Protein 4YMH (pdb70)

Structure (mmCIF, N/CA/C/O backbone):
data_4YMH
#
_entry.id   4YMH
#
_cell.length_a   84.233
_cell.length_b   239.295
_cell.length_c   50.558
_cell.angle_alpha   90.00
_cell.angle_beta   90.00
_cell.angle_gamma   90.00
#
_symmetry.space_group_name_H-M   'P 21 21 2'
#
loop_
_entity.id
_entity.type
_entity.pdbx_description
1 polymer 'Putative SAM-dependent O-methyltranferase'
2 non-polymer S-ADENOSYL-L-HOMOCYSTEINE
3 non-polymer DI(HYDROXYETHYL)ETHER
4 water water
#
loop_
_atom_site.group_PDB
_atom_site.id
_atom_site.type_symbol
_atom_site.label_atom_id
_atom_site.label_alt_id
_atom_site.label_comp_id
_atom_site.label_asym_id
_atom_site.label_entity_id
_atom_site.label_seq_id
_atom_site.pdbx_PDB_ins_code
_atom_site.Cartn_x
_atom_site.Cartn_y
_atom_site.Cartn_z
_atom_site.occupancy
_atom_site.B_iso_or_equiv
_atom_site.auth_seq_id
_atom_site.auth_comp_id
_atom_site.auth_asym_id
_atom_site.auth_atom_id
_atom_site.pdbx_PDB_model_num
ATOM 1 N N . LEU A 1 2 ? 36.941 238.306 151.338 1.00 75.72 2 LEU A N 1
ATOM 2 C CA . LEU A 1 2 ? 36.902 239.652 150.780 1.00 69.29 2 LEU A CA 1
ATOM 3 C C . LEU A 1 2 ? 35.900 240.487 151.582 1.00 63.73 2 LEU A C 1
ATOM 4 O O . LEU A 1 2 ? 34.987 239.944 152.208 1.00 64.38 2 LEU A O 1
ATOM 9 N N . GLY A 1 3 ? 36.074 241.803 151.568 1.00 54.35 3 GLY A N 1
ATOM 10 C CA . GLY A 1 3 ? 35.341 242.660 152.476 1.00 45.70 3 GLY A CA 1
ATOM 11 C C . GLY A 1 3 ? 34.245 243.538 151.911 1.00 37.85 3 GLY A C 1
ATOM 12 O O . GLY A 1 3 ? 33.602 243.225 150.907 1.00 38.66 3 GLY A O 1
ATOM 13 N N . SER A 1 4 ? 34.067 244.674 152.575 1.00 28.54 4 SER A N 1
ATOM 14 C CA . SER A 1 4 ? 32.919 245.545 152.405 1.00 27.54 4 SER A CA 1
ATOM 15 C C . SER A 1 4 ? 33.165 246.778 151.555 1.00 29.32 4 SER A C 1
ATOM 16 O O . SER A 1 4 ? 32.240 247.552 151.324 1.00 31.78 4 SER A O 1
ATOM 19 N N . ILE A 1 5 ? 34.403 246.979 151.109 1.00 20.90 5 ILE A N 1
ATOM 20 C CA . ILE A 1 5 ? 34.763 248.229 150.451 1.00 19.38 5 ILE A CA 1
ATOM 21 C C . ILE A 1 5 ? 35.050 248.044 148.962 1.00 16.95 5 ILE A C 1
ATOM 22 O O . ILE A 1 5 ? 35.799 247.158 148.575 1.00 17.41 5 ILE A O 1
ATOM 27 N N . LEU A 1 6 ? 34.462 248.898 148.134 1.00 15.76 6 LEU A N 1
ATOM 28 C CA . LEU A 1 6 ? 34.706 248.844 146.702 1.00 19.40 6 LEU A CA 1
ATOM 29 C C . LEU A 1 6 ? 36.024 249.511 146.340 1.00 20.32 6 LEU A C 1
ATOM 30 O O . LEU A 1 6 ? 36.280 250.650 146.764 1.00 19.62 6 LEU A O 1
ATOM 35 N N . PRO A 1 7 ? 36.850 248.816 145.543 1.00 16.28 7 PRO A N 1
ATOM 36 C CA . PRO A 1 7 ? 38.113 249.423 145.110 1.00 19.04 7 PRO A CA 1
ATOM 37 C C . PRO A 1 7 ? 37.889 250.318 143.883 1.00 25.13 7 PRO A C 1
ATOM 38 O O . PRO A 1 7 ? 37.210 249.918 142.931 1.00 28.78 7 PRO A O 1
ATOM 42 N N . PHE A 1 8 ? 38.431 251.532 143.941 1.00 23.94 8 PHE A N 1
ATOM 43 C CA . PHE A 1 8 ? 38.338 252.523 142.865 1.00 23.59 8 PHE A CA 1
ATOM 44 C C . PHE A 1 8 ? 39.733 253.127 142.657 1.00 26.17 8 PHE A C 1
ATOM 45 O O . PHE A 1 8 ? 40.450 253.342 143.631 1.00 26.88 8 PHE A O 1
ATOM 53 N N . ASN A 1 9 ? 40.136 253.391 141.418 1.00 21.76 9 ASN A N 1
ATOM 54 C CA . ASN A 1 9 ? 41.351 254.178 141.232 1.00 26.16 9 ASN A CA 1
ATOM 55 C C . ASN A 1 9 ? 40.997 255.651 141.433 1.00 26.64 9 ASN A C 1
ATOM 56 O O . ASN A 1 9 ? 39.826 255.982 141.608 1.00 22.45 9 ASN A O 1
ATOM 61 N N . GLU A 1 10 ? 41.992 256.532 141.425 1.00 26.35 10 GLU A N 1
ATOM 62 C CA . GLU A 1 10 ? 41.737 257.942 141.752 1.00 31.61 10 GLU A CA 1
ATOM 63 C C . GLU A 1 10 ? 40.657 258.615 140.891 1.00 25.80 10 GLU A C 1
ATOM 64 O O . GLU A 1 10 ? 39.708 259.237 141.417 1.00 24.28 10 GLU A O 1
ATOM 70 N N . GLU A 1 11 ? 40.812 258.501 139.571 1.00 27.69 11 GLU A N 1
ATOM 71 C CA . GLU A 1 11 ? 39.883 259.125 138.630 1.00 35.93 11 GLU A CA 1
ATOM 72 C C . GLU A 1 11 ? 38.441 258.629 138.846 1.00 32.95 11 GLU A C 1
ATOM 73 O O . GLU A 1 11 ? 37.475 259.421 138.955 1.00 29.52 11 GLU A O 1
ATOM 79 N N . THR A 1 12 ? 38.306 257.309 138.935 1.00 27.78 12 THR A N 1
ATOM 80 C CA . THR A 1 12 ? 36.995 256.688 139.074 1.00 26.69 12 THR A CA 1
ATOM 81 C C . THR A 1 12 ? 36.361 257.034 140.425 1.00 25.20 12 THR A C 1
ATOM 82 O O . THR A 1 12 ? 35.153 257.272 140.508 1.00 26.08 12 THR A O 1
ATOM 86 N N . ALA A 1 13 ? 37.167 257.078 141.482 1.00 20.54 13 ALA A N 1
ATOM 87 C CA . ALA A 1 13 ? 36.642 257.467 142.790 1.00 18.10 13 ALA A CA 1
ATOM 88 C C . ALA A 1 13 ? 36.051 258.886 142.715 1.00 21.30 13 ALA A C 1
ATOM 89 O O . ALA A 1 13 ? 34.969 259.149 143.268 1.00 25.37 13 ALA A O 1
ATOM 91 N N . ASP A 1 14 ? 36.739 259.789 142.014 1.00 21.96 14 ASP A N 1
ATOM 92 C CA . ASP A 1 14 ? 36.210 261.150 141.890 1.00 26.56 14 ASP A CA 1
ATOM 93 C C . ASP A 1 14 ? 34.906 261.182 141.073 1.00 29.45 14 ASP A C 1
ATOM 94 O O . ASP A 1 14 ? 33.970 261.939 141.393 1.00 28.07 14 ASP A O 1
ATOM 99 N N . ARG A 1 15 ? 34.826 260.354 140.035 1.00 27.15 15 ARG A N 1
ATOM 100 C CA . ARG A 1 15 ? 33.576 260.274 139.273 1.00 27.50 15 ARG A CA 1
ATOM 101 C C . ARG A 1 15 ? 32.415 259.742 140.134 1.00 25.25 15 ARG A C 1
ATOM 102 O O . ARG A 1 15 ? 31.281 260.246 140.056 1.00 19.78 15 ARG A O 1
ATOM 110 N N . VAL A 1 16 ? 32.702 258.752 140.975 1.00 19.19 16 VAL A N 1
ATOM 111 C CA . VAL A 1 16 ? 31.683 258.189 141.858 1.00 20.11 16 VAL A CA 1
ATOM 112 C C . VAL A 1 16 ? 31.252 259.207 142.934 1.00 21.18 16 VAL A C 1
ATOM 113 O O . VAL A 1 16 ? 30.058 259.297 143.291 1.00 17.89 16 VAL A O 1
ATOM 117 N N . SER A 1 17 ? 32.198 260.007 143.418 1.00 18.48 17 SER A N 1
ATOM 118 C CA . SER A 1 17 ? 31.835 261.092 144.334 1.00 20.44 17 SER A CA 1
ATOM 119 C C . SER A 1 17 ? 30.890 262.085 143.676 1.00 20.17 17 SER A C 1
ATOM 120 O O . SER A 1 17 ? 29.881 262.483 144.277 1.00 25.34 17 SER A O 1
ATOM 123 N N . ALA A 1 18 ? 31.233 262.505 142.458 1.00 20.33 18 ALA A N 1
ATOM 124 C CA . ALA A 1 18 ? 30.376 263.443 141.739 1.00 23.69 18 ALA A CA 1
ATOM 125 C C . ALA A 1 18 ? 28.973 262.850 141.514 1.00 19.37 18 ALA A C 1
ATOM 126 O O . ALA A 1 18 ? 27.969 263.567 141.579 1.00 20.34 18 ALA A O 1
ATOM 128 N N . TYR A 1 19 ? 28.926 261.557 141.218 1.00 17.89 19 TYR A N 1
ATOM 129 C CA . TYR A 1 19 ? 27.648 260.865 141.047 1.00 23.44 19 TYR A CA 1
ATOM 130 C C . TYR A 1 19 ? 26.810 260.922 142.315 1.00 22.05 19 TYR A C 1
ATOM 131 O O . TYR A 1 19 ? 25.593 261.153 142.254 1.00 18.82 19 TYR A O 1
ATOM 140 N N . CYS A 1 20 ? 27.451 260.693 143.461 1.00 17.48 20 CYS A N 1
ATOM 141 C CA . CYS A 1 20 ? 26.738 260.787 144.733 1.00 17.95 20 CYS A CA 1
ATOM 142 C C . CYS A 1 20 ? 26.192 262.194 144.967 1.00 23.94 20 CYS A C 1
ATOM 143 O O . CYS A 1 20 ? 25.060 262.355 145.440 1.00 20.81 20 CYS A O 1
ATOM 146 N N . GLU A 1 21 ? 26.993 263.210 144.649 1.00 16.56 21 GLU A N 1
ATOM 147 C CA . GLU A 1 21 ? 26.518 264.603 144.759 1.00 20.47 21 GLU A CA 1
ATOM 148 C C . GLU A 1 21 ? 25.315 264.904 143.869 1.00 22.51 21 GLU A C 1
ATOM 149 O O . GLU A 1 21 ? 24.379 265.611 144.273 1.00 22.35 21 GLU A O 1
ATOM 155 N N . LYS A 1 22 ? 25.383 264.421 142.632 1.00 20.81 22 LYS A N 1
ATOM 156 C CA . LYS A 1 22 ? 24.319 264.627 141.646 1.00 22.83 22 LYS A CA 1
ATOM 157 C C . LYS A 1 22 ? 23.020 263.975 142.105 1.00 21.85 22 LYS A C 1
ATOM 158 O O . LYS A 1 22 ? 21.932 264.489 141.854 1.00 23.83 22 LYS A O 1
ATOM 164 N N . ASN A 1 23 ? 23.177 262.857 142.778 1.00 23.88 23 ASN A N 1
ATOM 165 C CA . ASN A 1 23 ? 22.055 262.056 143.211 1.00 23.20 23 ASN A CA 1
ATOM 166 C C . ASN A 1 23 ? 21.689 262.171 144.693 1.00 21.47 23 ASN A C 1
ATOM 167 O O . ASN A 1 23 ? 21.006 261.373 145.244 1.00 20.78 23 ASN A O 1
ATOM 172 N N . SER A 1 24 ? 22.162 263.222 145.309 1.00 20.96 24 SER A N 1
ATOM 173 C CA . SER A 1 24 ? 21.783 263.570 146.672 1.00 19.69 24 SER A CA 1
ATOM 174 C C . SER A 1 24 ? 21.298 265.009 146.659 1.00 21.72 24 SER A C 1
ATOM 175 O O . SER A 1 24 ? 21.724 265.804 145.815 1.00 21.45 24 SER A O 1
ATOM 178 N N . HIS A 1 25 ? 20.429 265.365 147.597 1.00 23.75 25 HIS A N 1
ATOM 179 C CA . HIS A 1 25 ? 20.038 266.764 147.686 1.00 27.04 25 HIS A CA 1
ATOM 180 C C . HIS A 1 25 ? 21.247 267.597 148.063 1.00 25.67 25 HIS A C 1
ATOM 181 O O . HIS A 1 25 ? 22.050 267.193 148.896 1.00 20.44 25 HIS A O 1
ATOM 188 N N . GLY A 1 26 ? 21.397 268.738 147.395 1.00 28.24 26 GLY A N 1
ATOM 189 C CA . GLY A 1 26 ? 22.566 269.575 147.588 1.00 28.22 26 GLY A CA 1
ATOM 190 C C . GLY A 1 26 ? 22.482 270.470 148.805 1.00 29.01 26 GLY A C 1
ATOM 191 O O . GLY A 1 26 ? 21.441 270.600 149.436 1.00 28.17 26 GLY A O 1
ATOM 192 N N . ILE A 1 27 ? 23.596 271.095 149.147 1.00 28.34 27 ILE A N 1
ATOM 193 C CA . ILE A 1 27 ? 23.602 272.049 150.242 1.00 25.60 27 ILE A CA 1
ATOM 194 C C . ILE A 1 27 ? 23.031 273.370 149.745 1.00 25.80 27 ILE A C 1
ATOM 195 O O . ILE A 1 27 ? 23.038 273.632 148.541 1.00 31.87 27 ILE A O 1
ATOM 200 N N . PRO A 1 28 ? 22.507 274.198 150.661 1.00 27.89 28 PRO A N 1
ATOM 201 C CA . PRO A 1 28 ? 21.913 275.481 150.255 1.00 28.80 28 PRO A CA 1
ATOM 202 C C . PRO A 1 28 ? 22.903 276.379 149.522 1.00 29.35 28 PRO A C 1
ATOM 203 O O . PRO A 1 28 ? 24.110 276.255 149.731 1.00 28.09 28 PRO A O 1
ATOM 207 N N . ASP A 1 29 ? 22.399 277.286 148.692 1.00 31.24 29 ASP A N 1
ATOM 208 C CA . ASP A 1 29 ? 23.258 278.162 147.896 1.00 36.03 29 ASP A CA 1
ATOM 209 C C . ASP A 1 29 ? 24.257 278.948 148.744 1.00 36.15 29 ASP A C 1
ATOM 210 O O . ASP A 1 29 ? 25.434 279.094 148.374 1.00 39.20 29 ASP A O 1
ATOM 215 N N . ALA A 1 30 ? 23.786 279.439 149.885 1.00 34.39 30 ALA A N 1
ATOM 216 C CA . ALA A 1 30 ? 24.616 280.264 150.757 1.00 35.96 30 ALA A CA 1
ATOM 217 C C . ALA A 1 30 ? 25.809 279.466 151.260 1.00 30.78 30 ALA A C 1
ATOM 218 O O . ALA A 1 30 ? 26.920 279.998 151.392 1.00 30.16 30 ALA A O 1
ATOM 220 N N . LEU A 1 31 ? 25.567 278.189 151.538 1.00 27.89 31 LEU A N 1
ATOM 221 C CA . LEU A 1 31 ? 26.612 277.326 152.071 1.00 28.59 31 LEU A CA 1
ATOM 222 C C . LEU A 1 31 ? 27.620 276.961 150.981 1.00 28.38 31 LEU A C 1
ATOM 223 O O . LEU A 1 31 ? 28.809 276.859 151.250 1.00 32.26 31 LEU A O 1
ATOM 228 N N . VAL A 1 32 ? 27.149 276.764 149.755 1.00 30.62 32 VAL A N 1
ATOM 229 C CA . VAL A 1 32 ? 28.062 276.622 148.627 1.00 32.04 32 VAL A CA 1
ATOM 230 C C . VAL A 1 32 ? 28.973 277.850 148.540 1.00 29.61 32 VAL A C 1
ATOM 231 O O . VAL A 1 32 ? 30.195 277.729 148.390 1.00 30.77 32 VAL A O 1
ATOM 235 N N . GLU A 1 33 ? 28.371 279.031 148.644 1.00 29.91 33 GLU A N 1
ATOM 236 C CA . GLU A 1 33 ? 29.140 280.274 148.585 1.00 32.77 33 GLU A CA 1
ATOM 237 C C . GLU A 1 33 ? 30.207 280.330 149.687 1.00 34.76 33 GLU A C 1
ATOM 238 O O . GLU A 1 33 ? 31.351 280.737 149.442 1.00 33.13 33 GLU A O 1
ATOM 244 N N . HIS A 1 34 ? 29.843 279.917 150.897 1.00 32.73 34 HIS A N 1
ATOM 245 C CA . HIS A 1 34 ? 30.828 279.890 151.975 1.00 35.49 34 HIS A CA 1
ATOM 246 C C . HIS A 1 34 ? 31.953 278.872 151.705 1.00 33.91 34 HIS A C 1
ATOM 247 O O . HIS A 1 34 ? 33.126 279.124 152.005 1.00 28.83 34 HIS A O 1
ATOM 254 N N . TRP A 1 35 ? 31.589 277.729 151.135 1.00 32.55 35 TRP A N 1
ATOM 255 C CA . TRP A 1 35 ? 32.553 276.666 150.841 1.00 33.23 35 TRP A CA 1
ATOM 256 C C . TRP A 1 35 ? 33.585 277.164 149.823 1.00 36.27 35 TRP A C 1
ATOM 257 O O . TRP A 1 35 ? 34.812 277.060 150.031 1.00 35.45 35 TRP A O 1
ATOM 268 N N . GLU A 1 36 ? 33.076 277.746 148.740 1.00 32.73 36 GLU A N 1
ATOM 269 C CA . GLU A 1 36 ? 33.918 278.303 147.688 1.00 33.42 36 GLU A CA 1
ATOM 270 C C . GLU A 1 36 ? 34.808 279.432 148.207 1.00 41.16 36 GLU A C 1
ATOM 271 O O . GLU A 1 36 ? 35.999 279.519 147.873 1.00 43.01 36 GLU A O 1
ATOM 277 N N . TRP A 1 37 ? 34.217 280.297 149.022 1.00 42.15 37 TRP A N 1
ATOM 278 C CA . TRP A 1 37 ? 34.939 281.416 149.609 1.00 41.42 37 TRP A CA 1
ATOM 279 C C . TRP A 1 37 ? 36.080 280.934 150.486 1.00 42.25 37 TRP A C 1
ATOM 280 O O . TRP A 1 37 ? 37.167 281.518 150.485 1.00 42.25 37 TRP A O 1
ATOM 291 N N . THR A 1 38 ? 35.821 279.880 151.250 1.00 40.57 38 THR A N 1
ATOM 292 C CA . THR A 1 38 ? 36.848 279.290 152.096 1.00 42.99 38 THR A CA 1
ATOM 293 C C . THR A 1 38 ? 37.990 278.756 151.239 1.00 47.24 38 THR A C 1
ATOM 294 O O . THR A 1 38 ? 39.165 278.969 151.549 1.00 49.98 38 THR A O 1
ATOM 298 N N . ARG A 1 39 ? 37.649 278.072 150.152 1.00 46.45 39 ARG A N 1
ATOM 299 C CA . ARG A 1 39 ? 38.690 277.534 149.280 1.00 49.90 39 ARG A CA 1
ATOM 300 C C . ARG A 1 39 ? 39.525 278.631 148.620 1.00 52.66 39 ARG A C 1
ATOM 301 O O . ARG A 1 39 ? 40.710 278.440 148.362 1.00 54.70 39 ARG A O 1
ATOM 309 N N . THR A 1 40 ? 38.917 279.783 148.357 1.00 51.67 40 THR A N 1
ATOM 310 C CA . THR A 1 40 ? 39.671 280.895 147.786 1.00 53.78 40 THR A CA 1
ATOM 311 C C . THR A 1 40 ? 40.534 281.585 148.843 1.00 54.08 40 THR A C 1
ATOM 312 O O . THR A 1 40 ? 41.673 281.986 148.575 1.00 54.59 40 THR A O 1
ATOM 316 N N . ARG A 1 41 ? 39.992 281.703 150.051 1.00 52.93 41 ARG A N 1
ATOM 317 C CA . ARG A 1 41 ? 40.649 282.451 151.117 1.00 57.65 41 ARG A CA 1
ATOM 318 C C . ARG A 1 41 ? 41.853 281.714 151.707 1.00 57.55 41 ARG A C 1
ATOM 319 O O . ARG A 1 41 ? 42.861 282.338 152.037 1.00 56.52 41 ARG A O 1
ATOM 327 N N . PHE A 1 42 ? 41.764 280.392 151.830 1.00 54.56 42 PHE A N 1
ATOM 328 C CA . PHE A 1 42 ? 42.803 279.657 152.549 1.00 56.16 42 PHE A CA 1
ATOM 329 C C . PHE A 1 42 ? 43.558 278.626 151.709 1.00 57.90 42 PHE A C 1
ATOM 330 O O . PHE A 1 42 ? 42.957 277.877 150.936 1.00 54.37 42 PHE A O 1
ATOM 338 N N . PRO A 1 43 ? 44.894 278.590 151.870 1.00 62.27 43 PRO A N 1
ATOM 339 C CA . PRO A 1 43 ? 45.774 277.631 151.192 1.00 66.07 43 PRO A CA 1
ATOM 340 C C . PRO A 1 43 ? 45.610 276.220 151.753 1.00 68.61 43 PRO A C 1
ATOM 341 O O . PRO A 1 43 ? 45.820 275.238 151.038 1.00 70.59 43 PRO A O 1
ATOM 345 N N . ASP A 1 44 ? 45.229 276.133 153.025 1.00 68.32 44 ASP A N 1
ATOM 346 C CA . ASP A 1 44 ? 45.011 274.849 153.688 1.00 65.65 44 ASP A CA 1
ATOM 347 C C . ASP A 1 44 ? 43.523 274.526 153.792 1.00 60.31 44 ASP A C 1
ATOM 348 O O . ASP A 1 44 ? 43.067 273.980 154.801 1.00 54.66 44 ASP A O 1
ATOM 353 N N . ALA A 1 45 ? 42.772 274.848 152.742 1.00 62.72 45 ALA A N 1
ATOM 354 C CA . ALA A 1 45 ? 41.324 274.637 152.740 1.00 62.35 45 ALA A CA 1
ATOM 355 C C . ALA A 1 45 ? 40.945 273.161 152.616 1.00 61.18 45 ALA A C 1
ATOM 356 O O . ALA A 1 45 ? 39.775 272.808 152.763 1.00 55.99 45 ALA A O 1
ATOM 358 N N . ASP A 1 46 ? 41.932 272.302 152.360 1.00 68.98 46 ASP A N 1
ATOM 359 C CA . ASP A 1 46 ? 41.691 270.861 152.263 1.00 66.80 46 ASP A CA 1
ATOM 360 C C . ASP A 1 46 ? 41.209 270.283 153.598 1.00 57.57 46 ASP A C 1
ATOM 361 O O . ASP A 1 46 ? 40.635 269.193 153.637 1.00 55.59 46 ASP A O 1
ATOM 366 N N . LYS A 1 47 ? 41.441 271.023 154.682 1.00 49.16 47 LYS A N 1
ATOM 367 C CA . LYS A 1 47 ? 40.920 270.678 156.005 1.00 42.68 47 LYS A CA 1
ATOM 368 C C . LYS A 1 47 ? 39.395 270.709 156.047 1.00 38.62 47 LYS A C 1
ATOM 369 O O . LYS A 1 47 ? 38.775 270.079 156.908 1.00 35.00 47 LYS A O 1
ATOM 375 N N . MET A 1 48 ? 38.790 271.462 155.130 1.00 37.20 48 MET A N 1
ATOM 376 C CA . MET A 1 48 ? 37.337 271.605 155.103 1.00 31.20 48 MET A CA 1
ATOM 377 C C . MET A 1 48 ? 36.659 270.363 154.523 1.00 31.99 48 MET A C 1
ATOM 378 O O . MET A 1 48 ? 37.208 269.705 153.638 1.00 32.24 48 MET A O 1
ATOM 383 N N . SER A 1 49 ? 35.469 270.042 155.029 1.00 34.10 49 SER A N 1
ATOM 384 C CA . SER A 1 49 ? 34.700 268.914 154.509 1.00 31.17 49 SER A CA 1
ATOM 385 C C . SER A 1 49 ? 34.302 269.180 153.056 1.00 32.71 49 SER A C 1
ATOM 386 O O . SER A 1 49 ? 34.348 270.322 152.607 1.00 31.93 49 SER A O 1
ATOM 389 N N . SER A 1 50 ? 33.951 268.126 152.320 1.00 30.28 50 SER A N 1
ATOM 390 C CA . SER A 1 50 ? 33.437 268.253 150.953 1.00 29.12 50 SER A CA 1
ATOM 391 C C . SER A 1 50 ? 31.971 268.706 150.925 1.00 27.91 50 SER A C 1
ATOM 392 O O . SER A 1 50 ? 31.314 268.784 151.962 1.00 24.07 50 SER A O 1
ATOM 395 N N . ARG A 1 51 ? 31.454 268.983 149.732 1.00 26.83 51 ARG A N 1
ATOM 396 C CA . ARG A 1 51 ? 30.039 269.317 149.569 1.00 27.63 51 ARG A CA 1
ATOM 397 C C . ARG A 1 51 ? 29.120 268.136 149.901 1.00 28.13 51 ARG A C 1
ATOM 398 O O . ARG A 1 51 ? 28.071 268.305 150.544 1.00 23.09 51 ARG A O 1
ATOM 406 N N . LEU A 1 52 ? 29.519 266.940 149.466 1.00 23.43 52 LEU A N 1
ATOM 407 C CA . LEU A 1 52 ? 28.738 265.738 149.751 1.00 20.09 52 LEU A CA 1
ATOM 408 C C . LEU A 1 52 ? 28.646 265.531 151.265 1.00 20.77 52 LEU A C 1
ATOM 409 O O . LEU A 1 52 ? 27.578 265.214 151.799 1.00 21.21 52 LEU A O 1
ATOM 414 N N . GLN A 1 53 ? 29.761 265.742 151.966 1.00 19.26 53 GLN A N 1
ATOM 415 C CA . GLN A 1 53 ? 29.753 265.627 153.421 1.00 19.94 53 GLN A CA 1
ATOM 416 C C . GLN A 1 53 ? 28.824 266.648 154.031 1.00 17.37 53 GLN A C 1
ATOM 417 O O . GLN A 1 53 ? 28.169 266.374 155.037 1.00 19.63 53 GLN A O 1
ATOM 423 N N . GLY A 1 54 ? 28.757 267.833 153.428 1.00 19.48 54 GLY A N 1
ATOM 424 C CA . GLY A 1 54 ? 27.788 268.833 153.848 1.00 20.73 54 GLY A CA 1
ATOM 425 C C . GLY A 1 54 ? 26.349 268.342 153.755 1.00 19.86 54 GLY A C 1
ATOM 426 O O . GLY A 1 54 ? 25.543 268.499 154.685 1.00 19.65 54 GLY A O 1
ATOM 427 N N . SER A 1 55 ? 26.019 267.743 152.620 1.00 19.98 55 SER A N 1
ATOM 428 C CA . SER A 1 55 ? 24.682 267.140 152.463 1.00 16.36 55 SER A CA 1
ATOM 429 C C . SER A 1 55 ? 24.431 266.072 153.525 1.00 18.07 55 SER A C 1
ATOM 430 O O . SER A 1 55 ? 23.331 265.970 154.063 1.00 18.92 55 SER A O 1
ATOM 433 N N . TRP A 1 56 ? 25.459 265.290 153.835 1.00 18.03 56 TRP A N 1
ATOM 434 C CA . TRP A 1 56 ? 25.341 264.244 154.858 1.00 17.53 56 TRP A CA 1
ATOM 435 C C . TRP A 1 56 ? 25.075 264.832 156.247 1.00 21.71 56 TRP A C 1
ATOM 436 O O . TRP A 1 56 ? 24.247 264.326 157.001 1.00 17.06 56 TRP A O 1
ATOM 447 N N . MET A 1 57 ? 25.780 265.906 156.589 1.00 18.03 57 MET A N 1
ATOM 448 C CA . MET A 1 57 ? 25.586 266.542 157.879 1.00 18.54 57 MET A CA 1
ATOM 449 C C . MET A 1 57 ? 24.175 267.097 157.996 1.00 18.64 57 MET A C 1
ATOM 450 O O . MET A 1 57 ? 23.510 266.899 159.017 1.00 20.23 57 MET A O 1
ATOM 455 N N . ILE A 1 58 ? 23.709 267.782 156.951 1.00 18.43 58 ILE A N 1
ATOM 456 C CA . ILE A 1 58 ? 22.373 268.362 156.990 1.00 21.33 58 ILE A CA 1
ATOM 457 C C . ILE A 1 58 ? 21.297 267.266 157.081 1.00 22.00 58 ILE A C 1
ATOM 458 O O . ILE A 1 58 ? 20.352 267.372 157.869 1.00 21.21 58 ILE A O 1
ATOM 463 N N . PHE A 1 59 ? 21.455 266.219 156.275 1.00 18.05 59 PHE A N 1
ATOM 464 C CA . PHE A 1 59 ? 20.524 265.082 156.310 1.00 19.21 59 PHE A CA 1
ATOM 465 C C . PHE A 1 59 ? 20.476 264.470 157.704 1.00 18.17 59 PHE A C 1
ATOM 466 O O . PHE A 1 59 ? 19.398 264.244 158.272 1.00 19.27 59 PHE A O 1
ATOM 474 N N . THR A 1 60 ? 21.653 264.207 158.252 1.00 16.80 60 THR A N 1
ATOM 475 C CA . THR A 1 60 ? 21.782 263.590 159.564 1.00 17.02 60 THR A CA 1
ATOM 476 C C . THR A 1 60 ? 21.117 264.434 160.653 1.00 19.44 60 THR A C 1
ATOM 477 O O . THR A 1 60 ? 20.424 263.906 161.526 1.00 16.62 60 THR A O 1
ATOM 481 N N . ALA A 1 61 ? 21.327 265.746 160.600 1.00 17.11 61 ALA A N 1
ATOM 482 C CA . ALA A 1 61 ? 20.671 266.648 161.545 1.00 18.08 61 ALA A CA 1
ATOM 483 C C . ALA A 1 61 ? 19.143 266.694 161.383 1.00 18.50 61 ALA A C 1
ATOM 484 O O . ALA A 1 61 ? 18.417 266.732 162.375 1.00 21.88 61 ALA A O 1
ATOM 486 N N . ARG A 1 62 ? 18.650 266.723 160.150 1.00 21.02 62 ARG A N 1
ATOM 487 C CA . ARG A 1 62 ? 17.199 266.745 159.953 1.00 20.56 62 ARG A CA 1
ATOM 488 C C . ARG A 1 62 ? 16.567 265.442 160.421 1.00 19.91 62 ARG A C 1
ATOM 489 O O . ARG A 1 62 ? 15.445 265.416 160.933 1.00 19.15 62 ARG A O 1
ATOM 497 N N . ASP A 1 63 ? 17.298 264.358 160.231 1.00 16.90 63 ASP A N 1
ATOM 498 C CA . ASP A 1 63 ? 16.820 263.023 160.580 1.00 19.72 63 ASP A CA 1
ATOM 499 C C . ASP A 1 63 ? 16.781 262.820 162.093 1.00 24.02 63 ASP A C 1
ATOM 500 O O . ASP A 1 63 ? 15.737 262.477 162.651 1.00 18.98 63 ASP A O 1
ATOM 505 N N . ARG A 1 64 ? 17.914 263.041 162.757 1.00 21.96 64 ARG A N 1
ATOM 506 C CA . ARG A 1 64 ? 18.026 262.734 164.187 1.00 23.27 64 ARG A CA 1
ATOM 507 C C . ARG A 1 64 ? 17.390 263.802 165.074 1.00 26.08 64 ARG A C 1
ATOM 508 O O . ARG A 1 64 ? 17.089 263.550 166.249 1.00 23.31 64 ARG A O 1
ATOM 516 N N . LYS A 1 65 ? 17.208 264.995 164.513 1.00 18.72 65 LYS A N 1
ATOM 517 C CA . LYS A 1 65 ? 16.645 266.125 165.250 1.00 21.51 65 LYS A CA 1
ATOM 518 C C . LYS A 1 65 ? 17.308 266.347 166.620 1.00 20.25 65 LYS A C 1
ATOM 519 O O . LYS A 1 65 ? 16.633 266.363 167.642 1.00 24.52 65 LYS A O 1
ATOM 525 N N . PRO A 1 66 ? 18.639 266.548 166.643 1.00 20.83 66 PRO A N 1
ATOM 526 C CA . PRO A 1 66 ? 19.302 266.809 167.927 1.00 20.58 66 PRO A CA 1
ATOM 527 C C . PRO A 1 66 ? 18.856 268.128 168.580 1.00 25.94 66 PRO A C 1
ATOM 528 O O . PRO A 1 66 ? 18.607 269.111 167.876 1.00 26.95 66 PRO A O 1
ATOM 532 N N . LYS A 1 67 ? 18.736 268.138 169.906 1.00 22.06 67 LYS A N 1
ATOM 533 C CA . LYS A 1 67 ? 18.372 269.351 170.640 1.00 25.63 67 LYS A CA 1
ATOM 534 C C . LYS A 1 67 ? 19.554 270.315 170.746 1.00 30.01 67 LYS A C 1
ATOM 535 O O . LYS A 1 67 ? 19.388 271.530 170.673 1.00 31.53 67 LYS A O 1
ATOM 541 N N . ARG A 1 68 ? 20.746 269.760 170.936 1.00 24.95 68 ARG A N 1
ATOM 542 C CA . ARG A 1 68 ? 21.981 270.538 171.013 1.00 21.40 68 ARG A CA 1
ATOM 543 C C . ARG A 1 68 ? 23.047 269.787 170.233 1.00 23.53 68 ARG A C 1
ATOM 544 O O . ARG A 1 68 ? 23.080 268.554 170.282 1.00 23.14 68 ARG A O 1
ATOM 552 N N . ILE A 1 69 ? 23.913 270.516 169.526 1.00 19.95 69 ILE A N 1
ATOM 553 C CA . ILE A 1 69 ? 25.002 269.906 168.765 1.00 19.20 69 ILE A CA 1
ATOM 554 C C . ILE A 1 69 ? 26.323 270.481 169.265 1.00 22.49 69 ILE A C 1
ATOM 555 O O . ILE A 1 69 ? 26.438 271.686 169.478 1.00 21.67 69 ILE A O 1
ATOM 560 N N . LEU A 1 70 ? 27.303 269.617 169.480 1.00 19.54 70 LEU A N 1
ATOM 561 C CA . LEU A 1 70 ? 28.655 270.070 169.808 1.00 20.94 70 LEU A CA 1
ATOM 562 C C . LEU A 1 70 ? 29.587 269.706 168.670 1.00 24.28 70 LEU A C 1
ATOM 563 O O . LEU A 1 70 ? 29.475 268.627 168.098 1.00 22.54 70 LEU A O 1
ATOM 568 N N . GLU A 1 71 ? 30.502 270.610 168.345 1.00 21.63 71 GLU A N 1
ATOM 569 C CA . GLU A 1 71 ? 31.479 270.379 167.296 1.00 24.99 71 GLU A CA 1
ATOM 570 C C . GLU A 1 71 ? 32.874 270.751 167.795 1.00 23.72 71 GLU A C 1
ATOM 571 O O . GLU A 1 71 ? 33.068 271.802 168.399 1.00 24.68 71 GLU A O 1
ATOM 577 N N . ILE A 1 72 ? 33.845 269.875 167.576 1.00 23.99 72 ILE A N 1
ATOM 578 C CA . ILE A 1 72 ? 35.207 270.161 167.995 1.00 21.72 72 ILE A CA 1
ATOM 579 C C . ILE A 1 72 ? 36.030 270.347 166.725 1.00 25.72 72 ILE A C 1
ATOM 580 O O . ILE A 1 72 ? 36.197 269.401 165.948 1.00 24.06 72 ILE A O 1
ATOM 585 N N . GLY A 1 73 ? 36.501 271.579 166.502 1.00 27.81 73 GLY A N 1
ATOM 586 C CA . GLY A 1 73 ? 37.253 271.930 165.307 1.00 25.59 73 GLY A CA 1
ATOM 587 C C . GLY A 1 73 ? 36.369 272.682 164.325 1.00 27.04 73 GLY A C 1
ATOM 588 O O . GLY A 1 73 ? 35.685 272.080 163.502 1.00 28.13 73 GLY A O 1
ATOM 589 N N . CYS A 1 74 ? 36.385 274.011 164.404 1.00 24.02 74 CYS A N 1
ATOM 590 C CA . CYS A 1 74 ? 35.471 274.830 163.603 1.00 25.14 74 CYS A CA 1
ATOM 591 C C . CYS A 1 74 ? 36.029 275.149 162.212 1.00 27.49 74 CYS A C 1
ATOM 592 O O . CYS A 1 74 ? 35.271 275.195 161.238 1.00 25.77 74 CYS A O 1
ATOM 595 N N . TYR A 1 75 ? 37.353 275.325 162.131 1.00 26.70 75 TYR A N 1
ATOM 596 C CA . TYR A 1 75 ? 38.039 275.854 160.940 1.00 28.90 75 TYR A CA 1
ATOM 597 C C . TYR A 1 75 ? 37.356 277.125 160.438 1.00 29.77 75 TYR A C 1
ATOM 598 O O . TYR A 1 75 ? 37.381 278.141 161.131 1.00 28.07 75 TYR A O 1
ATOM 607 N N . SER A 1 76 ? 36.737 277.080 159.257 1.00 26.57 76 SER A N 1
ATOM 608 C CA . SER A 1 76 ? 36.111 278.294 158.708 1.00 30.57 76 SER A CA 1
ATOM 609 C C . SER A 1 76 ? 34.598 278.376 158.964 1.00 27.75 76 SER A C 1
ATOM 610 O O . SER A 1 76 ? 33.942 279.323 158.529 1.00 30.68 76 SER A O 1
ATOM 613 N N . GLY A 1 77 ? 34.054 277.401 159.682 1.00 23.63 77 GLY A N 1
ATOM 614 C CA . GLY A 1 77 ? 32.644 277.402 160.034 1.00 22.87 77 GLY A CA 1
ATOM 615 C C . GLY A 1 77 ? 31.724 276.600 159.118 1.00 24.44 77 GLY A C 1
ATOM 616 O O . GLY A 1 77 ? 30.509 276.590 159.314 1.00 23.73 77 GLY A O 1
ATOM 617 N N . TYR A 1 78 ? 32.287 275.937 158.114 1.00 22.84 78 TYR A N 1
ATOM 618 C CA . TYR A 1 78 ? 31.485 275.172 157.149 1.00 23.37 78 TYR A CA 1
ATOM 619 C C . TYR A 1 78 ? 30.595 274.112 157.794 1.00 24.87 78 TYR A C 1
ATOM 620 O O . TYR A 1 78 ? 29.390 274.046 157.503 1.00 19.59 78 TYR A O 1
ATOM 629 N N . SER A 1 79 ? 31.166 273.279 158.664 1.00 23.70 79 SER A N 1
ATOM 630 C CA . SER A 1 79 ? 30.357 272.217 159.265 1.00 22.93 79 SER A CA 1
ATOM 631 C C . SER A 1 79 ? 29.389 272.801 160.299 1.00 25.68 79 SER A C 1
ATOM 632 O O . SER A 1 79 ? 28.264 272.329 160.411 1.00 20.42 79 SER A O 1
ATOM 635 N N . ALA A 1 80 ? 29.795 273.847 161.021 1.00 22.78 80 ALA A N 1
ATOM 636 C CA . ALA A 1 80 ? 28.853 274.536 161.911 1.00 24.49 80 ALA A CA 1
ATOM 637 C C . ALA A 1 80 ? 27.642 275.079 161.142 1.00 27.39 80 ALA A C 1
ATOM 638 O O . ALA A 1 80 ? 26.506 274.977 161.614 1.00 28.38 80 ALA A O 1
ATOM 640 N N . LEU A 1 81 ? 27.876 275.655 159.963 1.00 23.79 81 LEU A N 1
ATOM 641 C CA . LEU A 1 81 ? 26.771 276.185 159.175 1.00 23.06 81 LEU A CA 1
ATOM 642 C C . LEU A 1 81 ? 25.922 275.054 158.583 1.00 25.14 81 LEU A C 1
ATOM 643 O O . LEU A 1 81 ? 24.706 275.221 158.400 1.00 24.61 81 LEU A O 1
ATOM 648 N N . ALA A 1 82 ? 26.548 273.912 158.291 1.00 25.95 82 ALA A N 1
ATOM 649 C CA . ALA A 1 82 ? 25.766 272.743 157.876 1.00 24.45 82 ALA A CA 1
ATOM 650 C C . ALA A 1 82 ? 24.808 272.303 158.988 1.00 24.87 82 ALA A C 1
ATOM 651 O O . ALA A 1 82 ? 23.616 272.095 158.740 1.00 26.60 82 ALA A O 1
ATOM 653 N N . TRP A 1 83 ? 25.326 272.164 160.209 1.00 22.62 83 TRP A N 1
ATOM 654 C CA . TRP A 1 83 ? 24.479 271.806 161.354 1.00 23.99 83 TRP A CA 1
ATOM 655 C C . TRP A 1 83 ? 23.358 272.824 161.559 1.00 26.50 83 TRP A C 1
ATOM 656 O O . TRP A 1 83 ? 22.194 272.473 161.836 1.00 24.06 83 TRP A O 1
ATOM 667 N N . TYR A 1 84 ? 23.728 274.098 161.437 1.00 25.04 84 TYR A N 1
ATOM 668 C CA . TYR A 1 84 ? 22.779 275.203 161.526 1.00 21.93 84 TYR A CA 1
ATOM 669 C C . TYR A 1 84 ? 21.638 275.013 160.525 1.00 24.96 84 TYR A C 1
ATOM 670 O O . TYR A 1 84 ? 20.451 275.088 160.887 1.00 26.12 84 TYR A O 1
ATOM 679 N N . GLU A 1 85 ? 21.987 274.729 159.274 1.00 23.61 85 GLU A N 1
ATOM 680 C CA . GLU A 1 85 ? 20.962 274.525 158.249 1.00 26.84 85 GLU A CA 1
ATOM 681 C C . GLU A 1 85 ? 20.080 273.322 158.586 1.00 20.79 85 GLU A C 1
ATOM 682 O O . GLU A 1 85 ? 18.863 273.332 158.343 1.00 25.20 85 GLU A O 1
ATOM 688 N N . GLY A 1 86 ? 20.696 272.287 159.148 1.00 24.06 86 GLY A N 1
ATOM 689 C CA . GLY A 1 86 ? 19.963 271.068 159.445 1.00 27.57 86 GLY A CA 1
ATOM 690 C C . GLY A 1 86 ? 19.073 271.163 160.668 1.00 29.21 86 GLY A C 1
ATOM 691 O O . GLY A 1 86 ? 18.278 270.259 160.926 1.00 28.69 86 GLY A O 1
ATOM 692 N N . THR A 1 87 ? 19.211 272.245 161.433 1.00 24.93 87 THR A N 1
ATOM 693 C CA . THR A 1 87 ? 18.390 272.419 162.630 1.00 26.50 87 THR A CA 1
ATOM 694 C C . THR A 1 87 ? 17.576 273.723 162.667 1.00 30.05 87 THR A C 1
ATOM 695 O O . THR A 1 87 ? 17.234 274.218 163.745 1.00 30.11 87 THR A O 1
ATOM 699 N N . ARG A 1 88 ? 17.250 274.265 161.498 1.00 30.06 88 ARG A N 1
ATOM 700 C CA . ARG A 1 88 ? 16.474 275.496 161.419 1.00 33.40 88 ARG A CA 1
ATOM 701 C C . ARG A 1 88 ? 15.102 275.375 162.085 1.00 38.22 88 ARG A C 1
ATOM 702 O O . ARG A 1 88 ? 14.612 276.332 162.671 1.00 38.05 88 ARG A O 1
ATOM 710 N N . ASP A 1 89 ? 14.485 274.205 161.987 1.00 39.95 89 ASP A N 1
ATOM 711 C CA . ASP A 1 89 ? 13.120 274.032 162.481 1.00 46.82 89 ASP A CA 1
ATOM 712 C C . ASP A 1 89 ? 13.033 273.998 164.003 1.00 44.47 89 ASP A C 1
ATOM 713 O O . ASP A 1 89 ? 12.040 274.431 164.583 1.00 46.50 89 ASP A O 1
ATOM 718 N N . THR A 1 90 ? 14.075 273.494 164.649 1.00 41.26 90 THR A N 1
ATOM 719 C CA . THR A 1 90 ? 14.079 273.355 166.102 1.00 39.72 90 THR A CA 1
ATOM 720 C C . THR A 1 90 ? 14.906 274.420 166.823 1.00 40.34 90 THR A C 1
ATOM 721 O O . THR A 1 90 ? 14.852 274.531 168.050 1.00 39.08 90 THR A O 1
ATOM 725 N N . LYS A 1 91 ? 15.694 275.170 166.059 1.00 38.29 91 LYS A N 1
ATOM 726 C CA . LYS A 1 91 ? 16.623 276.148 166.618 1.00 36.81 91 LYS A CA 1
ATOM 727 C C . LYS A 1 91 ? 17.531 275.503 167.676 1.00 32.92 91 LYS A C 1
ATOM 728 O O . LYS A 1 91 ? 17.711 276.043 168.769 1.00 33.91 91 LYS A O 1
ATOM 734 N N . ALA A 1 92 ? 18.071 274.330 167.349 1.00 29.30 92 ALA A N 1
ATOM 735 C CA . ALA A 1 92 ? 19.076 273.678 168.185 1.00 28.80 92 ALA A CA 1
ATOM 736 C C . ALA A 1 92 ? 20.250 274.607 168.480 1.00 29.04 92 ALA A C 1
ATOM 737 O O . ALA A 1 92 ? 20.679 275.385 167.614 1.00 26.63 92 ALA A O 1
ATOM 739 N N . GLU A 1 93 ? 20.760 274.522 169.705 1.00 29.00 93 GLU A N 1
ATOM 740 C CA . GLU A 1 93 ? 22.003 275.190 170.064 1.00 29.27 93 GLU A CA 1
ATOM 741 C C . GLU A 1 93 ? 23.164 274.439 169.437 1.00 27.72 93 GLU A C 1
ATOM 742 O O . GLU A 1 93 ? 23.225 273.209 169.458 1.00 26.84 93 GLU A O 1
ATOM 748 N N . ILE A 1 94 ? 24.084 275.193 168.863 1.00 29.88 94 ILE A N 1
ATOM 749 C CA . ILE A 1 94 ? 25.271 274.621 168.255 1.00 26.41 94 ILE A CA 1
ATOM 750 C C . ILE A 1 94 ? 26.484 275.244 168.915 1.00 28.05 94 ILE A C 1
ATOM 751 O O . ILE A 1 94 ? 26.652 276.455 168.889 1.00 28.81 94 ILE A O 1
ATOM 756 N N . VAL A 1 95 ? 27.291 274.411 169.560 1.00 27.09 95 VAL A N 1
ATOM 757 C CA . VAL A 1 95 ? 28.500 274.865 170.221 1.00 23.44 95 VAL A CA 1
ATOM 758 C C . VAL A 1 95 ? 29.674 274.370 169.394 1.00 25.96 95 VAL A C 1
ATOM 759 O O . VAL A 1 95 ? 29.748 273.191 169.052 1.00 26.30 95 VAL A O 1
ATOM 763 N N . THR A 1 96 ? 30.576 275.264 169.026 1.00 20.65 96 THR A N 1
ATOM 764 C CA . THR A 1 96 ? 31.706 274.814 168.244 1.00 21.88 96 THR A CA 1
ATOM 765 C C . THR A 1 96 ? 32.997 275.327 168.866 1.00 26.28 96 THR A C 1
ATOM 766 O O . THR A 1 96 ? 33.081 276.482 169.302 1.00 28.11 96 THR A O 1
ATOM 770 N N . LEU A 1 97 ? 33.989 274.440 168.957 1.00 29.98 97 LEU A N 1
ATOM 771 C CA . LEU A 1 97 ? 35.236 274.751 169.652 1.00 27.93 97 LEU A CA 1
ATOM 772 C C . LEU A 1 97 ? 36.382 274.975 168.676 1.00 32.67 97 LEU A C 1
ATOM 773 O O . LEU A 1 97 ? 36.561 274.184 167.750 1.00 27.16 97 LEU A O 1
ATOM 778 N N . GLU A 1 98 ? 37.176 276.026 168.888 1.00 29.36 98 GLU A N 1
ATOM 779 C CA . GLU A 1 98 ? 38.273 276.301 167.955 1.00 28.84 98 GLU A CA 1
ATOM 780 C C . GLU A 1 98 ? 39.436 276.998 168.650 1.00 30.37 98 GLU A C 1
ATOM 781 O O . GLU A 1 98 ? 39.210 277.851 169.506 1.00 33.70 98 GLU A O 1
ATOM 787 N N . TYR A 1 99 ? 40.661 276.708 168.267 1.00 30.55 99 TYR A N 1
ATOM 788 C CA . TYR A 1 99 ? 41.808 277.369 168.892 1.00 35.82 99 TYR A CA 1
ATOM 789 C C . TYR A 1 99 ? 42.618 278.315 168.037 1.00 35.57 99 TYR A C 1
ATOM 790 O O . TYR A 1 99 ? 43.344 279.101 168.539 1.00 38.31 99 TYR A O 1
ATOM 799 N N . SER A 1 100 ? 42.484 278.230 166.747 1.00 33.88 100 SER A N 1
ATOM 800 C CA . SER A 1 100 ? 43.298 279.091 165.882 1.00 36.37 100 SER A CA 1
ATOM 801 C C . SER A 1 100 ? 42.720 280.500 165.730 1.00 34.03 100 SER A C 1
ATOM 802 O O . SER A 1 100 ? 41.620 280.655 165.207 1.00 32.67 100 SER A O 1
ATOM 805 N N . PRO A 1 101 ? 43.476 281.527 166.163 1.00 36.18 101 PRO A N 1
ATOM 806 C CA . PRO A 1 101 ? 43.036 282.927 166.055 1.00 40.82 101 PRO A CA 1
ATOM 807 C C . PRO A 1 101 ? 42.562 283.285 164.643 1.00 43.03 101 PRO A C 1
ATOM 808 O O . PRO A 1 101 ? 41.488 283.868 164.464 1.00 42.00 101 PRO A O 1
ATOM 812 N N . LYS A 1 102 ? 43.369 282.921 163.652 1.00 44.01 102 LYS A N 1
ATOM 813 C CA . LYS A 1 102 ? 43.032 283.124 162.249 1.00 42.60 102 LYS A CA 1
ATOM 814 C C . LYS A 1 102 ? 41.658 282.529 161.887 1.00 38.04 102 LYS A C 1
ATOM 815 O O . LYS A 1 102 ? 40.807 283.205 161.270 1.00 37.48 102 LYS A O 1
ATOM 821 N N . MET A 1 103 ? 41.422 281.287 162.301 1.00 33.50 103 MET A N 1
ATOM 822 C CA . MET A 1 103 ? 40.172 280.607 161.934 1.00 35.42 103 MET A CA 1
ATOM 823 C C . MET A 1 103 ? 38.995 281.099 162.770 1.00 35.53 103 MET A C 1
ATOM 824 O O . MET A 1 103 ? 37.871 281.116 162.297 1.00 31.91 103 MET A O 1
ATOM 829 N N . ILE A 1 104 ? 39.263 281.517 164.002 1.00 37.78 104 ILE A N 1
ATOM 830 C CA . ILE A 1 104 ? 38.244 282.133 164.843 1.00 34.10 104 ILE A CA 1
ATOM 831 C C . ILE A 1 104 ? 37.732 283.445 164.218 1.00 33.51 104 ILE A C 1
ATOM 832 O O . ILE A 1 104 ? 36.523 283.660 164.116 1.00 33.44 104 ILE A O 1
ATOM 837 N N . ALA A 1 105 ? 38.655 284.300 163.787 1.00 33.56 105 ALA A N 1
ATOM 838 C CA . ALA A 1 105 ? 38.284 285.540 163.105 1.00 38.48 105 ALA A CA 1
ATOM 839 C C . ALA A 1 105 ? 37.470 285.239 161.843 1.00 38.07 105 ALA A C 1
ATOM 840 O O . ALA A 1 105 ? 36.381 285.820 161.630 1.00 36.39 105 ALA A O 1
ATOM 842 N N . ALA A 1 106 ? 37.994 284.322 161.024 1.00 34.77 106 ALA A N 1
ATOM 843 C CA . ALA A 1 106 ? 37.286 283.886 159.817 1.00 36.22 106 ALA A CA 1
ATOM 844 C C . ALA A 1 106 ? 35.849 283.419 160.098 1.00 33.86 106 ALA A C 1
ATOM 845 O O . ALA A 1 106 ? 34.903 283.818 159.415 1.00 34.60 106 ALA A O 1
ATOM 847 N N . SER A 1 107 ? 35.702 282.557 161.096 1.00 31.36 107 SER A N 1
ATOM 848 C CA . SER A 1 107 ? 34.419 281.966 161.427 1.00 29.33 107 SER A CA 1
ATOM 849 C C . SER A 1 107 ? 33.424 282.961 161.986 1.00 33.18 107 SER A C 1
ATOM 850 O O . SER A 1 107 ? 32.255 282.928 161.603 1.00 31.55 107 SER A O 1
ATOM 853 N N . ARG A 1 108 ? 33.863 283.809 162.914 1.00 29.25 108 ARG A N 1
ATOM 854 C CA . ARG A 1 108 ? 32.972 284.832 163.459 1.00 30.15 108 ARG A CA 1
ATOM 855 C C . ARG A 1 108 ? 32.451 285.735 162.348 1.00 36.63 108 ARG A C 1
ATOM 856 O O . ARG A 1 108 ? 31.246 286.025 162.279 1.00 33.16 108 ARG A O 1
ATOM 864 N N . GLU A 1 109 ? 33.352 286.165 161.468 1.00 37.25 109 GLU A N 1
ATOM 865 C CA . GLU A 1 109 ? 32.903 286.976 160.341 1.00 39.97 109 GLU A CA 1
ATOM 866 C C . GLU A 1 109 ? 31.903 286.185 159.473 1.00 36.70 109 GLU A C 1
ATOM 867 O O . GLU A 1 109 ? 30.851 286.711 159.090 1.00 35.70 109 GLU A O 1
ATOM 873 N N . ALA A 1 110 ? 32.204 284.918 159.207 1.00 31.64 110 ALA A N 1
ATOM 874 C CA . ALA A 1 110 ? 31.322 284.075 158.404 1.00 29.77 110 ALA A CA 1
ATOM 875 C C . ALA A 1 110 ? 29.914 283.937 159.005 1.00 33.07 110 ALA A C 1
ATOM 876 O O . ALA A 1 110 ? 28.905 284.030 158.298 1.00 33.35 110 ALA A O 1
ATOM 878 N N . PHE A 1 111 ? 29.864 283.696 160.310 1.00 29.09 111 PHE A N 1
ATOM 879 C CA . PHE A 1 111 ? 28.612 283.519 161.017 1.00 27.53 111 PHE A CA 1
ATOM 880 C C . PHE A 1 111 ? 27.789 284.797 160.918 1.00 29.37 111 PHE A C 1
ATOM 881 O O . PHE A 1 111 ? 26.587 284.744 160.628 1.00 30.41 111 PHE A O 1
ATOM 889 N N . LYS A 1 112 ? 28.434 285.942 161.130 1.00 31.06 112 LYS A N 1
ATOM 890 C CA . LYS A 1 112 ? 27.708 287.205 160.987 1.00 33.13 112 LYS A CA 1
ATOM 891 C C . LYS A 1 112 ? 27.195 287.425 159.566 1.00 37.04 112 LYS A C 1
ATOM 892 O O . LYS A 1 112 ? 26.072 287.901 159.380 1.00 35.91 112 LYS A O 1
ATOM 898 N N . LYS A 1 113 ? 28.007 287.106 158.562 1.00 34.95 113 LYS A N 1
ATOM 899 C CA . LYS A 1 113 ? 27.566 287.285 157.173 1.00 39.31 113 LYS A CA 1
ATOM 900 C C . LYS A 1 113 ? 26.360 286.398 156.863 1.00 33.51 113 LYS A C 1
ATOM 901 O O . LYS A 1 113 ? 25.463 286.790 156.120 1.00 34.74 113 LYS A O 1
ATOM 907 N N . TYR A 1 114 ? 26.362 285.210 157.450 1.00 31.29 114 TYR A N 1
ATOM 908 C CA . TYR A 1 114 ? 25.326 284.206 157.217 1.00 31.31 114 TYR A CA 1
ATOM 909 C C . TYR A 1 114 ? 24.035 284.567 157.935 1.00 34.17 114 TYR A C 1
ATOM 910 O O . TYR A 1 114 ? 22.955 284.085 157.579 1.00 34.27 114 TYR A O 1
ATOM 919 N N . GLY A 1 115 ? 24.158 285.408 158.958 1.00 39.96 115 GLY A N 1
ATOM 920 C CA . GLY A 1 115 ? 23.017 285.825 159.749 1.00 41.34 115 GLY A CA 1
ATOM 921 C C . GLY A 1 115 ? 22.525 284.747 160.698 1.00 43.07 115 GLY A C 1
ATOM 922 O O . GLY A 1 115 ? 21.321 284.580 160.872 1.00 42.78 115 GLY A O 1
ATOM 923 N N . VAL A 1 116 ? 23.444 284.014 161.317 1.00 36.91 116 VAL A N 1
ATOM 924 C CA . VAL A 1 116 ? 23.046 283.031 162.318 1.00 44.83 116 VAL A CA 1
ATOM 925 C C . VAL A 1 116 ? 22.538 283.761 163.559 1.00 52.22 116 VAL A C 1
ATOM 926 O O . VAL A 1 116 ? 22.869 284.925 163.785 1.00 56.49 116 VAL A O 1
ATOM 930 N N . GLY A 1 117 ? 21.718 283.092 164.358 1.00 53.67 117 GLY A N 1
ATOM 931 C CA . GLY A 1 117 ? 21.201 283.719 165.557 1.00 54.87 117 GLY A CA 1
ATOM 932 C C . GLY A 1 117 ? 22.166 283.578 166.711 1.00 52.95 117 GLY A C 1
ATOM 933 O O . GLY A 1 117 ? 23.353 283.316 166.519 1.00 54.52 117 GLY A O 1
ATOM 934 N N . ASP A 1 118 ? 21.672 283.683 167.919 1.00 51.51 118 ASP A N 1
ATOM 935 C CA . ASP A 1 118 ? 22.472 283.479 169.098 1.00 54.28 118 ASP A CA 1
ATOM 936 C C . ASP A 1 118 ? 22.742 282.008 169.281 1.00 47.89 118 ASP A C 1
ATOM 937 O O . ASP A 1 118 ? 23.600 281.634 170.027 1.00 50.32 118 ASP A O 1
ATOM 942 N N . ARG A 1 119 ? 21.978 281.162 168.616 1.00 41.22 119 ARG A N 1
ATOM 943 C CA . ARG A 1 119 ? 22.109 279.713 168.843 1.00 35.57 119 ARG A CA 1
ATOM 944 C C . ARG A 1 119 ? 23.419 279.064 168.380 1.00 33.27 119 ARG A C 1
ATOM 945 O O . ARG A 1 119 ? 23.693 277.916 168.743 1.00 35.52 119 ARG A O 1
ATOM 953 N N . VAL A 1 120 ? 24.219 279.769 167.582 1.00 33.37 120 VAL A N 1
ATOM 954 C CA . VAL A 1 120 ? 25.560 279.290 167.232 1.00 32.41 120 VAL A CA 1
ATOM 955 C C . VAL A 1 120 ? 26.587 279.974 168.120 1.00 32.95 120 VAL A C 1
ATOM 956 O O . VAL A 1 120 ? 26.674 281.180 168.139 1.00 32.89 120 VAL A O 1
ATOM 960 N N . LYS A 1 121 ? 27.353 279.191 168.860 1.00 32.26 121 LYS A N 1
ATOM 961 C CA . LYS A 1 121 ? 28.237 279.709 169.884 1.00 35.59 121 LYS A CA 1
ATOM 962 C C . LYS A 1 121 ? 29.651 279.187 169.650 1.00 31.64 121 LYS A C 1
ATOM 963 O O . LYS A 1 121 ? 29.895 277.993 169.767 1.00 28.76 121 LYS A O 1
ATOM 969 N N . LEU A 1 122 ? 30.568 280.082 169.291 1.00 33.13 122 LEU A N 1
ATOM 970 C CA . LEU A 1 122 ? 31.962 279.697 169.094 1.00 35.27 122 LEU A CA 1
ATOM 971 C C . LEU A 1 122 ? 32.761 279.945 170.364 1.00 34.20 122 LEU A C 1
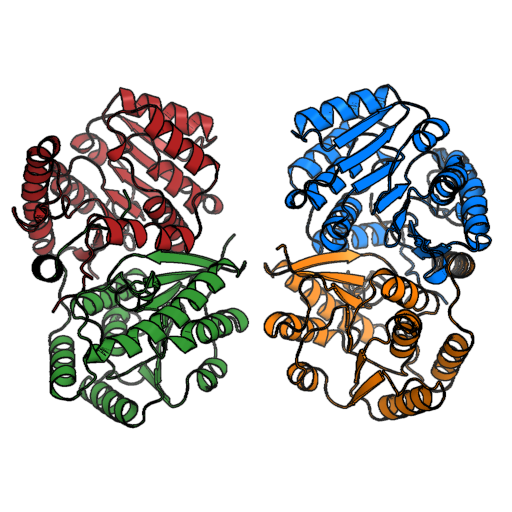ATOM 972 O O . LEU A 1 122 ? 32.765 281.048 170.906 1.00 35.20 122 LEU A O 1
ATOM 977 N N . ILE A 1 123 ? 33.425 278.901 170.840 1.00 31.91 123 ILE A N 1
ATOM 978 C CA . ILE A 1 123 ? 34.233 278.993 172.038 1.00 34.83 123 ILE A CA 1
ATOM 979 C C . ILE A 1 123 ? 35.702 278.831 171.677 1.00 33.47 123 ILE A C 1
ATOM 980 O O . ILE A 1 123 ? 36.126 277.817 171.087 1.00 29.12 123 ILE A O 1
ATOM 985 N N . GLU A 1 124 ? 36.474 279.837 172.040 1.00 34.92 124 GLU A N 1
ATOM 986 C CA . GLU A 1 124 ? 37.845 279.888 171.666 1.00 38.87 124 GLU A CA 1
ATOM 987 C C . GLU A 1 124 ? 38.743 279.252 172.707 1.00 38.96 124 GLU A C 1
ATOM 988 O O . GLU A 1 124 ? 38.503 279.347 173.881 1.00 40.06 124 GLU A O 1
ATOM 994 N N . GLY A 1 125 ? 39.786 278.604 172.249 1.00 34.69 125 GLY A N 1
ATOM 995 C CA . GLY A 1 125 ? 40.792 278.063 173.138 1.00 35.52 125 GLY A CA 1
ATOM 996 C C . GLY A 1 125 ? 41.053 276.603 172.842 1.00 34.11 125 GLY A C 1
ATOM 997 O O . GLY A 1 125 ? 40.280 275.966 172.113 1.00 32.47 125 GLY A O 1
ATOM 998 N N . PRO A 1 126 ? 42.139 276.063 173.416 1.00 34.28 126 PRO A N 1
ATOM 999 C CA . PRO A 1 126 ? 42.462 274.641 173.253 1.00 34.09 126 PRO A CA 1
ATOM 1000 C C . PRO A 1 126 ? 41.278 273.800 173.681 1.00 30.87 126 PRO A C 1
ATOM 1001 O O . PRO A 1 126 ? 40.867 273.924 174.834 1.00 31.42 126 PRO A O 1
ATOM 1005 N N . ALA A 1 127 ? 40.744 272.973 172.783 1.00 29.56 127 ALA A N 1
ATOM 1006 C CA . ALA A 1 127 ? 39.539 272.199 173.070 1.00 31.42 127 ALA A CA 1
ATOM 1007 C C . ALA A 1 127 ? 39.726 271.248 174.246 1.00 31.19 127 ALA A C 1
ATOM 1008 O O . ALA A 1 127 ? 38.758 270.921 174.936 1.00 33.90 127 ALA A O 1
ATOM 1010 N N . GLU A 1 128 ? 40.960 270.804 174.467 1.00 30.35 128 GLU A N 1
ATOM 1011 C CA . GLU A 1 128 ? 41.236 269.870 175.548 1.00 35.42 128 GLU A CA 1
ATOM 1012 C C . GLU A 1 128 ? 40.815 270.467 176.891 1.00 41.34 128 GLU A C 1
ATOM 1013 O O . GLU A 1 128 ? 40.286 269.758 177.748 1.00 46.23 128 GLU A O 1
ATOM 1019 N N . ASN A 1 129 ? 40.985 271.776 177.059 1.00 38.26 129 ASN A N 1
ATOM 1020 C CA . ASN A 1 129 ? 40.512 272.428 178.286 1.00 42.32 129 ASN A CA 1
ATOM 1021 C C . ASN A 1 129 ? 39.069 272.941 178.227 1.00 39.69 129 ASN A C 1
ATOM 1022 O O . ASN A 1 129 ? 38.313 272.750 179.171 1.00 42.61 129 ASN A O 1
ATOM 1027 N N . THR A 1 130 ? 38.670 273.570 177.126 1.00 34.14 130 THR A N 1
ATOM 1028 C CA . THR A 1 130 ? 37.322 274.160 177.077 1.00 33.03 130 THR A CA 1
ATOM 1029 C C . THR A 1 130 ? 36.230 273.097 177.083 1.00 31.77 130 THR A C 1
ATOM 1030 O O . THR A 1 130 ? 35.178 273.312 177.672 1.00 35.78 130 THR A O 1
ATOM 1034 N N . LEU A 1 131 ? 36.481 271.949 176.454 1.00 28.38 131 LEU A N 1
ATOM 1035 C CA . LEU A 1 131 ? 35.499 270.856 176.433 1.00 26.48 131 LEU A CA 1
ATOM 1036 C C . LEU A 1 131 ? 35.089 270.459 177.855 1.00 27.75 131 LEU A C 1
ATOM 1037 O O . LEU A 1 131 ? 33.921 270.179 178.110 1.00 27.63 131 LEU A O 1
ATOM 1042 N N . LYS A 1 132 ? 36.037 270.472 178.788 1.00 29.86 132 LYS A N 1
ATOM 1043 C CA . LYS A 1 132 ? 35.735 270.131 180.182 1.00 32.21 132 LYS A CA 1
ATOM 1044 C C . LYS A 1 132 ? 34.828 271.155 180.865 1.00 36.55 132 LYS A C 1
ATOM 1045 O O . LYS A 1 132 ? 34.164 270.840 181.854 1.00 40.03 132 LYS A O 1
ATOM 1051 N N . THR A 1 133 ? 34.793 272.375 180.341 1.00 34.77 133 THR A N 1
ATOM 1052 C CA . THR A 1 133 ? 33.987 273.430 180.950 1.00 38.27 133 THR A CA 1
ATOM 1053 C C . THR A 1 133 ? 32.531 273.388 180.501 1.00 37.07 133 THR A C 1
ATOM 1054 O O . THR A 1 133 ? 31.686 274.063 181.076 1.00 35.46 133 THR A O 1
ATOM 1058 N N . LEU A 1 134 ? 32.239 272.618 179.460 1.00 34.50 134 LEU A N 1
ATOM 1059 C CA . LEU A 1 134 ? 30.873 272.567 178.950 1.00 33.15 134 LEU A CA 1
ATOM 1060 C C . LEU A 1 134 ? 29.924 271.902 179.946 1.00 35.59 134 LEU A C 1
ATOM 1061 O O . LEU A 1 134 ? 30.328 271.021 180.704 1.00 33.08 134 LEU A O 1
ATOM 1066 N N . GLU A 1 135 ? 28.666 272.335 179.937 1.00 38.11 135 GLU A N 1
ATOM 1067 C CA . GLU A 1 135 ? 27.644 271.790 180.828 1.00 44.78 135 GLU A CA 1
ATOM 1068 C C . GLU A 1 135 ? 26.505 271.119 180.050 1.00 38.44 135 GLU A C 1
ATOM 1069 O O . GLU A 1 135 ? 26.316 271.374 178.864 1.00 35.98 135 GLU A O 1
ATOM 1075 N N . GLY A 1 136 ? 25.743 270.266 180.723 1.00 35.48 136 GLY A N 1
ATOM 1076 C CA . GLY A 1 136 ? 24.598 269.621 180.098 1.00 36.93 136 GLY A CA 1
ATOM 1077 C C . GLY A 1 136 ? 25.001 268.507 179.150 1.00 32.88 136 GLY A C 1
ATOM 1078 O O . GLY A 1 136 ? 26.029 267.862 179.338 1.00 34.25 136 GLY A O 1
ATOM 1079 N N . GLU A 1 137 ? 24.198 268.273 178.120 1.00 30.06 137 GLU A N 1
ATOM 1080 C CA . GLU A 1 137 ? 24.492 267.174 177.222 1.00 30.99 137 GLU A CA 1
ATOM 1081 C C . GLU A 1 137 ? 24.159 267.526 175.780 1.00 32.65 137 GLU A C 1
ATOM 1082 O O . GLU A 1 137 ? 23.369 268.438 175.504 1.00 31.58 137 GLU A O 1
ATOM 1088 N N . PHE A 1 138 ? 24.769 266.787 174.866 1.00 22.98 138 PHE A N 1
ATOM 1089 C CA . PHE A 1 138 ? 24.556 267.000 173.447 1.00 28.88 138 PHE A CA 1
ATOM 1090 C C . PHE A 1 138 ? 24.025 265.718 172.799 1.00 28.73 138 PHE A C 1
ATOM 1091 O O . PHE A 1 138 ? 24.432 264.619 173.176 1.00 27.46 138 PHE A O 1
ATOM 1099 N N . ASP A 1 139 ? 23.117 265.874 171.838 1.00 23.04 139 ASP A N 1
ATOM 1100 C CA . ASP A 1 139 ? 22.525 264.751 171.115 1.00 21.63 139 ASP A CA 1
ATOM 1101 C C . ASP A 1 139 ? 23.384 264.359 169.928 1.00 20.82 139 ASP A C 1
ATOM 1102 O O . ASP A 1 139 ? 23.285 263.243 169.423 1.00 19.20 139 ASP A O 1
ATOM 1107 N N . LEU A 1 140 ? 24.212 265.289 169.459 1.00 21.83 140 LEU A N 1
ATOM 1108 C CA . LEU A 1 140 ? 25.133 264.982 168.372 1.00 22.66 140 LEU A CA 1
ATOM 1109 C C . LEU A 1 140 ? 26.432 265.702 168.623 1.00 19.82 140 LEU A C 1
ATOM 1110 O O . LEU A 1 140 ? 26.447 266.906 168.908 1.00 18.06 140 LEU A O 1
ATOM 1115 N N . ILE A 1 141 ? 27.524 264.948 168.541 1.00 19.52 141 ILE A N 1
ATOM 1116 C CA . ILE A 1 141 ? 28.848 265.510 168.732 1.00 18.16 141 ILE A CA 1
ATOM 1117 C C . ILE A 1 141 ? 29.733 265.167 167.534 1.00 18.42 141 ILE A C 1
ATOM 1118 O O . ILE A 1 141 ? 29.889 264.009 167.192 1.00 18.19 141 ILE A O 1
ATOM 1123 N N . PHE A 1 142 ? 30.281 266.183 166.886 1.00 16.77 142 PHE A N 1
ATOM 1124 C CA . PHE A 1 142 ? 31.130 266.021 165.713 1.00 19.83 142 PHE A CA 1
ATOM 1125 C C . PHE A 1 142 ? 32.581 266.313 166.088 1.00 20.72 142 PHE A C 1
ATOM 1126 O O . PHE A 1 142 ? 32.910 267.456 166.388 1.00 22.73 142 PHE A O 1
ATOM 1134 N N . VAL A 1 143 ? 33.448 265.296 166.053 1.00 17.24 143 VAL A N 1
ATOM 1135 C CA . VAL A 1 143 ? 34.863 265.450 166.412 1.00 19.68 143 VAL A CA 1
ATOM 1136 C C . VAL A 1 143 ? 35.705 265.574 165.154 1.00 22.56 143 VAL A C 1
ATOM 1137 O O . VAL A 1 143 ? 35.815 264.622 164.381 1.00 18.19 143 VAL A O 1
ATOM 1141 N N . ASP A 1 144 ? 36.293 266.743 164.937 1.00 22.53 144 ASP A N 1
ATOM 1142 C CA . ASP A 1 144 ? 37.000 266.986 163.694 1.00 23.15 144 ASP A CA 1
ATOM 1143 C C . ASP A 1 144 ? 38.199 267.904 163.928 1.00 22.90 144 ASP A C 1
ATOM 1144 O O . ASP A 1 144 ? 38.516 268.714 163.077 1.00 25.86 144 ASP A O 1
ATOM 1149 N N . ALA A 1 145 ? 38.854 267.779 165.082 1.00 19.40 145 ALA A N 1
ATOM 1150 C CA . ALA A 1 145 ? 39.983 268.661 165.426 1.00 23.65 145 ALA A CA 1
ATOM 1151 C C . ALA A 1 145 ? 41.345 267.963 165.274 1.00 22.11 145 ALA A C 1
ATOM 1152 O O . ALA A 1 145 ? 41.548 267.192 164.332 1.00 22.03 145 ALA A O 1
ATOM 1154 N N . ASN A 1 146 ? 42.272 268.219 166.197 1.00 22.03 146 ASN A N 1
ATOM 1155 C CA . ASN A 1 146 ? 43.590 267.582 166.123 1.00 24.89 146 ASN A CA 1
ATOM 1156 C C . ASN A 1 146 ? 43.449 266.070 166.322 1.00 24.91 146 ASN A C 1
ATOM 1157 O O . ASN A 1 146 ? 42.843 265.611 167.300 1.00 22.01 146 ASN A O 1
ATOM 1162 N N . LYS A 1 147 ? 43.982 265.299 165.376 1.00 22.04 147 LYS A N 1
ATOM 1163 C CA . LYS A 1 147 ? 43.751 263.859 165.374 1.00 20.38 147 LYS A CA 1
ATOM 1164 C C . LYS A 1 147 ? 44.373 263.197 166.598 1.00 22.35 147 LYS A C 1
ATOM 1165 O O . LYS A 1 147 ? 43.874 262.165 167.063 1.00 24.55 147 LYS A O 1
ATOM 1171 N N . ASP A 1 148 ? 45.437 263.788 167.146 1.00 22.89 148 ASP A N 1
ATOM 1172 C CA . ASP A 1 148 ? 46.075 263.193 168.321 1.00 24.89 148 ASP A CA 1
ATOM 1173 C C . ASP A 1 148 ? 45.286 263.485 169.605 1.00 26.27 148 ASP A C 1
ATOM 1174 O O . ASP A 1 148 ? 45.628 262.985 170.677 1.00 24.40 148 ASP A O 1
ATOM 1179 N N . GLY A 1 149 ? 44.221 264.276 169.494 1.00 21.74 149 GLY A N 1
ATOM 1180 C CA . GLY A 1 149 ? 43.376 264.597 170.639 1.00 21.59 149 GLY A CA 1
ATOM 1181 C C . GLY A 1 149 ? 42.059 263.824 170.771 1.00 22.35 149 GLY A C 1
ATOM 1182 O O . GLY A 1 149 ? 41.387 263.898 171.814 1.00 22.33 149 GLY A O 1
ATOM 1183 N N . TYR A 1 150 ? 41.696 263.065 169.735 1.00 22.19 150 TYR A N 1
ATOM 1184 C CA . TYR A 1 150 ? 40.386 262.403 169.691 1.00 17.29 150 TYR A CA 1
ATOM 1185 C C . TYR A 1 150 ? 40.121 261.542 170.926 1.00 20.77 150 TYR A C 1
ATOM 1186 O O . TYR A 1 150 ? 39.055 261.644 171.555 1.00 22.00 150 TYR A O 1
ATOM 1195 N N . ALA A 1 151 ? 41.086 260.696 171.280 1.00 22.78 151 ALA A N 1
ATOM 1196 C CA . ALA A 1 151 ? 40.901 259.801 172.420 1.00 20.98 151 ALA A CA 1
ATOM 1197 C C . ALA A 1 151 ? 40.559 260.620 173.658 1.00 22.90 151 ALA A C 1
ATOM 1198 O O . ALA A 1 151 ? 39.544 260.363 174.332 1.00 27.30 151 ALA A O 1
ATOM 1200 N N . GLY A 1 152 ? 41.349 261.666 173.893 1.00 21.76 152 GLY A N 1
ATOM 1201 C CA . GLY A 1 152 ? 41.143 262.511 175.059 1.00 21.71 152 GLY A CA 1
ATOM 1202 C C . GLY A 1 152 ? 39.757 263.138 175.039 1.00 21.07 152 GLY A C 1
ATOM 1203 O O . GLY A 1 152 ? 39.029 263.129 176.054 1.00 25.92 152 GLY A O 1
ATOM 1204 N N . TYR A 1 153 ? 39.359 263.618 173.862 1.00 20.42 153 TYR A N 1
ATOM 1205 C CA . TYR A 1 153 ? 38.058 264.267 173.741 1.00 23.40 153 TYR A CA 1
ATOM 1206 C C . TYR A 1 153 ? 36.953 263.276 174.106 1.00 23.63 153 TYR A C 1
ATOM 1207 O O . TYR A 1 153 ? 36.067 263.579 174.931 1.00 21.84 153 TYR A O 1
ATOM 1216 N N . VAL A 1 154 ? 37.043 262.075 173.541 1.00 20.30 154 VAL A N 1
ATOM 1217 C CA . VAL A 1 154 ? 35.956 261.117 173.734 1.00 17.89 154 VAL A CA 1
ATOM 1218 C C . VAL A 1 154 ? 35.934 260.750 175.209 1.00 21.20 154 VAL A C 1
ATOM 1219 O O . VAL A 1 154 ? 34.859 260.650 175.821 1.00 20.70 154 VAL A O 1
ATOM 1223 N N . LYS A 1 155 ? 37.119 260.648 175.812 1.00 20.98 155 LYS A N 1
ATOM 1224 C CA . LYS A 1 155 ? 37.171 260.273 177.219 1.00 24.45 155 LYS A CA 1
ATOM 1225 C C . LYS A 1 155 ? 36.420 261.319 178.054 1.00 25.40 155 LYS A C 1
ATOM 1226 O O . LYS A 1 155 ? 35.549 260.977 178.871 1.00 23.43 155 LYS A O 1
ATOM 1232 N N . THR A 1 156 ? 36.713 262.591 177.789 1.00 24.79 156 THR A N 1
ATOM 1233 C CA . THR A 1 156 ? 36.094 263.671 178.543 1.00 23.76 156 THR A CA 1
ATOM 1234 C C . THR A 1 156 ? 34.596 263.573 178.338 1.00 23.59 156 THR A C 1
ATOM 1235 O O . THR A 1 156 ? 33.813 263.590 179.303 1.00 27.26 156 THR A O 1
ATOM 1239 N N . ILE A 1 157 ? 34.217 263.360 177.082 1.00 21.83 157 ILE A N 1
ATOM 1240 C CA . ILE A 1 157 ? 32.806 263.368 176.715 1.00 25.56 157 ILE A CA 1
ATOM 1241 C C . ILE A 1 157 ? 32.084 262.275 177.480 1.00 25.52 157 ILE A C 1
ATOM 1242 O O . ILE A 1 157 ? 31.022 262.502 178.059 1.00 22.87 157 ILE A O 1
ATOM 1247 N N . LEU A 1 158 ? 32.699 261.104 177.573 1.00 22.88 158 LEU A N 1
ATOM 1248 C CA . LEU A 1 158 ? 31.994 260.040 178.257 1.00 21.55 158 LEU A CA 1
ATOM 1249 C C . LEU A 1 158 ? 32.079 260.243 179.761 1.00 26.07 158 LEU A C 1
ATOM 1250 O O . LEU A 1 158 ? 31.094 260.015 180.469 1.00 25.96 158 LEU A O 1
ATOM 1255 N N . ASP A 1 159 ? 33.232 260.707 180.246 1.00 24.04 159 ASP A N 1
ATOM 1256 C CA . ASP A 1 159 ? 33.430 260.774 181.696 1.00 26.56 159 ASP A CA 1
ATOM 1257 C C . ASP A 1 159 ? 32.468 261.776 182.317 1.00 32.04 159 ASP A C 1
ATOM 1258 O O . ASP A 1 159 ? 31.955 261.557 183.418 1.00 27.83 159 ASP A O 1
ATOM 1263 N N . GLN A 1 160 ? 32.224 262.875 181.603 1.00 32.37 160 GLN A N 1
ATOM 1264 C CA . GLN A 1 160 ? 31.390 263.960 182.129 1.00 33.96 160 GLN A CA 1
ATOM 1265 C C . GLN A 1 160 ? 29.938 263.890 181.663 1.00 31.26 160 GLN A C 1
ATOM 1266 O O . GLN A 1 160 ? 29.146 264.775 181.969 1.00 28.38 160 GLN A O 1
ATOM 1272 N N . GLY A 1 161 ? 29.593 262.842 180.928 1.00 29.06 161 GLY A N 1
ATOM 1273 C CA . GLY A 1 161 ? 28.235 262.681 180.447 1.00 28.04 161 GLY A CA 1
ATOM 1274 C C . GLY A 1 161 ? 27.773 263.806 179.539 1.00 27.68 161 GLY A C 1
ATOM 1275 O O . GLY A 1 161 ? 26.650 264.291 179.674 1.00 27.18 161 GLY A O 1
ATOM 1276 N N . LEU A 1 162 ? 28.632 264.208 178.604 1.00 22.97 162 LEU A N 1
ATOM 1277 C CA . LEU A 1 162 ? 28.315 265.299 177.673 1.00 23.63 162 LEU A CA 1
ATOM 1278 C C . LEU A 1 162 ? 27.552 264.774 176.467 1.00 24.86 162 LEU A C 1
ATOM 1279 O O . LEU A 1 162 ? 26.993 265.542 175.686 1.00 25.11 162 LEU A O 1
ATOM 1284 N N . LEU A 1 163 ? 27.553 263.456 176.315 1.00 20.74 163 LEU A N 1
ATOM 1285 C CA . LEU A 1 163 ? 26.748 262.775 175.309 1.00 18.83 163 LEU A CA 1
ATOM 1286 C C . LEU A 1 163 ? 25.430 262.336 175.922 1.00 25.13 163 LEU A C 1
ATOM 1287 O O . LEU A 1 163 ? 25.428 261.654 176.946 1.00 27.78 163 LEU A O 1
ATOM 1292 N N . SER A 1 164 ? 24.311 262.699 175.299 1.00 22.47 164 SER A N 1
ATOM 1293 C CA . SER A 1 164 ? 23.012 262.279 175.813 1.00 21.56 164 SER A CA 1
ATOM 1294 C C . SER A 1 164 ? 22.816 260.765 175.678 1.00 21.99 164 SER A C 1
ATOM 1295 O O . SER A 1 164 ? 23.549 260.100 174.950 1.00 19.32 164 SER A O 1
ATOM 1298 N N . ALA A 1 165 ? 21.800 260.243 176.367 1.00 26.59 165 ALA A N 1
ATOM 1299 C CA . ALA A 1 165 ? 21.498 258.807 176.373 1.00 25.83 165 ALA A CA 1
ATOM 1300 C C . ALA A 1 165 ? 21.331 258.241 174.969 1.00 26.01 165 ALA A C 1
ATOM 1301 O O . ALA A 1 165 ? 21.863 257.173 174.654 1.00 26.22 165 ALA A O 1
ATOM 1303 N N . ASN A 1 166 ? 20.617 258.969 174.117 1.00 21.39 166 ASN A N 1
ATOM 1304 C CA . ASN A 1 166 ? 20.381 258.525 172.750 1.00 23.71 166 ASN A CA 1
ATOM 1305 C C . ASN A 1 166 ? 21.239 259.253 171.719 1.00 22.83 166 ASN A C 1
ATOM 1306 O O . ASN A 1 166 ? 20.993 259.171 170.513 1.00 22.38 166 ASN A O 1
ATOM 1311 N N . GLY A 1 167 ? 22.256 259.958 172.192 1.00 22.93 167 GLY A N 1
ATOM 1312 C CA . GLY A 1 167 ? 23.124 260.714 171.303 1.00 22.90 167 GLY A CA 1
ATOM 1313 C C . GLY A 1 167 ? 24.169 259.905 170.559 1.00 21.79 167 GLY A C 1
ATOM 1314 O O . GLY A 1 167 ? 24.418 258.733 170.855 1.00 20.15 167 GLY A O 1
ATOM 1315 N N . ILE A 1 168 ? 24.798 260.541 169.581 1.00 21.09 168 ILE A N 1
ATOM 1316 C CA . ILE A 1 168 ? 25.860 259.892 168.828 1.00 18.34 168 ILE A CA 1
ATOM 1317 C C . ILE A 1 168 ? 27.068 260.810 168.709 1.00 18.64 168 ILE A C 1
ATOM 1318 O O . ILE A 1 168 ? 26.942 262.038 168.615 1.00 20.78 168 ILE A O 1
ATOM 1323 N N . ILE A 1 169 ? 28.241 260.200 168.729 1.00 16.07 169 ILE A N 1
ATOM 1324 C CA . ILE A 1 169 ? 29.467 260.906 168.401 1.00 17.66 169 ILE A CA 1
ATOM 1325 C C . ILE A 1 169 ? 29.916 260.469 167.021 1.00 19.38 169 ILE A C 1
ATOM 1326 O O . ILE A 1 169 ? 29.983 259.282 166.740 1.00 17.12 169 ILE A O 1
ATOM 1331 N N . LEU A 1 170 ? 30.220 261.436 166.167 1.00 18.07 170 LEU A N 1
ATOM 1332 C CA . LEU A 1 170 ? 30.752 261.186 164.836 1.00 14.54 170 LEU A CA 1
ATOM 1333 C C . LEU A 1 170 ? 32.155 261.738 164.770 1.00 16.48 170 LEU A C 1
ATOM 1334 O O . LEU A 1 170 ? 32.351 262.934 164.933 1.00 18.95 170 LEU A O 1
ATOM 1339 N N . CYS A 1 171 ? 33.123 260.868 164.530 1.00 14.22 171 CYS A N 1
ATOM 1340 C CA . CYS A 1 171 ? 34.527 261.283 164.442 1.00 16.80 171 CYS A CA 1
ATOM 1341 C C . CYS A 1 171 ? 35.001 261.208 162.996 1.00 16.33 171 CYS A C 1
ATOM 1342 O O . CYS A 1 171 ? 34.924 260.151 162.366 1.00 18.50 171 CYS A O 1
ATOM 1345 N N . ASP A 1 172 ? 35.510 262.331 162.488 1.00 17.16 172 ASP A N 1
ATOM 1346 C CA . ASP A 1 172 ? 35.855 262.476 161.074 1.00 20.24 172 ASP A CA 1
ATOM 1347 C C . ASP A 1 172 ? 37.345 262.219 160.785 1.00 19.66 172 ASP A C 1
ATOM 1348 O O . ASP A 1 172 ? 38.192 262.372 161.667 1.00 19.98 172 ASP A O 1
ATOM 1353 N N . ASN A 1 173 ? 37.653 261.843 159.542 1.00 20.29 173 ASN A N 1
ATOM 1354 C CA . ASN A 1 173 ? 39.031 261.595 159.105 1.00 22.41 173 ASN A CA 1
ATOM 1355 C C . ASN A 1 173 ? 39.769 260.500 159.852 1.00 20.89 173 ASN A C 1
ATOM 1356 O O . ASN A 1 173 ? 40.999 260.531 159.930 1.00 22.54 173 ASN A O 1
ATOM 1361 N N . VAL A 1 174 ? 39.050 259.519 160.385 1.00 14.30 174 VAL A N 1
ATOM 1362 C CA . VAL A 1 174 ? 39.709 258.510 161.212 1.00 15.07 174 VAL A CA 1
ATOM 1363 C C . VAL A 1 174 ? 40.684 257.626 160.409 1.00 16.18 174 VAL A C 1
ATOM 1364 O O . VAL A 1 174 ? 41.623 257.051 160.973 1.00 15.21 174 VAL A O 1
ATOM 1368 N N . PHE A 1 175 ? 40.489 257.536 159.096 1.00 16.26 175 PHE A N 1
ATOM 1369 C CA . PHE A 1 175 ? 41.386 256.729 158.260 1.00 15.41 175 PHE A CA 1
ATOM 1370 C C . PHE A 1 175 ? 42.730 257.403 157.989 1.00 16.62 175 PHE A C 1
ATOM 1371 O O . PHE A 1 175 ? 43.673 256.739 157.571 1.00 19.57 175 PHE A O 1
ATOM 1379 N N . ALA A 1 176 ? 42.783 258.721 158.159 1.00 14.41 176 ALA A N 1
ATOM 1380 C CA . ALA A 1 176 ? 43.984 259.502 157.829 1.00 17.90 176 ALA A CA 1
ATOM 1381 C C . ALA A 1 176 ? 44.464 259.152 156.414 1.00 20.00 176 ALA A C 1
ATOM 1382 O O . ALA A 1 176 ? 45.629 258.793 156.205 1.00 17.23 176 ALA A O 1
ATOM 1384 N N . ARG A 1 177 ? 43.527 259.200 155.472 1.00 17.82 177 ARG A N 1
ATOM 1385 C CA . ARG A 1 177 ? 43.749 258.916 154.051 1.00 17.74 177 ARG A CA 1
ATOM 1386 C C . ARG A 1 177 ? 44.053 257.447 153.758 1.00 19.28 177 ARG A C 1
ATOM 1387 O O . ARG A 1 177 ? 44.383 257.086 152.622 1.00 21.89 177 ARG A O 1
ATOM 1395 N N . GLY A 1 178 ? 43.931 256.604 154.778 1.00 15.99 178 GLY A N 1
ATOM 1396 C CA . GLY A 1 178 ? 44.267 255.198 154.674 1.00 17.17 178 GLY A CA 1
ATOM 1397 C C . GLY A 1 178 ? 45.445 254.852 155.567 1.00 16.71 178 GLY A C 1
ATOM 1398 O O . GLY A 1 178 ? 45.667 253.701 155.895 1.00 16.04 178 GLY A O 1
ATOM 1399 N N . LEU A 1 179 ? 46.186 255.863 156.008 1.00 18.16 179 LEU A N 1
ATOM 1400 C CA . LEU A 1 179 ? 47.428 255.589 156.726 1.00 17.93 179 LEU A CA 1
ATOM 1401 C C . LEU A 1 179 ? 47.211 255.129 158.170 1.00 18.97 179 LEU A C 1
ATOM 1402 O O . LEU A 1 179 ? 48.131 254.561 158.787 1.00 19.41 179 LEU A O 1
ATOM 1407 N N . THR A 1 180 ? 46.006 255.332 158.702 1.00 18.56 180 THR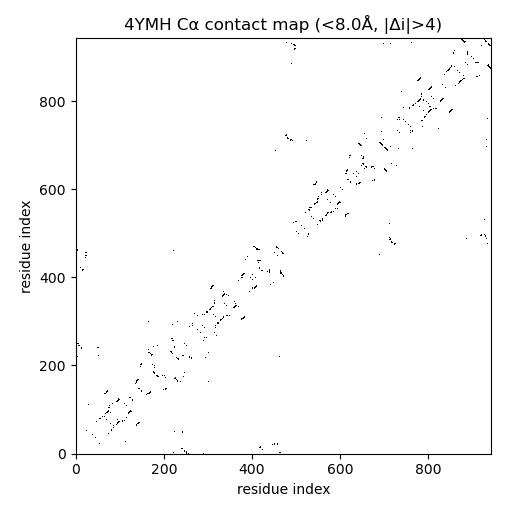 A N 1
ATOM 1408 C CA . THR A 1 180 ? 45.651 254.747 160.001 1.00 17.62 180 THR A CA 1
ATOM 1409 C C . THR A 1 180 ? 45.757 253.225 159.954 1.00 17.23 180 THR A C 1
ATOM 1410 O O . THR A 1 180 ? 46.203 252.575 160.911 1.00 18.96 180 THR A O 1
ATOM 1414 N N . ILE A 1 181 ? 45.365 252.649 158.825 1.00 14.46 181 ILE A N 1
ATOM 1415 C CA . ILE A 1 181 ? 45.390 251.198 158.677 1.00 15.20 181 ILE A CA 1
ATOM 1416 C C . ILE A 1 181 ? 46.836 250.697 158.488 1.00 19.65 181 ILE A C 1
ATOM 1417 O O . ILE A 1 181 ? 47.251 249.697 159.070 1.00 17.62 181 ILE A O 1
ATOM 1422 N N . GLY A 1 182 ? 47.620 251.410 157.697 1.00 15.25 182 GLY A N 1
ATOM 1423 C CA . GLY A 1 182 ? 49.034 251.062 157.539 1.00 17.53 182 GLY A CA 1
ATOM 1424 C C . GLY A 1 182 ? 49.714 252.091 156.675 1.00 15.94 182 GLY A C 1
ATOM 1425 O O . GLY A 1 182 ? 49.059 252.743 155.864 1.00 16.20 182 GLY A O 1
ATOM 1426 N N . PRO A 1 183 ? 51.035 252.255 156.831 1.00 18.57 183 PRO A N 1
ATOM 1427 C CA . PRO A 1 183 ? 51.707 253.321 156.090 1.00 21.32 183 PRO A CA 1
ATOM 1428 C C . PRO A 1 183 ? 51.730 253.080 154.584 1.00 24.07 183 PRO A C 1
ATOM 1429 O O . PRO A 1 183 ? 51.983 254.043 153.849 1.00 21.16 183 PRO A O 1
ATOM 1433 N N . ASP A 1 184 ? 51.470 251.842 154.147 1.00 19.80 184 ASP A N 1
ATOM 1434 C CA . ASP A 1 184 ? 51.456 251.500 152.721 1.00 22.53 184 ASP A CA 1
ATOM 1435 C C . ASP A 1 184 ? 50.057 251.531 152.091 1.00 21.57 184 ASP A C 1
ATOM 1436 O O . ASP A 1 184 ? 49.879 251.102 150.954 1.00 18.24 184 ASP A O 1
ATOM 1441 N N . CYS A 1 185 ? 49.080 252.088 152.796 1.00 20.30 185 CYS A N 1
ATOM 1442 C CA . CYS A 1 185 ? 47.699 251.990 152.332 1.00 18.56 185 CYS A CA 1
ATOM 1443 C C . CYS A 1 185 ? 47.212 253.202 151.522 1.00 22.84 185 CYS A C 1
ATOM 1444 O O . CYS A 1 185 ? 46.031 253.281 151.187 1.00 22.90 185 CYS A O 1
ATOM 1447 N N . ALA A 1 186 ? 48.114 254.126 151.195 1.00 22.61 186 ALA A N 1
ATOM 1448 C CA . ALA A 1 186 ? 47.733 255.271 150.371 1.00 21.44 186 ALA A CA 1
ATOM 1449 C C . ALA A 1 186 ? 48.842 255.685 149.415 1.00 23.53 186 ALA A C 1
ATOM 1450 O O . ALA A 1 186 ? 49.381 256.783 149.545 1.00 22.99 186 ALA A O 1
ATOM 1452 N N . PRO A 1 187 ? 49.178 254.816 148.440 1.00 22.76 187 PRO A N 1
ATOM 1453 C CA . PRO A 1 187 ? 50.340 255.084 147.584 1.00 25.05 187 PRO A CA 1
ATOM 1454 C C . PRO A 1 187 ? 50.124 256.294 146.679 1.00 25.17 187 PRO A C 1
ATOM 1455 O O . PRO A 1 187 ? 51.106 256.886 146.234 1.00 23.71 187 PRO A O 1
ATOM 1459 N N . TRP A 1 188 ? 48.863 256.661 146.447 1.00 25.59 188 TRP A N 1
ATOM 1460 C CA . TRP A 1 188 ? 48.498 257.818 145.623 1.00 28.30 188 TRP A CA 1
ATOM 1461 C C . TRP A 1 188 ? 48.788 259.138 146.323 1.00 25.83 188 TRP A C 1
ATOM 1462 O O . TRP A 1 188 ? 48.852 260.186 145.677 1.00 25.00 188 TRP A O 1
ATOM 1473 N N . LEU A 1 189 ? 48.932 259.089 147.646 1.00 20.80 189 LEU A N 1
ATOM 1474 C CA . LEU A 1 189 ? 49.001 260.307 148.447 1.00 24.31 189 LEU A CA 1
ATOM 1475 C C . LEU A 1 189 ? 50.216 261.166 148.113 1.00 26.86 189 LEU A C 1
ATOM 1476 O O . LEU A 1 189 ? 51.308 260.654 147.898 1.00 25.25 189 LEU A O 1
ATOM 1481 N N . ASN A 1 190 ? 50.006 262.476 148.050 1.00 27.08 190 ASN A N 1
ATOM 1482 C CA . ASN A 1 190 ? 51.090 263.442 147.847 1.00 30.51 190 ASN A CA 1
ATOM 1483 C C . ASN A 1 190 ? 52.190 263.268 148.898 1.00 28.08 190 ASN A C 1
ATOM 1484 O O . ASN A 1 190 ? 51.923 263.316 150.092 1.00 28.36 190 ASN A O 1
ATOM 1489 N N . ASP A 1 191 ? 53.425 263.062 148.457 1.00 27.77 191 ASP A N 1
ATOM 1490 C CA . ASP A 1 191 ? 54.517 262.793 149.393 1.00 31.49 191 ASP A CA 1
ATOM 1491 C C . ASP A 1 191 ? 54.749 263.933 150.390 1.00 31.63 191 ASP A C 1
ATOM 1492 O O . ASP A 1 191 ? 55.217 263.704 151.499 1.00 32.23 191 ASP A O 1
ATOM 1497 N N . HIS A 1 192 ? 54.415 265.154 149.994 1.00 30.56 192 HIS A N 1
ATOM 1498 C CA . HIS A 1 192 ? 54.657 266.329 150.830 1.00 32.96 192 HIS A CA 1
ATOM 1499 C C . HIS A 1 192 ? 53.813 266.358 152.106 1.00 29.16 192 HIS A C 1
ATOM 1500 O O . HIS A 1 192 ? 54.198 266.987 153.093 1.00 27.92 192 HIS A O 1
ATOM 1507 N N . VAL A 1 193 ? 52.656 265.699 152.086 1.00 26.08 193 VAL A N 1
ATOM 1508 C CA . VAL A 1 193 ? 51.807 265.653 153.271 1.00 25.06 193 VAL A CA 1
ATOM 1509 C C . VAL A 1 193 ? 51.801 264.275 153.916 1.00 20.36 193 VAL A C 1
ATOM 1510 O O . VAL A 1 193 ? 51.089 264.040 154.880 1.00 24.54 193 VAL A O 1
ATOM 1514 N N . ARG A 1 194 ? 52.612 263.369 153.386 1.00 27.94 194 ARG A N 1
ATOM 1515 C CA . ARG A 1 194 ? 52.673 261.996 153.898 1.00 26.02 194 ARG A CA 1
ATOM 1516 C C . ARG A 1 194 ? 53.165 261.905 155.368 1.00 22.60 194 ARG A C 1
ATOM 1517 O O . ARG A 1 194 ? 52.530 261.238 156.179 1.00 24.82 194 ARG A O 1
ATOM 1525 N N . PRO A 1 195 ? 54.283 262.575 155.733 1.00 21.23 195 PRO A N 1
ATOM 1526 C CA . PRO A 1 195 ? 54.657 262.477 157.155 1.00 22.15 195 PRO A CA 1
ATOM 1527 C C . PRO A 1 195 ? 53.573 262.942 158.129 1.00 25.44 195 PRO A C 1
ATOM 1528 O O . PRO A 1 195 ? 53.327 262.286 159.168 1.00 24.19 195 PRO A O 1
ATOM 1532 N N . TYR A 1 196 ? 52.920 264.052 157.793 1.00 24.48 196 TYR A N 1
ATOM 1533 C CA . TYR A 1 196 ? 51.846 264.558 158.631 1.00 23.80 196 TYR A CA 1
ATOM 1534 C C . TYR A 1 196 ? 50.747 263.488 158.802 1.00 20.53 196 TYR A C 1
ATOM 1535 O O . TYR A 1 196 ? 50.337 263.141 159.926 1.00 22.54 196 TYR A O 1
ATOM 1544 N N . TRP A 1 197 ? 50.272 262.948 157.687 1.00 19.71 197 TRP A N 1
ATOM 1545 C CA . TRP A 1 197 ? 49.159 262.003 157.779 1.00 20.91 197 TRP A CA 1
ATOM 1546 C C . TRP A 1 197 ? 49.571 260.679 158.425 1.00 23.49 197 TRP A C 1
ATOM 1547 O O . TRP A 1 197 ? 48.743 260.007 159.019 1.00 18.48 197 TRP A O 1
ATOM 1558 N N . ASN A 1 198 ? 50.841 260.310 158.321 1.00 20.01 198 ASN A N 1
ATOM 1559 C CA . ASN A 1 198 ? 51.323 259.098 158.981 1.00 25.38 198 ASN A CA 1
ATOM 1560 C C . ASN A 1 198 ? 51.289 259.275 160.492 1.00 22.86 198 ASN A C 1
ATOM 1561 O O . ASN A 1 198 ? 50.909 258.360 161.230 1.00 22.35 198 ASN A O 1
ATOM 1566 N N . GLY A 1 199 ? 51.699 260.462 160.946 1.00 22.77 199 GLY A N 1
ATOM 1567 C CA . GLY A 1 199 ? 51.573 260.799 162.356 1.00 22.82 199 GLY A CA 1
ATOM 1568 C C . GLY A 1 199 ? 50.127 260.697 162.826 1.00 18.94 199 GLY A C 1
ATOM 1569 O O . GLY A 1 199 ? 49.814 260.066 163.866 1.00 23.18 199 GLY A O 1
ATOM 1570 N N . CYS A 1 200 ? 49.237 261.328 162.057 1.00 19.41 200 CYS A N 1
ATOM 1571 C CA . CYS A 1 200 ? 47.813 261.256 162.369 1.00 19.74 200 CYS A CA 1
ATOM 1572 C C . CYS A 1 200 ? 47.336 259.811 162.421 1.00 19.98 200 CYS A C 1
ATOM 1573 O O . CYS A 1 200 ? 46.595 259.436 163.309 1.00 20.57 200 CYS A O 1
ATOM 1576 N N . GLY A 1 201 ? 47.776 259.000 161.471 1.00 19.60 201 GLY A N 1
ATOM 1577 C CA . GLY A 1 201 ? 47.340 257.620 161.405 1.00 16.79 201 GLY A CA 1
ATOM 1578 C C . GLY A 1 201 ? 47.775 256.816 162.609 1.00 18.82 201 GLY A C 1
ATOM 1579 O O . GLY A 1 201 ? 47.019 255.995 163.100 1.00 18.70 201 GLY A O 1
ATOM 1580 N N . GLN A 1 202 ? 48.996 257.036 163.088 1.00 17.66 202 GLN A N 1
ATOM 1581 C CA . GLN A 1 202 ? 49.450 256.328 164.289 1.00 18.44 202 GLN A CA 1
ATOM 1582 C C . GLN A 1 202 ? 48.579 256.693 165.494 1.00 20.28 202 GLN A C 1
ATOM 1583 O O . GLN A 1 202 ? 48.153 255.807 166.279 1.00 21.81 202 GLN A O 1
ATOM 1589 N N . ALA A 1 203 ? 48.308 257.996 165.641 1.00 19.27 203 ALA A N 1
ATOM 1590 C CA . ALA A 1 203 ? 47.465 258.430 166.756 1.00 20.21 203 ALA A CA 1
ATOM 1591 C C . ALA A 1 203 ? 46.033 257.861 166.637 1.00 20.22 203 ALA A C 1
ATOM 1592 O O . ALA A 1 203 ? 45.419 257.433 167.622 1.00 21.84 203 ALA A O 1
ATOM 1594 N N . LEU A 1 204 ? 45.513 257.848 165.419 1.00 17.64 204 LEU A N 1
ATOM 1595 C CA . LEU A 1 204 ? 44.138 257.429 165.175 1.00 18.06 204 LEU A CA 1
ATOM 1596 C C . LEU A 1 204 ? 43.977 255.922 165.307 1.00 18.83 204 LEU A C 1
ATOM 1597 O O . LEU A 1 204 ? 42.899 255.434 165.662 1.00 19.17 204 LEU A O 1
ATOM 1602 N N . ASP A 1 205 ? 45.052 255.186 165.041 1.00 16.69 205 ASP A N 1
ATOM 1603 C CA . ASP A 1 205 ? 45.024 253.745 165.248 1.00 16.36 205 ASP A CA 1
ATOM 1604 C C . ASP A 1 205 ? 44.958 253.462 166.754 1.00 18.96 205 ASP A C 1
ATOM 1605 O O . ASP A 1 205 ? 44.172 252.610 167.212 1.00 17.93 205 ASP A O 1
ATOM 1610 N N . LYS A 1 206 ? 45.771 254.177 167.533 1.00 18.87 206 LYS A N 1
ATOM 1611 C CA . LYS A 1 206 ? 45.673 254.014 168.988 1.00 21.32 206 LYS A CA 1
ATOM 1612 C C . LYS A 1 206 ? 44.272 254.394 169.522 1.00 18.55 206 LYS A C 1
ATOM 1613 O O . LYS A 1 206 ? 43.715 253.712 170.385 1.00 19.44 206 LYS A O 1
ATOM 1619 N N . PHE A 1 207 ? 43.731 255.490 168.997 1.00 17.71 207 PHE A N 1
ATOM 1620 C CA . PHE A 1 207 ? 42.379 255.958 169.319 1.00 18.25 207 PHE A CA 1
ATOM 1621 C C . PHE A 1 207 ? 41.349 254.846 169.089 1.00 21.39 207 PHE A C 1
ATOM 1622 O O . PHE A 1 207 ? 40.579 254.464 169.999 1.00 21.67 207 PHE A O 1
ATOM 1630 N N . SER A 1 208 ? 41.379 254.313 167.870 1.00 18.29 208 SER A N 1
ATOM 1631 C CA . SER A 1 208 ? 40.430 253.284 167.442 1.00 19.27 208 SER A CA 1
ATOM 1632 C C . SER A 1 208 ? 40.524 252.039 168.307 1.00 17.56 208 SER A C 1
ATOM 1633 O O . SER A 1 208 ? 39.504 251.480 168.689 1.00 20.26 208 SER A O 1
ATOM 1636 N N . ALA A 1 209 ? 41.744 251.606 168.619 1.00 17.39 209 ALA A N 1
ATOM 1637 C CA . ALA A 1 209 ? 41.912 250.422 169.463 1.00 19.77 209 ALA A CA 1
ATOM 1638 C C . ALA A 1 209 ? 41.410 250.683 170.882 1.00 21.42 209 ALA A C 1
ATOM 1639 O O . ALA A 1 209 ? 40.839 249.799 171.522 1.00 23.65 209 ALA A O 1
ATOM 1641 N N . GLY A 1 210 ? 41.619 251.902 171.368 1.00 20.13 210 GLY A N 1
ATOM 1642 C CA . GLY A 1 210 ? 41.168 252.267 172.698 1.00 24.10 210 GLY A CA 1
ATOM 1643 C C . GLY A 1 210 ? 39.651 252.254 172.842 1.00 20.45 210 GLY A C 1
ATOM 1644 O O . GLY A 1 210 ? 39.127 251.893 173.903 1.00 22.72 210 GLY A O 1
ATOM 1645 N N . LEU A 1 211 ? 38.947 252.675 171.800 1.00 20.17 211 LEU A N 1
ATOM 1646 C CA . LEU A 1 211 ? 37.484 252.642 171.852 1.00 18.50 211 LEU A CA 1
ATOM 1647 C C . LEU A 1 211 ? 36.963 251.233 172.091 1.00 22.13 211 LEU A C 1
ATOM 1648 O O . LEU A 1 211 ? 35.956 251.038 172.781 1.00 19.19 211 LEU A O 1
ATOM 1653 N N . MET A 1 212 ? 37.653 250.243 171.536 1.00 18.59 212 MET A N 1
ATOM 1654 C CA . MET A 1 212 ? 37.180 248.868 171.674 1.00 20.38 212 MET A CA 1
ATOM 1655 C C . MET A 1 212 ? 37.321 248.347 173.101 1.00 25.39 212 MET A C 1
ATOM 1656 O O . MET A 1 212 ? 36.677 247.359 173.465 1.00 23.70 212 MET A O 1
ATOM 1661 N N . GLU A 1 213 ? 38.128 249.023 173.919 1.00 18.52 213 GLU A N 1
ATOM 1662 C CA . GLU A 1 213 ? 38.341 248.577 175.291 1.00 24.61 213 GLU A CA 1
ATOM 1663 C C . GLU A 1 213 ? 37.399 249.267 176.281 1.00 23.86 213 GLU A C 1
ATOM 1664 O O . GLU A 1 213 ? 37.407 248.947 177.472 1.00 24.57 213 GLU A O 1
ATOM 1670 N N . ASP A 1 214 ? 36.605 250.219 175.797 1.00 19.96 214 ASP A N 1
ATOM 1671 C CA . ASP A 1 214 ? 35.751 251.014 176.690 1.00 21.20 214 ASP A CA 1
ATOM 1672 C C . ASP A 1 214 ? 34.384 250.357 176.825 1.00 20.92 214 ASP A C 1
ATOM 1673 O O . ASP A 1 214 ? 33.640 250.274 175.856 1.00 22.99 214 ASP A O 1
ATOM 1678 N N . PRO A 1 215 ? 34.056 249.880 178.034 1.00 20.47 215 PRO A N 1
ATOM 1679 C CA . PRO A 1 215 ? 32.834 249.090 178.196 1.00 21.11 215 PRO A CA 1
ATOM 1680 C C . PRO A 1 215 ? 31.560 249.932 178.137 1.00 20.57 215 PRO A C 1
ATOM 1681 O O . PRO A 1 215 ? 30.473 249.369 178.202 1.00 23.83 215 PRO A O 1
ATOM 1685 N N . ARG A 1 216 ? 31.687 251.246 178.018 1.00 19.71 216 ARG A N 1
ATOM 1686 C CA . ARG A 1 216 ? 30.504 252.109 178.043 1.00 22.05 216 ARG A CA 1
ATOM 1687 C C . ARG A 1 216 ? 29.854 252.284 176.669 1.00 21.30 216 ARG A C 1
ATOM 1688 O O . ARG A 1 216 ? 28.701 252.724 176.566 1.00 19.98 216 ARG A O 1
ATOM 1696 N N . ILE A 1 217 ? 30.574 251.921 175.613 1.00 18.74 217 ILE A N 1
ATOM 1697 C CA . ILE A 1 217 ? 30.175 252.336 174.273 1.00 19.23 217 ILE A CA 1
ATOM 1698 C C . ILE A 1 217 ? 30.107 251.226 173.236 1.00 22.40 217 ILE A C 1
ATOM 1699 O O . ILE A 1 217 ? 30.828 250.231 173.326 1.00 21.48 217 ILE A O 1
ATOM 1704 N N . ASP A 1 218 ? 29.234 251.424 172.248 1.00 21.09 218 ASP A N 1
ATOM 1705 C CA . ASP A 1 218 ? 29.244 250.661 171.000 1.00 21.70 218 ASP A CA 1
ATOM 1706 C C . ASP A 1 218 ? 29.916 251.505 169.923 1.00 17.11 218 ASP A C 1
ATOM 1707 O O . ASP A 1 218 ? 29.671 252.718 169.823 1.00 18.28 218 ASP A O 1
ATOM 1712 N N . VAL A 1 219 ? 30.753 250.853 169.118 1.00 15.79 219 VAL A N 1
ATOM 1713 C CA . VAL A 1 219 ? 31.547 251.530 168.102 1.00 15.72 219 VAL A CA 1
ATOM 1714 C C . VAL A 1 219 ? 31.330 250.952 166.713 1.00 15.44 219 VAL A C 1
ATOM 1715 O O . VAL A 1 219 ? 31.270 249.724 166.530 1.00 19.32 219 VAL A O 1
ATOM 1719 N N . LEU A 1 220 ? 31.213 251.838 165.731 1.00 16.31 220 LEU A N 1
ATOM 1720 C CA . LEU A 1 220 ? 31.208 251.405 164.339 1.00 17.88 220 LEU A CA 1
ATOM 1721 C C . LEU A 1 220 ? 32.113 252.304 163.537 1.00 17.32 220 LEU A C 1
ATOM 1722 O O . LEU A 1 220 ? 31.838 253.501 163.406 1.00 16.58 220 LEU A O 1
ATOM 1727 N N . LEU A 1 221 ? 33.182 251.730 163.002 1.00 13.42 221 LEU A N 1
ATOM 1728 C CA . LEU A 1 221 ? 34.086 252.466 162.132 1.00 15.86 221 LEU A CA 1
ATOM 1729 C C . LEU A 1 221 ? 33.605 252.287 160.707 1.00 17.38 221 LEU A C 1
ATOM 1730 O O . LEU A 1 221 ? 33.825 251.253 160.082 1.00 18.01 221 LEU A O 1
ATOM 1735 N N . LEU A 1 222 ? 32.897 253.306 160.230 1.00 18.67 222 LEU A N 1
ATOM 1736 C CA . LEU A 1 222 ? 32.255 253.322 158.919 1.00 18.06 222 LEU A CA 1
ATOM 1737 C C . LEU A 1 222 ? 33.210 253.733 157.803 1.00 18.92 222 LEU A C 1
ATOM 1738 O O . LEU A 1 222 ? 33.790 254.842 157.842 1.00 17.50 222 LEU A O 1
ATOM 1743 N N . PRO A 1 223 ? 33.383 252.853 156.795 1.00 18.75 223 PRO A N 1
ATOM 1744 C CA . PRO A 1 223 ? 34.329 253.149 155.713 1.00 17.55 223 PRO A CA 1
ATOM 1745 C C . PRO A 1 223 ? 33.699 254.082 154.673 1.00 20.53 223 PRO A C 1
ATOM 1746 O O . PRO A 1 223 ? 33.483 253.701 153.512 1.00 19.25 223 PRO A O 1
ATOM 1750 N N . VAL A 1 224 ? 33.390 255.297 155.120 1.00 15.30 224 VAL A N 1
ATOM 1751 C CA . VAL A 1 224 ? 32.803 256.322 154.258 1.00 17.48 224 VAL A CA 1
ATOM 1752 C C . VAL A 1 224 ? 33.656 257.594 154.408 1.00 15.03 224 VAL A C 1
ATOM 1753 O O . VAL A 1 224 ? 34.227 257.829 155.463 1.00 17.03 224 VAL A O 1
ATOM 1757 N N . PHE A 1 225 ? 33.744 258.394 153.348 1.00 15.55 225 PHE A N 1
ATOM 1758 C CA . PHE A 1 225 ? 34.550 259.618 153.353 1.00 19.80 225 PHE A CA 1
ATOM 1759 C C . PHE A 1 225 ? 35.990 259.264 153.754 1.00 20.15 225 PHE A C 1
ATOM 1760 O O . PHE A 1 225 ? 36.572 258.354 153.178 1.00 20.13 225 PHE A O 1
ATOM 1768 N N . ASP A 1 226 ? 36.556 259.954 154.739 1.00 16.45 226 ASP A N 1
ATOM 1769 C CA . ASP A 1 226 ? 37.930 259.663 155.173 1.00 18.06 226 ASP A CA 1
ATOM 1770 C C . ASP A 1 226 ? 37.892 258.818 156.456 1.00 20.07 226 ASP A C 1
ATOM 1771 O O . ASP A 1 226 ? 38.787 258.878 157.293 1.00 20.02 226 ASP A O 1
ATOM 1776 N N . GLY A 1 227 ? 36.837 258.015 156.596 1.00 20.69 227 GLY A N 1
ATOM 1777 C CA . GLY A 1 227 ? 36.664 257.169 157.768 1.00 14.71 227 GLY A CA 1
ATOM 1778 C C . GLY A 1 227 ? 35.864 257.905 158.829 1.00 18.90 227 GLY A C 1
ATOM 1779 O O . GLY A 1 227 ? 36.282 258.955 159.303 1.00 20.64 227 GLY A O 1
ATOM 1780 N N . VAL A 1 228 ? 34.712 257.354 159.205 1.00 17.30 228 VAL A N 1
ATOM 1781 C CA . VAL A 1 228 ? 33.878 258.007 160.212 1.00 15.19 228 VAL A CA 1
ATOM 1782 C C . VAL A 1 228 ? 33.573 257.043 161.343 1.00 15.18 228 VAL A C 1
ATOM 1783 O O . VAL A 1 228 ? 32.917 256.027 161.130 1.00 16.34 228 VAL A O 1
ATOM 1787 N N . THR A 1 229 ? 34.063 257.344 162.538 1.00 14.75 229 THR A N 1
ATOM 1788 C CA . THR A 1 229 ? 33.740 256.507 163.677 1.00 15.92 229 THR A CA 1
ATOM 1789 C C . THR A 1 229 ? 32.447 256.981 164.338 1.00 17.54 229 THR A C 1
ATOM 1790 O O . THR A 1 229 ? 32.337 258.129 164.750 1.00 18.40 229 THR A O 1
ATOM 1794 N N . GLN A 1 230 ? 31.463 256.086 164.415 1.00 16.28 230 GLN A N 1
ATOM 1795 C CA . GLN A 1 230 ? 30.207 256.336 165.130 1.00 15.43 230 GLN A CA 1
ATOM 1796 C C . GLN A 1 230 ? 30.313 255.745 166.523 1.00 17.62 230 GLN A C 1
ATOM 1797 O O . GLN A 1 230 ? 30.690 254.578 166.685 1.00 15.97 230 GLN A O 1
ATOM 1803 N N . ILE A 1 231 ? 29.964 256.531 167.529 1.00 18.06 231 ILE A N 1
ATOM 1804 C CA . ILE A 1 231 ? 30.042 256.068 168.911 1.00 16.29 231 ILE A CA 1
ATOM 1805 C C . ILE A 1 231 ? 28.703 256.308 169.594 1.00 19.48 231 ILE A C 1
ATOM 1806 O O . ILE A 1 231 ? 28.148 257.403 169.495 1.00 17.93 231 ILE A O 1
ATOM 1811 N N . ARG A 1 232 ? 28.180 255.293 170.279 1.00 17.32 232 ARG A N 1
ATOM 1812 C CA . ARG A 1 232 ? 26.965 255.498 171.077 1.00 17.57 232 ARG A CA 1
ATOM 1813 C C . ARG A 1 232 ? 27.151 254.857 172.438 1.00 19.12 232 ARG A C 1
ATOM 1814 O O . ARG A 1 232 ? 28.021 254.014 172.609 1.00 18.08 232 ARG A O 1
ATOM 1822 N N . TRP A 1 233 ? 26.346 255.244 173.416 1.00 17.25 233 TRP A N 1
ATOM 1823 C CA . TRP A 1 233 ? 26.307 254.477 174.654 1.00 20.00 233 TRP A CA 1
ATOM 1824 C C . TRP A 1 233 ? 25.769 253.084 174.350 1.00 23.04 233 TRP A C 1
ATOM 1825 O O . TRP A 1 233 ? 24.802 252.950 173.586 1.00 21.37 233 TRP A O 1
ATOM 1836 N N . LYS A 1 234 ? 26.367 252.053 174.954 1.00 18.20 234 LYS A N 1
ATOM 1837 C CA . LYS A 1 234 ? 25.723 250.735 174.997 1.00 27.60 234 LYS A CA 1
ATOM 1838 C C . LYS A 1 234 ? 24.348 250.869 175.627 1.00 26.45 234 LYS A C 1
ATOM 1839 O O . LYS A 1 234 ? 24.162 251.712 176.506 1.00 21.22 234 LYS A O 1
ATOM 1845 N N . ASP A 1 235 ? 23.393 250.036 175.204 1.00 25.56 235 ASP A N 1
ATOM 1846 C CA . ASP A 1 235 ? 22.044 250.099 175.770 1.00 30.64 235 ASP A CA 1
ATOM 1847 C C . ASP A 1 235 ? 22.086 250.156 177.298 1.00 29.98 235 ASP A C 1
ATOM 1848 O O . ASP A 1 235 ? 21.441 251.003 177.925 1.00 35.03 235 ASP A O 1
ATOM 1853 N N . GLY A 1 236 ? 22.868 249.266 177.896 1.00 27.85 236 GLY A N 1
ATOM 1854 C CA . GLY A 1 236 ? 22.937 249.185 179.349 1.00 31.34 236 GLY A CA 1
ATOM 1855 C C . GLY A 1 236 ? 23.722 250.295 180.036 1.00 28.98 236 GLY A C 1
ATOM 1856 O O . GLY A 1 236 ? 23.591 250.483 181.247 1.00 32.46 236 GLY A O 1
ATOM 1857 N N . ALA A 1 237 ? 24.532 251.028 179.270 1.00 26.39 237 ALA A N 1
ATOM 1858 C CA . ALA A 1 237 ? 25.408 252.061 179.824 1.00 23.76 237 ALA A CA 1
ATOM 1859 C C . ALA A 1 237 ? 24.738 253.434 179.863 1.00 27.33 237 ALA A C 1
ATOM 1860 O O . ALA A 1 237 ? 25.278 254.386 180.444 1.00 24.77 237 ALA A O 1
ATOM 1862 N N . GLN A 1 238 ? 23.578 253.543 179.218 1.00 25.33 238 GLN A N 1
ATOM 1863 C CA . GLN A 1 238 ? 22.810 254.784 179.250 1.00 27.08 238 GLN A CA 1
ATOM 1864 C C . GLN A 1 238 ? 22.385 255.083 180.681 1.00 30.02 238 GLN A C 1
ATOM 1865 O O . GLN A 1 238 ? 22.026 254.176 181.438 1.00 29.04 238 GLN A O 1
ATOM 1871 N N . ARG A 1 239 ? 22.436 256.359 181.050 1.00 28.26 239 ARG A N 1
ATOM 1872 C CA . ARG A 1 239 ? 22.144 256.765 182.416 1.00 29.68 239 ARG A CA 1
ATOM 1873 C C . ARG A 1 239 ? 21.074 257.854 182.422 1.00 32.97 239 ARG A C 1
ATOM 1874 O O . ARG A 1 239 ? 20.807 258.472 181.390 1.00 37.57 239 ARG A O 1
ATOM 1882 N N . ALA A 1 240 ? 20.446 258.065 183.575 1.00 29.06 240 ALA A N 1
ATOM 1883 C CA . ALA A 1 240 ? 19.382 259.058 183.697 1.00 44.04 240 ALA A CA 1
ATOM 1884 C C . ALA A 1 240 ? 19.934 260.414 184.146 1.00 48.07 240 ALA A C 1
ATOM 1885 O O . ALA A 1 240 ? 21.018 260.831 183.725 1.00 49.40 240 ALA A O 1
ATOM 1887 N N . LEU B 1 2 ? 38.543 267.540 143.906 1.00 82.96 2 LEU B N 1
ATOM 1888 C CA . LEU B 1 2 ? 38.756 266.460 144.861 1.00 77.09 2 LEU B CA 1
ATOM 1889 C C . LEU B 1 2 ? 37.411 265.894 145.329 1.00 71.78 2 LEU B C 1
ATOM 1890 O O . LEU B 1 2 ? 36.439 266.633 145.504 1.00 73.13 2 LEU B O 1
ATOM 1895 N N . GLY B 1 3 ? 37.365 264.576 145.512 1.00 64.54 3 GLY B N 1
ATOM 1896 C CA . GLY B 1 3 ? 36.136 263.884 145.850 1.00 56.47 3 GLY B CA 1
ATOM 1897 C C . GLY B 1 3 ? 36.051 263.463 147.302 1.00 50.16 3 GLY B C 1
ATOM 1898 O O . GLY B 1 3 ? 36.884 263.828 148.119 1.00 53.16 3 GLY B O 1
ATOM 1899 N N . SER B 1 4 ? 35.033 262.677 147.620 1.00 43.40 4 SER B N 1
ATOM 1900 C CA . SER B 1 4 ? 34.788 262.253 148.988 1.00 41.76 4 SER B CA 1
ATOM 1901 C C . SER B 1 4 ? 35.053 260.771 149.181 1.00 41.67 4 SER B C 1
ATOM 1902 O O . SER B 1 4 ? 34.713 260.207 150.216 1.00 41.36 4 SER B O 1
ATOM 1905 N N . ILE B 1 5 ? 35.650 260.137 148.179 1.00 25.05 5 ILE B N 1
ATOM 1906 C CA . ILE B 1 5 ? 35.916 258.708 148.263 1.00 22.01 5 ILE B CA 1
ATOM 1907 C C . ILE B 1 5 ? 37.420 258.407 148.161 1.00 23.19 5 ILE B C 1
ATOM 1908 O O . ILE B 1 5 ? 38.078 258.863 147.220 1.00 22.76 5 ILE B O 1
ATOM 1913 N N . LEU B 1 6 ? 37.940 257.637 149.114 1.00 18.59 6 LEU B N 1
ATOM 1914 C CA . LEU B 1 6 ? 39.349 257.235 149.096 1.00 22.70 6 LEU B CA 1
ATOM 1915 C C . LEU B 1 6 ? 39.596 256.161 148.049 1.00 19.50 6 LEU B C 1
ATOM 1916 O O . LEU B 1 6 ? 38.873 255.173 148.017 1.00 21.90 6 LEU B O 1
ATOM 1921 N N . PRO B 1 7 ? 40.630 256.338 147.202 1.00 20.28 7 PRO B N 1
ATOM 1922 C CA . PRO B 1 7 ? 40.882 255.280 146.224 1.00 24.63 7 PRO B CA 1
ATOM 1923 C C . PRO B 1 7 ? 41.705 254.151 146.842 1.00 25.63 7 PRO B C 1
ATOM 1924 O O . PRO B 1 7 ? 42.722 254.427 147.459 1.00 23.25 7 PRO B O 1
ATOM 1928 N N . PHE B 1 8 ? 41.248 252.911 146.697 1.00 20.22 8 PHE B N 1
ATOM 1929 C CA . PHE B 1 8 ? 41.991 251.730 147.159 1.00 21.11 8 PHE B CA 1
ATOM 1930 C C . PHE B 1 8 ? 42.086 250.694 146.044 1.00 24.65 8 PHE B C 1
ATOM 1931 O O . PHE B 1 8 ? 41.149 250.556 145.262 1.00 26.02 8 PHE B O 1
ATOM 1939 N N . ASN B 1 9 ? 43.182 249.942 145.967 1.00 22.25 9 ASN B N 1
ATOM 1940 C CA . ASN B 1 9 ? 43.162 248.770 145.084 1.00 23.31 9 ASN B CA 1
ATOM 1941 C C . ASN B 1 9 ? 42.485 247.621 145.843 1.00 22.22 9 ASN B C 1
ATOM 1942 O O . ASN B 1 9 ? 42.073 247.801 146.994 1.00 19.83 9 ASN B O 1
ATOM 1947 N N . GLU B 1 10 ? 42.320 246.467 145.200 1.00 23.55 10 GLU B N 1
ATOM 1948 C CA . GLU B 1 10 ? 41.567 245.358 145.810 1.00 27.53 10 GLU B CA 1
ATOM 1949 C C . GLU B 1 10 ? 42.157 244.911 147.158 1.00 22.39 10 GLU B C 1
ATOM 1950 O O . GLU B 1 10 ? 41.445 244.819 148.167 1.00 22.31 10 GLU B O 1
ATOM 1956 N N . GLU B 1 11 ? 43.469 244.658 147.158 1.00 23.74 11 GLU B N 1
ATOM 1957 C CA . GLU B 1 11 ? 44.144 244.160 148.356 1.00 25.92 11 GLU B CA 1
ATOM 1958 C C . GLU B 1 11 ? 43.968 245.129 149.516 1.00 22.46 11 GLU B C 1
ATOM 1959 O O . GLU B 1 11 ? 43.628 244.739 150.644 1.00 24.41 11 GLU B O 1
ATOM 1965 N N . THR B 1 12 ? 44.165 246.407 149.221 1.00 19.04 12 THR B N 1
ATOM 1966 C CA . THR B 1 12 ? 44.066 247.446 150.238 1.00 22.13 12 THR B CA 1
ATOM 1967 C C . THR B 1 12 ? 42.625 247.683 150.692 1.00 17.41 12 THR B C 1
ATOM 1968 O O . THR B 1 12 ? 42.376 247.874 151.874 1.00 18.35 12 THR B O 1
ATOM 1972 N N . ALA B 1 13 ? 41.672 247.678 149.766 1.00 17.00 13 ALA B N 1
ATOM 1973 C CA . ALA B 1 13 ? 40.264 247.748 150.180 1.00 14.64 13 ALA B CA 1
ATOM 1974 C C . ALA B 1 13 ? 39.963 246.637 151.193 1.00 18.07 13 ALA B C 1
ATOM 1975 O O . ALA B 1 13 ? 39.296 246.859 152.223 1.00 17.38 13 ALA B O 1
ATOM 1977 N N . ASP B 1 14 ? 40.451 245.439 150.900 1.00 19.42 14 ASP B N 1
ATOM 1978 C CA . ASP B 1 14 ? 40.177 244.320 151.800 1.00 21.94 14 ASP B CA 1
ATOM 1979 C C . ASP B 1 14 ? 40.867 244.515 153.157 1.00 22.68 14 ASP B C 1
ATOM 1980 O O . ASP B 1 14 ? 40.290 244.207 154.211 1.00 18.31 14 ASP B O 1
ATOM 1985 N N . ARG B 1 15 ? 42.098 245.028 153.147 1.00 17.75 15 ARG B N 1
ATOM 1986 C CA . ARG B 1 15 ? 42.763 245.333 154.424 1.00 16.28 15 ARG B CA 1
ATOM 1987 C C . ARG B 1 15 ? 42.003 246.379 155.263 1.00 16.58 15 ARG B C 1
ATOM 1988 O O . ARG B 1 15 ? 41.885 246.267 156.492 1.00 19.49 15 ARG B O 1
ATOM 1996 N N . VAL B 1 16 ? 41.499 247.414 154.602 1.00 19.95 16 VAL B N 1
ATOM 1997 C CA . VAL B 1 16 ? 40.807 248.473 155.322 1.00 15.98 16 VAL B CA 1
ATOM 1998 C C . VAL B 1 16 ? 39.481 247.955 155.866 1.00 18.17 16 VAL B C 1
ATOM 1999 O O . VAL B 1 16 ? 39.106 248.264 156.994 1.00 18.51 16 VAL B O 1
ATOM 2003 N N . SER B 1 17 ? 38.795 247.133 155.079 1.00 15.37 17 SER B N 1
ATOM 2004 C CA . SER B 1 17 ? 37.563 246.511 155.546 1.00 19.08 17 SER B CA 1
ATOM 2005 C C . SER B 1 17 ? 37.821 245.614 156.776 1.00 17.84 17 SER B C 1
ATOM 2006 O O . SER B 1 17 ? 37.086 245.677 157.783 1.00 15.52 17 SER B O 1
ATOM 2009 N N . ALA B 1 18 ? 38.889 244.815 156.724 1.00 17.29 18 ALA B N 1
ATOM 2010 C CA . ALA B 1 18 ? 39.230 243.989 157.891 1.00 18.78 18 ALA B CA 1
ATOM 2011 C C . ALA B 1 18 ? 39.532 244.858 159.120 1.00 15.44 18 ALA B C 1
ATOM 2012 O O . ALA B 1 18 ? 39.195 244.500 160.261 1.00 16.21 18 ALA B O 1
ATOM 2014 N N . TYR B 1 19 ? 40.187 245.987 158.879 1.00 14.39 19 TYR B N 1
ATOM 2015 C CA . TYR B 1 19 ? 40.506 246.920 159.963 1.00 18.06 19 TYR B CA 1
ATOM 2016 C C . TYR B 1 19 ? 39.230 247.503 160.588 1.00 16.97 19 TYR B C 1
ATOM 2017 O O . TYR B 1 19 ? 39.131 247.640 161.816 1.00 16.80 19 TYR B O 1
ATOM 2026 N N . CYS B 1 20 ? 38.265 247.857 159.750 1.00 16.68 20 CYS B N 1
ATOM 2027 C CA . CYS B 1 20 ? 36.969 248.340 160.247 1.00 15.62 20 CYS B CA 1
ATOM 2028 C C . CYS B 1 20 ? 36.255 247.293 161.066 1.00 15.97 20 CYS B C 1
ATOM 2029 O O . CYS B 1 20 ? 35.625 247.615 162.073 1.00 17.72 20 CYS B O 1
ATOM 2032 N N . GLU B 1 21 ? 36.382 246.044 160.698 1.00 13.17 21 GLU B N 1
ATOM 2033 C CA . GLU B 1 21 ? 35.748 244.968 161.414 1.00 15.71 21 GLU B CA 1
ATOM 2034 C C . GLU B 1 21 ? 36.368 244.793 162.752 1.00 18.41 21 GLU B C 1
ATOM 2035 O O . GLU B 1 21 ? 35.722 244.588 163.715 1.00 22.32 21 GLU B O 1
ATOM 2041 N N . LYS B 1 22 ? 37.675 244.823 162.765 1.00 18.15 22 LYS B N 1
ATOM 2042 C CA . LYS B 1 22 ? 38.423 244.665 164.005 1.00 19.35 22 LYS B CA 1
ATOM 2043 C C . LYS B 1 22 ? 38.131 245.802 164.982 1.00 21.91 22 LYS B C 1
ATOM 2044 O O . LYS B 1 22 ? 38.128 245.607 166.187 1.00 20.47 22 LYS B O 1
ATOM 2050 N N . ASN B 1 23 ? 37.870 246.992 164.456 1.00 20.21 23 ASN B N 1
ATOM 2051 C CA . ASN B 1 23 ? 37.685 248.157 165.308 1.00 17.36 23 ASN B CA 1
ATOM 2052 C C . ASN B 1 23 ? 36.234 248.641 165.393 1.00 19.21 23 ASN B C 1
ATOM 2053 O O . ASN B 1 23 ? 35.964 249.816 165.640 1.00 18.35 23 ASN B O 1
ATOM 2058 N N . SER B 1 24 ? 35.315 247.706 165.191 1.00 17.61 24 SER B N 1
ATOM 2059 C CA . SER B 1 24 ? 33.885 247.963 165.345 1.00 17.22 24 SER B CA 1
ATOM 2060 C C . SER B 1 24 ? 33.350 246.828 166.203 1.00 27.60 24 SER B C 1
ATOM 2061 O O . SER B 1 24 ? 33.964 245.759 166.260 1.00 16.84 24 SER B O 1
ATOM 2064 N N . HIS B 1 25 ? 32.219 247.052 166.857 1.00 18.93 25 HIS B N 1
ATOM 2065 C CA . HIS B 1 25 ? 31.540 245.987 167.596 1.00 22.77 25 HIS B CA 1
ATOM 2066 C C . HIS B 1 25 ? 31.359 244.783 166.676 1.00 22.69 25 HIS B C 1
ATOM 2067 O O . HIS B 1 25 ? 30.938 244.938 165.537 1.00 21.47 25 HIS B O 1
ATOM 2074 N N . GLY B 1 26 ? 31.711 243.592 167.144 1.00 21.80 26 GLY B N 1
ATOM 2075 C CA . GLY B 1 26 ? 31.574 242.408 166.307 1.00 20.78 26 GLY B CA 1
ATOM 2076 C C . GLY B 1 26 ? 30.140 241.911 166.260 1.00 24.29 26 GLY B C 1
ATOM 2077 O O . GLY B 1 26 ? 29.336 242.253 167.129 1.00 24.58 26 GLY B O 1
ATOM 2078 N N . ILE B 1 27 ? 29.819 241.108 165.249 1.00 25.87 27 ILE B N 1
ATOM 2079 C CA . ILE B 1 27 ? 28.504 240.468 165.170 1.00 23.81 27 ILE B CA 1
ATOM 2080 C C . ILE B 1 27 ? 28.547 239.183 165.972 1.00 22.02 27 ILE B C 1
ATOM 2081 O O . ILE B 1 27 ? 29.630 238.643 166.210 1.00 21.55 27 ILE B O 1
ATOM 2086 N N . PRO B 1 28 ? 27.376 238.678 166.398 1.00 20.85 28 PRO B N 1
ATOM 2087 C CA . PRO B 1 28 ? 27.375 237.467 167.225 1.00 22.18 28 PRO B CA 1
ATOM 2088 C C . PRO B 1 28 ? 27.913 236.247 166.490 1.00 27.41 28 PRO B C 1
ATOM 2089 O O . PRO B 1 28 ? 27.804 236.183 165.271 1.00 21.51 28 PRO B O 1
ATOM 2093 N N . ASP B 1 29 ? 28.515 235.320 167.233 1.00 25.56 29 ASP B N 1
ATOM 2094 C CA . ASP B 1 29 ? 29.004 234.063 166.671 1.00 26.68 29 ASP B CA 1
ATOM 2095 C C . ASP B 1 29 ? 27.957 233.378 165.790 1.00 22.69 29 ASP B C 1
ATOM 2096 O O . ASP B 1 29 ? 28.277 232.880 164.718 1.00 30.03 29 ASP B O 1
ATOM 2101 N N . ALA B 1 30 ? 26.707 233.355 166.246 1.00 26.93 30 ALA B N 1
ATOM 2102 C CA . ALA B 1 30 ? 25.627 232.691 165.508 1.00 26.88 30 ALA B CA 1
ATOM 2103 C C . ALA B 1 30 ? 25.417 233.286 164.122 1.00 22.75 30 ALA B C 1
ATOM 2104 O O . ALA B 1 30 ? 25.077 232.578 163.165 1.00 20.62 30 ALA B O 1
ATOM 2106 N N . LEU B 1 31 ? 25.610 234.601 164.025 1.00 19.89 31 LEU B N 1
ATOM 2107 C CA . LEU B 1 31 ? 25.455 235.318 162.767 1.00 18.65 31 LEU B CA 1
ATOM 2108 C C . LEU B 1 31 ? 26.606 235.025 161.807 1.00 18.45 31 LEU B C 1
ATOM 2109 O O . LEU B 1 31 ? 26.393 234.827 160.609 1.00 19.59 31 LEU B O 1
ATOM 2114 N N . VAL B 1 32 ? 27.829 234.997 162.337 1.00 19.06 32 VAL B N 1
ATOM 2115 C CA . VAL B 1 32 ? 28.994 234.538 161.569 1.00 18.11 32 VAL B CA 1
ATOM 2116 C C . VAL B 1 32 ? 28.772 233.125 161.020 1.00 16.93 32 VAL B C 1
ATOM 2117 O O . VAL B 1 32 ? 29.012 232.845 159.835 1.00 22.83 32 VAL B O 1
ATOM 2121 N N . GLU B 1 33 ? 28.287 232.257 161.896 1.00 19.98 33 GLU B N 1
ATOM 2122 C CA . GLU B 1 33 ? 27.985 230.877 161.551 1.00 24.68 33 GLU B CA 1
ATOM 2123 C C . GLU B 1 33 ? 26.984 230.827 160.404 1.00 25.46 33 GLU B C 1
ATOM 2124 O O . GLU B 1 33 ? 27.171 230.076 159.444 1.00 19.11 33 GLU B O 1
ATOM 2130 N N . HIS B 1 34 ? 25.926 231.637 160.502 1.00 18.18 34 HIS B N 1
ATOM 2131 C CA . HIS B 1 34 ? 24.911 231.645 159.457 1.00 20.92 34 HIS B CA 1
ATOM 2132 C C . HIS B 1 34 ? 25.447 232.172 158.123 1.00 21.71 34 HIS B C 1
ATOM 2133 O O . HIS B 1 34 ? 25.126 231.654 157.050 1.00 19.13 34 HIS B O 1
ATOM 2140 N N . TRP B 1 35 ? 26.264 233.215 158.200 1.00 18.77 35 TRP B N 1
ATOM 2141 C CA . TRP B 1 35 ? 26.917 233.779 157.025 1.00 21.51 35 TRP B CA 1
ATOM 2142 C C . TRP B 1 35 ? 27.778 232.717 156.275 1.00 15.66 35 TRP B C 1
ATOM 2143 O O . TRP B 1 35 ? 27.658 232.519 155.032 1.00 20.06 35 TRP B O 1
ATOM 2154 N N . GLU B 1 36 ? 28.598 231.989 157.040 1.00 19.82 36 GLU B N 1
ATOM 2155 C CA . GLU B 1 36 ? 29.442 230.948 156.455 1.00 22.49 36 GLU B CA 1
ATOM 2156 C C . GLU B 1 36 ? 28.617 229.768 155.909 1.00 20.52 36 GLU B C 1
ATOM 2157 O O . GLU B 1 36 ? 28.915 229.221 154.833 1.00 22.54 36 GLU B O 1
ATOM 2163 N N . TRP B 1 37 ? 27.572 229.400 156.644 1.00 19.48 37 TRP B N 1
ATOM 2164 C CA . TRP B 1 37 ? 26.633 228.336 156.220 1.00 20.04 37 TRP B CA 1
ATOM 2165 C C . TRP B 1 37 ? 26.010 228.675 154.859 1.00 22.79 37 TRP B C 1
ATOM 2166 O O . TRP B 1 37 ? 25.902 227.836 153.932 1.00 22.72 37 TRP B O 1
ATOM 2177 N N . THR B 1 38 ? 25.603 229.932 154.749 1.00 21.22 38 THR B N 1
ATOM 2178 C CA . THR B 1 38 ? 24.977 230.424 153.528 1.00 21.20 38 THR B CA 1
ATOM 2179 C C . THR B 1 38 ? 25.956 230.330 152.383 1.00 22.16 38 THR B C 1
ATOM 2180 O O . THR B 1 38 ? 25.596 229.873 151.296 1.00 20.57 38 THR B O 1
ATOM 2184 N N . ARG B 1 39 ? 27.194 230.759 152.631 1.00 18.70 39 ARG B N 1
ATOM 2185 C CA . ARG B 1 39 ? 28.193 230.713 151.564 1.00 21.21 39 ARG B CA 1
ATOM 2186 C C . ARG B 1 39 ? 28.536 229.283 151.147 1.00 27.69 39 ARG B C 1
ATOM 2187 O O . ARG B 1 39 ? 28.954 229.030 150.004 1.00 24.34 39 ARG B O 1
ATOM 2195 N N . THR B 1 40 ? 28.345 228.351 152.075 1.00 23.90 40 THR B N 1
ATOM 2196 C CA . THR B 1 40 ? 28.574 226.937 151.777 1.00 26.30 40 THR B CA 1
ATOM 2197 C C . THR B 1 40 ? 27.459 226.347 150.912 1.00 30.49 40 THR B C 1
ATOM 2198 O O . THR B 1 40 ? 27.725 225.547 150.009 1.00 33.20 40 THR B O 1
ATOM 2202 N N . ARG B 1 41 ? 26.215 226.748 151.178 1.00 25.31 41 ARG B N 1
ATOM 2203 C CA . ARG B 1 41 ? 25.064 226.090 150.524 1.00 30.41 41 ARG B CA 1
ATOM 2204 C C . ARG B 1 41 ? 24.618 226.664 149.164 1.00 32.70 41 ARG B C 1
ATOM 2205 O O . ARG B 1 41 ? 24.046 225.931 148.352 1.00 30.87 41 ARG B O 1
ATOM 2213 N N . PHE B 1 42 ? 24.855 227.951 148.908 1.00 31.84 42 PHE B N 1
ATOM 2214 C CA . PHE B 1 42 ? 24.259 228.588 147.730 1.00 33.20 42 PHE B CA 1
ATOM 2215 C C . PHE B 1 42 ? 25.271 229.243 146.811 1.00 34.29 42 PHE B C 1
ATOM 2216 O O . PHE B 1 42 ? 26.155 229.980 147.259 1.00 33.95 42 PHE B O 1
ATOM 2224 N N . PRO B 1 43 ? 25.134 228.985 145.503 1.00 37.31 43 PRO B N 1
ATOM 2225 C CA . PRO B 1 43 ? 26.138 229.482 144.558 1.00 39.58 43 PRO B CA 1
ATOM 2226 C C . PRO B 1 43 ? 26.050 230.998 144.368 1.00 38.19 43 PRO B C 1
ATOM 2227 O O . PRO B 1 43 ? 27.038 231.607 143.954 1.00 37.04 43 PRO B O 1
ATOM 2231 N N . ASP B 1 44 ? 24.914 231.604 144.711 1.00 31.34 44 ASP B N 1
ATOM 2232 C CA . ASP B 1 44 ? 24.766 233.045 144.531 1.00 29.11 44 ASP B CA 1
ATOM 2233 C C . ASP B 1 44 ? 24.906 233.820 145.842 1.00 26.51 44 ASP B C 1
ATOM 2234 O O . ASP B 1 44 ? 24.390 234.925 145.976 1.00 25.66 44 ASP B O 1
ATOM 2239 N N . ALA B 1 45 ? 25.649 233.260 146.795 1.00 31.54 45 ALA B N 1
ATOM 2240 C CA . ALA B 1 45 ? 25.780 233.850 148.133 1.00 25.59 45 ALA B CA 1
ATOM 2241 C C . ALA B 1 45 ? 26.489 235.194 148.155 1.00 24.48 45 ALA B C 1
ATOM 2242 O O . ALA B 1 45 ? 26.503 235.864 149.193 1.00 22.73 45 ALA B O 1
ATOM 2244 N N . ASP B 1 46 ? 27.066 235.612 147.029 1.00 29.22 46 ASP B N 1
ATOM 2245 C CA . ASP B 1 46 ? 27.691 236.939 146.976 1.00 29.18 46 ASP B CA 1
ATOM 2246 C C . ASP B 1 46 ? 26.647 238.041 147.104 1.00 23.06 46 ASP B C 1
ATOM 2247 O O . ASP B 1 46 ? 26.984 239.195 147.361 1.00 30.89 46 ASP B O 1
ATOM 2252 N N . LYS B 1 47 ? 25.374 237.679 146.956 1.00 23.07 47 LYS B N 1
ATOM 2253 C CA . LYS B 1 47 ? 24.265 238.619 147.160 1.00 22.44 47 LYS B CA 1
ATOM 2254 C C . LYS B 1 47 ? 24.053 239.000 148.622 1.00 24.71 47 LYS B C 1
ATOM 2255 O O . LYS B 1 47 ? 23.493 240.051 148.921 1.00 24.35 47 LYS B O 1
ATOM 2261 N N . MET B 1 48 ? 24.477 238.132 149.533 1.00 21.48 48 MET B N 1
ATOM 2262 C CA . MET B 1 48 ? 24.338 238.392 150.964 1.00 20.45 48 MET B CA 1
ATOM 2263 C C . MET B 1 48 ? 25.215 239.556 151.447 1.00 17.90 48 MET B C 1
ATOM 2264 O O . MET B 1 48 ? 26.338 239.750 150.977 1.00 19.99 48 MET B O 1
ATOM 2269 N N . SER B 1 49 ? 24.710 240.334 152.397 1.00 15.87 49 SER B N 1
ATOM 2270 C CA . SER B 1 49 ? 25.508 241.420 152.990 1.00 18.00 49 SER B CA 1
ATOM 2271 C C . SER B 1 49 ? 26.791 240.909 153.664 1.00 19.74 49 SER B C 1
ATOM 2272 O O . SER B 1 49 ? 26.894 239.737 154.029 1.00 21.96 49 SER B O 1
ATOM 2275 N N . SER B 1 50 ? 27.756 241.803 153.840 1.00 17.20 50 SER B N 1
ATOM 2276 C CA . SER B 1 50 ? 29.039 241.453 154.438 1.00 16.73 50 SER B CA 1
ATOM 2277 C C . SER B 1 50 ? 28.965 241.385 155.970 1.00 15.02 50 SER B C 1
ATOM 2278 O O . SER B 1 50 ? 27.964 241.778 156.566 1.00 16.46 50 SER B O 1
ATOM 2281 N N . ARG B 1 51 ? 30.035 240.897 156.612 1.00 19.06 51 ARG B N 1
ATOM 2282 C CA . ARG B 1 51 ? 30.097 240.905 158.076 1.00 18.04 51 ARG B CA 1
ATOM 2283 C C . ARG B 1 51 ? 30.083 242.332 158.654 1.00 15.76 51 ARG B C 1
ATOM 2284 O O . ARG B 1 51 ? 29.330 242.634 159.618 1.00 17.85 51 ARG B O 1
ATOM 2292 N N . LEU B 1 52 ? 30.899 243.212 158.064 1.00 15.78 52 LEU B N 1
ATOM 2293 C CA . LEU B 1 52 ? 30.940 244.615 158.511 1.00 15.49 52 LEU B CA 1
ATOM 2294 C C . LEU B 1 52 ? 29.563 245.275 158.343 1.00 16.43 52 LEU B C 1
ATOM 2295 O O . LEU B 1 52 ? 29.068 245.975 159.250 1.00 15.92 52 LEU B O 1
ATOM 2300 N N . GLN B 1 53 ? 28.917 245.015 157.205 1.00 16.08 53 GLN B N 1
ATOM 2301 C CA . GLN B 1 53 ? 27.566 245.528 156.989 1.00 18.45 53 GLN B CA 1
ATOM 2302 C C . GLN B 1 53 ? 26.601 245.041 158.063 1.00 19.25 53 GLN B C 1
ATOM 2303 O O . GLN B 1 53 ? 25.712 245.781 158.476 1.00 17.90 53 GLN B O 1
ATOM 2309 N N . GLY B 1 54 ? 26.775 243.802 158.512 1.00 18.87 54 GLY B N 1
ATOM 2310 C CA . GLY B 1 54 ? 25.993 243.271 159.611 1.00 17.93 54 GLY B CA 1
ATOM 2311 C C . GLY B 1 54 ? 26.199 244.070 160.884 1.00 20.75 54 GLY B C 1
ATOM 2312 O O . GLY B 1 54 ? 25.223 244.364 161.633 1.00 19.27 54 GLY B O 1
ATOM 2313 N N A SER B 1 55 ? 27.456 244.437 161.144 0.59 16.88 55 SER B N 1
ATOM 2314 N N B SER B 1 55 ? 27.450 244.431 161.159 0.41 17.17 55 SER B N 1
ATOM 2315 C CA A SER B 1 55 ? 27.751 245.290 162.302 0.59 17.89 55 SER B CA 1
ATOM 2316 C CA B SER B 1 55 ? 27.706 245.273 162.331 0.41 17.80 55 SER B CA 1
ATOM 2317 C C A SER B 1 55 ? 26.996 246.614 162.189 0.59 17.03 55 SER B C 1
ATOM 2318 C C B SER B 1 55 ? 27.008 246.632 162.199 0.41 16.76 55 SER B C 1
ATOM 2319 O O A SER B 1 55 ? 26.400 247.097 163.159 0.59 15.68 55 SER B O 1
ATOM 2320 O O B SER B 1 55 ? 26.454 247.157 163.173 0.41 15.87 55 SER B O 1
ATOM 2325 N N . TRP B 1 56 ? 27.021 247.182 160.987 1.00 13.35 56 TRP B N 1
ATOM 2326 C CA . TRP B 1 56 ? 26.302 248.418 160.696 1.00 16.63 56 TRP B CA 1
ATOM 2327 C C . TRP B 1 56 ? 24.789 248.296 160.919 1.00 16.91 56 TRP B C 1
ATOM 2328 O O . TRP B 1 56 ? 24.169 249.195 161.480 1.00 15.92 56 TRP B O 1
ATOM 2339 N N . MET B 1 57 ? 24.193 247.191 160.481 1.00 13.38 57 MET B N 1
ATOM 2340 C CA . MET B 1 57 ? 22.766 246.982 160.701 1.00 16.47 57 MET B CA 1
ATOM 2341 C C . MET B 1 57 ? 22.446 246.926 162.189 1.00 16.55 57 MET B C 1
ATOM 2342 O O . MET B 1 57 ? 21.482 247.545 162.661 1.00 17.32 57 MET B O 1
ATOM 2347 N N . ILE B 1 58 ? 23.246 246.173 162.934 1.00 15.24 58 ILE B N 1
ATOM 2348 C CA . ILE B 1 58 ? 22.971 246.060 164.361 1.00 14.47 58 ILE B CA 1
ATOM 2349 C C . ILE B 1 58 ? 23.126 247.411 165.088 1.00 17.88 58 ILE B C 1
ATOM 2350 O O . ILE B 1 58 ? 22.252 247.809 165.871 1.00 18.00 58 ILE B O 1
ATOM 2355 N N . PHE B 1 59 ? 24.238 248.101 164.853 1.00 16.15 59 PHE B N 1
ATOM 2356 C CA . PHE B 1 59 ? 24.431 249.459 165.383 1.00 14.95 59 PHE B CA 1
ATOM 2357 C C . PHE B 1 59 ? 23.255 250.373 165.031 1.00 16.55 59 PHE B C 1
ATOM 2358 O O . PHE B 1 59 ? 22.724 251.083 165.893 1.00 15.39 59 PHE B O 1
ATOM 2366 N N . THR B 1 60 ? 22.824 250.342 163.775 1.00 14.21 60 THR B N 1
ATOM 2367 C CA . THR B 1 60 ? 21.795 251.276 163.315 1.00 15.35 60 THR B CA 1
ATOM 2368 C C . THR B 1 60 ? 20.469 250.975 163.998 1.00 17.97 60 THR B C 1
ATOM 2369 O O . THR B 1 60 ? 19.758 251.893 164.409 1.00 17.62 60 THR B O 1
ATOM 2373 N N . ALA B 1 61 ? 20.142 249.689 164.129 1.00 18.87 61 ALA B N 1
ATOM 2374 C CA . ALA B 1 61 ? 18.904 249.311 164.815 1.00 21.27 61 ALA B CA 1
ATOM 2375 C C . ALA B 1 61 ? 18.962 249.667 166.302 1.00 18.97 61 ALA B C 1
ATOM 2376 O O . ALA B 1 61 ? 17.988 250.154 166.863 1.00 18.17 61 ALA B O 1
ATOM 2378 N N . ARG B 1 62 ? 20.104 249.438 166.949 1.00 18.03 62 ARG B N 1
ATOM 2379 C CA . ARG B 1 62 ? 20.229 249.772 168.371 1.00 19.91 62 ARG B CA 1
ATOM 2380 C C . ARG B 1 62 ? 20.134 251.277 168.616 1.00 18.46 62 ARG B C 1
ATOM 2381 O O . ARG B 1 62 ? 19.587 251.734 169.623 1.00 19.33 62 ARG B O 1
ATOM 2389 N N . ASP B 1 63 ? 20.702 252.033 167.694 1.00 17.59 63 ASP B N 1
ATOM 2390 C CA . ASP B 1 63 ? 20.720 253.493 167.757 1.00 18.14 63 ASP B CA 1
ATOM 2391 C C . ASP B 1 63 ? 19.327 254.091 167.514 1.00 17.13 63 ASP B C 1
ATOM 2392 O O . ASP B 1 63 ? 18.815 254.868 168.325 1.00 19.43 63 ASP B O 1
ATOM 2397 N N . ARG B 1 64 ? 18.724 253.735 166.387 1.00 16.59 64 ARG B N 1
ATOM 2398 C CA . ARG B 1 64 ? 17.444 254.318 165.977 1.00 17.60 64 ARG B CA 1
ATOM 2399 C C . ARG B 1 64 ? 16.244 253.791 166.759 1.00 19.95 64 ARG B C 1
ATOM 2400 O O . ARG B 1 64 ? 15.214 254.460 166.839 1.00 20.78 64 ARG B O 1
ATOM 2408 N N . LYS B 1 65 ? 16.364 252.596 167.285 1.00 22.67 65 LYS B N 1
ATOM 2409 C CA . LYS B 1 65 ? 15.317 251.952 168.036 1.00 24.43 65 LYS B CA 1
ATOM 2410 C C . LYS B 1 65 ? 13.963 251.918 167.320 1.00 20.38 65 LYS B C 1
ATOM 2411 O O . LYS B 1 65 ? 13.009 252.413 167.809 1.00 19.53 65 LYS B O 1
ATOM 2417 N N . PRO B 1 66 ? 13.910 251.333 166.146 1.00 16.87 66 PRO B N 1
ATOM 2418 C CA . PRO B 1 66 ? 12.655 251.283 165.393 1.00 23.04 66 PRO B CA 1
ATOM 2419 C C . PRO B 1 66 ? 11.636 250.360 166.059 1.00 25.00 66 PRO B C 1
ATOM 2420 O O . PRO B 1 66 ? 12.025 249.366 166.673 1.00 26.71 66 PRO B O 1
ATOM 2424 N N . LYS B 1 67 ? 10.358 250.707 165.971 1.00 21.80 67 LYS B N 1
ATOM 2425 C CA . LYS B 1 67 ? 9.302 249.870 166.554 1.00 22.35 67 LYS B CA 1
ATOM 2426 C C . LYS B 1 67 ? 8.956 248.718 165.624 1.00 19.76 67 LYS B C 1
ATOM 2427 O O . LYS B 1 67 ? 8.615 247.624 166.078 1.00 18.93 67 LYS B O 1
ATOM 2433 N N . ARG B 1 68 ? 9.067 248.960 164.321 1.00 20.77 68 ARG B N 1
ATOM 2434 C CA . ARG B 1 68 ? 8.769 247.949 163.309 1.00 21.71 68 ARG B CA 1
ATOM 2435 C C . ARG B 1 68 ? 9.753 248.121 162.178 1.00 20.83 68 ARG B C 1
ATOM 2436 O O . ARG B 1 68 ? 10.049 249.255 161.786 1.00 20.21 68 ARG B O 1
ATOM 2444 N N . ILE B 1 69 ? 10.250 247.001 161.655 1.00 15.85 69 ILE B N 1
ATOM 2445 C CA . ILE B 1 69 ? 11.230 247.000 160.567 1.00 16.36 69 ILE B CA 1
ATOM 2446 C C . ILE B 1 69 ? 10.663 246.206 159.393 1.00 17.23 69 ILE B C 1
ATOM 2447 O O . ILE B 1 69 ? 10.069 245.130 159.572 1.00 18.30 69 ILE B O 1
ATOM 2452 N N . LEU B 1 70 ? 10.818 246.747 158.196 1.00 17.38 70 LEU B N 1
ATOM 2453 C CA . LEU B 1 70 ? 10.428 246.030 156.994 1.00 15.33 70 LEU B CA 1
ATOM 2454 C C . LEU B 1 70 ? 11.670 245.792 156.156 1.00 19.11 70 LEU B C 1
ATOM 2455 O O . LEU B 1 70 ? 12.428 246.716 155.917 1.00 17.67 70 LEU B O 1
ATOM 2460 N N . GLU B 1 71 ? 11.861 244.567 155.690 1.00 14.03 71 GLU B N 1
ATOM 2461 C CA . GLU B 1 71 ? 12.960 244.252 154.785 1.00 18.69 71 GLU B CA 1
ATOM 2462 C C . GLU B 1 71 ? 12.406 243.658 153.490 1.00 19.47 71 GLU B C 1
ATOM 2463 O O . GLU B 1 71 ? 11.499 242.822 153.524 1.00 18.43 71 GLU B O 1
ATOM 2469 N N . ILE B 1 72 ? 12.912 244.122 152.356 1.00 14.05 72 ILE B N 1
ATOM 2470 C CA . ILE B 1 72 ? 12.508 243.576 151.069 1.00 15.67 72 ILE B CA 1
ATOM 2471 C C . ILE B 1 72 ? 13.730 242.867 150.472 1.00 16.44 72 ILE B C 1
ATOM 2472 O O . ILE B 1 72 ? 14.733 243.509 150.157 1.00 14.29 72 ILE B O 1
ATOM 2477 N N . GLY B 1 73 ? 13.648 241.543 150.363 1.00 16.34 73 GLY B N 1
ATOM 2478 C CA . GLY B 1 73 ? 14.789 240.729 149.958 1.00 18.21 73 GLY B CA 1
ATOM 2479 C C . GLY B 1 73 ? 15.438 240.031 151.143 1.00 18.90 73 GLY B C 1
ATOM 2480 O O . GLY B 1 73 ? 16.414 240.529 151.727 1.00 19.54 73 GLY B O 1
ATOM 2481 N N . CYS B 1 74 ? 14.916 238.855 151.490 1.00 18.70 74 CYS B N 1
ATOM 2482 C CA . CYS B 1 74 ? 15.389 238.115 152.667 1.00 18.58 74 CYS B CA 1
ATOM 2483 C C . CYS B 1 74 ? 16.640 237.278 152.387 1.00 18.44 74 CYS B C 1
ATOM 2484 O O . CYS B 1 74 ? 17.540 237.188 153.228 1.00 18.65 74 CYS B O 1
ATOM 2487 N N . TYR B 1 75 ? 16.674 236.663 151.207 1.00 15.06 75 TYR B N 1
ATOM 2488 C CA . TYR B 1 75 ? 17.725 235.706 150.817 1.00 16.72 75 TYR B CA 1
ATOM 2489 C C . TYR B 1 75 ? 17.808 234.583 151.858 1.00 19.85 75 TYR B C 1
ATOM 2490 O O . TYR B 1 75 ? 16.850 233.838 152.003 1.00 21.61 75 TYR B O 1
ATOM 2499 N N . SER B 1 76 ? 18.923 234.453 152.583 1.00 16.43 76 SER B N 1
ATOM 2500 C CA . SER B 1 76 ? 19.041 233.369 153.567 1.00 19.37 76 SER B CA 1
ATOM 2501 C C . SER B 1 76 ? 18.661 233.797 154.991 1.00 18.66 76 SER B C 1
ATOM 2502 O O . SER B 1 76 ? 18.727 232.989 155.922 1.00 17.43 76 SER B O 1
ATOM 2505 N N . GLY B 1 77 ? 18.271 235.058 155.156 1.00 14.20 77 GLY B N 1
ATOM 2506 C CA . GLY B 1 77 ? 17.859 235.559 156.453 1.00 16.13 77 GLY B CA 1
ATOM 2507 C C . GLY B 1 77 ? 18.944 236.279 157.241 1.00 16.30 77 GLY B C 1
ATOM 2508 O O . GLY B 1 77 ? 18.739 236.635 158.409 1.00 18.44 77 GLY B O 1
ATOM 2509 N N . TYR B 1 78 ? 20.092 236.513 156.612 1.00 13.52 78 TYR B N 1
ATOM 2510 C CA . TYR B 1 78 ? 21.227 237.136 157.320 1.00 16.20 78 TYR B CA 1
ATOM 2511 C C . TYR B 1 78 ? 20.889 238.525 157.858 1.00 16.31 78 TYR B C 1
ATOM 2512 O O . TYR B 1 78 ? 21.108 238.835 159.049 1.00 16.60 78 TYR B O 1
ATOM 2521 N N . SER B 1 79 ? 20.339 239.373 156.989 1.00 14.93 79 SER B N 1
ATOM 2522 C CA . SER B 1 79 ? 20.107 240.750 157.405 1.00 16.28 79 SER B CA 1
ATOM 2523 C C . SER B 1 79 ? 18.923 240.793 158.373 1.00 18.52 79 SER B C 1
ATOM 2524 O O . SER B 1 79 ? 18.903 241.617 159.288 1.00 18.25 79 SER B O 1
ATOM 2527 N N . ALA B 1 80 ? 17.956 239.886 158.206 1.00 16.09 80 ALA B N 1
ATOM 2528 C CA . ALA B 1 80 ? 16.864 239.774 159.170 1.00 13.11 80 ALA B CA 1
ATOM 2529 C C . ALA B 1 80 ? 17.377 239.405 160.547 1.00 16.30 80 ALA B C 1
ATOM 2530 O O . ALA B 1 80 ? 16.895 239.942 161.545 1.00 16.36 80 ALA B O 1
ATOM 2532 N N . LEU B 1 81 ? 18.351 238.489 160.613 1.00 13.92 81 LEU B N 1
ATOM 2533 C CA . LEU B 1 81 ? 18.934 238.102 161.899 1.00 17.00 81 LEU B CA 1
ATOM 2534 C C . LEU B 1 81 ? 19.689 239.268 162.505 1.00 17.27 81 LEU B C 1
ATOM 2535 O O . LEU B 1 81 ? 19.707 239.429 163.740 1.00 16.62 81 LEU B O 1
ATOM 2540 N N . ALA B 1 82 ? 20.331 240.068 161.648 1.00 15.59 82 ALA B N 1
ATOM 2541 C CA . ALA B 1 82 ? 20.986 241.279 162.155 1.00 16.18 82 ALA B CA 1
ATOM 2542 C C . ALA B 1 82 ? 19.966 242.285 162.736 1.00 13.38 82 ALA B C 1
ATOM 2543 O O . ALA B 1 82 ? 20.181 242.832 163.822 1.00 19.52 82 ALA B O 1
ATOM 2545 N N . TRP B 1 83 ? 18.856 242.534 162.026 1.00 12.72 83 TRP B N 1
ATOM 2546 C CA . TRP B 1 83 ? 17.824 243.434 162.568 1.00 13.57 83 TRP B CA 1
ATOM 2547 C C . TRP B 1 83 ? 17.271 242.898 163.892 1.00 17.31 83 TRP B C 1
ATOM 2548 O O . TRP B 1 83 ? 17.045 243.649 164.859 1.00 20.19 83 TRP B O 1
ATOM 2559 N N . TYR B 1 84 ? 17.047 241.587 163.926 1.00 16.11 84 TYR B N 1
ATOM 2560 C CA . TYR B 1 84 ? 16.622 240.920 165.146 1.00 18.32 84 TYR B CA 1
ATOM 2561 C C . TYR B 1 84 ? 17.587 241.174 166.306 1.00 19.76 84 TYR B C 1
ATOM 2562 O O . TYR B 1 84 ? 17.167 241.530 167.415 1.00 20.22 84 TYR B O 1
ATOM 2571 N N . GLU B 1 85 ? 18.881 240.966 166.067 1.00 18.25 85 GLU B N 1
ATOM 2572 C CA . GLU B 1 85 ? 19.869 241.214 167.116 1.00 18.27 85 GLU B CA 1
ATOM 2573 C C . GLU B 1 85 ? 19.848 242.671 167.568 1.00 18.21 85 GLU B C 1
ATOM 2574 O O . GLU B 1 85 ? 20.005 242.985 168.745 1.00 20.01 85 GLU B O 1
ATOM 2580 N N . GLY B 1 86 ? 19.696 243.558 166.601 1.00 16.71 86 GLY B N 1
ATOM 2581 C CA . GLY B 1 86 ? 19.723 244.972 166.897 1.00 21.19 86 GLY B CA 1
ATOM 2582 C C . GLY B 1 86 ? 18.458 245.451 167.585 1.00 19.65 86 GLY B C 1
ATOM 2583 O O . GLY B 1 86 ? 18.422 246.581 168.066 1.00 19.61 86 GLY B O 1
ATOM 2584 N N . THR B 1 87 ? 17.418 244.618 167.632 1.00 19.03 87 THR B N 1
ATOM 2585 C CA . THR B 1 87 ? 16.192 245.056 168.304 1.00 22.61 87 THR B CA 1
ATOM 2586 C C . THR B 1 87 ? 15.781 244.206 169.509 1.00 28.50 87 THR B C 1
ATOM 2587 O O . THR B 1 87 ? 14.630 244.259 169.944 1.00 24.86 87 THR B O 1
ATOM 2591 N N . ARG B 1 88 ? 16.725 243.453 170.067 1.00 26.34 88 ARG B N 1
ATOM 2592 C CA . ARG B 1 88 ? 16.445 242.599 171.224 1.00 34.83 88 ARG B CA 1
ATOM 2593 C C . ARG B 1 88 ? 15.856 243.385 172.399 1.00 38.57 88 ARG B C 1
ATOM 2594 O O . ARG B 1 88 ? 14.979 242.895 173.114 1.00 39.03 88 ARG B O 1
ATOM 2602 N N . ASP B 1 89 ? 16.333 244.611 172.588 1.00 38.72 89 ASP B N 1
ATOM 2603 C CA . ASP B 1 89 ? 15.845 245.453 173.674 1.00 44.61 89 ASP B CA 1
ATOM 2604 C C . ASP B 1 89 ? 14.368 245.863 173.519 1.00 44.81 89 ASP B C 1
ATOM 2605 O O . ASP B 1 89 ? 13.620 245.869 174.498 1.00 46.69 89 ASP B O 1
ATOM 2610 N N . THR B 1 90 ? 13.942 246.194 172.301 1.00 39.80 90 THR B N 1
ATOM 2611 C CA . THR B 1 90 ? 12.595 246.730 172.118 1.00 44.96 90 THR B CA 1
ATOM 2612 C C . THR B 1 90 ? 11.580 245.706 171.644 1.00 46.12 90 THR B C 1
ATOM 2613 O O . THR B 1 90 ? 10.380 246.001 171.581 1.00 47.91 90 THR B O 1
ATOM 2617 N N . LYS B 1 91 ? 12.057 244.533 171.302 1.00 40.68 91 LYS B N 1
ATOM 2618 C CA . LYS B 1 91 ? 11.208 243.497 170.783 1.00 40.32 91 LYS B CA 1
ATOM 2619 C C . LYS B 1 91 ? 10.433 243.922 169.513 1.00 36.36 91 LYS B C 1
ATOM 2620 O O . LYS B 1 91 ? 9.298 243.598 169.306 1.00 32.47 91 LYS B O 1
ATOM 2626 N N . ALA B 1 92 ? 11.097 244.659 168.676 1.00 25.17 92 ALA B N 1
ATOM 2627 C CA . ALA B 1 92 ? 10.488 245.135 167.446 1.00 23.79 92 ALA B CA 1
ATOM 2628 C C . ALA B 1 92 ? 9.994 244.006 166.553 1.00 23.59 92 ALA B C 1
ATOM 2629 O O . ALA B 1 92 ? 10.585 242.923 166.480 1.00 20.55 92 ALA B O 1
ATOM 2631 N N . GLU B 1 93 ? 8.892 244.284 165.874 1.00 24.39 93 GLU B N 1
ATOM 2632 C CA . GLU B 1 93 ? 8.351 243.409 164.853 1.00 24.34 93 GLU B CA 1
ATOM 2633 C C . GLU B 1 93 ? 9.178 243.580 163.594 1.00 21.12 93 GLU B C 1
ATOM 2634 O O . GLU B 1 93 ? 9.508 244.702 163.209 1.00 19.36 93 GLU B O 1
ATOM 2640 N N . ILE B 1 94 ? 9.519 242.468 162.953 1.00 20.54 94 ILE B N 1
ATOM 2641 C CA . ILE B 1 94 ? 10.298 242.492 161.717 1.00 19.72 94 ILE B CA 1
ATOM 2642 C C . ILE B 1 94 ? 9.511 241.743 160.644 1.00 19.90 94 ILE B C 1
ATOM 2643 O O . ILE B 1 94 ? 9.082 240.614 160.854 1.00 19.29 94 ILE B O 1
ATOM 2648 N N . VAL B 1 95 ? 9.303 242.386 159.508 1.00 18.52 95 VAL B N 1
ATOM 2649 C CA . VAL B 1 95 ? 8.604 241.764 158.392 1.00 17.39 95 VAL B CA 1
ATOM 2650 C C . VAL B 1 95 ? 9.595 241.687 157.262 1.00 19.31 95 VAL B C 1
ATOM 2651 O O . VAL B 1 95 ? 10.237 242.685 156.951 1.00 17.75 95 VAL B O 1
ATOM 2655 N N . THR B 1 96 ? 9.766 240.510 156.668 1.00 15.76 96 THR B N 1
ATOM 2656 C CA . THR B 1 96 ? 10.695 240.404 155.553 1.00 14.85 96 THR B CA 1
ATOM 2657 C C . THR B 1 96 ? 10.007 239.720 154.372 1.00 16.96 96 THR B C 1
ATOM 2658 O O . THR B 1 96 ? 9.169 238.820 154.539 1.00 18.36 96 THR B O 1
ATOM 2662 N N . LEU B 1 97 ? 10.334 240.187 153.175 1.00 16.13 97 LEU B N 1
ATOM 2663 C CA . LEU B 1 97 ? 9.648 239.750 151.955 1.00 13.73 97 LEU B CA 1
ATOM 2664 C C . LEU B 1 97 ? 10.590 238.971 151.066 1.00 15.04 97 LEU B C 1
ATOM 2665 O O . LEU B 1 97 ? 11.725 239.402 150.868 1.00 17.04 97 LEU B O 1
ATOM 2670 N N . GLU B 1 98 ? 10.124 237.838 150.532 1.00 17.81 98 GLU B N 1
ATOM 2671 C CA . GLU B 1 98 ? 10.983 237.049 149.652 1.00 14.56 98 GLU B CA 1
ATOM 2672 C C . GLU B 1 98 ? 10.157 236.209 148.666 1.00 17.99 98 GLU B C 1
ATOM 2673 O O . GLU B 1 98 ? 9.111 235.706 149.036 1.00 19.90 98 GLU B O 1
ATOM 2679 N N . TYR B 1 99 ? 10.649 236.048 147.462 1.00 19.60 99 TYR B N 1
ATOM 2680 C CA . TYR B 1 99 ? 9.901 235.279 146.502 1.00 18.51 99 TYR B CA 1
ATOM 2681 C C . TYR B 1 99 ? 10.457 233.930 146.048 1.00 18.29 99 TYR B C 1
ATOM 2682 O O . TYR B 1 99 ? 9.796 233.210 145.396 1.00 20.55 99 TYR B O 1
ATOM 2691 N N . SER B 1 100 ? 11.675 233.615 146.399 1.00 18.89 100 SER B N 1
ATOM 2692 C CA . SER B 1 100 ? 12.311 232.357 145.969 1.00 20.77 100 SER B CA 1
ATOM 2693 C C . SER B 1 100 ? 12.055 231.198 146.938 1.00 19.80 100 SER B C 1
ATOM 2694 O O . SER B 1 100 ? 12.424 231.284 148.110 1.00 22.03 100 SER B O 1
ATOM 2697 N N . PRO B 1 101 ? 11.409 230.119 146.455 1.00 21.37 101 PRO B N 1
ATOM 2698 C CA . PRO B 1 101 ? 11.149 228.955 147.312 1.00 23.18 101 PRO B CA 1
ATOM 2699 C C . PRO B 1 101 ? 12.401 228.418 148.001 1.00 22.48 101 PRO B C 1
ATOM 2700 O O . PRO B 1 101 ? 12.360 228.125 149.203 1.00 25.35 101 PRO B O 1
ATOM 2704 N N . LYS B 1 102 ? 13.496 228.294 147.254 1.00 21.65 102 LYS B N 1
ATOM 2705 C CA . LYS B 1 102 ? 14.747 227.812 147.823 1.00 24.85 102 LYS B CA 1
ATOM 2706 C C . LYS B 1 102 ? 15.169 228.656 149.023 1.00 23.51 102 LYS B C 1
ATOM 2707 O O . LYS B 1 102 ? 15.549 228.132 150.092 1.00 22.56 102 LYS B O 1
ATOM 2713 N N . MET B 1 103 ? 15.090 229.972 148.846 1.00 20.23 103 MET B N 1
ATOM 2714 C CA . MET B 1 103 ? 15.581 230.874 149.858 1.00 19.19 103 MET B CA 1
ATOM 2715 C C . MET B 1 103 ? 14.576 231.022 150.981 1.00 19.49 103 MET B C 1
ATOM 2716 O O . MET B 1 103 ? 14.967 231.267 152.117 1.00 18.95 103 MET B O 1
ATOM 2721 N N . ILE B 1 104 ? 13.288 230.875 150.671 1.00 19.75 104 ILE B N 1
ATOM 2722 C CA . ILE B 1 104 ? 12.270 230.802 151.720 1.00 19.88 104 ILE B CA 1
ATOM 2723 C C . ILE B 1 104 ? 12.583 229.637 152.664 1.00 18.21 104 ILE B C 1
ATOM 2724 O O . ILE B 1 104 ? 12.616 229.794 153.886 1.00 21.22 104 ILE B O 1
ATOM 2729 N N . ALA B 1 105 ? 12.787 228.457 152.088 1.00 18.55 105 ALA B N 1
ATOM 2730 C CA . ALA B 1 105 ? 13.163 227.294 152.891 1.00 24.58 105 ALA B CA 1
ATOM 2731 C C . ALA B 1 105 ? 14.435 227.544 153.717 1.00 26.45 105 ALA B C 1
ATOM 2732 O O . ALA B 1 105 ? 14.468 227.261 154.934 1.00 25.61 105 ALA B O 1
ATOM 2734 N N . ALA B 1 106 ? 15.471 228.078 153.060 1.00 22.77 106 ALA B N 1
ATOM 2735 C CA . ALA B 1 106 ? 16.717 228.433 153.765 1.00 23.49 106 ALA B CA 1
ATOM 2736 C C . ALA B 1 106 ? 16.458 229.320 154.996 1.00 24.97 106 ALA B C 1
ATOM 2737 O O . ALA B 1 106 ? 16.937 229.061 156.126 1.00 21.18 106 ALA B O 1
ATOM 2739 N N . SER B 1 107 ? 15.672 230.363 154.763 1.00 22.82 107 SER B N 1
ATOM 2740 C CA . SER B 1 107 ? 15.402 231.362 155.779 1.00 20.06 107 SER B CA 1
ATOM 2741 C C . SER B 1 107 ? 14.584 230.791 156.931 1.00 21.34 107 SER B C 1
ATOM 2742 O O . SER B 1 107 ? 14.908 231.024 158.084 1.00 21.99 107 SER B O 1
ATOM 2745 N N . ARG B 1 108 ? 13.527 230.047 156.630 1.00 19.91 108 ARG B N 1
ATOM 2746 C CA . ARG B 1 108 ? 12.734 229.451 157.704 1.00 22.51 108 ARG B CA 1
ATOM 2747 C C . ARG B 1 108 ? 13.575 228.470 158.528 1.00 24.85 108 ARG B C 1
ATOM 2748 O O . ARG B 1 108 ? 13.427 228.387 159.763 1.00 25.91 108 ARG B O 1
ATOM 2756 N N . GLU B 1 109 ? 14.455 227.732 157.849 1.00 21.08 109 GLU B N 1
ATOM 2757 C CA . GLU B 1 109 ? 15.379 226.850 158.570 1.00 26.32 109 GLU B CA 1
ATOM 2758 C C . GLU B 1 109 ? 16.268 227.648 159.555 1.00 24.88 109 GLU B C 1
ATOM 2759 O O . GLU B 1 109 ? 16.389 227.304 160.746 1.00 27.23 109 GLU B O 1
ATOM 2765 N N . ALA B 1 110 ? 16.883 228.713 159.058 1.00 25.04 110 ALA B N 1
ATOM 2766 C CA . ALA B 1 110 ? 17.727 229.545 159.910 1.00 24.39 110 ALA B CA 1
ATOM 2767 C C . ALA B 1 110 ? 16.945 230.192 161.073 1.00 24.58 110 ALA B C 1
ATOM 2768 O O . ALA B 1 110 ? 17.430 230.246 162.197 1.00 26.34 110 ALA B O 1
ATOM 2770 N N . PHE B 1 111 ? 15.739 230.675 160.799 1.00 24.76 111 PHE B N 1
ATOM 2771 C CA . PHE B 1 111 ? 14.926 231.343 161.814 1.00 22.72 111 PHE B CA 1
ATOM 2772 C C . PHE B 1 111 ? 14.537 230.349 162.903 1.00 28.23 111 PHE B C 1
ATOM 2773 O O . PHE B 1 111 ? 14.521 230.684 164.086 1.00 29.07 111 PHE B O 1
ATOM 2781 N N . LYS B 1 112 ? 14.230 229.120 162.504 1.00 26.38 112 LYS B N 1
ATOM 2782 C CA . LYS B 1 112 ? 13.924 228.100 163.501 1.00 25.97 112 LYS B CA 1
ATOM 2783 C C . LYS B 1 112 ? 15.160 227.783 164.335 1.00 29.18 112 LYS B C 1
ATOM 2784 O O . LYS B 1 112 ? 15.078 227.659 165.557 1.00 28.67 112 LYS B O 1
ATOM 2790 N N . LYS B 1 113 ? 16.304 227.641 163.671 1.00 29.10 113 LYS B N 1
ATOM 2791 C CA . LYS B 1 113 ? 17.524 227.270 164.384 1.00 30.11 113 LYS B CA 1
ATOM 2792 C C . LYS B 1 113 ? 17.968 228.343 165.385 1.00 30.83 113 LYS B C 1
ATOM 2793 O O . LYS B 1 113 ? 18.369 228.032 166.510 1.00 32.79 113 LYS B O 1
ATOM 2799 N N A TYR B 1 114 ? 17.834 229.601 165.022 0.54 29.83 114 TYR B N 1
ATOM 2800 N N B TYR B 1 114 ? 17.846 229.602 165.009 0.46 29.70 114 TYR B N 1
ATOM 2801 C CA A TYR B 1 114 ? 18.343 230.670 165.840 0.54 29.67 114 TYR B CA 1
ATOM 2802 C CA B TYR B 1 114 ? 18.355 230.726 165.766 0.46 29.08 114 TYR B CA 1
ATOM 2803 C C A TYR B 1 114 ? 17.333 231.184 166.842 0.54 30.76 114 TYR B C 1
ATOM 2804 C C B TYR B 1 114 ? 17.356 231.137 166.851 0.46 31.15 114 TYR B C 1
ATOM 2805 O O A TYR B 1 114 ? 17.655 231.890 167.733 0.54 33.28 114 TYR B O 1
ATOM 2806 O O B TYR B 1 114 ? 17.672 231.886 167.710 0.46 33.70 114 TYR B O 1
ATOM 2823 N N . GLY B 1 115 ? 16.105 230.772 166.667 1.00 33.09 115 GLY B N 1
ATOM 2824 C CA . GLY B 1 115 ? 15.078 231.055 167.656 1.00 32.13 115 GLY B CA 1
ATOM 2825 C C . GLY B 1 115 ? 14.426 232.422 167.536 1.00 31.11 115 GLY B C 1
ATOM 2826 O O . GLY B 1 115 ? 14.033 233.009 168.540 1.00 35.30 115 GLY B O 1
ATOM 2827 N N . VAL B 1 116 ? 14.289 232.921 166.313 1.00 27.23 116 VAL B N 1
ATOM 2828 C CA . VAL B 1 116 ? 13.820 234.293 166.097 1.00 28.99 116 VAL B CA 1
ATOM 2829 C C . VAL B 1 116 ? 12.397 234.420 165.552 1.00 39.73 116 VAL B C 1
ATOM 2830 O O . VAL B 1 116 ? 11.975 235.518 165.182 1.00 40.43 116 VAL B O 1
ATOM 2834 N N . GLY B 1 117 ? 11.657 233.316 165.507 1.00 41.41 117 GLY B N 1
ATOM 2835 C CA . GLY B 1 117 ? 10.324 233.329 164.927 1.00 39.47 117 GLY B CA 1
ATOM 2836 C C . GLY B 1 117 ? 9.297 234.119 165.718 1.00 41.01 117 GLY B C 1
ATOM 2837 O O . GLY B 1 117 ? 8.231 234.457 165.201 1.00 43.52 117 GLY B O 1
ATOM 2838 N N . ASP B 1 118 ? 9.597 234.403 166.980 1.00 37.72 118 ASP B N 1
ATOM 2839 C CA . ASP B 1 118 ? 8.686 235.195 167.801 1.00 39.02 118 ASP B CA 1
ATOM 2840 C C . ASP B 1 118 ? 8.488 236.629 167.250 1.00 38.54 118 ASP B C 1
ATOM 2841 O O . ASP B 1 118 ? 7.436 237.225 167.444 1.00 43.03 118 ASP B O 1
ATOM 2846 N N . ARG B 1 119 ? 9.483 237.171 166.548 1.00 32.59 119 ARG B N 1
ATOM 2847 C CA . ARG B 1 119 ? 9.390 238.563 166.079 1.00 32.77 119 ARG B CA 1
ATOM 2848 C C . ARG B 1 119 ? 9.585 238.727 164.574 1.00 30.13 119 ARG B C 1
ATOM 2849 O O . ARG B 1 119 ? 9.308 239.790 164.022 1.00 26.39 119 ARG B O 1
ATOM 2857 N N . VAL B 1 120 ? 10.109 237.694 163.921 1.00 26.82 120 VAL B N 1
ATOM 2858 C CA . VAL B 1 120 ? 10.379 237.768 162.493 1.00 21.17 120 VAL B CA 1
ATOM 2859 C C . VAL B 1 120 ? 9.256 237.071 161.728 1.00 24.50 120 VAL B C 1
ATOM 2860 O O . VAL B 1 120 ? 8.960 235.897 161.963 1.00 22.35 120 VAL B O 1
ATOM 2864 N N . LYS B 1 121 ? 8.627 237.816 160.828 1.00 22.00 121 LYS B N 1
ATOM 2865 C CA . LYS B 1 121 ? 7.561 237.299 159.987 1.00 20.98 121 LYS B CA 1
ATOM 2866 C C . LYS B 1 121 ? 8.037 237.350 158.551 1.00 21.65 121 LYS B C 1
ATOM 2867 O O . LYS B 1 121 ? 8.331 238.423 158.033 1.00 23.12 121 LYS B O 1
ATOM 2873 N N . LEU B 1 122 ? 8.132 236.186 157.917 1.00 19.94 122 LEU B N 1
ATOM 2874 C CA . LEU B 1 122 ? 8.543 236.091 156.524 1.00 17.66 122 LEU B CA 1
ATOM 2875 C C . LEU B 1 122 ? 7.325 235.885 155.633 1.00 22.01 122 LEU B C 1
ATOM 2876 O O . LEU B 1 122 ? 6.569 234.926 155.836 1.00 23.46 122 LEU B O 1
ATOM 2881 N N . ILE B 1 123 ? 7.123 236.782 154.666 1.00 20.68 123 ILE B N 1
ATOM 2882 C CA . ILE B 1 123 ? 6.013 236.657 153.724 1.00 18.92 123 ILE B CA 1
ATOM 2883 C C . ILE B 1 123 ? 6.525 236.263 152.344 1.00 20.32 123 ILE B C 1
ATOM 2884 O O . ILE B 1 123 ? 7.383 236.926 151.757 1.00 19.16 123 ILE B O 1
ATOM 2889 N N . GLU B 1 124 ? 5.987 235.146 151.847 1.00 21.15 124 GLU B N 1
ATOM 2890 C CA . GLU B 1 124 ? 6.429 234.581 150.581 1.00 18.40 124 GLU B CA 1
ATOM 2891 C C . GLU B 1 124 ? 5.574 235.088 149.416 1.00 22.83 124 GLU B C 1
ATOM 2892 O O . GLU B 1 124 ? 4.340 234.979 149.441 1.00 22.20 124 GLU B O 1
ATOM 2898 N N . GLY B 1 125 ? 6.237 235.616 148.391 1.00 19.18 125 GLY B N 1
ATOM 2899 C CA . GLY B 1 125 ? 5.540 236.074 147.199 1.00 20.08 125 GLY B CA 1
ATOM 2900 C C . GLY B 1 125 ? 6.328 237.172 146.519 1.00 18.94 125 GLY B C 1
ATOM 2901 O O . GLY B 1 125 ? 7.272 237.705 147.107 1.00 16.47 125 GLY B O 1
ATOM 2902 N N . PRO B 1 126 ? 5.953 237.508 145.276 1.00 19.74 126 PRO B N 1
ATOM 2903 C CA . PRO B 1 126 ? 6.565 238.649 144.592 1.00 19.34 126 PRO B CA 1
ATOM 2904 C C . PRO B 1 126 ? 6.348 239.913 145.407 1.00 21.16 126 PRO B C 1
ATOM 2905 O O . PRO B 1 126 ? 5.203 240.298 145.646 1.00 21.47 126 PRO B O 1
ATOM 2909 N N . ALA B 1 127 ? 7.441 240.538 145.848 1.00 17.41 127 ALA B N 1
ATOM 2910 C CA . ALA B 1 127 ? 7.345 241.686 146.752 1.00 17.37 127 ALA B CA 1
ATOM 2911 C C . ALA B 1 127 ? 6.537 242.826 146.157 1.00 18.84 127 ALA B C 1
ATOM 2912 O O . ALA B 1 127 ? 5.942 243.620 146.886 1.00 22.90 127 ALA B O 1
ATOM 2914 N N . GLU B 1 128 ? 6.514 242.918 144.833 1.00 15.74 128 GLU B N 1
ATOM 2915 C CA . GLU B 1 128 ? 5.810 244.014 144.198 1.00 17.18 128 GLU B CA 1
ATOM 2916 C C . GLU B 1 128 ? 4.332 243.881 144.544 1.00 27.31 128 GLU B C 1
ATOM 2917 O O . GLU B 1 128 ? 3.635 244.885 144.701 1.00 29.28 128 GLU B O 1
ATOM 2923 N N . ASN B 1 129 ? 3.878 242.635 144.697 1.00 22.16 129 ASN B N 1
ATOM 2924 C CA . ASN B 1 129 ? 2.503 242.380 145.109 1.00 27.09 129 ASN B CA 1
ATOM 2925 C C . ASN B 1 129 ? 2.328 242.428 146.621 1.00 22.52 129 ASN B C 1
ATOM 2926 O O . ASN B 1 129 ? 1.436 243.106 147.117 1.00 22.16 129 ASN B O 1
ATOM 2931 N N . THR B 1 130 ? 3.160 241.686 147.349 1.00 20.49 130 THR B N 1
ATOM 2932 C CA . THR B 1 130 ? 2.956 241.538 148.786 1.00 19.52 130 THR B CA 1
ATOM 2933 C C . THR B 1 130 ? 3.150 242.847 149.559 1.00 21.30 130 THR B C 1
ATOM 2934 O O . THR B 1 130 ? 2.457 243.091 150.547 1.00 19.78 130 THR B O 1
ATOM 2938 N N . LEU B 1 131 ? 4.087 243.685 149.106 1.00 18.75 131 LEU B N 1
ATOM 2939 C CA . LEU B 1 131 ? 4.347 244.983 149.739 1.00 17.46 131 LEU B CA 1
ATOM 2940 C C . LEU B 1 131 ? 3.094 245.836 149.815 1.00 15.34 131 LEU B C 1
ATOM 2941 O O . LEU B 1 131 ? 2.834 246.494 150.826 1.00 18.73 131 LEU B O 1
ATOM 2946 N N . LYS B 1 132 ? 2.293 245.811 148.758 1.00 17.99 132 LYS B N 1
ATOM 2947 C CA . LYS B 1 132 ? 1.062 246.595 148.737 1.00 21.71 132 LYS B CA 1
ATOM 2948 C C . LYS B 1 132 ? 0.047 246.137 149.784 1.00 23.22 132 LYS B C 1
ATOM 2949 O O . LYS B 1 132 ? -0.811 246.930 150.211 1.00 21.57 132 LYS B O 1
ATOM 2955 N N . THR B 1 133 ? 0.130 244.871 150.196 1.00 25.43 133 THR B N 1
ATOM 2956 C CA . THR B 1 133 ? -0.860 244.328 151.131 1.00 24.87 133 THR B CA 1
ATOM 2957 C C . THR B 1 133 ? -0.554 244.658 152.595 1.00 24.99 133 THR B C 1
ATOM 2958 O O . THR B 1 133 ? -1.397 244.433 153.470 1.00 27.58 133 THR B O 1
ATOM 2962 N N . LEU B 1 134 ? 0.637 245.185 152.875 1.00 18.88 134 LEU B N 1
ATOM 2963 C CA . LEU B 1 134 ? 0.986 245.520 154.255 1.00 21.70 134 LEU B CA 1
ATOM 2964 C C . LEU B 1 134 ? 0.215 246.730 154.767 1.00 21.10 134 LEU B C 1
ATOM 2965 O O . LEU B 1 134 ? -0.182 247.605 153.990 1.00 23.98 134 LEU B O 1
ATOM 2970 N N . GLU B 1 135 ? 0.009 246.790 156.078 1.00 23.34 135 GLU B N 1
ATOM 2971 C CA . GLU B 1 135 ? -0.710 247.918 156.676 1.00 22.73 135 GLU B CA 1
ATOM 2972 C C . GLU B 1 135 ? 0.153 248.571 157.743 1.00 22.38 135 GLU B C 1
ATOM 2973 O O . GLU B 1 135 ? 1.201 248.030 158.122 1.00 24.78 135 GLU B O 1
ATOM 2979 N N . GLY B 1 136 ? -0.266 249.740 158.215 1.00 24.25 136 GLY B N 1
ATOM 2980 C CA . GLY B 1 136 ? 0.475 250.433 159.256 1.00 26.32 136 GLY B CA 1
ATOM 2981 C C . GLY B 1 136 ? 1.740 251.076 158.715 1.00 24.38 136 GLY B C 1
ATOM 2982 O O . GLY B 1 136 ? 1.831 251.384 157.527 1.00 21.54 136 GLY B O 1
ATOM 2983 N N . GLU B 1 137 ? 2.731 251.276 159.574 1.00 18.15 137 GLU B N 1
ATOM 2984 C CA . GLU B 1 137 ? 3.952 251.912 159.117 1.00 21.71 137 GLU B CA 1
ATOM 2985 C C . GLU B 1 137 ? 5.198 251.297 159.740 1.00 21.41 137 GLU B C 1
ATOM 2986 O O . GLU B 1 137 ? 5.128 250.633 160.780 1.00 21.84 137 GLU B O 1
ATOM 2992 N N . PHE B 1 138 ? 6.332 251.538 159.092 1.00 17.95 138 PHE B N 1
ATOM 2993 C CA . PHE B 1 138 ? 7.608 250.983 159.520 1.00 19.66 138 PHE B CA 1
ATOM 2994 C C . PHE B 1 138 ? 8.593 252.128 159.769 1.00 20.71 138 PHE B C 1
ATOM 2995 O O . PHE B 1 138 ? 8.611 253.098 159.015 1.00 19.40 138 PHE B O 1
ATOM 3003 N N . ASP B 1 139 ? 9.366 252.019 160.846 1.00 18.00 139 ASP B N 1
ATOM 3004 C CA . ASP B 1 139 ? 10.321 253.063 161.253 1.00 18.15 139 ASP B CA 1
ATOM 3005 C C . ASP B 1 139 ? 11.645 252.916 160.525 1.00 16.60 139 ASP B C 1
ATOM 3006 O O . ASP B 1 139 ? 12.406 253.871 160.394 1.00 16.59 139 ASP B O 1
ATOM 3011 N N . LEU B 1 140 ? 11.930 251.698 160.083 1.00 16.51 140 LEU B N 1
ATOM 3012 C CA . LEU B 1 140 ? 13.138 251.421 159.308 1.00 16.08 140 LEU B CA 1
ATOM 3013 C C . LEU B 1 140 ? 12.761 250.438 158.206 1.00 18.28 140 LEU B C 1
ATOM 3014 O O . LEU B 1 140 ? 12.166 249.377 158.463 1.00 17.92 140 LEU B O 1
ATOM 3019 N N . ILE B 1 141 ? 13.073 250.805 156.971 1.00 12.71 141 ILE B N 1
ATOM 3020 C CA . ILE B 1 141 ? 12.801 249.920 155.837 1.00 13.14 141 ILE B CA 1
ATOM 3021 C C . ILE B 1 141 ? 14.102 249.655 155.075 1.00 17.53 141 ILE B C 1
ATOM 3022 O O . ILE B 1 141 ? 14.751 250.583 154.653 1.00 17.05 141 ILE B O 1
ATOM 3027 N N . PHE B 1 142 ? 14.466 248.387 154.899 1.00 15.06 142 PHE B N 1
ATOM 3028 C CA . PHE B 1 142 ? 15.703 247.994 154.226 1.00 12.77 142 PHE B CA 1
ATOM 3029 C C . PHE B 1 142 ? 15.317 247.407 152.867 1.00 17.75 142 PHE B C 1
ATOM 3030 O O . PHE B 1 142 ? 14.688 246.353 152.801 1.00 19.17 142 PHE B O 1
ATOM 3038 N N . VAL B 1 143 ? 15.660 248.104 151.792 1.00 13.96 143 VAL B N 1
ATOM 3039 C CA . VAL B 1 143 ? 15.347 247.667 150.429 1.00 17.98 143 VAL B CA 1
ATOM 3040 C C . VAL B 1 143 ? 16.563 247.004 149.774 1.00 18.41 143 VAL B C 1
ATOM 3041 O O . VAL B 1 143 ? 17.579 247.662 149.515 1.00 14.04 143 VAL B O 1
ATOM 3045 N N . ASP B 1 144 ? 16.451 245.704 149.511 1.00 16.61 144 ASP B N 1
ATOM 3046 C CA . ASP B 1 144 ? 17.603 244.913 149.100 1.00 16.20 144 ASP B CA 1
ATOM 3047 C C . ASP B 1 144 ? 17.176 243.710 148.261 1.00 19.42 144 ASP B C 1
ATOM 3048 O O . ASP B 1 144 ? 17.738 242.630 148.421 1.00 19.64 144 ASP B O 1
ATOM 3053 N N . ALA B 1 145 ? 16.197 243.895 147.372 1.00 17.08 145 ALA B N 1
ATOM 3054 C CA . ALA B 1 145 ? 15.722 242.794 146.523 1.00 16.47 145 ALA B CA 1
ATOM 3055 C C . ALA B 1 145 ? 16.207 242.953 145.084 1.00 17.30 145 ALA B C 1
ATOM 3056 O O . ALA B 1 145 ? 17.355 243.343 144.861 1.00 18.03 145 ALA B O 1
ATOM 3058 N N . ASN B 1 146 ? 15.340 242.666 144.107 1.00 19.47 146 ASN B N 1
ATOM 3059 C CA . ASN B 1 146 ? 15.689 242.866 142.711 1.00 15.84 146 ASN B CA 1
ATOM 3060 C C . ASN B 1 146 ? 15.941 244.346 142.458 1.00 17.79 146 ASN B C 1
ATOM 3061 O O . ASN B 1 146 ? 15.099 245.181 142.771 1.00 15.78 146 ASN B O 1
ATOM 3066 N N . LYS B 1 147 ? 17.095 244.668 141.883 1.00 18.70 147 LYS B N 1
ATOM 3067 C CA . LYS B 1 147 ? 17.498 246.077 141.761 1.00 18.12 147 LYS B CA 1
ATOM 3068 C C . LYS B 1 147 ? 16.528 246.841 140.868 1.00 20.26 147 LYS B C 1
ATOM 3069 O O . LYS B 1 147 ? 16.128 247.981 141.188 1.00 27.26 147 LYS B O 1
ATOM 3075 N N . ASP B 1 148 ? 16.068 246.165 139.810 1.00 19.56 148 ASP B N 1
ATOM 3076 C CA . ASP B 1 148 ? 15.137 246.773 138.865 1.00 20.50 148 ASP B CA 1
ATOM 3077 C C . ASP B 1 148 ? 13.748 246.989 139.465 1.00 21.33 148 ASP B C 1
ATOM 3078 O O . ASP B 1 148 ? 12.868 247.559 138.815 1.00 22.27 148 ASP B O 1
ATOM 3083 N N . GLY B 1 149 ? 13.555 246.573 140.711 1.00 19.15 149 GLY B N 1
ATOM 3084 C CA . GLY B 1 149 ? 12.294 246.835 141.389 1.00 17.20 149 GLY B CA 1
ATOM 3085 C C . GLY B 1 149 ? 12.333 247.990 142.386 1.00 17.72 149 GLY B C 1
ATOM 3086 O O . GLY B 1 149 ? 11.262 248.418 142.874 1.00 18.85 149 GLY B O 1
ATOM 3087 N N . TYR B 1 150 ? 13.538 248.505 142.688 1.00 16.80 150 TYR B N 1
ATOM 3088 C CA . TYR B 1 150 ? 13.662 249.504 143.768 1.00 13.63 150 TYR B CA 1
ATOM 3089 C C . TYR B 1 150 ? 12.677 250.695 143.629 1.00 18.01 150 TYR B C 1
ATOM 3090 O O . TYR B 1 150 ? 11.990 251.078 144.585 1.00 21.65 150 TYR B O 1
ATOM 3099 N N . ALA B 1 151 ? 12.596 251.253 142.426 1.00 18.93 151 ALA B N 1
ATOM 3100 C CA . ALA B 1 151 ? 11.735 252.407 142.186 1.00 16.95 151 ALA B CA 1
ATOM 3101 C C . ALA B 1 151 ? 10.289 252.060 142.579 1.00 22.31 151 ALA B C 1
ATOM 3102 O O . ALA B 1 151 ? 9.644 252.783 143.384 1.00 22.29 151 ALA B O 1
ATOM 3104 N N . GLY B 1 152 ? 9.822 250.911 142.085 1.00 18.70 152 GLY B N 1
ATOM 3105 C CA . GLY B 1 152 ? 8.451 250.493 142.350 1.00 19.22 152 GLY B CA 1
ATOM 3106 C C . GLY B 1 152 ? 8.246 250.370 143.846 1.00 23.99 152 GLY B C 1
ATOM 3107 O O . GLY B 1 152 ? 7.249 250.868 144.405 1.00 22.75 152 GLY B O 1
ATOM 3108 N N . TYR B 1 153 ? 9.245 249.790 144.516 1.00 19.91 153 TYR B N 1
ATOM 3109 C CA . TYR B 1 153 ? 9.085 249.524 145.934 1.00 17.51 153 TYR B CA 1
ATOM 3110 C C . TYR B 1 153 ? 8.967 250.866 146.627 1.00 21.69 153 TYR B C 1
ATOM 3111 O O . TYR B 1 153 ? 8.044 251.084 147.435 1.00 19.37 153 TYR B O 1
ATOM 3120 N N . VAL B 1 154 ? 9.844 251.800 146.255 1.00 15.55 154 VAL B N 1
ATOM 3121 C CA . VAL B 1 154 ? 9.852 253.040 147.027 1.00 15.26 154 VAL B CA 1
ATOM 3122 C C . VAL B 1 154 ? 8.527 253.738 146.734 1.00 20.07 154 VAL B C 1
ATOM 3123 O O . VAL B 1 154 ? 7.872 254.272 147.659 1.00 20.52 154 VAL B O 1
ATOM 3127 N N . LYS B 1 155 ? 8.058 253.617 145.491 1.00 19.52 155 LYS B N 1
ATOM 3128 C CA . LYS B 1 155 ? 6.827 254.305 145.148 1.00 19.98 155 LYS B CA 1
ATOM 3129 C C . LYS B 1 155 ? 5.710 253.799 146.076 1.00 24.81 155 LYS B C 1
ATOM 3130 O O . LYS B 1 155 ? 5.005 254.588 146.736 1.00 24.01 155 LYS B O 1
ATOM 3136 N N . THR B 1 156 ? 5.643 252.483 146.233 1.00 23.63 156 THR B N 1
ATOM 3137 C CA . THR B 1 156 ? 4.549 251.909 147.003 1.00 22.16 156 THR B CA 1
ATOM 3138 C C . THR B 1 156 ? 4.659 252.403 148.421 1.00 19.59 156 THR B C 1
ATOM 3139 O O . THR B 1 156 ? 3.687 252.900 149.009 1.00 20.02 156 THR B O 1
ATOM 3143 N N . ILE B 1 157 ? 5.895 252.374 148.913 1.00 18.30 157 ILE B N 1
ATOM 3144 C CA . ILE B 1 157 ? 6.154 252.728 150.293 1.00 14.97 157 ILE B CA 1
ATOM 3145 C C . ILE B 1 157 ? 5.734 254.168 150.517 1.00 20.51 157 ILE B C 1
ATOM 3146 O O . ILE B 1 157 ? 5.132 254.491 151.545 1.00 20.34 157 ILE B O 1
ATOM 3151 N N . LEU B 1 158 ? 6.021 255.043 149.557 1.00 19.32 158 LEU B N 1
ATOM 3152 C CA . LEU B 1 158 ? 5.676 256.432 149.812 1.00 19.62 158 LEU B CA 1
ATOM 3153 C C . LEU B 1 158 ? 4.176 256.612 149.613 1.00 17.12 158 LEU B C 1
ATOM 3154 O O . LEU B 1 158 ? 3.529 257.308 150.397 1.00 18.80 158 LEU B O 1
ATOM 3159 N N . ASP B 1 159 ? 3.615 255.940 148.609 1.00 18.11 159 ASP B N 1
ATOM 3160 C CA . ASP B 1 159 ? 2.236 256.250 148.235 1.00 20.54 159 ASP B CA 1
ATOM 3161 C C . ASP B 1 159 ? 1.275 255.766 149.318 1.00 22.31 159 ASP B C 1
ATOM 3162 O O . ASP B 1 159 ? 0.215 256.367 149.562 1.00 21.52 159 ASP B O 1
ATOM 3167 N N . GLN B 1 160 ? 1.639 254.663 149.967 1.00 23.88 160 GLN B N 1
ATOM 3168 C CA . GLN B 1 160 ? 0.734 254.039 150.929 1.00 25.19 160 GLN B CA 1
ATOM 3169 C C . GLN B 1 160 ? 1.089 254.402 152.363 1.00 22.93 160 GLN B C 1
ATOM 3170 O O . GLN B 1 160 ? 0.449 253.922 153.303 1.00 22.56 160 GLN B O 1
ATOM 3176 N N . GLY B 1 161 ? 2.093 255.260 152.518 1.00 18.68 161 GLY B N 1
ATOM 3177 C CA . GLY B 1 161 ? 2.517 255.723 153.832 1.00 20.76 161 GLY B CA 1
ATOM 3178 C C . GLY B 1 161 ? 3.062 254.609 154.714 1.00 21.01 161 GLY B C 1
ATOM 3179 O O . GLY B 1 161 ? 2.774 254.549 155.920 1.00 20.80 161 GLY B O 1
ATOM 3180 N N . LEU B 1 162 ? 3.846 253.717 154.120 1.00 17.20 162 LEU B N 1
ATOM 3181 C CA . LEU B 1 162 ? 4.398 252.601 154.880 1.00 18.17 162 LEU B CA 1
ATOM 3182 C C . LEU B 1 162 ? 5.618 253.022 155.681 1.00 16.77 162 LEU B C 1
ATOM 3183 O O . LEU B 1 162 ? 6.076 252.279 156.553 1.00 17.64 162 LEU B O 1
ATOM 3188 N N . LEU B 1 163 ? 6.128 254.217 155.382 1.00 14.47 163 LEU B N 1
ATOM 3189 C CA . LEU B 1 163 ? 7.238 254.814 156.109 1.00 16.86 163 LEU B CA 1
ATOM 3190 C C . LEU B 1 163 ? 6.702 255.792 157.151 1.00 17.26 163 LEU B C 1
ATOM 3191 O O . LEU B 1 163 ? 5.969 256.727 156.817 1.00 19.76 163 LEU B O 1
ATOM 3196 N N . SER B 1 164 ? 7.067 255.588 158.412 1.00 16.86 164 SER B N 1
ATOM 3197 C CA . SER B 1 164 ? 6.598 256.485 159.476 1.00 19.87 164 SER B CA 1
ATOM 3198 C C . SER B 1 164 ? 7.217 257.871 159.333 1.00 20.44 164 SER B C 1
ATOM 3199 O O . SER B 1 164 ? 8.229 258.033 158.650 1.00 19.44 164 SER B O 1
ATOM 3202 N N . ALA B 1 165 ? 6.623 258.853 160.009 1.00 21.07 165 ALA B N 1
ATOM 3203 C CA . ALA B 1 165 ? 7.057 260.253 159.924 1.00 21.86 165 ALA B CA 1
ATOM 3204 C C . ALA B 1 165 ? 8.549 260.458 160.167 1.00 25.44 165 ALA B C 1
ATOM 3205 O O . ALA B 1 165 ? 9.197 261.217 159.445 1.00 26.99 165 ALA B O 1
ATOM 3207 N N . ASN B 1 166 ? 9.094 259.795 161.183 1.00 22.92 166 ASN B N 1
ATOM 3208 C CA . ASN B 1 166 ? 10.513 259.948 161.513 1.00 22.72 166 ASN B CA 1
ATOM 3209 C C . ASN B 1 166 ? 11.331 258.732 161.120 1.00 21.86 166 ASN B C 1
ATOM 3210 O O . ASN B 1 166 ? 12.424 258.513 161.647 1.00 22.51 166 ASN B O 1
ATOM 3215 N N . GLY B 1 167 ? 10.791 257.953 160.192 1.00 19.72 167 GLY B N 1
ATOM 3216 C CA . GLY B 1 167 ? 11.451 256.746 159.724 1.00 19.17 167 GLY B CA 1
ATOM 3217 C C . GLY B 1 167 ? 12.485 256.997 158.637 1.00 20.98 167 GLY B C 1
ATOM 3218 O O . GLY B 1 167 ? 12.597 258.101 158.099 1.00 16.96 167 GLY B O 1
ATOM 3219 N N . ILE B 1 168 ? 13.234 255.952 158.301 1.00 17.25 168 ILE B N 1
ATOM 3220 C CA . ILE B 1 168 ? 14.192 256.011 157.207 1.00 15.57 168 ILE B CA 1
ATOM 3221 C C . ILE B 1 168 ? 14.084 254.766 156.308 1.00 14.28 168 ILE B C 1
ATOM 3222 O O . ILE B 1 168 ? 13.800 253.662 156.781 1.00 14.36 168 ILE B O 1
ATOM 3227 N N . ILE B 1 169 ? 14.302 254.970 155.009 1.00 12.88 169 ILE B N 1
ATOM 3228 C CA . ILE B 1 169 ? 14.498 253.897 154.054 1.00 11.08 169 ILE B CA 1
ATOM 3229 C C . ILE B 1 169 ? 15.973 253.807 153.729 1.00 13.02 169 ILE B C 1
ATOM 3230 O O . ILE B 1 169 ? 16.612 254.814 153.452 1.00 15.22 169 ILE B O 1
ATOM 3235 N N . LEU B 1 170 ? 16.498 252.593 153.749 1.00 14.72 170 LEU B N 1
ATOM 3236 C CA . LEU B 1 170 ? 17.893 252.329 153.423 1.00 14.29 170 LEU B CA 1
ATOM 3237 C C . LEU B 1 170 ? 17.912 251.392 152.219 1.00 17.74 170 LEU B C 1
ATOM 3238 O O . LEU B 1 170 ? 17.420 250.285 152.314 1.00 16.23 170 LEU B O 1
ATOM 3243 N N . CYS B 1 171 ? 18.437 251.850 151.089 1.00 16.74 171 CYS B N 1
ATOM 3244 C CA . CYS B 1 171 ? 18.494 251.039 149.871 1.00 15.15 171 CYS B CA 1
ATOM 3245 C C . CYS B 1 171 ? 19.918 250.565 149.677 1.00 15.74 171 CYS B C 1
ATOM 3246 O O . CYS B 1 171 ? 20.840 251.381 149.680 1.00 13.64 171 CYS B O 1
ATOM 3249 N N . ASP B 1 172 ? 20.079 249.250 149.515 1.00 15.09 172 ASP B N 1
ATOM 3250 C CA . ASP B 1 172 ? 21.399 248.626 149.470 1.00 14.53 172 ASP B CA 1
ATOM 3251 C C . ASP B 1 172 ? 21.880 248.367 148.046 1.00 14.71 172 ASP B C 1
ATOM 3252 O O . ASP B 1 172 ? 21.065 248.222 147.129 1.00 17.37 172 ASP B O 1
ATOM 3257 N N . ASN B 1 173 ? 23.207 248.301 147.881 1.00 14.02 173 ASN B N 1
ATOM 3258 C CA . ASN B 1 173 ? 23.836 247.939 146.605 1.00 15.61 173 ASN B CA 1
ATOM 3259 C C . ASN B 1 173 ? 23.532 248.900 145.460 1.00 15.85 173 ASN B C 1
ATOM 3260 O O . ASN B 1 173 ? 23.537 248.509 144.294 1.00 16.12 173 ASN B O 1
ATOM 3265 N N . VAL B 1 174 ? 23.330 250.168 145.788 1.00 14.51 174 VAL B N 1
ATOM 3266 C CA . VAL B 1 174 ? 22.924 251.151 144.784 1.00 14.83 174 VAL B CA 1
ATOM 3267 C C . VAL B 1 174 ? 23.998 251.358 143.710 1.00 16.58 174 VAL B C 1
ATOM 3268 O O . VAL B 1 174 ? 23.693 251.710 142.571 1.00 17.57 174 VAL B O 1
ATOM 3272 N N . PHE B 1 175 ? 25.250 251.082 144.050 1.00 15.40 175 PHE B N 1
ATOM 3273 C CA . PHE B 1 175 ? 26.353 251.254 143.095 1.00 15.61 175 PHE B CA 1
ATOM 3274 C C . PHE B 1 175 ? 26.514 250.115 142.084 1.00 17.63 175 PHE B C 1
ATOM 3275 O O . PHE B 1 175 ? 27.218 250.277 141.069 1.00 16.94 175 PHE B O 1
ATOM 3283 N N . ALA B 1 176 ? 25.904 248.964 142.379 1.00 18.44 176 ALA B N 1
ATOM 3284 C CA . ALA B 1 176 ? 26.085 247.751 141.576 1.00 18.36 176 ALA B CA 1
ATOM 3285 C C . ALA B 1 176 ? 27.578 247.511 141.295 1.00 17.66 176 ALA B C 1
ATOM 3286 O O . ALA B 1 176 ? 28.015 247.383 140.142 1.00 18.56 176 ALA B O 1
ATOM 3288 N N . ARG B 1 177 ? 28.351 247.463 142.381 1.00 18.55 177 ARG B N 1
ATOM 3289 C CA . ARG B 1 177 ? 29.808 247.247 142.355 1.00 17.17 177 ARG B CA 1
ATOM 3290 C C . ARG B 1 177 ? 30.546 248.384 141.662 1.00 20.74 177 ARG B C 1
ATOM 3291 O O . ARG B 1 177 ? 31.732 248.267 141.381 1.00 22.46 177 ARG B O 1
ATOM 3299 N N . GLY B 1 178 ? 29.832 249.473 141.393 1.00 22.19 178 GLY B N 1
ATOM 3300 C CA . GLY B 1 178 ? 30.380 250.618 140.692 1.00 22.17 178 GLY B CA 1
ATOM 3301 C C . GLY B 1 178 ? 29.748 250.824 139.325 1.00 21.82 178 GLY B C 1
ATOM 3302 O O . GLY B 1 178 ? 29.833 251.914 138.759 1.00 20.70 178 GLY B O 1
ATOM 3303 N N . LEU B 1 179 ? 29.109 249.785 138.786 1.00 19.11 179 LEU B N 1
ATOM 3304 C CA . LEU B 1 179 ? 28.646 249.852 137.398 1.00 18.78 179 LEU B CA 1
ATOM 3305 C C . LEU B 1 179 ? 27.448 250.785 137.221 1.00 20.30 179 LEU B C 1
ATOM 3306 O O . LEU B 1 179 ? 27.150 251.213 136.114 1.00 22.01 179 LEU B O 1
ATOM 3311 N N . THR B 1 180 ? 26.779 251.111 138.314 1.00 17.06 180 THR B N 1
ATOM 3312 C CA . THR B 1 180 ? 25.707 252.116 138.254 1.00 21.45 180 THR B CA 1
ATOM 3313 C C . THR B 1 180 ? 26.233 253.446 137.696 1.00 24.31 180 THR B C 1
ATOM 3314 O O . THR B 1 180 ? 25.550 254.140 136.926 1.00 22.16 180 THR B O 1
ATOM 3318 N N . ILE B 1 181 ? 27.461 253.791 138.067 1.00 19.70 181 ILE B N 1
ATOM 3319 C CA . ILE B 1 181 ? 28.043 255.030 137.572 1.00 19.63 181 ILE B CA 1
ATOM 3320 C C . ILE B 1 181 ? 28.402 254.847 136.108 1.00 22.96 181 ILE B C 1
ATOM 3321 O O . ILE B 1 181 ? 28.145 255.723 135.275 1.00 26.41 181 ILE B O 1
ATOM 3326 N N . GLY B 1 182 ? 28.957 253.687 135.775 1.00 23.75 182 GLY B N 1
ATOM 3327 C CA . GLY B 1 182 ? 29.242 253.367 134.390 1.00 21.92 182 GLY B CA 1
ATOM 3328 C C . GLY B 1 182 ? 29.859 251.989 134.264 1.00 23.82 182 GLY B C 1
ATOM 3329 O O . GLY B 1 182 ? 30.462 251.499 135.208 1.00 23.88 182 GLY B O 1
ATOM 3330 N N . PRO B 1 183 ? 29.685 251.350 133.097 1.00 24.87 183 PRO B N 1
ATOM 3331 C CA . PRO B 1 183 ? 30.209 250.018 132.781 1.00 24.32 183 PRO B CA 1
ATOM 3332 C C . PRO B 1 183 ? 31.721 249.940 132.935 1.00 24.90 183 PRO B C 1
ATOM 3333 O O . PRO B 1 183 ? 32.266 248.844 133.006 1.00 25.40 183 PRO B O 1
ATOM 3337 N N . ASP B 1 184 ? 32.374 251.097 132.980 1.00 25.06 184 ASP B N 1
ATOM 3338 C CA . ASP B 1 184 ? 33.834 251.159 133.037 1.00 25.93 184 ASP B CA 1
ATOM 3339 C C . ASP B 1 184 ? 34.331 251.345 134.462 1.00 26.46 184 ASP B C 1
ATOM 3340 O O . ASP B 1 184 ? 35.537 251.479 134.683 1.00 25.46 184 ASP B O 1
ATOM 3345 N N . CYS B 1 185 ? 33.414 251.352 135.432 1.00 23.88 185 CYS B N 1
ATOM 3346 C CA . CYS B 1 185 ? 33.805 251.686 136.797 1.00 24.13 185 CYS B CA 1
ATOM 3347 C C . CYS B 1 185 ? 34.116 250.501 137.730 1.00 27.80 185 CYS B C 1
ATOM 3348 O O . CYS B 1 185 ? 34.241 250.699 138.934 1.00 25.95 185 CYS B O 1
ATOM 3351 N N . ALA B 1 186 ? 34.269 249.291 137.192 1.00 27.93 186 ALA B N 1
ATOM 3352 C CA . ALA B 1 186 ? 34.765 248.176 138.010 1.00 22.77 186 ALA B CA 1
ATOM 3353 C C . ALA B 1 186 ? 35.602 247.168 137.221 1.00 25.03 186 ALA B C 1
ATOM 3354 O O . ALA B 1 186 ? 35.187 246.023 137.042 1.00 25.36 186 ALA B O 1
ATOM 3356 N N . PRO B 1 187 ? 36.799 247.584 136.768 1.00 28.44 187 PRO B N 1
ATOM 3357 C CA . PRO B 1 187 ? 37.688 246.748 135.940 1.00 29.48 187 PRO B CA 1
ATOM 3358 C C . PRO B 1 187 ? 38.069 245.423 136.604 1.00 32.53 187 PRO B C 1
ATOM 3359 O O . PRO B 1 187 ? 38.379 244.450 135.911 1.00 32.34 187 PRO B O 1
ATOM 3363 N N . TRP B 1 188 ? 38.049 245.394 137.932 1.00 31.24 188 TRP B N 1
ATOM 3364 C CA . TRP B 1 188 ? 38.440 244.207 138.689 1.00 31.34 188 TRP B CA 1
ATOM 3365 C C . TRP B 1 188 ? 37.360 243.112 138.693 1.00 33.51 188 TRP B C 1
ATOM 3366 O O . TRP B 1 188 ? 37.656 241.947 138.949 1.00 32.26 188 TRP B O 1
ATOM 3377 N N . LEU B 1 189 ? 36.109 243.492 138.430 1.00 28.95 189 LEU B N 1
ATOM 3378 C CA . LEU B 1 189 ? 34.998 242.552 138.470 1.00 27.16 189 LEU B CA 1
ATOM 3379 C C . LEU B 1 189 ? 35.191 241.416 137.477 1.00 32.12 189 LEU B C 1
ATOM 3380 O O . LEU B 1 189 ? 35.621 241.636 136.347 1.00 34.52 189 LEU B O 1
ATOM 3385 N N . ASN B 1 190 ? 34.881 240.196 137.896 1.00 35.24 190 ASN B N 1
ATOM 3386 C CA . ASN B 1 190 ? 34.980 239.049 136.994 1.00 41.61 190 ASN B CA 1
ATOM 3387 C C . ASN B 1 190 ? 33.983 239.195 135.853 1.00 39.90 190 ASN B C 1
ATOM 3388 O O . ASN B 1 190 ? 32.831 239.571 136.085 1.00 36.28 190 ASN B O 1
ATOM 3393 N N . ASP B 1 191 ? 34.412 238.893 134.630 1.00 41.60 191 ASP B N 1
ATOM 3394 C CA . ASP B 1 191 ? 33.531 239.064 133.474 1.00 45.76 191 ASP B CA 1
ATOM 3395 C C . ASP B 1 191 ? 32.241 238.248 133.595 1.00 50.77 191 ASP B C 1
ATOM 3396 O O . ASP B 1 191 ? 31.180 238.690 133.153 1.00 51.63 191 ASP B O 1
ATOM 3401 N N . HIS B 1 192 ? 32.304 237.097 134.200 1.00 52.33 192 HIS B N 1
ATOM 3402 C CA . HIS B 1 192 ? 31.143 236.280 134.329 1.00 53.05 192 HIS B CA 1
ATOM 3403 C C . HIS B 1 192 ? 29.942 236.914 135.000 1.00 47.11 192 HIS B C 1
ATOM 3404 O O . HIS B 1 192 ? 28.840 236.533 134.708 1.00 47.44 192 HIS B O 1
ATOM 3411 N N . VAL B 1 193 ? 30.149 237.813 135.945 1.00 40.30 193 VAL B N 1
ATOM 3412 C CA . VAL B 1 193 ? 29.011 238.466 136.586 1.00 37.96 193 VAL B CA 1
ATOM 3413 C C . VAL B 1 193 ? 28.795 239.880 136.054 1.00 31.40 193 VAL B C 1
ATOM 3414 O O . VAL B 1 193 ? 27.945 240.611 136.560 1.00 30.01 193 VAL B O 1
ATOM 3418 N N . ARG B 1 194 ? 29.540 240.247 135.014 1.00 31.88 194 ARG B N 1
ATOM 3419 C CA . ARG B 1 194 ? 29.434 241.603 134.460 1.00 32.89 194 ARG B CA 1
ATOM 3420 C C . ARG B 1 194 ? 28.057 241.939 133.860 1.00 31.16 194 ARG B C 1
ATOM 3421 O O . ARG B 1 194 ? 27.517 243.021 134.134 1.00 28.43 194 ARG B O 1
ATOM 3429 N N . PRO B 1 195 ? 27.485 241.036 133.036 1.00 28.94 195 PRO B N 1
ATOM 3430 C CA . PRO B 1 195 ? 26.141 241.332 132.523 1.00 28.97 195 PRO B CA 1
ATOM 3431 C C . PRO B 1 195 ? 25.137 241.654 133.629 1.00 29.05 195 PRO B C 1
ATOM 3432 O O . PRO B 1 195 ? 24.563 242.754 133.621 1.00 33.73 195 PRO B O 1
ATOM 3436 N N . TYR B 1 196 ? 24.987 240.741 134.591 1.00 28.02 196 TYR B N 1
ATOM 3437 C CA . TYR B 1 196 ? 24.088 240.955 135.727 1.00 27.77 196 TYR B CA 1
ATOM 3438 C C . TYR B 1 196 ? 24.266 242.347 136.337 1.00 28.10 196 TYR B C 1
ATOM 3439 O O . TYR B 1 196 ? 23.338 243.166 136.328 1.00 28.26 196 TYR B O 1
ATOM 3448 N N . TRP B 1 197 ? 25.465 242.627 136.845 1.00 28.20 197 TRP B N 1
ATOM 3449 C CA . TRP B 1 197 ? 25.678 243.895 137.526 1.00 20.83 197 TRP B CA 1
ATOM 3450 C C . TRP B 1 197 ? 25.483 245.077 136.580 1.00 20.76 197 TRP B C 1
ATOM 3451 O O . TRP B 1 197 ? 24.962 246.101 136.998 1.00 21.17 197 TRP B O 1
ATOM 3462 N N . ASN B 1 198 ? 25.811 244.915 135.295 1.00 22.29 198 ASN B N 1
ATOM 3463 C CA . ASN B 1 198 ? 25.579 246.032 134.384 1.00 22.53 198 ASN B CA 1
ATOM 3464 C C . ASN B 1 198 ? 24.095 246.296 134.282 1.00 27.06 198 ASN B C 1
ATOM 3465 O O . ASN B 1 198 ? 23.649 247.449 134.362 1.00 25.37 198 ASN B O 1
ATOM 3470 N N . GLY B 1 199 ? 23.339 245.206 134.183 1.00 25.00 199 GLY B N 1
ATOM 3471 C CA . GLY B 1 199 ? 21.890 245.302 134.174 1.00 23.06 199 GLY B CA 1
ATOM 3472 C C . GLY B 1 199 ? 21.413 246.016 135.423 1.00 23.01 199 GLY B C 1
ATOM 3473 O O . GLY B 1 199 ? 20.532 246.886 135.355 1.00 28.04 199 GLY B O 1
ATOM 3474 N N . CYS B 1 200 ? 22.001 245.687 136.570 1.00 22.21 200 CYS B N 1
ATOM 3475 C CA . CYS B 1 200 ? 21.510 246.308 137.795 1.00 23.46 200 CYS B CA 1
ATOM 3476 C C . CYS B 1 200 ? 21.841 247.802 137.756 1.00 19.90 200 CYS B C 1
ATOM 3477 O O . CYS B 1 200 ? 21.011 248.651 138.140 1.00 19.60 200 CYS B O 1
ATOM 3480 N N . GLY B 1 201 ? 23.021 248.104 137.209 1.00 20.60 201 GLY B N 1
ATOM 3481 C CA . GLY B 1 201 ? 23.548 249.464 137.235 1.00 19.60 201 GLY B CA 1
ATOM 3482 C C . GLY B 1 201 ? 22.618 250.437 136.537 1.00 20.00 201 GLY B C 1
ATOM 3483 O O . GLY B 1 201 ? 22.222 251.475 137.097 1.00 21.32 201 GLY B O 1
ATOM 3484 N N . GLN B 1 202 ? 22.236 250.081 135.318 1.00 23.21 202 GLN B N 1
ATOM 3485 C CA . GLN B 1 202 ? 21.336 250.930 134.564 1.00 21.43 202 GLN B CA 1
ATOM 3486 C C . GLN B 1 202 ? 20.069 251.141 135.384 1.00 23.41 202 GLN B C 1
ATOM 3487 O O . GLN B 1 202 ? 19.619 252.287 135.570 1.00 21.82 202 GLN B O 1
ATOM 3493 N N . ALA B 1 203 ? 19.540 250.051 135.947 1.00 22.10 203 ALA B N 1
ATOM 3494 C CA . ALA B 1 203 ? 18.249 250.173 136.609 1.00 24.36 203 ALA B CA 1
ATOM 3495 C C . ALA B 1 203 ? 18.412 251.111 137.788 1.00 24.47 203 ALA B C 1
ATOM 3496 O O . ALA B 1 203 ? 17.559 251.992 138.029 1.00 20.55 203 ALA B O 1
ATOM 3498 N N . LEU B 1 204 ? 19.559 250.979 138.459 1.00 19.44 204 LEU B N 1
ATOM 3499 C CA . LEU B 1 204 ? 19.737 251.667 139.729 1.00 14.86 204 LEU B CA 1
ATOM 3500 C C . LEU B 1 204 ? 20.047 253.116 139.432 1.00 18.81 204 LEU B C 1
ATOM 3501 O O . LEU B 1 204 ? 19.789 253.993 140.255 1.00 18.40 204 LEU B O 1
ATOM 3506 N N . ASP B 1 205 ? 20.564 253.376 138.232 1.00 19.04 205 ASP B N 1
ATOM 3507 C CA . ASP B 1 205 ? 20.757 254.765 137.854 1.00 20.66 205 ASP B CA 1
ATOM 3508 C C . ASP B 1 205 ? 19.375 255.407 137.664 1.00 18.86 205 ASP B C 1
ATOM 3509 O O . ASP B 1 205 ? 19.119 256.505 138.182 1.00 25.25 205 ASP B O 1
ATOM 3514 N N . LYS B 1 206 ? 18.491 254.770 136.935 1.00 18.80 206 LYS B N 1
ATOM 3515 C CA . LYS B 1 206 ? 17.155 255.310 136.755 1.00 21.35 206 LYS B CA 1
ATOM 3516 C C . LYS B 1 206 ? 16.476 255.616 138.077 1.00 23.03 206 LYS B C 1
ATOM 3517 O O . LYS B 1 206 ? 15.980 256.660 138.299 1.00 20.64 206 LYS B O 1
ATOM 3523 N N . PHE B 1 207 ? 16.509 254.624 138.929 1.00 20.16 207 PHE B N 1
ATOM 3524 C CA . PHE B 1 207 ? 16.036 254.754 140.296 1.00 19.01 207 PHE B CA 1
ATOM 3525 C C . PHE B 1 207 ? 16.600 255.997 140.945 1.00 20.78 207 PHE B C 1
ATOM 3526 O O . PHE B 1 207 ? 15.845 256.852 141.427 1.00 19.34 207 PHE B O 1
ATOM 3534 N N . SER B 1 208 ? 17.929 256.118 140.910 1.00 17.71 208 SER B N 1
ATOM 3535 C CA . SER B 1 208 ? 18.580 257.182 141.657 1.00 17.10 208 SER B CA 1
ATOM 3536 C C . SER B 1 208 ? 18.080 258.509 141.119 1.00 19.54 208 SER B C 1
ATOM 3537 O O . SER B 1 208 ? 17.658 259.398 141.889 1.00 24.30 208 SER B O 1
ATOM 3540 N N . ALA B 1 209 ? 17.988 258.592 139.792 1.00 17.82 209 ALA B N 1
ATOM 3541 C CA . ALA B 1 209 ? 17.669 259.890 139.215 1.00 19.88 209 ALA B CA 1
ATOM 3542 C C . ALA B 1 209 ? 16.217 260.214 139.597 1.00 26.83 209 ALA B C 1
ATOM 3543 O O . ALA B 1 209 ? 15.865 261.365 139.918 1.00 25.31 209 ALA B O 1
ATOM 3545 N N . GLY B 1 210 ? 15.399 259.164 139.648 1.00 27.23 210 GLY B N 1
ATOM 3546 C CA . GLY B 1 210 ? 13.982 259.335 139.918 1.00 22.98 210 GLY B CA 1
ATOM 3547 C C . GLY B 1 210 ? 13.760 259.886 141.310 1.00 19.70 210 GLY B C 1
ATOM 3548 O O . GLY B 1 210 ? 12.833 260.694 141.525 1.00 22.88 210 GLY B O 1
ATOM 3549 N N . LEU B 1 211 ? 14.629 259.497 142.246 1.00 19.60 211 LEU B N 1
ATOM 3550 C CA . LEU B 1 211 ? 14.434 259.925 143.624 1.00 17.13 211 LEU B CA 1
ATOM 3551 C C . LEU B 1 211 ? 14.584 261.434 143.687 1.00 21.68 211 LEU B C 1
ATOM 3552 O O . LEU B 1 211 ? 13.958 262.098 144.508 1.00 21.35 211 LEU B O 1
ATOM 3557 N N . MET B 1 212 ? 15.390 261.980 142.782 1.00 18.28 212 MET B N 1
ATOM 3558 C CA . MET B 1 212 ? 15.689 263.400 142.852 1.00 19.38 212 MET B CA 1
ATOM 3559 C C . MET B 1 212 ? 14.531 264.232 142.307 1.00 23.54 212 MET B C 1
ATOM 3560 O O . MET B 1 212 ? 14.538 265.459 142.421 1.00 25.42 212 MET B O 1
ATOM 3565 N N . GLU B 1 213 ? 13.542 263.555 141.725 1.00 26.96 213 GLU B N 1
ATOM 3566 C CA . GLU B 1 213 ? 12.385 264.236 141.144 1.00 27.76 213 GLU B CA 1
ATOM 3567 C C . GLU B 1 213 ? 11.158 264.195 142.056 1.00 29.00 213 GLU B C 1
ATOM 3568 O O . GLU B 1 213 ? 10.087 264.663 141.688 1.00 32.13 213 GLU B O 1
ATOM 3574 N N . ASP B 1 214 ? 11.319 263.638 143.247 1.00 19.91 214 ASP B N 1
ATOM 3575 C CA . ASP B 1 214 ? 10.194 263.460 144.165 1.00 20.76 214 ASP B CA 1
ATOM 3576 C C . ASP B 1 214 ? 10.238 264.480 145.293 1.00 20.27 214 ASP B C 1
ATOM 3577 O O . ASP B 1 214 ? 11.084 264.382 146.193 1.00 20.09 214 ASP B O 1
ATOM 3582 N N . PRO B 1 215 ? 9.314 265.448 145.268 1.00 20.89 215 PRO B N 1
ATOM 3583 C CA . PRO B 1 215 ? 9.314 266.530 146.263 1.00 21.92 215 PRO B CA 1
ATOM 3584 C C . PRO B 1 215 ? 8.938 266.082 147.678 1.00 27.16 215 PRO B C 1
ATOM 3585 O O . PRO B 1 215 ? 9.087 266.882 148.607 1.00 22.10 215 PRO B O 1
ATOM 3589 N N . ARG B 1 216 ? 8.441 264.854 147.842 1.00 21.05 216 ARG B N 1
ATOM 3590 C CA . ARG B 1 216 ? 8.043 264.354 149.169 1.00 21.78 216 ARG B CA 1
ATOM 3591 C C . ARG B 1 216 ? 9.199 263.955 150.097 1.00 18.16 216 ARG B C 1
ATOM 3592 O O . ARG B 1 216 ? 9.011 263.813 151.313 1.00 18.39 216 ARG B O 1
ATOM 3600 N N . ILE B 1 217 ? 10.389 263.767 149.538 1.00 17.09 217 ILE B N 1
ATOM 3601 C CA . ILE B 1 217 ? 11.456 263.115 150.292 1.00 16.24 217 ILE B CA 1
ATOM 3602 C C . ILE B 1 217 ? 12.793 263.888 150.257 1.00 18.80 217 ILE B C 1
ATOM 3603 O O . ILE B 1 217 ? 13.014 264.723 149.368 1.00 20.95 217 ILE B O 1
ATOM 3608 N N . ASP B 1 218 ? 13.634 263.642 151.263 1.00 20.52 218 ASP B N 1
ATOM 3609 C CA . ASP B 1 218 ? 15.048 264.041 151.263 1.00 17.19 218 ASP B CA 1
ATOM 3610 C C . ASP B 1 218 ? 15.849 262.786 150.961 1.00 17.51 218 ASP B C 1
ATOM 3611 O O . ASP B 1 218 ? 15.547 261.713 151.501 1.00 17.10 218 ASP B O 1
ATOM 3616 N N . VAL B 1 219 ? 16.895 262.931 150.141 1.00 14.24 219 VAL B N 1
ATOM 3617 C CA . VAL B 1 219 ? 17.641 261.794 149.608 1.00 15.50 219 VAL B CA 1
ATOM 3618 C C . VAL B 1 219 ? 19.141 262.005 149.781 1.00 16.03 219 VAL B C 1
ATOM 3619 O O . VAL B 1 219 ? 19.666 263.094 149.505 1.00 16.92 219 VAL B O 1
ATOM 3623 N N . LEU B 1 220 ? 19.831 260.971 150.241 1.00 15.18 220 LEU B N 1
ATOM 3624 C CA . LEU B 1 220 ? 21.291 261.042 150.340 1.00 17.36 220 LEU B CA 1
ATOM 3625 C C . LEU B 1 220 ? 21.905 259.734 149.853 1.00 18.24 220 LEU B C 1
ATOM 3626 O O . LEU B 1 220 ? 21.633 258.677 150.419 1.00 14.02 220 LEU B O 1
ATOM 3631 N N . LEU B 1 221 ? 22.700 259.788 148.792 1.00 14.08 221 LEU B N 1
ATOM 3632 C CA . LEU B 1 221 ? 23.384 258.574 148.331 1.00 14.23 221 LEU B CA 1
ATOM 3633 C C . LEU B 1 221 ? 24.780 258.575 148.938 1.00 17.73 221 LEU B C 1
ATOM 3634 O O . LEU B 1 221 ? 25.600 259.408 148.596 1.00 15.86 221 LEU B O 1
ATOM 3639 N N . LEU B 1 222 ? 25.026 257.664 149.870 1.00 11.56 222 LEU B N 1
ATOM 3640 C CA . LEU B 1 222 ? 26.276 257.636 150.623 1.00 18.02 222 LEU B CA 1
ATOM 3641 C C . LEU B 1 222 ? 27.223 256.596 150.030 1.00 21.96 222 LEU B C 1
ATOM 3642 O O . LEU B 1 222 ? 26.810 255.435 149.813 1.00 21.33 222 LEU B O 1
ATOM 3647 N N . PRO B 1 223 ? 28.484 257.006 149.755 1.00 19.86 223 PRO B N 1
ATOM 3648 C CA . PRO B 1 223 ? 29.465 256.111 149.146 1.00 15.25 223 PRO B CA 1
ATOM 3649 C C . PRO B 1 223 ? 30.083 255.191 150.195 1.00 16.20 223 PRO B C 1
ATOM 3650 O O . PRO B 1 223 ? 31.264 255.312 150.499 1.00 18.82 223 PRO B O 1
ATOM 3654 N N . VAL B 1 224 ? 29.265 254.308 150.763 1.00 15.55 224 VAL B N 1
ATOM 3655 C CA . VAL B 1 224 ? 29.734 253.353 151.746 1.00 14.53 224 VAL B CA 1
ATOM 3656 C C . VAL B 1 224 ? 29.266 251.971 151.291 1.00 16.32 224 VAL B C 1
ATOM 3657 O O . VAL B 1 224 ? 28.201 251.860 150.677 1.00 16.35 224 VAL B O 1
ATOM 3661 N N . PHE B 1 225 ? 30.071 250.939 151.564 1.00 16.48 225 PHE B N 1
ATOM 3662 C CA . PHE B 1 225 ? 29.739 249.571 151.156 1.00 15.82 225 PHE B CA 1
ATOM 3663 C C . PHE B 1 225 ? 29.530 249.540 149.641 1.00 18.25 225 PHE B C 1
ATOM 3664 O O . PHE B 1 225 ? 30.379 250.035 148.895 1.00 15.90 225 PHE B O 1
ATOM 3672 N N . ASP B 1 226 ? 28.399 248.992 149.186 1.00 17.44 226 ASP B N 1
ATOM 3673 C CA . ASP B 1 226 ? 28.109 248.925 147.749 1.00 18.22 226 ASP B CA 1
ATOM 3674 C C . ASP B 1 226 ? 27.135 250.061 147.372 1.00 18.04 226 ASP B C 1
ATOM 3675 O O . ASP B 1 226 ? 26.389 249.966 146.406 1.00 17.91 226 ASP B O 1
ATOM 3680 N N . GLY B 1 227 ? 27.183 251.140 148.142 1.00 14.65 227 GLY B N 1
ATOM 3681 C CA . GLY B 1 227 ? 26.342 252.306 147.896 1.00 12.79 227 GLY B CA 1
ATOM 3682 C C . GLY B 1 227 ? 25.057 252.186 148.694 1.00 17.04 227 GLY B C 1
ATOM 3683 O O . GLY B 1 227 ? 24.322 251.215 148.528 1.00 16.72 227 GLY B O 1
ATOM 3684 N N . VAL B 1 228 ? 24.796 253.154 149.570 1.00 16.55 228 VAL B N 1
ATOM 3685 C CA . VAL B 1 228 ? 23.574 253.092 150.379 1.00 12.15 228 VAL B CA 1
ATOM 3686 C C . VAL B 1 228 ? 22.792 254.376 150.208 1.00 14.96 228 VAL B C 1
ATOM 3687 O O . VAL B 1 228 ? 23.298 255.446 150.518 1.00 16.45 228 VAL B O 1
ATOM 3691 N N . THR B 1 229 ? 21.564 254.276 149.722 1.00 11.66 229 THR B N 1
ATOM 3692 C CA . THR B 1 229 ? 20.728 255.475 149.605 1.00 16.06 229 THR B CA 1
ATOM 3693 C C . THR B 1 229 ? 19.835 255.590 150.827 1.00 18.27 229 THR B C 1
ATOM 3694 O O . THR B 1 229 ? 19.161 254.647 151.157 1.00 19.06 229 THR B O 1
ATOM 3698 N N . GLN B 1 230 ? 19.857 256.739 151.508 1.00 17.10 230 GLN B N 1
ATOM 3699 C CA . GLN B 1 230 ? 18.976 256.982 152.640 1.00 12.12 230 GLN B CA 1
ATOM 3700 C C . GLN B 1 230 ? 17.871 257.915 152.165 1.00 17.04 230 GLN B C 1
ATOM 3701 O O . GLN B 1 230 ? 18.141 258.927 151.500 1.00 11.44 230 GLN B O 1
ATOM 3707 N N . ILE B 1 231 ? 16.636 257.559 152.501 1.00 14.28 231 ILE B N 1
ATOM 3708 C CA . ILE B 1 231 ? 15.463 258.349 152.134 1.00 16.68 231 ILE B CA 1
ATOM 3709 C C . ILE B 1 231 ? 14.663 258.654 153.389 1.00 18.54 231 ILE B C 1
ATOM 3710 O O . ILE B 1 231 ? 14.426 257.762 154.212 1.00 15.20 231 ILE B O 1
ATOM 3715 N N . ARG B 1 232 ? 14.227 259.900 153.534 1.00 15.15 232 ARG B N 1
ATOM 3716 C CA . ARG B 1 232 ? 13.288 260.227 154.610 1.00 13.89 232 ARG B CA 1
ATOM 3717 C C . ARG B 1 232 ? 12.225 261.160 154.066 1.00 17.18 232 ARG B C 1
ATOM 3718 O O . ARG B 1 232 ? 12.402 261.734 152.995 1.00 16.57 232 ARG B O 1
ATOM 3726 N N . TRP B 1 233 ? 11.126 261.304 154.799 1.00 17.92 233 TRP B N 1
ATOM 3727 C CA . TRP B 1 233 ? 10.129 262.291 154.440 1.00 17.49 233 TRP B CA 1
ATOM 3728 C C . TRP B 1 233 ? 10.687 263.702 154.596 1.00 20.51 233 TRP B C 1
ATOM 3729 O O . TRP B 1 233 ? 11.332 264.010 155.594 1.00 20.68 233 TRP B O 1
ATOM 3740 N N . LYS B 1 234 ? 10.394 264.572 153.640 1.00 20.19 234 LYS B N 1
ATOM 3741 C CA . LYS B 1 234 ? 10.767 265.974 153.774 1.00 28.56 234 LYS B CA 1
ATOM 3742 C C . LYS B 1 234 ? 9.949 266.640 154.879 1.00 30.55 234 LYS B C 1
ATOM 3743 O O . LYS B 1 234 ? 8.745 266.409 154.987 1.00 31.83 234 LYS B O 1
ATOM 3749 N N . ASP B 1 235 ? 10.604 267.465 155.691 1.00 26.50 235 ASP B N 1
ATOM 3750 C CA . ASP B 1 235 ? 9.957 268.141 156.812 1.00 37.13 235 ASP B CA 1
ATOM 3751 C C . ASP B 1 235 ? 8.800 269.036 156.361 1.00 50.03 235 ASP B C 1
ATOM 3752 O O . ASP B 1 235 ? 8.884 269.683 155.320 1.00 45.12 235 ASP B O 1
ATOM 3757 N N . GLY B 1 236 ? 7.735 269.089 157.158 1.00 67.03 236 GLY B N 1
ATOM 3758 C CA . GLY B 1 236 ? 7.682 268.395 158.435 1.00 79.40 236 GLY B CA 1
ATOM 3759 C C . GLY B 1 236 ? 6.625 267.312 158.503 1.00 86.04 236 GLY B C 1
ATOM 3760 O O . GLY B 1 236 ? 6.573 266.549 159.468 1.00 90.72 236 GLY B O 1
ATOM 3761 N N . LEU C 1 2 ? -10.561 293.297 157.276 1.00 74.91 2 LEU C N 1
ATOM 3762 C CA . LEU C 1 2 ? -11.433 292.971 156.154 1.00 70.79 2 LEU C CA 1
ATOM 3763 C C . LEU C 1 2 ? -10.746 291.965 155.231 1.00 68.71 2 LEU C C 1
ATOM 3764 O O . LEU C 1 2 ? -9.517 291.875 155.197 1.00 71.08 2 LEU C O 1
ATOM 3769 N N . GLY C 1 3 ? -11.545 291.209 154.484 1.00 62.97 3 GLY C N 1
ATOM 3770 C CA . GLY C 1 3 ? -11.017 290.197 153.590 1.00 58.37 3 GLY C CA 1
ATOM 3771 C C . GLY C 1 3 ? -11.289 290.455 152.118 1.00 51.47 3 GLY C C 1
ATOM 3772 O O . GLY C 1 3 ? -11.356 291.603 151.677 1.00 51.84 3 GLY C O 1
ATOM 3773 N N . SER C 1 4 ? -11.458 289.371 151.366 1.00 44.95 4 SER C N 1
ATOM 3774 C CA . SER C 1 4 ? -11.554 289.418 149.912 1.00 39.83 4 SER C CA 1
ATOM 3775 C C . SER C 1 4 ? -12.914 288.979 149.381 1.00 38.85 4 SER C C 1
ATOM 3776 O O . SER C 1 4 ? -13.070 288.764 148.180 1.00 43.17 4 SER C O 1
ATOM 3779 N N . ILE C 1 5 ? -13.887 288.820 150.269 1.00 27.94 5 ILE C N 1
ATOM 3780 C CA . ILE C 1 5 ? -15.209 288.368 149.865 1.00 23.96 5 ILE C CA 1
ATOM 3781 C C . ILE C 1 5 ? -16.263 289.442 150.176 1.00 28.32 5 ILE C C 1
ATOM 3782 O O . ILE C 1 5 ? -16.329 289.944 151.295 1.00 27.38 5 ILE C O 1
ATOM 3787 N N . LEU C 1 6 ? -17.066 289.801 149.179 1.00 22.49 6 LEU C N 1
ATOM 3788 C CA . LEU C 1 6 ? -18.134 290.771 149.376 1.00 22.91 6 LEU C CA 1
ATOM 3789 C C . LEU C 1 6 ? -19.318 290.139 150.093 1.00 28.42 6 LEU C C 1
ATOM 3790 O O . LEU C 1 6 ? -19.805 289.079 149.673 1.00 30.91 6 LEU C O 1
ATOM 3795 N N . PRO C 1 7 ? -19.793 290.782 151.177 1.00 27.86 7 PRO C N 1
ATOM 3796 C CA . PRO C 1 7 ? -20.968 290.267 151.888 1.00 26.11 7 PRO C CA 1
ATOM 3797 C C . PRO C 1 7 ? -22.270 290.672 151.194 1.00 30.81 7 PRO C C 1
ATOM 3798 O O . PRO C 1 7 ? -22.489 291.852 150.933 1.00 31.64 7 PRO C O 1
ATOM 3802 N N . PHE C 1 8 ? -23.109 289.693 150.880 1.00 30.44 8 PHE C N 1
ATOM 3803 C CA . PHE C 1 8 ? -24.443 289.934 150.325 1.00 25.99 8 PHE C CA 1
ATOM 3804 C C . PHE C 1 8 ? -25.498 289.194 151.138 1.00 28.06 8 PHE C C 1
ATOM 3805 O O . PHE C 1 8 ? -25.219 288.125 151.673 1.00 31.51 8 PHE C O 1
ATOM 3813 N N . ASN C 1 9 ? -26.711 289.739 151.238 1.00 30.11 9 ASN C N 1
ATOM 3814 C CA . ASN C 1 9 ? -27.817 288.920 151.743 1.00 32.46 9 ASN C CA 1
ATOM 3815 C C . ASN C 1 9 ? -28.349 288.045 150.592 1.00 31.79 9 ASN C C 1
ATOM 3816 O O . ASN C 1 9 ? -27.853 288.132 149.468 1.00 29.56 9 ASN C O 1
ATOM 3821 N N . GLU C 1 10 ? -29.337 287.193 150.866 1.00 35.70 10 GLU C N 1
ATOM 3822 C CA . GLU C 1 10 ? -29.783 286.198 149.879 1.00 34.37 10 GLU C CA 1
ATOM 3823 C C . GLU C 1 10 ? -30.307 286.829 148.582 1.00 36.72 10 GLU C C 1
ATOM 3824 O O . GLU C 1 10 ? -29.902 286.441 147.468 1.00 32.55 10 GLU C O 1
ATOM 3830 N N . GLU C 1 11 ? -31.201 287.807 148.755 1.00 37.54 11 GLU C N 1
ATOM 3831 C CA . GLU C 1 11 ? -31.826 288.515 147.649 1.00 43.19 11 GLU C CA 1
ATOM 3832 C C . GLU C 1 11 ? -30.753 289.164 146.795 1.00 38.22 11 GLU C C 1
ATOM 3833 O O . GLU C 1 11 ? -30.677 288.966 145.625 1.00 37.45 11 GLU C O 1
ATOM 3839 N N . THR C 1 12 ? -29.901 289.910 147.431 1.00 32.28 12 THR C N 1
ATOM 3840 C CA . THR C 1 12 ? -28.846 290.622 146.729 1.00 31.72 12 THR C CA 1
ATOM 3841 C C . THR C 1 12 ? -27.845 289.674 146.066 1.00 30.46 12 THR C C 1
ATOM 3842 O O . THR C 1 12 ? -27.423 289.909 144.936 1.00 29.06 12 THR C O 1
ATOM 3846 N N . ALA C 1 13 ? -27.479 288.597 146.749 1.00 26.73 13 ALA C N 1
ATOM 3847 C CA . ALA C 1 13 ? -26.598 287.610 146.143 1.00 30.15 13 ALA C CA 1
ATOM 3848 C C . ALA C 1 13 ? -27.212 287.075 144.846 1.00 32.59 13 ALA C C 1
ATOM 3849 O O . ALA C 1 13 ? -26.522 286.943 143.823 1.00 30.99 13 ALA C O 1
ATOM 3851 N N . ASP C 1 14 ? -28.513 286.784 144.881 1.00 29.54 14 ASP C N 1
ATOM 3852 C CA . ASP C 1 14 ? -29.182 286.312 143.666 1.00 30.00 14 ASP C CA 1
ATOM 3853 C C . ASP C 1 14 ? -29.192 287.374 142.571 1.00 31.21 14 ASP C C 1
ATOM 3854 O O . ASP C 1 14 ? -29.061 287.060 141.387 1.00 30.12 14 ASP C O 1
ATOM 3859 N N . ARG C 1 15 ? -29.418 288.606 142.967 1.00 30.89 15 ARG C N 1
ATOM 3860 C CA . ARG C 1 15 ? -29.386 289.737 142.087 1.00 32.30 15 ARG C CA 1
ATOM 3861 C C . ARG C 1 15 ? -28.027 289.893 141.367 1.00 31.31 15 ARG C C 1
ATOM 3862 O O . ARG C 1 15 ? -27.986 290.132 140.197 1.00 31.21 15 ARG C O 1
ATOM 3870 N N . VAL C 1 16 ? -26.929 289.743 142.090 1.00 25.34 16 VAL C N 1
ATOM 3871 C CA . VAL C 1 16 ? -25.580 289.868 141.536 1.00 28.11 16 VAL C CA 1
ATOM 3872 C C . VAL C 1 16 ? -25.266 288.656 140.652 1.00 25.97 16 VAL C C 1
ATOM 3873 O O . VAL C 1 16 ? -24.648 288.793 139.592 1.00 27.12 16 VAL C O 1
ATOM 3877 N N . SER C 1 17 ? -25.728 287.475 141.060 1.00 23.89 17 SER C N 1
ATOM 3878 C CA . SER C 1 17 ? -25.553 286.298 140.216 1.00 28.43 17 SER C CA 1
ATOM 3879 C C . SER C 1 17 ? -26.255 286.487 138.868 1.00 26.74 17 SER C C 1
ATOM 3880 O O . SER C 1 17 ? -25.672 286.238 137.796 1.00 29.64 17 SER C O 1
ATOM 3883 N N . ALA C 1 18 ? -27.495 286.972 138.921 1.00 28.72 18 ALA C N 1
ATOM 3884 C CA . ALA C 1 18 ? -28.236 287.278 137.700 1.00 31.43 18 ALA C CA 1
ATOM 3885 C C . ALA C 1 18 ? -27.494 288.306 136.829 1.00 30.73 18 ALA C C 1
ATOM 3886 O O . ALA C 1 18 ? -27.427 288.167 135.601 1.00 33.05 18 ALA C O 1
ATOM 3888 N N . TYR C 1 19 ? -26.950 289.342 137.459 1.00 31.14 19 TYR C N 1
ATOM 3889 C CA . TYR C 1 19 ? -26.139 290.318 136.725 1.00 32.15 19 TYR C CA 1
ATOM 3890 C C . TYR C 1 19 ? -24.957 289.647 136.009 1.00 30.01 19 TYR C C 1
ATOM 3891 O O . TYR C 1 19 ? -24.693 289.937 134.843 1.00 31.22 19 TYR C O 1
ATOM 3900 N N . CYS C 1 20 ? -24.251 288.749 136.699 1.00 25.71 20 CYS C N 1
ATOM 3901 C CA . CYS C 1 20 ? -23.137 288.051 136.065 1.00 27.37 20 CYS C CA 1
ATOM 3902 C C . CYS C 1 20 ? -23.590 287.224 134.868 1.00 32.19 20 CYS C C 1
ATOM 3903 O O . CYS C 1 20 ? -22.916 287.205 133.834 1.00 29.11 20 CYS C O 1
ATOM 3906 N N . GLU C 1 21 ? -24.719 286.531 135.011 1.00 29.48 21 GLU C N 1
ATOM 3907 C CA . GLU C 1 21 ? -25.300 285.834 133.865 1.00 34.01 21 GLU C CA 1
ATOM 3908 C C . GLU C 1 21 ? -25.544 286.780 132.694 1.00 37.22 21 GLU C C 1
ATOM 3909 O O . GLU C 1 21 ? -25.154 286.497 131.560 1.00 38.27 21 GLU C O 1
ATOM 3915 N N . LYS C 1 22 ? -26.201 287.900 132.974 1.00 35.03 22 LYS C N 1
ATOM 3916 C CA . LYS C 1 22 ? -26.557 288.848 131.923 1.00 42.81 22 LYS C CA 1
ATOM 3917 C C . LYS C 1 22 ? -25.330 289.418 131.210 1.00 40.16 22 LYS C C 1
ATOM 3918 O O . LYS C 1 22 ? -25.376 289.709 130.016 1.00 42.91 22 LYS C O 1
ATOM 3924 N N . ASN C 1 23 ? -24.229 289.566 131.938 1.00 38.88 23 ASN C N 1
ATOM 3925 C CA . ASN C 1 23 ? -23.040 290.185 131.361 1.00 39.75 23 ASN C CA 1
ATOM 3926 C C . ASN C 1 23 ? -21.906 289.205 131.112 1.00 39.61 23 ASN C C 1
ATOM 3927 O O . ASN C 1 23 ? -20.731 289.579 131.078 1.00 33.52 23 ASN C O 1
ATOM 3932 N N . SER C 1 24 ? -22.283 287.943 130.944 1.00 33.56 24 SER C N 1
ATOM 3933 C CA . SER C 1 24 ? -21.389 286.905 130.461 1.00 32.25 24 SER C CA 1
ATOM 3934 C C . SER C 1 24 ? -21.995 286.234 129.246 1.00 33.97 24 SER C C 1
ATOM 3935 O O . SER C 1 24 ? -23.209 286.235 129.063 1.00 35.66 24 SER C O 1
ATOM 3938 N N A HIS C 1 25 ? -21.174 285.729 128.362 0.57 36.52 25 HIS C N 1
ATOM 3939 N N B HIS C 1 25 ? -21.187 285.801 128.325 0.43 36.38 25 HIS C N 1
ATOM 3940 C CA A HIS C 1 25 ? -21.672 284.878 127.324 0.57 38.78 25 HIS C CA 1
ATOM 3941 C CA B HIS C 1 25 ? -21.572 284.864 127.314 0.43 38.25 25 HIS C CA 1
ATOM 3942 C C A HIS C 1 25 ? -22.463 283.718 127.868 0.57 37.54 25 HIS C C 1
ATOM 3943 C C B HIS C 1 25 ? -22.449 283.730 127.866 0.43 37.49 25 HIS C C 1
ATOM 3944 O O A HIS C 1 25 ? -21.970 282.942 128.633 0.57 32.51 25 HIS C O 1
ATOM 3945 O O B HIS C 1 25 ? -21.978 282.949 128.642 0.43 32.43 25 HIS C O 1
ATOM 3958 N N . GLY C 1 26 ? -23.633 283.518 127.290 1.00 40.24 26 GLY C N 1
ATOM 3959 C CA . GLY C 1 26 ? -24.539 282.473 127.740 1.00 39.98 26 GLY C CA 1
ATOM 3960 C C . GLY C 1 26 ? -24.135 281.088 127.263 1.00 43.54 26 GLY C C 1
ATOM 3961 O O . GLY C 1 26 ? -23.284 280.949 126.383 1.00 46.43 26 GLY C O 1
ATOM 3962 N N . ILE C 1 27 ? -24.735 280.060 127.854 1.00 41.20 27 ILE C N 1
ATOM 3963 C CA . ILE C 1 27 ? -24.522 278.688 127.399 1.00 40.33 27 ILE C CA 1
ATOM 3964 C C . ILE C 1 27 ? -25.448 278.394 126.223 1.00 43.09 27 ILE C C 1
ATOM 3965 O O . ILE C 1 27 ? -26.480 279.044 126.073 1.00 45.53 27 ILE C O 1
ATOM 3970 N N . PRO C 1 28 ? -25.073 277.425 125.369 1.00 45.62 28 PRO C N 1
ATOM 3971 C CA . PRO C 1 28 ? -25.905 277.061 124.212 1.00 46.95 28 PRO C CA 1
ATOM 3972 C C . PRO C 1 28 ? -27.336 276.641 124.579 1.00 45.76 28 PRO C C 1
ATOM 3973 O O . PRO C 1 28 ? -27.559 276.083 125.652 1.00 44.09 28 PRO C O 1
ATOM 3977 N N . ASP C 1 29 ? -28.289 276.911 123.687 1.00 49.46 29 ASP C N 1
ATOM 3978 C CA . ASP C 1 29 ? -29.703 276.608 123.932 1.00 55.04 29 ASP C CA 1
ATOM 3979 C C . ASP C 1 29 ? -29.957 275.145 124.317 1.00 51.71 29 ASP C C 1
ATOM 3980 O O . ASP C 1 29 ? -30.784 274.856 125.188 1.00 51.93 29 ASP C O 1
ATOM 3985 N N . ALA C 1 30 ? -29.246 274.228 123.669 1.00 51.63 30 ALA C N 1
ATOM 3986 C CA . ALA C 1 30 ? -29.362 272.803 123.984 1.00 53.62 30 ALA C CA 1
ATOM 3987 C C . ALA C 1 30 ? -28.902 272.482 125.417 1.00 50.50 30 ALA C C 1
ATOM 3988 O O . ALA C 1 30 ? -29.463 271.603 126.090 1.00 50.64 30 ALA C O 1
ATOM 3990 N N . LEU C 1 31 ? -27.881 273.196 125.883 1.00 44.72 31 LEU C N 1
ATOM 3991 C CA . LEU C 1 31 ? -27.397 273.000 127.238 1.00 41.53 31 LEU C CA 1
ATOM 3992 C C . LEU C 1 31 ? -28.396 273.567 128.252 1.00 41.73 31 LEU C C 1
ATOM 3993 O O . LEU C 1 31 ? -28.658 272.942 129.279 1.00 48.10 31 LEU C O 1
ATOM 3998 N N . VAL C 1 32 ? -28.954 274.743 127.968 1.00 43.06 32 VAL C N 1
ATOM 3999 C CA . VAL C 1 32 ? -30.054 275.273 128.779 1.00 48.05 32 VAL C CA 1
ATOM 4000 C C . VAL C 1 32 ? -31.191 274.254 128.888 1.00 46.89 32 VAL C C 1
ATOM 4001 O O . VAL C 1 32 ? -31.735 274.000 129.976 1.00 46.87 32 VAL C O 1
ATOM 4005 N N . GLU C 1 33 ? -31.542 273.680 127.742 1.00 51.12 33 GLU C N 1
ATOM 4006 C CA . GLU C 1 33 ? -32.608 272.691 127.664 1.00 55.93 33 GLU C CA 1
ATOM 4007 C C . GLU C 1 33 ? -32.307 271.483 128.549 1.00 54.61 33 GLU C C 1
ATOM 4008 O O . GLU C 1 33 ? -33.167 271.031 129.313 1.00 52.54 33 GLU C O 1
ATOM 4014 N N . HIS C 1 34 ? -31.085 270.965 128.451 1.00 48.38 34 HIS C N 1
ATOM 4015 C CA . HIS C 1 34 ? -30.696 269.830 129.288 1.00 49.31 34 HIS C CA 1
ATOM 4016 C C . HIS C 1 34 ? -30.754 270.187 130.769 1.00 47.14 34 HIS C C 1
ATOM 4017 O O . HIS C 1 34 ? -31.157 269.371 131.603 1.00 48.59 34 HIS C O 1
ATOM 4024 N N . TRP C 1 35 ? -30.344 271.410 131.085 1.00 44.33 35 TRP C N 1
ATOM 4025 C CA . TRP C 1 35 ? -30.350 271.900 132.458 1.00 41.57 35 TRP C CA 1
ATOM 4026 C C . TRP C 1 35 ? -31.779 271.877 133.023 1.00 44.58 35 TRP C C 1
ATOM 4027 O O . TRP C 1 35 ? -32.062 271.188 134.016 1.00 47.82 35 TRP C O 1
ATOM 4038 N N . GLU C 1 36 ? -32.693 272.565 132.365 1.00 47.22 36 GLU C N 1
ATOM 4039 C CA . GLU C 1 36 ? -34.072 272.606 132.797 1.00 54.51 36 GLU C CA 1
ATOM 4040 C C . GLU C 1 36 ? -34.697 271.229 132.854 1.00 56.58 36 GLU C C 1
ATOM 4041 O O . GLU C 1 36 ? -35.331 270.884 133.794 1.00 54.82 36 GLU C O 1
ATOM 4047 N N . TRP C 1 37 ? -34.420 270.435 131.861 1.00 55.82 37 TRP C N 1
ATOM 4048 C CA . TRP C 1 37 ? -34.884 269.050 131.817 1.00 58.22 37 TRP C CA 1
ATOM 4049 C C . TRP C 1 37 ? -34.491 268.312 133.097 1.00 58.59 37 TRP C C 1
ATOM 4050 O O . TRP C 1 37 ? -35.335 267.694 133.777 1.00 61.86 37 TRP C O 1
ATOM 4061 N N . THR C 1 38 ? -33.205 268.404 133.429 1.00 51.49 38 THR C N 1
ATOM 4062 C CA . THR C 1 38 ? -32.682 267.797 134.645 1.00 48.37 38 THR C CA 1
ATOM 4063 C C . THR C 1 38 ? -33.443 268.288 135.866 1.00 56.74 38 THR C C 1
ATOM 4064 O O . THR C 1 38 ? -33.830 267.492 136.728 1.00 50.97 38 THR C O 1
ATOM 4068 N N . ARG C 1 39 ? -33.653 269.601 135.944 1.00 49.14 39 ARG C N 1
ATOM 4069 C CA . ARG C 1 39 ? -34.331 270.162 137.114 1.00 59.30 39 ARG C CA 1
ATOM 4070 C C . ARG C 1 39 ? -35.757 269.642 137.271 1.00 63.54 39 ARG C C 1
ATOM 4071 O O . ARG C 1 39 ? -36.211 269.379 138.386 1.00 56.54 39 ARG C O 1
ATOM 4079 N N . THR C 1 40 ? -36.462 269.488 136.156 1.00 62.99 40 THR C N 1
ATOM 4080 C CA . THR C 1 40 ? -37.815 268.956 136.217 1.00 67.63 40 THR C CA 1
ATOM 4081 C C . THR C 1 40 ? -37.818 267.477 136.606 1.00 70.08 40 THR C C 1
ATOM 4082 O O . THR C 1 40 ? -38.696 267.026 137.344 1.00 73.19 40 THR C O 1
ATOM 4086 N N . ARG C 1 41 ? -36.828 266.721 136.150 1.00 66.94 41 ARG C N 1
ATOM 4087 C CA . ARG C 1 41 ? -36.789 265.270 136.329 1.00 69.96 41 ARG C CA 1
ATOM 4088 C C . ARG C 1 41 ? -36.352 264.779 137.699 1.00 72.36 41 ARG C C 1
ATOM 4089 O O . ARG C 1 41 ? -36.811 263.773 138.174 1.00 64.02 41 ARG C O 1
ATOM 4097 N N . PHE C 1 42 ? -35.372 265.434 138.292 1.00 58.86 42 PHE C N 1
ATOM 4098 C CA . PHE C 1 42 ? -34.731 264.862 139.483 1.00 59.77 42 PHE C CA 1
ATOM 4099 C C . PHE C 1 42 ? -34.861 265.683 140.767 1.00 62.49 42 PHE C C 1
ATOM 4100 O O . PHE C 1 42 ? -34.566 266.878 140.787 1.00 57.72 42 PHE C O 1
ATOM 4108 N N . PRO C 1 43 ? -35.297 265.020 141.852 1.00 67.52 43 PRO C N 1
ATOM 4109 C CA . PRO C 1 43 ? -35.473 265.606 143.185 1.00 66.45 43 PRO C CA 1
ATOM 4110 C C . PRO C 1 43 ? -34.179 266.143 143.786 1.00 58.35 43 PRO C C 1
ATOM 4111 O O . PRO C 1 43 ? -34.235 267.057 144.603 1.00 53.72 43 PRO C O 1
ATOM 4115 N N . ASP C 1 44 ? -33.036 265.580 143.399 1.00 54.18 44 ASP C N 1
ATOM 4116 C CA . ASP C 1 44 ? -31.755 266.041 143.922 1.00 50.34 44 ASP C CA 1
ATOM 4117 C C . ASP C 1 44 ? -31.024 266.915 142.906 1.00 46.51 44 ASP C C 1
ATOM 4118 O O . ASP C 1 44 ? -29.798 266.918 142.843 1.00 46.74 44 ASP C O 1
ATOM 4123 N N . ALA C 1 45 ? -31.789 267.678 142.131 1.00 47.02 45 ALA C N 1
ATOM 4124 C CA . ALA C 1 45 ? -31.236 268.448 141.021 1.00 48.34 45 ALA C CA 1
ATOM 4125 C C . ALA C 1 45 ? -30.322 269.589 141.466 1.00 48.02 45 ALA C C 1
ATOM 4126 O O . ALA C 1 45 ? -29.598 270.152 140.646 1.00 47.64 45 ALA C O 1
ATOM 4128 N N . ASP C 1 46 ? -30.396 269.935 142.729 1.00 49.62 46 ASP C N 1
ATOM 4129 C CA . ASP C 1 46 ? -29.499 270.866 143.366 1.00 53.50 46 ASP C CA 1
ATOM 4130 C C . ASP C 1 46 ? -28.059 270.460 143.249 1.00 44.28 46 ASP C C 1
ATOM 4131 O O . ASP C 1 46 ? -27.208 271.251 143.411 1.00 43.67 46 ASP C O 1
ATOM 4136 N N . LYS C 1 47 ? -27.807 269.201 143.007 1.00 36.08 47 LYS C N 1
ATOM 4137 C CA . LYS C 1 47 ? -26.464 268.674 142.794 1.00 34.39 47 LYS C CA 1
ATOM 4138 C C . LYS C 1 47 ? -25.850 269.217 141.504 1.00 33.69 47 LYS C C 1
ATOM 4139 O O . LYS C 1 47 ? -24.633 269.265 141.374 1.00 32.00 47 LYS C O 1
ATOM 4145 N N . MET C 1 48 ? -26.691 269.631 140.558 1.00 36.98 48 MET C N 1
ATOM 4146 C CA . MET C 1 48 ? -26.204 270.114 139.263 1.00 36.34 48 MET C CA 1
ATOM 4147 C C . MET C 1 48 ? -25.629 271.545 139.327 1.00 37.06 48 MET C C 1
ATOM 4148 O O . MET C 1 48 ? -26.128 272.400 140.073 1.00 35.24 48 MET C O 1
ATOM 4153 N N . SER C 1 49 ? -24.589 271.802 138.534 1.00 33.11 49 SER C N 1
ATOM 4154 C CA . SER C 1 49 ? -23.972 273.131 138.483 1.00 30.24 49 SER C CA 1
ATOM 4155 C C . SER C 1 49 ? -24.933 274.142 137.863 1.00 33.06 49 SER C C 1
ATOM 4156 O O . SER C 1 49 ? -25.834 273.772 137.105 1.00 34.88 49 SER C O 1
ATOM 4159 N N . SER C 1 50 ? -24.726 275.420 138.180 1.00 31.66 50 SER C N 1
ATOM 4160 C CA . SER C 1 50 ? -25.589 276.509 137.708 1.00 34.77 50 SER C CA 1
ATOM 4161 C C . SER C 1 50 ? -25.321 276.859 136.249 1.00 33.67 50 SER C C 1
ATOM 4162 O O . SER C 1 50 ? -24.368 276.356 135.657 1.00 31.08 50 SER C O 1
ATOM 4165 N N . ARG C 1 51 ? -26.142 277.747 135.685 1.00 34.47 51 ARG C N 1
ATOM 4166 C CA . ARG C 1 51 ? -25.962 278.204 134.303 1.00 37.77 51 ARG C CA 1
ATOM 4167 C C . ARG C 1 51 ? -24.673 279.013 134.146 1.00 33.08 51 ARG C C 1
ATOM 4168 O O . ARG C 1 51 ? -23.922 278.864 133.159 1.00 33.92 51 ARG C O 1
ATOM 4176 N N . LEU C 1 52 ? -24.437 279.886 135.122 1.00 34.29 52 LEU C N 1
ATOM 4177 C CA . LEU C 1 52 ? -23.220 280.690 135.162 1.00 32.61 52 LEU C CA 1
ATOM 4178 C C . LEU C 1 52 ? -21.995 279.787 135.237 1.00 28.01 52 LEU C C 1
ATOM 4179 O O . LEU C 1 52 ? -20.984 280.014 134.564 1.00 28.16 52 LEU C O 1
ATOM 4184 N N . GLN C 1 53 ? -22.090 278.749 136.058 1.00 26.79 53 GLN C N 1
ATOM 4185 C CA . GLN C 1 53 ? -20.991 277.797 136.164 1.00 29.44 53 GLN C CA 1
ATOM 4186 C C . GLN C 1 53 ? -20.766 277.093 134.829 1.00 28.33 53 GLN C C 1
ATOM 4187 O O . GLN C 1 53 ? -19.644 276.719 134.485 1.00 25.58 53 GLN C O 1
ATOM 4193 N N . GLY C 1 54 ? -21.841 276.911 134.070 1.00 29.24 54 GLY C N 1
ATOM 4194 C CA . GLY C 1 54 ? -21.705 276.337 132.744 1.00 33.02 54 GLY C CA 1
ATOM 4195 C C . GLY C 1 54 ? -20.909 277.265 131.842 1.00 31.35 54 GLY C C 1
ATOM 4196 O O . GLY C 1 54 ? -19.992 276.829 131.127 1.00 32.11 54 GLY C O 1
ATOM 4197 N N . SER C 1 55 ? -21.255 278.550 131.888 1.00 30.34 55 SER C N 1
ATOM 4198 C CA . SER C 1 55 ? -20.501 279.565 131.145 1.00 30.08 55 SER C CA 1
ATOM 4199 C C . SER C 1 55 ? -19.017 279.529 131.496 1.00 29.80 55 SER C C 1
ATOM 4200 O O . SER C 1 55 ? -18.155 279.579 130.614 1.00 27.32 55 SER C O 1
ATOM 4203 N N . TRP C 1 56 ? -18.733 279.439 132.790 1.00 26.75 56 TRP C N 1
ATOM 4204 C CA . TRP C 1 56 ? -17.359 279.333 133.275 1.00 25.26 56 TRP C CA 1
ATOM 4205 C C . TRP C 1 56 ? -16.639 278.098 132.744 1.00 28.58 56 TRP C C 1
ATOM 4206 O O . TRP C 1 56 ? -15.467 278.164 132.356 1.00 24.30 56 TRP C O 1
ATOM 4217 N N . MET C 1 57 ? -17.323 276.959 132.740 1.00 27.81 57 MET C N 1
ATOM 4218 C CA . MET C 1 57 ? -16.694 275.736 132.257 1.00 25.07 57 MET C CA 1
ATOM 4219 C C . MET C 1 57 ? -16.346 275.849 130.770 1.00 26.47 57 MET C C 1
ATOM 4220 O O . MET C 1 57 ? -15.232 275.484 130.336 1.00 24.46 57 MET C O 1
ATOM 4225 N N . ILE C 1 58 ? -17.298 276.348 129.986 1.00 25.61 58 ILE C N 1
ATOM 4226 C CA . ILE C 1 58 ? -17.043 276.493 128.557 1.00 26.76 58 ILE C CA 1
ATOM 4227 C C . ILE C 1 58 ? -15.906 277.500 128.274 1.00 30.19 58 ILE C C 1
ATOM 4228 O O . ILE C 1 58 ? -14.992 277.210 127.477 1.00 27.44 58 ILE C O 1
ATOM 4233 N N . PHE C 1 59 ? -15.955 278.665 128.928 1.00 26.60 59 PHE C N 1
ATOM 4234 C CA . PHE C 1 59 ? -14.871 279.647 128.811 1.00 31.08 59 PHE C CA 1
ATOM 4235 C C . PHE C 1 59 ? -13.521 278.997 129.147 1.00 30.89 59 PHE C C 1
ATOM 4236 O O . PHE C 1 59 ? -12.564 279.115 128.391 1.00 25.73 59 PHE C O 1
ATOM 4244 N N . THR C 1 60 ? -13.464 278.301 130.277 1.00 25.27 60 THR C N 1
ATOM 4245 C CA . THR C 1 60 ? -12.228 277.704 130.765 1.00 27.72 60 THR C CA 1
ATOM 4246 C C . THR C 1 60 ? -11.666 276.685 129.784 1.00 27.82 60 THR C C 1
ATOM 4247 O O . THR C 1 60 ? -10.467 276.658 129.547 1.00 26.06 60 THR C O 1
ATOM 4251 N N . ALA C 1 61 ? -12.531 275.859 129.206 1.00 22.76 61 ALA C N 1
ATOM 4252 C CA . ALA C 1 61 ? -12.079 274.869 128.237 1.00 23.30 61 ALA C CA 1
ATOM 4253 C C . ALA C 1 61 ? -11.600 275.505 126.943 1.00 28.12 61 ALA C C 1
ATOM 4254 O O . ALA C 1 61 ? -10.614 275.056 126.356 1.00 26.88 61 ALA C O 1
ATOM 4256 N N . ARG C 1 62 ? -12.296 276.543 126.483 1.00 28.26 62 ARG C N 1
ATOM 4257 C CA . ARG C 1 62 ? -11.853 277.233 125.278 1.00 30.73 62 ARG C CA 1
ATOM 4258 C C . ARG C 1 62 ? -10.518 277.934 125.504 1.00 33.21 62 ARG C C 1
ATOM 4259 O O . ARG C 1 62 ? -9.668 278.000 124.618 1.00 33.00 62 ARG C O 1
ATOM 4267 N N . ASP C 1 63 ? -10.339 278.456 126.705 1.00 26.74 63 ASP C N 1
ATOM 4268 C CA . ASP C 1 63 ? -9.137 279.196 127.040 1.00 33.96 63 ASP C CA 1
ATOM 4269 C C . ASP C 1 63 ? -7.945 278.244 127.189 1.00 26.85 63 ASP C C 1
ATOM 4270 O O . ASP C 1 63 ? -6.937 278.410 126.522 1.00 31.26 63 ASP C O 1
ATOM 4275 N N . ARG C 1 64 ? -8.086 277.226 128.032 1.00 24.89 64 ARG C N 1
ATOM 4276 C CA . ARG C 1 64 ? -6.978 276.330 128.360 1.00 27.47 64 ARG C CA 1
ATOM 4277 C C . ARG C 1 64 ? -6.652 275.296 127.267 1.00 30.72 64 ARG C C 1
ATOM 4278 O O . ARG C 1 64 ? -5.531 274.790 127.202 1.00 26.13 64 ARG C O 1
ATOM 4286 N N . LYS C 1 65 ? -7.634 274.999 126.426 1.00 29.91 65 LYS C N 1
ATOM 4287 C CA . LYS C 1 65 ? -7.515 273.994 125.373 1.00 29.16 65 LYS C CA 1
ATOM 4288 C C . LYS C 1 65 ? -6.917 272.657 125.849 1.00 29.68 65 LYS C C 1
ATOM 4289 O O . LYS C 1 65 ? -5.901 272.213 125.316 1.00 32.67 65 LYS C O 1
ATOM 4295 N N . PRO C 1 66 ? -7.551 272.008 126.845 1.00 26.38 66 PRO C N 1
ATOM 4296 C CA . PRO C 1 66 ? -7.039 270.720 127.331 1.00 25.04 66 PRO C CA 1
ATOM 4297 C C . PRO C 1 66 ? -7.093 269.629 126.267 1.00 30.51 66 PRO C C 1
ATOM 4298 O O . PRO C 1 66 ? -8.062 269.565 125.509 1.00 33.02 66 PRO C O 1
ATOM 4302 N N . LYS C 1 67 ? -6.062 268.792 126.202 1.00 27.35 67 LYS C N 1
ATOM 4303 C CA . LYS C 1 67 ? -6.078 267.655 125.283 1.00 29.18 67 LYS C CA 1
ATOM 4304 C C . LYS C 1 67 ? -7.047 266.603 125.800 1.00 29.67 67 LYS C C 1
ATOM 4305 O O . LYS C 1 67 ? -7.720 265.928 125.022 1.00 31.27 67 LYS C O 1
ATOM 4311 N N . ARG C 1 68 ? -7.115 266.475 127.121 1.00 25.92 68 ARG C N 1
ATOM 4312 C CA . ARG C 1 68 ? -8.001 265.510 127.765 1.00 27.15 68 ARG C CA 1
ATOM 4313 C C . ARG C 1 68 ? -8.564 266.055 129.076 1.00 25.53 68 ARG C C 1
ATOM 4314 O O . ARG C 1 68 ? -7.871 266.705 129.898 1.00 28.73 68 ARG C O 1
ATOM 4322 N N . ILE C 1 69 ? -9.841 265.755 129.266 1.00 21.34 69 ILE C N 1
ATOM 4323 C CA . ILE C 1 69 ? -10.586 266.174 130.436 1.00 20.17 69 ILE C CA 1
ATOM 4324 C C . ILE C 1 69 ? -11.121 264.970 131.195 1.00 25.69 69 ILE C C 1
ATOM 4325 O O . ILE C 1 69 ? -11.714 264.053 130.609 1.00 27.74 69 ILE C O 1
ATOM 4330 N N . LEU C 1 70 ? -10.879 264.964 132.502 1.00 22.06 70 LEU C N 1
ATOM 4331 C CA . LEU C 1 70 ? -11.455 263.956 133.380 1.00 22.42 70 LEU C CA 1
ATOM 4332 C C . LEU C 1 70 ? -12.421 264.667 134.310 1.00 26.46 70 LEU C C 1
ATOM 4333 O O . LEU C 1 70 ? -12.118 265.754 134.802 1.00 25.17 70 LEU C O 1
ATOM 4338 N N . GLU C 1 71 ? -13.594 264.076 134.515 1.00 22.52 71 GLU C N 1
ATOM 4339 C CA . GLU C 1 71 ? -14.565 264.605 135.458 1.00 28.35 71 GLU C CA 1
ATOM 4340 C C . GLU C 1 71 ? -15.040 263.476 136.380 1.00 23.36 71 GLU C C 1
ATOM 4341 O O . GLU C 1 71 ? -15.367 262.396 135.919 1.00 26.68 71 GLU C O 1
ATOM 4347 N N . ILE C 1 72 ? -15.029 263.732 137.686 1.00 21.27 72 ILE C N 1
ATOM 4348 C CA . ILE C 1 72 ? -15.497 262.768 138.677 1.00 21.91 72 ILE C CA 1
ATOM 4349 C C . ILE C 1 72 ? -16.856 263.225 139.205 1.00 22.90 72 ILE C C 1
ATOM 4350 O O . ILE C 1 72 ? -16.954 264.234 139.914 1.00 18.78 72 ILE C O 1
ATOM 4355 N N . GLY C 1 73 ? -17.902 262.491 138.832 1.00 21.44 73 GLY C N 1
ATOM 4356 C CA . GLY C 1 73 ? -19.265 262.864 139.167 1.00 19.34 73 GLY C CA 1
ATOM 4357 C C . GLY C 1 73 ? -20.024 263.443 137.981 1.00 26.61 73 GLY C C 1
ATOM 4358 O O . GLY C 1 73 ? -20.015 264.647 137.756 1.00 28.15 73 GLY C O 1
ATOM 4359 N N . CYS C 1 74 ? -20.700 262.585 137.224 1.00 26.54 74 CYS C N 1
ATOM 4360 C CA . CYS C 1 74 ? -21.374 263.003 135.992 1.00 27.87 74 CYS C CA 1
ATOM 4361 C C . CYS C 1 74 ? -22.786 263.555 136.233 1.00 27.87 74 CYS C C 1
ATOM 4362 O O . CYS C 1 74 ? -23.260 264.446 135.520 1.00 28.50 74 CYS C O 1
ATOM 4365 N N . TYR C 1 75 ? -23.442 263.001 137.244 1.00 30.74 75 TYR C N 1
ATOM 4366 C CA . TYR C 1 75 ? -24.851 263.265 137.527 1.00 29.89 75 TYR C CA 1
ATOM 4367 C C . TYR C 1 75 ? -25.717 263.118 136.260 1.00 34.28 75 TYR C C 1
ATOM 4368 O O . TYR C 1 75 ? -25.900 262.000 135.771 1.00 34.10 75 TYR C O 1
ATOM 4377 N N . SER C 1 76 ? -26.249 264.217 135.724 1.00 33.11 76 SER C N 1
ATOM 4378 C CA . SER C 1 76 ? -27.083 264.114 134.520 1.00 38.12 76 SER C CA 1
ATOM 4379 C C . SER C 1 76 ? -26.306 264.457 133.254 1.00 36.92 76 SER C C 1
ATOM 4380 O O . SER C 1 76 ? -26.864 264.431 132.152 1.00 39.23 76 SER C O 1
ATOM 4383 N N . GLY C 1 77 ? -25.030 264.791 133.417 1.00 32.07 77 GLY C N 1
ATOM 4384 C CA . GLY C 1 77 ? -24.155 265.051 132.289 1.00 31.78 77 GLY C CA 1
ATOM 4385 C C . GLY C 1 77 ? -24.011 266.514 131.900 1.00 32.21 77 GLY C C 1
ATOM 4386 O O . GLY C 1 77 ? -23.444 266.826 130.855 1.00 32.49 77 GLY C O 1
ATOM 4387 N N . TYR C 1 78 ? -24.515 267.416 132.734 1.00 32.58 78 TYR C N 1
ATOM 4388 C CA . TYR C 1 78 ? -24.476 268.846 132.416 1.00 34.12 78 TYR C CA 1
ATOM 4389 C C . TYR C 1 78 ? -23.038 269.363 132.248 1.00 28.01 78 TYR C C 1
ATOM 4390 O O . TYR C 1 78 ? -22.712 270.011 131.236 1.00 27.17 78 TYR C O 1
ATOM 4399 N N . SER C 1 79 ? -22.177 269.067 133.216 1.00 26.09 79 SER C N 1
ATOM 4400 C CA . SER C 1 79 ? -20.813 269.566 133.138 1.00 27.23 79 SER C CA 1
ATOM 4401 C C . SER C 1 79 ? -20.047 268.873 132.010 1.00 26.54 79 SER C C 1
ATOM 4402 O O . SER C 1 79 ? -19.229 269.497 131.341 1.00 27.59 79 SER C O 1
ATOM 4405 N N . ALA C 1 80 ? -20.322 267.594 131.772 1.00 26.56 80 ALA C N 1
ATOM 4406 C CA . ALA C 1 80 ? -19.670 266.900 130.666 1.00 26.04 80 ALA C CA 1
ATOM 4407 C C . ALA C 1 80 ? -20.047 267.540 129.329 1.00 30.22 80 ALA C C 1
ATOM 4408 O O . ALA C 1 80 ? -19.214 267.677 128.431 1.00 32.86 80 ALA C O 1
ATOM 4410 N N . LEU C 1 81 ? -21.305 267.948 129.206 1.00 31.02 81 LEU C N 1
ATOM 4411 C CA . LEU C 1 81 ? -21.773 268.599 127.994 1.00 30.74 81 LEU C CA 1
ATOM 4412 C C . LEU C 1 81 ? -21.145 269.985 127.855 1.00 34.90 81 LEU C C 1
ATOM 4413 O O . LEU C 1 81 ? -20.836 270.433 126.750 1.00 35.01 81 LEU C O 1
ATOM 4418 N N . ALA C 1 82 ? -20.953 270.661 128.982 1.00 33.26 82 ALA C N 1
ATOM 4419 C CA . ALA C 1 82 ? -20.236 271.933 128.973 1.00 29.03 82 ALA C CA 1
ATOM 4420 C C . ALA C 1 82 ? -18.790 271.760 128.472 1.00 27.13 82 ALA C C 1
ATOM 4421 O O . ALA C 1 82 ? -18.340 272.510 127.599 1.00 27.48 82 ALA C O 1
ATOM 4423 N N . TRP C 1 83 ? -18.069 270.773 129.011 1.00 24.82 83 TRP C N 1
ATOM 4424 C CA . TRP C 1 83 ? -16.700 270.484 128.541 1.00 26.43 83 TRP C CA 1
ATOM 4425 C C . TRP C 1 83 ? -16.694 270.160 127.050 1.00 28.53 83 TRP C C 1
ATOM 4426 O O . TRP C 1 83 ? -15.790 270.573 126.298 1.00 30.89 83 TRP C O 1
ATOM 4437 N N . TYR C 1 84 ? -17.721 269.424 126.628 1.00 28.61 84 TYR C N 1
ATOM 4438 C CA 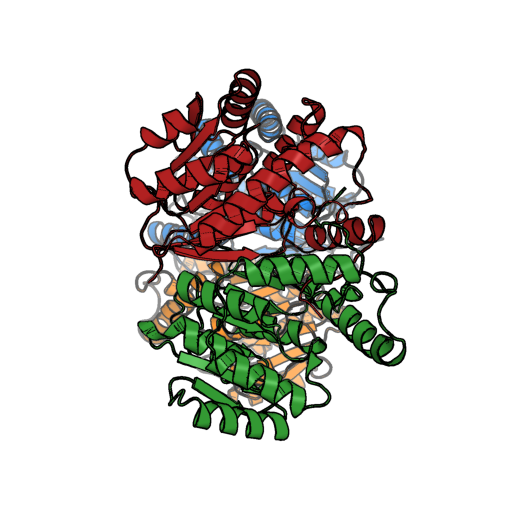. TYR C 1 84 ? -17.896 269.068 125.225 1.00 30.04 84 TYR C CA 1
ATOM 4439 C C . TYR C 1 84 ? -18.014 270.304 124.350 1.00 32.79 84 TYR C C 1
ATOM 4440 O O . TYR C 1 84 ? -17.369 270.407 123.302 1.00 33.20 84 TYR C O 1
ATOM 4449 N N . GLU C 1 85 ? -18.863 271.233 124.779 1.00 35.47 85 GLU C N 1
ATOM 4450 C CA . GLU C 1 85 ? -19.074 272.480 124.053 1.00 36.94 85 GLU C CA 1
ATOM 4451 C C . GLU C 1 85 ? -17.801 273.301 123.987 1.00 37.19 85 GLU C C 1
ATOM 4452 O O . GLU C 1 85 ? -17.492 273.904 122.956 1.00 40.11 85 GLU C O 1
ATOM 4458 N N . GLY C 1 86 ? -17.068 273.321 125.096 1.00 31.10 86 GLY C N 1
ATOM 4459 C CA . GLY C 1 86 ? -15.859 274.115 125.168 1.00 36.35 86 GLY C CA 1
ATOM 4460 C C . GLY C 1 86 ? -14.679 273.495 124.446 1.00 38.71 86 GLY C C 1
ATOM 4461 O O . GLY C 1 86 ? -13.658 274.159 124.255 1.00 37.85 86 GLY C O 1
ATOM 4462 N N . THR C 1 87 ? -14.797 272.227 124.053 1.00 36.09 87 THR C N 1
ATOM 4463 C CA . THR C 1 87 ? -13.687 271.579 123.346 1.00 38.52 87 THR C CA 1
ATOM 4464 C C . THR C 1 87 ? -13.995 271.122 121.911 1.00 43.00 87 THR C C 1
ATOM 4465 O O . THR C 1 87 ? -13.349 270.206 121.399 1.00 43.38 87 THR C O 1
ATOM 4469 N N . ARG C 1 88 ? -14.953 271.769 121.254 1.00 44.15 88 ARG C N 1
ATOM 4470 C CA . ARG C 1 88 ? -15.351 271.369 119.903 1.00 50.21 88 ARG C CA 1
ATOM 4471 C C . ARG C 1 88 ? -14.239 271.465 118.854 1.00 54.60 88 ARG C C 1
ATOM 4472 O O . ARG C 1 88 ? -14.172 270.643 117.941 1.00 55.85 88 ARG C O 1
ATOM 4480 N N . ASP C 1 89 ? -13.380 272.463 118.973 1.00 61.01 89 ASP C N 1
ATOM 4481 C CA . ASP C 1 89 ? -12.348 272.721 117.969 1.00 71.92 89 ASP C CA 1
ATOM 4482 C C . ASP C 1 89 ? -11.158 271.766 118.056 1.00 69.84 89 ASP C C 1
ATOM 4483 O O . ASP C 1 89 ? -10.405 271.627 117.126 1.00 71.95 89 ASP C O 1
ATOM 4488 N N . THR C 1 90 ? -10.973 271.134 119.191 1.00 63.87 90 THR C N 1
ATOM 4489 C CA . THR C 1 90 ? -9.870 270.192 119.365 1.00 60.76 90 THR C CA 1
ATOM 4490 C C . THR C 1 90 ? -10.358 268.747 119.387 1.00 57.87 90 THR C C 1
ATOM 4491 O O . THR C 1 90 ? -9.573 267.815 119.204 1.00 57.32 90 THR C O 1
ATOM 4495 N N . LYS C 1 91 ? -11.660 268.580 119.604 1.00 55.12 91 LYS C N 1
ATOM 4496 C CA . LYS C 1 91 ? -12.268 267.269 119.816 1.00 50.90 91 LYS C CA 1
ATOM 4497 C C . LYS C 1 91 ? -11.501 266.506 120.898 1.00 44.20 91 LYS C C 1
ATOM 4498 O O . LYS C 1 91 ? -11.160 265.336 120.743 1.00 43.21 91 LYS C O 1
ATOM 4504 N N . ALA C 1 92 ? -11.231 267.200 121.996 1.00 41.89 92 ALA C N 1
ATOM 4505 C CA . ALA C 1 92 ? -10.574 266.604 123.154 1.00 35.85 92 ALA C CA 1
ATOM 4506 C C . ALA C 1 92 ? -11.379 265.433 123.715 1.00 35.77 92 ALA C C 1
ATOM 4507 O O . ALA C 1 92 ? -12.613 265.428 123.651 1.00 32.79 92 ALA C O 1
ATOM 4509 N N . GLU C 1 93 ? -10.685 264.444 124.271 1.00 34.10 93 GLU C N 1
ATOM 4510 C CA . GLU C 1 93 ? -11.370 263.326 124.906 1.00 32.55 93 GLU C CA 1
ATOM 4511 C C . GLU C 1 93 ? -11.888 263.737 126.276 1.00 32.04 93 GLU C C 1
ATOM 4512 O O . GLU C 1 93 ? -11.192 264.418 127.034 1.00 28.98 93 GLU C O 1
ATOM 4518 N N . ILE C 1 94 ? -13.114 263.332 126.587 1.00 28.50 94 ILE C N 1
ATOM 4519 C CA . ILE C 1 94 ? -13.714 263.638 127.881 1.00 27.30 94 ILE C CA 1
ATOM 4520 C C . ILE C 1 94 ? -14.131 262.365 128.599 1.00 30.20 94 ILE C C 1
ATOM 4521 O O . ILE C 1 94 ? -14.964 261.612 128.106 1.00 36.78 94 ILE C O 1
ATOM 4526 N N . VAL C 1 95 ? -13.519 262.107 129.748 1.00 28.95 95 VAL C N 1
ATOM 4527 C CA . VAL C 1 95 ? -13.858 260.928 130.532 1.00 26.53 95 VAL C CA 1
ATOM 4528 C C . VAL C 1 95 ? -14.628 261.370 131.762 1.00 24.35 95 VAL C C 1
ATOM 4529 O O . VAL C 1 95 ? -14.217 262.298 132.438 1.00 23.95 95 VAL C O 1
ATOM 4533 N N . THR C 1 96 ? -15.769 260.737 132.026 1.00 29.62 96 THR C N 1
ATOM 4534 C CA . THR C 1 96 ? -16.605 261.143 133.154 1.00 28.79 96 THR C CA 1
ATOM 4535 C C . THR C 1 96 ? -17.043 259.918 133.958 1.00 28.49 96 THR C C 1
ATOM 4536 O O . THR C 1 96 ? -17.441 258.896 133.393 1.00 30.87 96 THR C O 1
ATOM 4540 N N . LEU C 1 97 ? -16.897 260.010 135.279 1.00 27.06 97 LEU C N 1
ATOM 4541 C CA . LEU C 1 97 ? -17.082 258.867 136.171 1.00 25.03 97 LEU C CA 1
ATOM 4542 C C . LEU C 1 97 ? -18.397 258.994 136.902 1.00 29.51 97 LEU C C 1
ATOM 4543 O O . LEU C 1 97 ? -18.752 260.096 137.338 1.00 25.89 97 LEU C O 1
ATOM 4548 N N . GLU C 1 98 ? -19.121 257.882 137.041 1.00 28.85 98 GLU C N 1
ATOM 4549 C CA . GLU C 1 98 ? -20.401 257.931 137.762 1.00 26.54 98 GLU C CA 1
ATOM 4550 C C . GLU C 1 98 ? -20.784 256.592 138.408 1.00 28.26 98 GLU C C 1
ATOM 4551 O O . GLU C 1 98 ? -20.634 255.536 137.802 1.00 32.00 98 GLU C O 1
ATOM 4557 N N . TYR C 1 99 ? -21.325 256.642 139.602 1.00 31.45 99 TYR C N 1
ATOM 4558 C CA . TYR C 1 99 ? -21.605 255.465 140.397 1.00 32.82 99 TYR C CA 1
ATOM 4559 C C . TYR C 1 99 ? -23.070 255.073 140.394 1.00 33.99 99 TYR C C 1
ATOM 4560 O O . TYR C 1 99 ? -23.382 253.929 140.479 1.00 34.83 99 TYR C O 1
ATOM 4569 N N . SER C 1 100 ? -23.948 256.044 140.320 1.00 33.63 100 SER C N 1
ATOM 4570 C CA . SER C 1 100 ? -25.395 255.821 140.349 1.00 32.47 100 SER C CA 1
ATOM 4571 C C . SER C 1 100 ? -25.946 255.236 139.054 1.00 32.64 100 SER C C 1
ATOM 4572 O O . SER C 1 100 ? -25.838 255.860 138.002 1.00 34.75 100 SER C O 1
ATOM 4575 N N . PRO C 1 101 ? -26.550 254.037 139.127 1.00 35.79 101 PRO C N 1
ATOM 4576 C CA . PRO C 1 101 ? -27.180 253.442 137.942 1.00 39.14 101 PRO C CA 1
ATOM 4577 C C . PRO C 1 101 ? -28.217 254.359 137.287 1.00 40.84 101 PRO C C 1
ATOM 4578 O O . PRO C 1 101 ? -28.207 254.500 136.067 1.00 43.46 101 PRO C O 1
ATOM 4582 N N . LYS C 1 102 ? -29.090 254.966 138.085 1.00 38.46 102 LYS C N 1
ATOM 4583 C CA . LYS C 1 102 ? -30.075 255.910 137.572 1.00 42.94 102 LYS C CA 1
ATOM 4584 C C . LYS C 1 102 ? -29.433 257.081 136.800 1.00 39.89 102 LYS C C 1
ATOM 4585 O O . LYS C 1 102 ? -29.824 257.393 135.662 1.00 40.25 102 LYS C O 1
ATOM 4591 N N . MET C 1 103 ? -28.433 257.717 137.403 1.00 37.17 103 MET C N 1
ATOM 4592 C CA . MET C 1 103 ? -27.783 258.832 136.736 1.00 38.67 103 MET C CA 1
ATOM 4593 C C . MET C 1 103 ? -26.9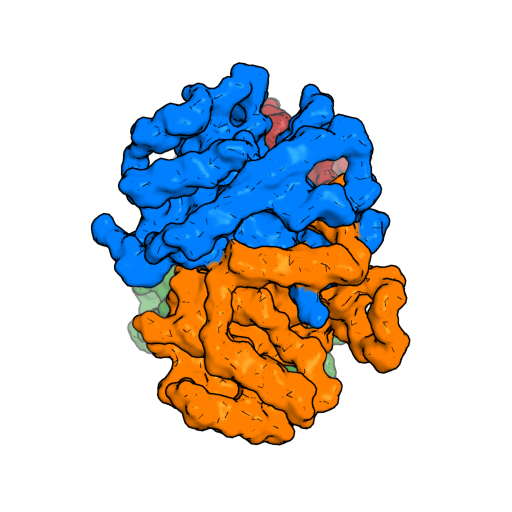22 258.338 135.576 1.00 38.86 103 MET C C 1
ATOM 4594 O O . MET C 1 103 ? -26.766 259.043 134.594 1.00 35.44 103 MET C O 1
ATOM 4599 N N . ILE C 1 104 ? -26.371 257.130 135.677 1.00 39.47 104 ILE C N 1
ATOM 4600 C CA . ILE C 1 104 ? -25.678 256.542 134.535 1.00 36.71 104 ILE C CA 1
ATOM 4601 C C . ILE C 1 104 ? -26.639 256.465 133.333 1.00 39.72 104 ILE C C 1
ATOM 4602 O O . ILE C 1 104 ? -26.346 256.986 132.255 1.00 40.27 104 ILE C O 1
ATOM 4607 N N . ALA C 1 105 ? -27.797 255.848 133.536 1.00 38.86 105 ALA C N 1
ATOM 4608 C CA . ALA C 1 105 ? -28.822 255.767 132.490 1.00 41.81 105 ALA C CA 1
ATOM 4609 C C . ALA C 1 105 ? -29.206 257.142 131.933 1.00 47.06 105 ALA C C 1
ATOM 4610 O O . ALA C 1 105 ? -29.251 257.336 130.708 1.00 47.70 105 ALA C O 1
ATOM 4612 N N . ALA C 1 106 ? -29.477 258.091 132.832 1.00 41.03 106 ALA C N 1
ATOM 4613 C CA . ALA C 1 106 ? -29.877 259.438 132.417 1.00 46.01 106 ALA C CA 1
ATOM 4614 C C . ALA C 1 106 ? -28.793 260.126 131.580 1.00 42.75 106 ALA C C 1
ATOM 4615 O O . ALA C 1 106 ? -29.083 260.738 130.554 1.00 47.49 106 ALA C O 1
ATOM 4617 N N . SER C 1 107 ? -27.548 260.013 132.027 1.00 39.25 107 SER C N 1
ATOM 4618 C CA . SER C 1 107 ? -26.394 260.559 131.319 1.00 37.31 107 SER C CA 1
ATOM 4619 C C . SER C 1 107 ? -26.234 259.926 129.938 1.00 38.50 107 SER C C 1
ATOM 4620 O O . SER C 1 107 ? -25.998 260.635 128.973 1.00 37.33 107 SER C O 1
ATOM 4623 N N . ARG C 1 108 ? -26.372 258.603 129.830 1.00 41.26 108 ARG C N 1
ATOM 4624 C CA . ARG C 1 108 ? -26.297 257.961 128.507 1.00 43.99 108 ARG C CA 1
ATOM 4625 C C . ARG C 1 108 ? -27.413 258.465 127.591 1.00 50.92 108 ARG C C 1
ATOM 4626 O O . ARG C 1 108 ? -27.187 258.718 126.400 1.00 54.53 108 ARG C O 1
ATOM 4634 N N . GLU C 1 109 ? -28.606 258.628 128.158 1.00 44.41 109 GLU C N 1
ATOM 4635 C CA . GLU C 1 109 ? -29.741 259.199 127.426 1.00 51.46 109 GLU C CA 1
ATOM 4636 C C . GLU C 1 109 ? -29.423 260.599 126.873 1.00 49.58 109 GLU C C 1
ATOM 4637 O O . GLU C 1 109 ? -29.637 260.895 125.684 1.00 50.83 109 GLU C O 1
ATOM 4643 N N . ALA C 1 110 ? -28.903 261.450 127.752 1.00 43.52 110 ALA C N 1
ATOM 4644 C CA . ALA C 1 110 ? -28.520 262.812 127.398 1.00 42.60 110 ALA C CA 1
ATOM 4645 C C . ALA C 1 110 ? -27.441 262.836 126.321 1.00 47.31 110 ALA C C 1
ATOM 4646 O O . ALA C 1 110 ? -27.550 263.566 125.347 1.00 49.93 110 ALA C O 1
ATOM 4648 N N . PHE C 1 111 ? -26.399 262.033 126.506 1.00 40.80 111 PHE C N 1
ATOM 4649 C CA . PHE C 1 111 ? -25.272 262.001 125.588 1.00 43.26 111 PHE C CA 1
ATOM 4650 C C . PHE C 1 111 ? -25.701 261.513 124.220 1.00 48.70 111 PHE C C 1
ATOM 4651 O O . PHE C 1 111 ? -25.190 261.985 123.202 1.00 49.74 111 PHE C O 1
ATOM 4659 N N . LYS C 1 112 ? -26.633 260.589 124.186 1.00 52.22 112 LYS C N 1
ATOM 4660 C CA . LYS C 1 112 ? -27.173 260.143 122.911 1.00 57.86 112 LYS C CA 1
ATOM 4661 C C . LYS C 1 112 ? -27.977 261.239 122.267 1.00 59.18 112 LYS C C 1
ATOM 4662 O O . LYS C 1 112 ? -27.799 261.525 121.138 1.00 59.60 112 LYS C O 1
ATOM 4668 N N . LYS C 1 113 ? -28.855 261.851 123.015 1.00 51.49 113 LYS C N 1
ATOM 4669 C CA . LYS C 1 113 ? -29.723 262.882 122.434 1.00 56.30 113 LYS C CA 1
ATOM 4670 C C . LYS 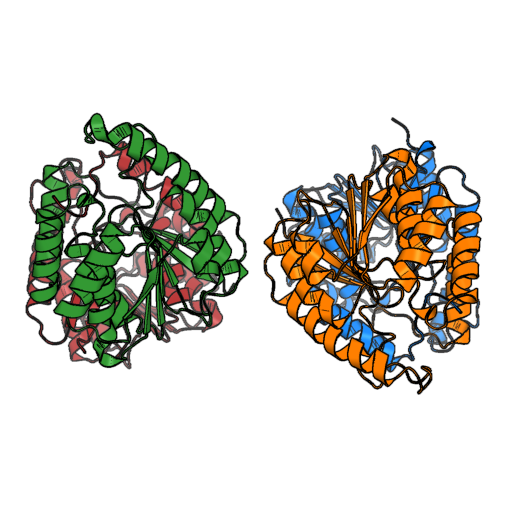C 1 113 ? -28.930 264.067 121.884 1.00 57.10 113 LYS C C 1
ATOM 4671 O O . LYS C 1 113 ? -29.233 264.600 120.813 1.00 58.86 113 LYS C O 1
ATOM 4677 N N . TYR C 1 114 ? -27.914 264.463 122.642 1.00 50.31 114 TYR C N 1
ATOM 4678 C CA . TYR C 1 114 ? -27.091 265.627 122.358 1.00 50.60 114 TYR C CA 1
ATOM 4679 C C . TYR C 1 114 ? -26.123 265.344 121.213 1.00 51.88 114 TYR C C 1
ATOM 4680 O O . TYR C 1 114 ? -25.574 266.263 120.611 1.00 52.46 114 TYR C O 1
ATOM 4689 N N . GLY C 1 115 ? -25.911 264.063 120.924 1.00 53.75 115 GLY C N 1
ATOM 4690 C CA . GLY C 1 115 ? -25.048 263.656 119.830 1.00 57.79 115 GLY C CA 1
ATOM 4691 C C . GLY C 1 115 ? -23.574 263.883 120.107 1.00 61.62 115 GLY C C 1
ATOM 4692 O O . GLY C 1 115 ? -22.814 264.254 119.212 1.00 61.67 115 GLY C O 1
ATOM 4693 N N . VAL C 1 116 ? -23.161 263.648 121.348 1.00 65.30 116 VAL C N 1
ATOM 4694 C CA . VAL C 1 116 ? -21.775 263.872 121.740 1.00 71.40 116 VAL C CA 1
ATOM 4695 C C . VAL C 1 116 ? -20.833 262.884 121.062 1.00 79.75 116 VAL C C 1
ATOM 4696 O O . VAL C 1 116 ? -19.624 263.108 121.003 1.00 87.28 116 VAL C O 1
ATOM 4700 N N . GLY C 1 117 ? -21.389 261.794 120.545 1.00 79.72 117 GLY C N 1
ATOM 4701 C CA . GLY C 1 117 ? -20.582 260.793 119.879 1.00 77.13 117 GLY C CA 1
ATOM 4702 C C . GLY C 1 117 ? -19.669 260.073 120.850 1.00 70.07 117 GLY C C 1
ATOM 4703 O O . GLY C 1 117 ? -20.045 259.822 121.996 1.00 68.58 117 GLY C O 1
ATOM 4704 N N . ASP C 1 118 ? -18.461 259.753 120.402 1.00 65.92 118 ASP C N 1
ATOM 4705 C CA . ASP C 1 118 ? -17.594 258.894 121.191 1.00 65.94 118 ASP C CA 1
ATOM 4706 C C . ASP C 1 118 ? -16.296 259.557 121.661 1.00 62.40 118 ASP C C 1
ATOM 4707 O O . ASP C 1 118 ? -15.311 258.869 121.919 1.00 64.42 118 ASP C O 1
ATOM 4712 N N . ARG C 1 119 ? -16.289 260.878 121.803 1.00 55.61 119 ARG C N 1
ATOM 4713 C CA . ARG C 1 119 ? -15.165 261.502 122.490 1.00 47.04 119 ARG C CA 1
ATOM 4714 C C . ARG C 1 119 ? -15.552 261.777 123.941 1.00 43.81 119 ARG C C 1
ATOM 4715 O O . ARG C 1 119 ? -14.739 262.258 124.740 1.00 42.40 119 ARG C O 1
ATOM 4723 N N . VAL C 1 120 ? -16.796 261.441 124.275 1.00 41.01 120 VAL C N 1
ATOM 4724 C CA . VAL C 1 120 ? -17.254 261.425 125.662 1.00 36.87 120 VAL C CA 1
ATOM 4725 C C . VAL C 1 120 ? -17.458 259.992 126.148 1.00 40.46 120 VAL C C 1
ATOM 4726 O O . VAL C 1 120 ? -18.388 259.313 125.707 1.00 40.08 120 VAL C O 1
ATOM 4730 N N . LYS C 1 121 ? -16.579 259.546 127.043 1.00 39.44 121 LYS C N 1
ATOM 4731 C CA . LYS C 1 121 ? -16.630 258.209 127.624 1.00 40.42 121 LYS C CA 1
ATOM 4732 C C . LYS C 1 121 ? -17.155 258.268 129.048 1.00 34.98 121 LYS C C 1
ATOM 4733 O O . LYS C 1 121 ? -16.567 258.914 129.914 1.00 33.50 121 LYS C O 1
ATOM 4739 N N . LEU C 1 122 ? -18.266 257.590 129.281 1.00 31.53 122 LEU C N 1
ATOM 4740 C CA . LEU C 1 122 ? -18.826 257.465 130.619 1.00 33.99 122 LEU C CA 1
ATOM 4741 C C . LEU C 1 122 ? -18.392 256.140 131.254 1.00 34.56 122 LEU C C 1
ATOM 4742 O O . LEU C 1 122 ? -18.691 255.063 130.737 1.00 33.28 122 LEU C O 1
ATOM 4747 N N . ILE C 1 123 ? -17.690 256.224 132.375 1.00 35.24 123 ILE C N 1
ATOM 4748 C CA . ILE C 1 123 ? -17.203 255.033 133.054 1.00 37.54 123 ILE C CA 1
ATOM 4749 C C . ILE C 1 123 ? -17.983 254.789 134.344 1.00 33.94 123 ILE C C 1
ATOM 4750 O O . ILE C 1 123 ? -18.067 255.651 135.242 1.00 27.15 123 ILE C O 1
ATOM 4755 N N . GLU C 1 124 ? -18.561 253.594 134.402 1.00 34.23 124 GLU C N 1
ATOM 4756 C CA . GLU C 1 124 ? -19.517 253.225 135.432 1.00 37.93 124 GLU C CA 1
ATOM 4757 C C . GLU C 1 124 ? -18.827 252.572 136.618 1.00 39.71 124 GLU C C 1
ATOM 4758 O O . GLU C 1 124 ? -17.945 251.728 136.448 1.00 36.83 124 GLU C O 1
ATOM 4764 N N . GLY C 1 125 ? -19.241 252.963 137.818 1.00 36.77 125 GLY C N 1
ATOM 4765 C CA . GLY C 1 125 ? -18.768 252.328 139.030 1.00 30.99 125 GLY C CA 1
ATOM 4766 C C . GLY C 1 125 ? -18.325 253.364 140.048 1.00 27.74 125 GLY C C 1
ATOM 4767 O O . GLY C 1 125 ? -18.300 254.555 139.759 1.00 28.19 125 GLY C O 1
ATOM 4768 N N . PRO C 1 126 ? -17.974 252.906 141.255 1.00 27.55 126 PRO C N 1
ATOM 4769 C CA . PRO C 1 126 ? -17.428 253.826 142.258 1.00 27.87 126 PRO C CA 1
ATOM 4770 C C . PRO C 1 126 ? -16.076 254.357 141.801 1.00 25.22 126 PRO C C 1
ATOM 4771 O O . PRO C 1 126 ? -15.247 253.579 141.325 1.00 23.72 126 PRO C O 1
ATOM 4775 N N . ALA C 1 127 ? -15.856 255.660 141.922 1.00 26.67 127 ALA C N 1
ATOM 4776 C CA . ALA C 1 127 ? -14.623 256.254 141.449 1.00 25.07 127 ALA C CA 1
ATOM 4777 C C . ALA C 1 127 ? -13.435 255.792 142.284 1.00 23.54 127 ALA C C 1
ATOM 4778 O O . ALA C 1 127 ? -12.299 255.796 141.807 1.00 23.85 127 ALA C O 1
ATOM 4780 N N . GLU C 1 128 ? -13.696 255.377 143.524 1.00 24.17 128 GLU C N 1
ATOM 4781 C CA . GLU C 1 128 ? -12.641 254.808 144.367 1.00 24.74 128 GLU C CA 1
ATOM 4782 C C . GLU C 1 128 ? -12.024 253.595 143.686 1.00 25.88 128 GLU C C 1
ATOM 4783 O O . GLU C 1 128 ? -10.869 253.225 143.953 1.00 29.21 128 GLU C O 1
ATOM 4789 N N . ASN C 1 129 ? -12.800 252.964 142.809 1.00 23.90 129 ASN C N 1
ATOM 4790 C CA . ASN C 1 129 ? -12.295 251.831 142.037 1.00 24.99 129 ASN C CA 1
ATOM 4791 C C . ASN C 1 129 ? -11.826 252.251 140.647 1.00 26.66 129 ASN C C 1
ATOM 4792 O O . ASN C 1 129 ? -10.708 251.933 140.234 1.00 30.04 129 ASN C O 1
ATOM 4797 N N . THR C 1 130 ? -12.686 252.967 139.929 1.00 26.70 130 THR C N 1
ATOM 4798 C CA . THR C 1 130 ? -12.455 253.233 138.514 1.00 26.82 130 THR C CA 1
ATOM 4799 C C . THR C 1 130 ? -11.359 254.263 138.265 1.00 29.59 130 THR C C 1
ATOM 4800 O O . THR C 1 130 ? -10.653 254.179 137.261 1.00 28.22 130 THR C O 1
ATOM 4804 N N . LEU C 1 131 ? -11.208 255.228 139.169 1.00 28.73 131 LEU C N 1
ATOM 4805 C CA . LEU C 1 131 ? -10.199 256.265 138.975 1.00 29.95 131 LEU C CA 1
ATOM 4806 C C . LEU C 1 131 ? -8.816 255.625 138.859 1.00 31.89 131 LEU C C 1
ATOM 4807 O O . LEU C 1 131 ? -8.004 256.055 138.046 1.00 30.74 131 LEU C O 1
ATOM 4812 N N . LYS C 1 132 ? -8.585 254.570 139.642 1.00 36.82 132 LYS C N 1
ATOM 4813 C CA . LYS C 1 132 ? -7.339 253.795 139.608 1.00 41.33 132 LYS C CA 1
ATOM 4814 C C . LYS C 1 132 ? -7.010 253.201 138.245 1.00 39.98 132 LYS C C 1
ATOM 4815 O O . LYS C 1 132 ? -5.837 253.090 137.874 1.00 38.93 132 LYS C O 1
ATOM 4821 N N . THR C 1 133 ? -8.046 252.793 137.522 1.00 37.61 133 THR C N 1
ATOM 4822 C CA . THR C 1 133 ? -7.878 252.014 136.297 1.00 38.93 133 THR C CA 1
ATOM 4823 C C . THR C 1 133 ? -7.587 252.889 135.079 1.00 35.86 133 THR C C 1
ATOM 4824 O O . THR C 1 133 ? -7.266 252.375 134.010 1.00 35.71 133 THR C O 1
ATOM 4828 N N . LEU C 1 134 ? -7.688 254.207 135.247 1.00 32.78 134 LEU C N 1
ATOM 4829 C CA . LEU C 1 134 ? -7.546 255.137 134.128 1.00 28.51 134 LEU C CA 1
ATOM 4830 C C . LEU C 1 134 ? -6.115 255.178 133.599 1.00 34.83 134 LEU C C 1
ATOM 4831 O O . LEU C 1 134 ? -5.152 255.060 134.359 1.00 33.58 134 LEU C O 1
ATOM 4836 N N . GLU C 1 135 ? -5.987 255.347 132.287 1.00 36.32 135 GLU C N 1
ATOM 4837 C CA . GLU C 1 135 ? -4.681 255.393 131.650 1.00 39.41 135 GLU C CA 1
ATOM 4838 C C . GLU C 1 135 ? -4.379 256.782 131.085 1.00 37.43 135 GLU C C 1
ATOM 4839 O O . GLU C 1 135 ? -5.279 257.601 130.899 1.00 33.23 135 GLU C O 1
ATOM 4845 N N . GLY C 1 136 ? -3.104 257.037 130.818 1.00 38.19 136 GLY C N 1
ATOM 4846 C CA . GLY C 1 136 ? -2.691 258.316 130.276 1.00 34.35 136 GLY C CA 1
ATOM 4847 C C . GLY C 1 136 ? -2.822 259.409 131.311 1.00 35.28 136 GLY C C 1
ATOM 4848 O O . GLY C 1 136 ? -2.872 259.137 132.508 1.00 30.92 136 GLY C O 1
ATOM 4849 N N . GLU C 1 137 ? -2.877 260.653 130.847 1.00 33.10 137 GLU C N 1
ATOM 4850 C CA . GLU C 1 137 ? -2.935 261.797 131.742 1.00 31.49 137 GLU C CA 1
ATOM 4851 C C . GLU C 1 137 ? -3.999 262.782 131.271 1.00 28.49 137 GLU C C 1
ATOM 4852 O O . GLU C 1 137 ? -4.467 262.706 130.137 1.00 30.47 137 GLU C O 1
ATOM 4858 N N . PHE C 1 138 ? -4.366 263.710 132.145 1.00 22.48 138 PHE C N 1
ATOM 4859 C CA . PHE C 1 138 ? -5.424 264.662 131.830 1.00 24.75 138 PHE C CA 1
ATOM 4860 C C . PHE C 1 138 ? -4.956 266.090 132.086 1.00 23.95 138 PHE C C 1
ATOM 4861 O O . PHE C 1 138 ? -4.373 266.376 133.126 1.00 23.50 138 PHE C O 1
ATOM 4869 N N . ASP C 1 139 ? -5.223 266.982 131.139 1.00 23.63 139 ASP C N 1
ATOM 4870 C CA . ASP C 1 139 ? -4.858 268.388 131.276 1.00 23.52 139 ASP C CA 1
ATOM 4871 C C . ASP C 1 139 ? -5.845 269.137 132.156 1.00 25.15 139 ASP C C 1
ATOM 4872 O O . ASP C 1 139 ? -5.506 270.166 132.753 1.00 20.73 139 ASP C O 1
ATOM 4877 N N . LEU C 1 140 ? -7.057 268.660 132.260 1.00 22.72 140 LEU C N 1
ATOM 4878 C CA . LEU C 1 140 ? -8.014 269.277 133.131 1.00 22.58 140 LEU C CA 1
ATOM 4879 C C . LEU C 1 140 ? -8.849 268.247 133.886 1.00 24.61 140 LEU C C 1
ATOM 4880 O O . LEU C 1 140 ? -9.399 267.365 133.308 1.00 24.90 140 LEU C O 1
ATOM 4885 N N . ILE C 1 141 ? -8.910 268.369 135.197 1.00 20.49 141 ILE C N 1
ATOM 4886 C CA . ILE C 1 141 ? -9.658 267.396 135.997 1.00 19.35 141 ILE C CA 1
ATOM 4887 C C . ILE C 1 141 ? -10.660 268.112 136.896 1.00 23.60 141 ILE C C 1
ATOM 4888 O O . ILE C 1 141 ? -10.296 268.996 137.650 1.00 24.77 141 ILE C O 1
ATOM 4893 N N . PHE C 1 142 ? -11.924 267.723 136.804 1.00 18.75 142 PHE C N 1
ATOM 4894 C CA . PHE C 1 142 ? -13.015 268.367 137.531 1.00 17.95 142 PHE C CA 1
ATOM 4895 C C . PHE C 1 142 ? -13.534 267.403 138.580 1.00 21.42 142 PHE C C 1
ATOM 4896 O O . PHE C 1 142 ? -14.128 266.394 138.234 1.00 25.54 142 PHE C O 1
ATOM 4904 N N . VAL C 1 143 ? -13.273 267.685 139.854 1.00 16.64 143 VAL C N 1
ATOM 4905 C CA . VAL C 1 143 ? -13.707 266.812 140.938 1.00 16.55 143 VAL C CA 1
ATOM 4906 C C . VAL C 1 143 ? -15.031 267.335 141.511 1.00 19.75 143 VAL C C 1
ATOM 4907 O O . VAL C 1 143 ? -15.087 268.429 142.090 1.00 22.54 143 VAL C O 1
ATOM 4911 N N . ASP C 1 144 ? -16.098 266.566 141.339 1.00 21.04 144 ASP C N 1
ATOM 4912 C CA . ASP C 1 144 ? -17.424 267.029 141.737 1.00 21.13 144 ASP C CA 1
ATOM 4913 C C . ASP C 1 144 ? -18.344 265.857 142.094 1.00 26.23 144 ASP C C 1
ATOM 4914 O O . ASP C 1 144 ? -19.498 265.808 141.664 1.00 31.36 144 ASP C O 1
ATOM 4919 N N . ALA C 1 145 ? -17.832 264.920 142.888 1.00 21.20 145 ALA C N 1
ATOM 4920 C CA . ALA C 1 145 ? -18.599 263.738 143.278 1.00 21.59 145 ALA C CA 1
ATOM 4921 C C . ALA C 1 145 ? -18.913 263.769 144.773 1.00 23.16 145 ALA C C 1
ATOM 4922 O O . ALA C 1 145 ? -19.210 264.837 145.328 1.00 21.28 145 ALA C O 1
ATOM 4924 N N . ASN C 1 146 ? -18.832 262.615 145.437 1.00 23.92 146 ASN C N 1
ATOM 4925 C CA . ASN C 1 146 ? -19.096 262.573 146.876 1.00 24.85 146 ASN C CA 1
ATOM 4926 C C . ASN C 1 146 ? -18.023 263.359 147.635 1.00 24.11 146 ASN C C 1
ATOM 4927 O O . ASN C 1 146 ? -16.833 263.159 147.415 1.00 22.46 146 ASN C O 1
ATOM 4932 N N . LYS C 1 147 ? -18.448 264.256 148.523 1.00 26.45 147 LYS C N 1
ATOM 4933 C CA . LYS C 1 147 ? -17.498 265.187 149.149 1.00 26.75 147 LYS C CA 1
ATOM 4934 C C . LYS C 1 147 ? -16.464 264.460 150.011 1.00 27.99 147 LYS C C 1
ATOM 4935 O O . LYS C 1 147 ? -15.258 264.754 149.928 1.00 29.32 147 LYS C O 1
ATOM 4941 N N . ASP C 1 148 ? -16.914 263.456 150.769 1.00 26.85 148 ASP C N 1
ATOM 4942 C CA . ASP C 1 148 ? -16.010 262.696 151.625 1.00 31.86 148 ASP C CA 1
ATOM 4943 C C . ASP C 1 148 ? -15.006 261.868 150.818 1.00 28.90 148 ASP C C 1
ATOM 4944 O O . ASP C 1 148 ? -14.142 261.202 151.379 1.00 29.56 148 ASP C O 1
ATOM 4949 N N . GLY C 1 149 ? -15.095 261.939 149.499 1.00 26.05 149 GLY C N 1
ATOM 4950 C CA . GLY C 1 149 ? -14.143 261.247 148.656 1.00 24.66 149 GLY C CA 1
ATOM 4951 C C . GLY C 1 149 ? -13.039 262.135 148.087 1.00 21.00 149 GLY C C 1
ATOM 4952 O O . GLY C 1 149 ? -12.042 261.617 147.564 1.00 23.36 149 GLY C O 1
ATOM 4953 N N . TYR C 1 150 ? -13.202 263.461 148.177 1.00 17.30 150 TYR C N 1
ATOM 4954 C CA . TYR C 1 150 ? -12.284 264.363 147.460 1.00 16.43 150 TYR C CA 1
ATOM 4955 C C . TYR C 1 150 ? -10.794 264.084 147.769 1.00 20.35 150 TYR C C 1
ATOM 4956 O O . TYR C 1 150 ? -9.968 263.975 146.862 1.00 19.51 150 TYR C O 1
ATOM 4965 N N . ALA C 1 151 ? -10.485 263.952 149.055 1.00 18.91 151 ALA C N 1
ATOM 4966 C CA . ALA C 1 151 ? -9.118 263.758 149.522 1.00 20.75 151 ALA C CA 1
ATOM 4967 C C . ALA C 1 151 ? -8.521 262.525 148.854 1.00 22.94 151 ALA C C 1
ATOM 4968 O O . ALA C 1 151 ? -7.382 262.567 148.378 1.00 22.03 151 ALA C O 1
ATOM 4970 N N . GLY C 1 152 ? -9.320 261.457 148.771 1.00 26.22 152 GLY C N 1
ATOM 4971 C CA . GLY C 1 152 ? -8.848 260.218 148.177 1.00 21.64 152 GLY C CA 1
ATOM 4972 C C . GLY C 1 152 ? -8.648 260.427 146.692 1.00 22.68 152 GLY C C 1
ATOM 4973 O O . GLY C 1 152 ? -7.613 260.040 146.146 1.00 23.05 152 GLY C O 1
ATOM 4974 N N . TYR C 1 153 ? -9.600 261.112 146.044 1.00 19.60 153 TYR C N 1
ATOM 4975 C CA . TYR C 1 153 ? -9.500 261.263 144.593 1.00 17.30 153 TYR C CA 1
ATOM 4976 C C . TYR C 1 153 ? -8.233 262.043 144.253 1.00 17.30 153 TYR C C 1
ATOM 4977 O O . TYR C 1 153 ? -7.400 261.592 143.447 1.00 20.82 153 TYR C O 1
ATOM 4986 N N . VAL C 1 154 ? -8.058 263.199 144.889 1.00 15.77 154 VAL C N 1
ATOM 4987 C CA . VAL C 1 154 ? -6.861 263.985 144.591 1.00 16.89 154 VAL C CA 1
ATOM 4988 C C . VAL C 1 154 ? -5.617 263.133 144.859 1.00 19.35 154 VAL C C 1
ATOM 4989 O O . VAL C 1 154 ? -4.681 263.126 144.034 1.00 21.83 154 VAL C O 1
ATOM 4993 N N . LYS C 1 155 ? -5.645 262.338 145.932 1.00 22.13 155 LYS C N 1
ATOM 4994 C CA . LYS C 1 155 ? -4.406 261.639 146.309 1.00 23.54 155 LYS C CA 1
ATOM 4995 C C . LYS C 1 155 ? -4.081 260.692 145.174 1.00 25.25 155 LYS C C 1
ATOM 4996 O O . LYS C 1 155 ? -2.946 260.663 144.654 1.00 24.97 155 LYS C O 1
ATOM 5002 N N . THR C 1 156 ? -5.121 260.018 144.699 1.00 23.90 156 THR C N 1
ATOM 5003 C CA . THR C 1 156 ? -4.899 259.030 143.658 1.00 24.24 156 THR C CA 1
ATOM 5004 C C . THR C 1 156 ? -4.399 259.725 142.419 1.00 21.14 156 THR C C 1
ATOM 5005 O O . THR C 1 156 ? -3.409 259.289 141.800 1.00 25.26 156 THR C O 1
ATOM 5009 N N . ILE C 1 157 ? -5.045 260.850 142.102 1.00 19.84 157 ILE C N 1
ATOM 5010 C CA . ILE C 1 157 ? -4.685 261.588 140.896 1.00 19.69 157 ILE C CA 1
ATOM 5011 C C . ILE C 1 157 ? -3.205 261.908 140.933 1.00 22.36 157 ILE C C 1
ATOM 5012 O O . ILE C 1 157 ? -2.490 261.783 139.927 1.00 22.95 157 ILE C O 1
ATOM 5017 N N . LEU C 1 158 ? -2.722 262.277 142.113 1.00 22.17 158 LEU C N 1
ATOM 5018 C CA . LEU C 1 158 ? -1.356 262.738 142.174 1.00 21.86 158 LEU C CA 1
ATOM 5019 C C . LEU C 1 158 ? -0.448 261.522 142.240 1.00 21.48 158 LEU C C 1
ATOM 5020 O O . LEU C 1 158 ? 0.625 261.513 141.631 1.00 23.32 158 LEU C O 1
ATOM 5025 N N . ASP C 1 159 ? -0.893 260.480 142.941 1.00 24.13 159 ASP C N 1
ATOM 5026 C CA . ASP C 1 159 ? 0.023 259.373 143.213 1.00 22.49 159 ASP C CA 1
ATOM 5027 C C . ASP C 1 159 ? 0.327 258.620 141.921 1.00 24.33 159 ASP C C 1
ATOM 5028 O O . ASP C 1 159 ? 1.447 258.135 141.713 1.00 24.84 159 ASP C O 1
ATOM 5033 N N . GLN C 1 160 ? -0.678 258.565 141.046 1.00 26.73 160 GLN C N 1
ATOM 5034 C CA . GLN C 1 160 ? -0.601 257.825 139.798 1.00 28.76 160 GLN C CA 1
ATOM 5035 C C . GLN C 1 160 ? -0.262 258.696 138.587 1.00 24.80 160 GLN C C 1
ATOM 5036 O O . GLN C 1 160 ? -0.219 258.200 137.469 1.00 32.56 160 GLN C O 1
ATOM 5042 N N . GLY C 1 161 ? -0.045 259.996 138.798 1.00 22.98 161 GLY C N 1
ATOM 5043 C CA . GLY C 1 161 ? 0.303 260.890 137.703 1.00 28.37 161 GLY C CA 1
ATOM 5044 C C . GLY C 1 161 ? -0.794 261.057 136.655 1.00 26.24 161 GLY C C 1
ATOM 5045 O O . GLY C 1 161 ? -0.517 261.168 135.457 1.00 24.70 161 GLY C O 1
ATOM 5046 N N . LEU C 1 162 ? -2.047 261.085 137.103 1.00 22.84 162 LEU C N 1
ATOM 5047 C CA . LEU C 1 162 ? -3.172 261.293 136.195 1.00 23.41 162 LEU C CA 1
ATOM 5048 C C . LEU C 1 162 ? -3.281 262.755 135.752 1.00 22.02 162 LEU C C 1
ATOM 5049 O O . LEU C 1 162 ? -3.942 263.059 134.762 1.00 20.96 162 LEU C O 1
ATOM 5054 N N . LEU C 1 163 ? -2.626 263.648 136.488 1.00 21.59 163 LEU C N 1
ATOM 5055 C CA . LEU C 1 163 ? -2.584 265.071 136.123 1.00 24.17 163 LEU C CA 1
ATOM 5056 C C . LEU C 1 163 ? -1.323 265.359 135.312 1.00 21.35 163 LEU C C 1
ATOM 5057 O O . LEU C 1 163 ? -0.210 265.085 135.770 1.00 24.05 163 LEU C O 1
ATOM 5062 N N . SER C 1 164 ? -1.496 265.878 134.101 1.00 23.02 164 SER C N 1
ATOM 5063 C CA . SER C 1 164 ? -0.350 266.216 133.257 1.00 26.80 164 SER C CA 1
ATOM 5064 C C . SER C 1 164 ? 0.469 267.334 133.897 1.00 27.55 164 SER C C 1
ATOM 5065 O O . SER C 1 164 ? -0.032 268.068 134.767 1.00 22.70 164 SER C O 1
ATOM 5068 N N . ALA C 1 165 ? 1.718 267.461 133.456 1.00 28.24 165 ALA C N 1
ATOM 5069 C CA . ALA C 1 165 ? 2.651 268.468 133.973 1.00 28.23 165 ALA C CA 1
ATOM 5070 C C . ALA C 1 165 ? 2.064 269.873 134.038 1.00 28.19 165 ALA C C 1
ATOM 5071 O O . ALA C 1 165 ? 2.278 270.593 135.013 1.00 30.42 165 ALA C O 1
ATOM 5073 N N . ASN C 1 166 ? 1.344 270.274 132.996 1.00 25.81 166 ASN C N 1
ATOM 5074 C CA . ASN C 1 166 ? 0.804 271.623 132.949 1.00 26.39 166 ASN C CA 1
ATOM 5075 C C . ASN C 1 166 ? -0.697 271.654 133.172 1.00 26.96 166 ASN C C 1
ATOM 5076 O O . ASN C 1 166 ? -1.366 272.609 132.801 1.00 29.89 166 ASN C O 1
ATOM 5081 N N . GLY C 1 167 ? -1.222 270.603 133.787 1.00 25.12 167 GLY C N 1
ATOM 5082 C CA . GLY C 1 167 ? -2.658 270.495 133.947 1.00 20.16 167 GLY C CA 1
ATOM 5083 C C . GLY C 1 167 ? -3.142 271.164 135.213 1.00 21.80 167 GLY C C 1
ATOM 5084 O O . GLY C 1 167 ? -2.356 271.671 136.012 1.00 20.38 167 GLY C O 1
ATOM 5085 N N . ILE C 1 168 ? -4.454 271.165 135.397 1.00 20.25 168 ILE C N 1
ATOM 5086 C CA . ILE C 1 168 ? -5.038 271.747 136.588 1.00 16.49 168 ILE C CA 1
ATOM 5087 C C . ILE C 1 168 ? -6.152 270.832 137.091 1.00 22.24 168 ILE C C 1
ATOM 5088 O O . ILE C 1 168 ? -6.860 270.193 136.293 1.00 18.33 168 ILE C O 1
ATOM 5093 N N . ILE C 1 169 ? -6.271 270.747 138.415 1.00 17.66 169 ILE C N 1
ATOM 5094 C CA . ILE C 1 169 ? -7.437 270.135 139.053 1.00 17.66 169 ILE C CA 1
ATOM 5095 C C . ILE C 1 169 ? -8.356 271.235 139.592 1.00 20.83 169 ILE C C 1
ATOM 5096 O O . ILE C 1 169 ? -7.895 272.183 140.222 1.00 21.10 169 ILE C O 1
ATOM 5101 N N . LEU C 1 170 ? -9.648 271.105 139.335 1.00 17.93 170 LEU C N 1
ATOM 5102 C CA . LEU C 1 170 ? -10.660 272.016 139.850 1.00 18.89 170 LEU C CA 1
ATOM 5103 C C . LEU C 1 170 ? -11.618 271.216 140.709 1.00 19.60 170 LEU C C 1
ATOM 5104 O O . LEU C 1 170 ? -12.263 270.310 140.213 1.00 20.09 170 LEU C O 1
ATOM 5109 N N . CYS C 1 171 ? -11.691 271.530 141.994 1.00 19.51 171 CYS C N 1
ATOM 5110 C CA . CYS C 1 171 ? -12.573 270.819 142.920 1.00 19.55 171 CYS C CA 1
ATOM 5111 C C . CYS C 1 171 ? -13.736 271.729 143.248 1.00 20.61 171 CYS C C 1
ATOM 5112 O O . CYS C 1 171 ? -13.535 272.856 143.706 1.00 18.92 171 CYS C O 1
ATOM 5115 N N . ASP C 1 172 ? -14.944 271.223 143.020 1.00 21.83 172 ASP C N 1
ATOM 5116 C CA . ASP C 1 172 ? -16.146 272.024 143.120 1.00 20.78 172 ASP C CA 1
ATOM 5117 C C . ASP C 1 172 ? -16.823 271.886 144.484 1.00 20.42 172 ASP C C 1
ATOM 5118 O O . ASP C 1 172 ? -16.662 270.875 145.169 1.00 22.01 172 ASP C O 1
ATOM 5123 N N . ASN C 1 173 ? -17.598 272.900 144.859 1.00 21.33 173 ASN C N 1
ATOM 5124 C CA . ASN C 1 173 ? -18.421 272.862 146.070 1.00 23.21 173 ASN C CA 1
ATOM 5125 C C . ASN C 1 173 ? -17.651 272.644 147.365 1.00 22.78 173 ASN C C 1
ATOM 5126 O O . ASN C 1 173 ? -18.143 271.998 148.290 1.00 25.09 173 ASN C O 1
ATOM 5131 N N . VAL C 1 174 ? -16.453 273.197 147.457 1.00 19.20 174 VAL C N 1
ATOM 5132 C CA . VAL C 1 174 ? -15.588 272.902 148.592 1.00 18.48 174 VAL C CA 1
ATOM 5133 C C . VAL C 1 174 ? -16.050 273.602 149.880 1.00 18.98 174 VAL C C 1
ATOM 5134 O O . VAL C 1 174 ? -15.686 273.197 150.980 1.00 18.26 174 VAL C O 1
ATOM 5138 N N . PHE C 1 175 ? -16.890 274.627 149.738 1.00 22.07 175 PHE C N 1
ATOM 5139 C CA . PHE C 1 175 ? -17.390 275.386 150.890 1.00 23.24 175 PHE C CA 1
ATOM 5140 C C . PHE C 1 175 ? -18.552 274.713 151.648 1.00 19.20 175 PHE C C 1
ATOM 5141 O O . PHE C 1 175 ? -18.837 275.083 152.784 1.00 20.01 175 PHE C O 1
ATOM 5149 N N . ALA C 1 176 ? -19.207 273.736 151.026 1.00 20.70 176 ALA C N 1
ATOM 5150 C CA . ALA C 1 176 ? -20.427 273.139 151.586 1.00 22.13 176 ALA C CA 1
ATOM 5151 C C . ALA C 1 176 ? -21.413 274.220 152.061 1.00 22.94 176 ALA C C 1
ATOM 5152 O O . ALA C 1 176 ? -21.893 274.184 153.199 1.00 20.29 176 ALA C O 1
ATOM 5154 N N . ARG C 1 177 ? -21.692 275.179 151.176 1.00 22.49 177 ARG C N 1
ATOM 5155 C CA . ARG C 1 177 ? -22.621 276.284 151.430 1.00 24.51 177 ARG C CA 1
ATOM 5156 C C . ARG C 1 177 ? -22.127 277.219 152.529 1.00 26.96 177 ARG C C 1
ATOM 5157 O O . ARG C 1 177 ? -22.872 278.086 152.982 1.00 27.27 177 ARG C O 1
ATOM 5165 N N . GLY C 1 178 ? -20.873 277.044 152.941 1.00 22.59 178 GLY C N 1
ATOM 5166 C CA . GLY C 1 178 ? -20.299 277.809 154.032 1.00 21.72 178 GLY C CA 1
ATOM 5167 C C . GLY C 1 178 ? -19.888 276.949 155.221 1.00 22.96 178 GLY C C 1
ATOM 5168 O O . GLY C 1 178 ? -19.014 277.333 155.990 1.00 23.27 178 GLY C O 1
ATOM 5169 N N . LEU C 1 179 ? -20.501 275.778 155.376 1.00 19.94 179 LEU C N 1
ATOM 5170 C CA . LEU C 1 179 ? -20.325 275.001 156.605 1.00 18.91 179 LEU C CA 1
ATOM 5171 C C . LEU C 1 179 ? -18.966 274.299 156.710 1.00 21.32 179 LEU C C 1
ATOM 5172 O O . LEU C 1 179 ? -18.633 273.725 157.755 1.00 23.60 179 LEU C O 1
ATOM 5177 N N . THR C 1 180 ? -18.187 274.340 155.637 1.00 24.00 180 THR C N 1
ATOM 5178 C CA . THR C 1 180 ? -16.798 273.882 155.695 1.00 20.33 180 THR C CA 1
ATOM 5179 C C . THR C 1 180 ? -16.014 274.788 156.638 1.00 23.49 180 THR C C 1
ATOM 5180 O O . THR C 1 180 ? -15.120 274.352 157.365 1.00 26.66 180 THR C O 1
ATOM 5184 N N . ILE C 1 181 ? -16.382 276.063 156.641 1.00 25.47 181 ILE C N 1
ATOM 5185 C CA . ILE C 1 181 ? -15.658 277.041 157.433 1.00 24.33 181 ILE C CA 1
ATOM 5186 C C . ILE C 1 181 ? -16.097 276.982 158.895 1.00 26.43 181 ILE C C 1
ATOM 5187 O O . ILE C 1 181 ? -15.259 277.025 159.794 1.00 25.85 181 ILE C O 1
ATOM 5192 N N . GLY C 1 182 ? -17.403 276.854 159.131 1.00 25.71 182 GLY C N 1
ATOM 5193 C CA . GLY C 1 182 ? -17.915 276.719 160.485 1.00 29.20 182 GLY C CA 1
ATOM 5194 C C . GLY C 1 182 ? -19.417 276.543 160.498 1.00 28.36 182 GLY C C 1
ATOM 5195 O O . GLY C 1 182 ? -20.090 276.951 159.555 1.00 29.95 182 GLY C O 1
ATOM 5196 N N . PRO C 1 183 ? -19.958 275.961 161.583 1.00 33.20 183 PRO C N 1
ATOM 5197 C CA . PRO C 1 183 ? -21.376 275.585 161.647 1.00 34.48 183 PRO C CA 1
ATOM 5198 C C . PRO C 1 183 ? -22.328 276.777 161.598 1.00 33.75 183 PRO C C 1
ATOM 5199 O O . PRO C 1 183 ? -23.514 276.604 161.315 1.00 33.64 183 PRO C O 1
ATOM 5203 N N . ASP C 1 184 ? -21.817 277.973 161.858 1.00 36.63 184 ASP C N 1
ATOM 5204 C CA . ASP C 1 184 ? -22.668 279.159 161.897 1.00 37.72 184 ASP C CA 1
ATOM 5205 C C . ASP C 1 184 ? -22.551 280.012 160.636 1.00 35.57 184 ASP C C 1
ATOM 5206 O O . ASP C 1 184 ? -23.041 281.142 160.602 1.00 37.58 184 ASP C O 1
ATOM 5211 N N . CYS C 1 185 ? -21.913 279.477 159.596 1.00 30.71 185 CYS C N 1
ATOM 5212 C CA . CYS C 1 185 ? -21.616 280.280 158.410 1.00 27.18 185 CYS C CA 1
ATOM 5213 C C . CYS C 1 185 ? -22.698 280.215 157.323 1.00 26.45 185 CYS C C 1
ATOM 5214 O O . CYS C 1 185 ? -22.539 280.805 156.246 1.00 25.79 185 CYS C O 1
ATOM 5217 N N . ALA C 1 186 ? -23.781 279.492 157.586 1.00 26.49 186 ALA C N 1
ATOM 5218 C CA . ALA C 1 186 ? -24.887 279.419 156.631 1.00 25.34 186 ALA C CA 1
ATOM 5219 C C . ALA C 1 186 ? -26.239 279.377 157.343 1.00 27.62 186 ALA C C 1
ATOM 5220 O O . ALA C 1 186 ? -26.965 278.383 157.251 1.00 29.65 186 ALA C O 1
ATOM 5222 N N . PRO C 1 187 ? -26.594 280.471 158.041 1.00 29.39 187 PRO C N 1
ATOM 5223 C CA . PRO C 1 187 ? -27.835 280.475 158.822 1.00 29.94 187 PRO C CA 1
ATOM 5224 C C . PRO C 1 187 ? -29.083 280.382 157.946 1.00 33.58 187 PRO C C 1
ATOM 5225 O O . PRO C 1 187 ? -30.150 280.053 158.444 1.00 37.38 187 PRO C O 1
ATOM 5229 N N . TRP C 1 188 ? -28.943 280.647 156.653 1.00 31.42 188 TRP C N 1
ATOM 5230 C CA . TRP C 1 188 ? -30.089 280.663 155.753 1.00 31.86 188 TRP C CA 1
ATOM 5231 C C . TRP C 1 188 ? -30.547 279.262 155.293 1.00 29.85 188 TRP C C 1
ATOM 5232 O O . TRP C 1 188 ? -31.683 279.112 154.856 1.00 33.88 188 TRP C O 1
ATOM 5243 N N . LEU C 1 189 ? -29.678 278.254 155.392 1.00 26.80 189 LEU C N 1
ATOM 5244 C CA . LEU C 1 189 ? -30.041 276.868 155.055 1.00 27.51 189 LEU C CA 1
ATOM 5245 C C . LEU C 1 189 ? -31.271 276.378 155.820 1.00 34.55 189 LEU C C 1
ATOM 5246 O O . LEU C 1 189 ? -31.386 276.623 157.022 1.00 36.96 189 LEU C O 1
ATOM 5251 N N . ASN C 1 190 ? -32.186 275.671 155.164 1.00 35.15 190 ASN C N 1
ATOM 5252 C CA . ASN C 1 190 ? -33.297 275.130 155.949 1.00 45.37 190 ASN C CA 1
ATOM 5253 C C . ASN C 1 190 ? -32.858 273.890 156.713 1.00 44.74 190 ASN C C 1
ATOM 5254 O O . ASN C 1 190 ? -31.875 273.227 156.349 1.00 32.91 190 ASN C O 1
ATOM 5259 N N . ASP C 1 191 ? -33.580 273.608 157.793 1.00 43.02 191 ASP C N 1
ATOM 5260 C CA . ASP C 1 191 ? -33.177 272.606 158.772 1.00 46.77 191 ASP C CA 1
ATOM 5261 C C . ASP C 1 191 ? -33.067 271.222 158.167 1.00 42.83 191 ASP C C 1
ATOM 5262 O O . ASP C 1 191 ? -32.299 270.395 158.647 1.00 42.07 191 ASP C O 1
ATOM 5267 N N . HIS C 1 192 ? -33.844 270.965 157.124 1.00 38.43 192 HIS C N 1
ATOM 5268 C CA . HIS C 1 192 ? -33.900 269.619 156.565 1.00 38.47 192 HIS C CA 1
ATOM 5269 C C . HIS C 1 192 ? -32.629 269.244 155.794 1.00 34.91 192 HIS C C 1
ATOM 5270 O O . HIS C 1 192 ? -32.331 268.062 155.644 1.00 32.60 192 HIS C O 1
ATOM 5277 N N . VAL C 1 193 ? -31.873 270.230 155.313 1.00 28.37 193 VAL C N 1
ATOM 5278 C CA . VAL C 1 193 ? -30.622 269.905 154.615 1.00 29.27 193 VAL C CA 1
ATOM 5279 C C . VAL C 1 193 ? -29.381 270.194 155.440 1.00 30.38 193 VAL C C 1
ATOM 5280 O O . VAL C 1 193 ? -28.263 269.877 155.012 1.00 26.53 193 VAL C O 1
ATOM 5284 N N . ARG C 1 194 ? -29.562 270.779 156.620 1.00 30.33 194 ARG C N 1
ATOM 5285 C CA . ARG C 1 194 ? -28.405 271.187 157.427 1.00 30.68 194 ARG C CA 1
ATOM 5286 C C . ARG C 1 194 ? -27.491 270.013 157.863 1.00 26.24 194 ARG C C 1
ATOM 5287 O O . ARG C 1 194 ? -26.260 270.141 157.769 1.00 27.24 194 ARG C O 1
ATOM 5295 N N . PRO C 1 195 ? -28.061 268.871 158.329 1.00 26.77 195 PRO C N 1
ATOM 5296 C CA . PRO C 1 195 ? -27.158 267.770 158.711 1.00 25.90 195 PRO C CA 1
ATOM 5297 C C . PRO C 1 195 ? -26.245 267.317 157.580 1.00 27.62 195 PRO C C 1
ATOM 5298 O O . PRO C 1 195 ? -25.057 267.025 157.808 1.00 26.37 195 PRO C O 1
ATOM 5302 N N . TYR C 1 196 ? -26.801 267.282 156.372 1.00 23.18 196 TYR C N 1
ATOM 5303 C CA . TYR C 1 196 ? -26.055 266.866 155.185 1.00 27.93 196 TYR C CA 1
ATOM 5304 C C . TYR C 1 196 ? -24.876 267.784 154.920 1.00 25.15 196 TYR C C 1
ATOM 5305 O O . TYR C 1 196 ? -23.732 267.339 154.744 1.00 22.46 196 TYR C O 1
ATOM 5314 N N . TRP C 1 197 ? -25.163 269.076 154.882 1.00 23.92 197 TRP C N 1
ATOM 5315 C CA . TRP C 1 197 ? -24.126 270.034 154.536 1.00 21.93 197 TRP C CA 1
ATOM 5316 C C . TRP C 1 197 ? -23.092 270.153 155.642 1.00 24.63 197 TRP C C 1
ATOM 5317 O O . TRP C 1 197 ? -21.939 270.447 155.367 1.00 22.80 197 TRP C O 1
ATOM 5328 N N . ASN C 1 198 ? -23.506 269.942 156.886 1.00 21.89 198 ASN C N 1
ATOM 5329 C CA . ASN C 1 198 ? -22.566 269.891 157.988 1.00 30.86 198 ASN C CA 1
ATOM 5330 C C . ASN C 1 198 ? -21.592 268.705 157.865 1.00 29.38 198 ASN C C 1
ATOM 5331 O O . ASN C 1 198 ? -20.365 268.859 158.055 1.00 28.41 198 ASN C O 1
ATOM 5336 N N . GLY C 1 199 ? -22.134 267.526 157.547 1.00 26.09 199 GLY C N 1
ATOM 5337 C CA . GLY C 1 199 ? -21.264 266.378 157.281 1.00 26.79 199 GLY C CA 1
ATOM 5338 C C . GLY C 1 199 ? -20.258 266.658 156.166 1.00 26.19 199 GLY C C 1
ATOM 5339 O O . GLY C 1 199 ? -19.007 266.422 156.300 1.00 31.03 199 GLY C O 1
ATOM 5340 N N . CYS C 1 200 ? -20.797 267.197 155.063 1.00 22.08 200 CYS C N 1
ATOM 5341 C CA . CYS C 1 200 ? -19.953 267.565 153.920 1.00 25.37 200 CYS C CA 1
ATOM 5342 C C . CYS C 1 200 ? -18.853 268.524 154.350 1.00 25.18 200 CYS C C 1
ATOM 5343 O O . CYS C 1 200 ? -17.696 268.330 154.020 1.00 21.73 200 CYS C O 1
ATOM 5346 N N . GLY C 1 201 ? -19.229 269.553 155.098 1.00 25.99 201 GLY C N 1
ATOM 5347 C CA . GLY C 1 201 ? -18.284 270.550 155.570 1.00 25.41 201 GLY C CA 1
ATOM 5348 C C . GLY C 1 201 ? -17.162 269.963 156.403 1.00 28.94 201 GLY C C 1
ATOM 5349 O O . GLY C 1 201 ? -15.998 270.339 156.233 1.00 27.28 201 GLY C O 1
ATOM 5350 N N . GLN C 1 202 ? -17.488 269.044 157.307 1.00 27.21 202 GLN C N 1
ATOM 5351 C CA . GLN C 1 202 ? -16.423 268.422 158.095 1.00 31.04 202 GLN C CA 1
ATOM 5352 C C . GLN C 1 202 ? -15.424 267.671 157.192 1.00 27.01 202 GLN C C 1
ATOM 5353 O O . GLN C 1 202 ? -14.166 267.813 157.332 1.00 25.68 202 GLN C O 1
ATOM 5359 N N . ALA C 1 203 ? -15.979 266.903 156.245 1.00 27.43 203 ALA C N 1
ATOM 5360 C CA . ALA C 1 203 ? -15.107 266.189 155.296 1.00 27.57 203 ALA C CA 1
ATOM 5361 C C . ALA C 1 203 ? -14.227 267.140 154.453 1.00 26.32 203 ALA C C 1
ATOM 5362 O O . ALA C 1 203 ? -13.031 266.889 154.223 1.00 23.13 203 ALA C O 1
ATOM 5364 N N . LEU C 1 204 ? -14.816 268.242 154.003 1.00 22.56 204 LEU C N 1
ATOM 5365 C CA . LEU C 1 204 ? -14.142 269.143 153.077 1.00 20.27 204 LEU C CA 1
ATOM 5366 C C . LEU C 1 204 ? -13.117 270.017 153.785 1.00 20.81 204 LEU C C 1
ATOM 5367 O O . LEU C 1 204 ? -12.148 270.469 153.172 1.00 23.17 204 LEU C O 1
ATOM 5372 N N . ASP C 1 205 ? -13.354 270.268 155.066 1.00 20.88 205 ASP C N 1
ATOM 5373 C CA . ASP C 1 205 ? -12.386 270.960 155.900 1.00 27.05 205 ASP C CA 1
ATOM 5374 C C . ASP C 1 205 ? -11.160 270.074 156.083 1.00 24.28 205 ASP C C 1
ATOM 5375 O O . ASP C 1 205 ? -10.008 270.545 155.928 1.00 25.70 205 ASP C O 1
ATOM 5380 N N . LYS C 1 206 ? -11.403 268.792 156.399 1.00 24.53 206 LYS C N 1
ATOM 5381 C CA . LYS C 1 206 ? -10.283 267.842 156.442 1.00 28.06 206 LYS C CA 1
ATOM 5382 C C . LYS C 1 206 ? -9.505 267.799 155.114 1.00 25.97 206 LYS C C 1
ATOM 5383 O O . LYS C 1 206 ? -8.258 267.813 155.092 1.00 23.83 206 LYS C O 1
ATOM 5389 N N . PHE C 1 207 ? -10.246 267.756 154.009 1.00 22.02 207 PHE C N 1
ATOM 5390 C CA . PHE C 1 207 ? -9.658 267.747 152.660 1.00 23.43 207 PHE C CA 1
ATOM 5391 C C . PHE C 1 207 ? -8.756 268.967 152.387 1.00 22.44 207 PHE C C 1
ATOM 5392 O O . PHE C 1 207 ? -7.585 268.848 151.950 1.00 21.55 207 PHE C O 1
ATOM 5400 N N . SER C 1 208 ? -9.320 270.144 152.646 1.00 20.79 208 SER C N 1
ATOM 5401 C CA . SER C 1 208 ? -8.608 271.401 152.429 1.00 21.07 208 SER C CA 1
ATOM 5402 C C . SER C 1 208 ? -7.340 271.452 153.277 1.00 24.15 208 SER C C 1
ATOM 5403 O O . SER C 1 208 ? -6.277 271.831 152.785 1.00 22.85 208 SER C O 1
ATOM 5406 N N . ALA C 1 209 ? -7.442 271.065 154.547 1.00 21.18 209 ALA C N 1
ATOM 5407 C CA . ALA C 1 209 ? -6.246 271.009 155.393 1.00 25.20 209 ALA C CA 1
ATOM 5408 C C . ALA C 1 209 ? -5.192 270.048 154.832 1.00 28.81 209 ALA C C 1
ATOM 5409 O O . ALA C 1 209 ? -3.982 270.339 154.862 1.00 25.67 209 ALA C O 1
ATOM 5411 N N . GLY C 1 210 ? -5.650 268.903 154.321 1.00 29.42 210 GLY C N 1
ATOM 5412 C CA . GLY C 1 210 ? -4.746 267.886 153.806 1.00 24.42 210 GLY C CA 1
ATOM 5413 C C . GLY C 1 210 ? -3.938 268.373 152.617 1.00 24.09 210 GLY C C 1
ATOM 5414 O O . GLY C 1 210 ? -2.721 268.113 152.519 1.00 27.45 210 GLY C O 1
ATOM 5415 N N . LEU C 1 211 ? -4.605 269.080 151.710 1.00 19.82 211 LEU C N 1
ATOM 5416 C CA . LEU C 1 211 ? -3.904 269.614 150.544 1.00 19.63 211 LEU C CA 1
ATOM 5417 C C . LEU C 1 211 ? -2.690 270.475 150.898 1.00 24.04 211 LEU C C 1
ATOM 5418 O O . LEU C 1 211 ? -1.708 270.488 150.144 1.00 19.27 211 LEU C O 1
ATOM 5423 N N . MET C 1 212 ? -2.749 271.186 152.029 1.00 20.44 212 MET C N 1
ATOM 5424 C CA . MET C 1 212 ? -1.650 272.087 152.418 1.00 24.23 212 MET C CA 1
ATOM 5425 C C . MET C 1 212 ? -0.435 271.322 152.913 1.00 27.84 212 MET C C 1
ATOM 5426 O O . MET C 1 212 ? 0.650 271.893 153.076 1.00 29.48 212 MET C O 1
ATOM 5431 N N . GLU C 1 213 ? -0.610 270.025 153.147 1.00 23.11 213 GLU C N 1
ATOM 5432 C CA . GLU C 1 213 ? 0.492 269.192 153.640 1.00 27.02 213 GLU C CA 1
ATOM 5433 C C . GLU C 1 213 ? 1.211 268.443 152.527 1.00 28.22 213 GLU C C 1
ATOM 5434 O O . GLU C 1 213 ? 2.237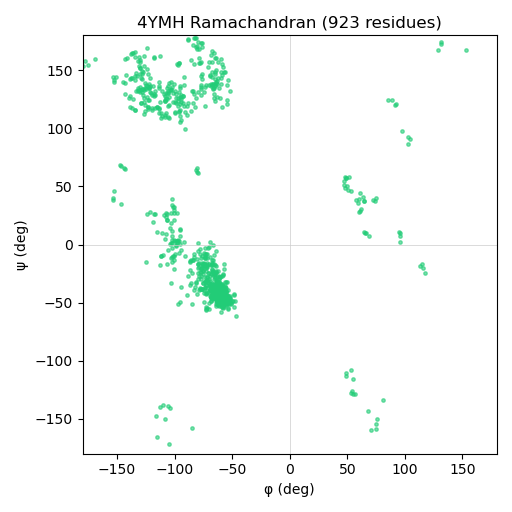 267.813 152.757 1.00 31.13 213 GLU C O 1
ATOM 5440 N N . ASP C 1 214 ? 0.675 268.520 151.317 1.00 28.40 214 ASP C N 1
ATOM 5441 C CA . ASP C 1 214 ? 1.232 267.801 150.177 1.00 26.93 214 ASP C CA 1
ATOM 5442 C C . ASP C 1 214 ? 2.278 268.664 149.470 1.00 22.96 214 ASP C C 1
ATOM 5443 O O . ASP C 1 214 ? 1.936 269.676 148.860 1.00 21.07 214 ASP C O 1
ATOM 5448 N N . PRO C 1 215 ? 3.559 268.271 149.543 1.00 24.34 215 PRO C N 1
ATOM 5449 C CA . PRO C 1 215 ? 4.574 269.187 149.008 1.00 26.66 215 PRO C CA 1
ATOM 5450 C C . PRO C 1 215 ? 4.716 269.145 147.485 1.00 30.34 215 PRO C C 1
ATOM 5451 O O . PRO C 1 215 ? 5.559 269.854 146.919 1.00 29.34 215 PRO C O 1
ATOM 5455 N N . ARG C 1 216 ? 3.911 268.319 146.831 1.00 23.95 216 ARG C N 1
ATOM 5456 C CA . ARG C 1 216 ? 3.993 268.168 145.384 1.00 24.24 216 ARG C CA 1
ATOM 5457 C C . ARG C 1 216 ? 3.215 269.231 144.641 1.00 25.04 216 ARG C C 1
ATOM 5458 O O . ARG C 1 216 ? 3.363 269.378 143.429 1.00 21.54 216 ARG C O 1
ATOM 5466 N N . ILE C 1 217 ? 2.364 269.958 145.357 1.00 19.83 217 ILE C N 1
ATOM 5467 C CA . ILE C 1 217 ? 1.371 270.781 144.689 1.00 18.32 217 ILE C CA 1
ATOM 5468 C C . ILE C 1 217 ? 1.294 272.233 145.168 1.00 24.37 217 ILE C C 1
ATOM 5469 O O . ILE C 1 217 ? 1.750 272.575 146.268 1.00 22.15 217 ILE C O 1
ATOM 5474 N N . ASP C 1 218 ? 0.741 273.077 144.297 1.00 22.45 218 ASP C N 1
ATOM 5475 C CA . ASP C 1 218 ? 0.310 274.431 144.631 1.00 20.95 218 ASP C CA 1
ATOM 5476 C C . ASP C 1 218 ? -1.210 274.419 144.705 1.00 18.85 218 ASP C C 1
ATOM 5477 O O . ASP C 1 218 ? -1.882 273.833 143.830 1.00 20.99 218 ASP C O 1
ATOM 5482 N N . VAL C 1 219 ? -1.742 275.082 145.733 1.00 16.95 219 VAL C N 1
ATOM 5483 C CA . VAL C 1 219 ? -3.181 275.053 146.027 1.00 14.66 219 VAL C CA 1
ATOM 5484 C C . VAL C 1 219 ? -3.731 276.452 146.153 1.00 16.76 219 VAL C C 1
ATOM 5485 O O . VAL C 1 219 ? -3.146 277.295 146.846 1.00 19.18 219 VAL C O 1
ATOM 5489 N N . LEU C 1 220 ? -4.872 276.700 145.507 1.00 18.36 220 LEU C N 1
ATOM 5490 C CA . LEU C 1 220 ? -5.558 277.971 145.677 1.00 18.69 220 LEU C CA 1
ATOM 5491 C C . LEU C 1 220 ? -7.037 277.708 145.890 1.00 20.51 220 LEU C C 1
ATOM 5492 O O . LEU C 1 220 ? -7.682 277.157 145.023 1.00 17.67 220 LEU C O 1
ATOM 5497 N N . LEU C 1 221 ? -7.552 278.057 147.060 1.00 20.04 221 LEU C N 1
ATOM 5498 C CA . LEU C 1 221 ? -8.986 277.916 147.337 1.00 18.67 221 LEU C CA 1
ATOM 5499 C C . LEU C 1 221 ? -9.652 279.245 147.028 1.00 16.96 221 LEU C C 1
ATOM 5500 O O . LEU C 1 221 ? -9.460 280.236 147.730 1.00 19.90 221 LEU C O 1
ATOM 5505 N N . LEU C 1 222 ? -10.387 279.266 145.929 1.00 19.37 222 LEU C N 1
ATOM 5506 C CA . LEU C 1 222 ? -10.992 280.481 145.390 1.00 23.40 222 LEU C CA 1
ATOM 5507 C C . LEU C 1 222 ? -12.404 280.646 145.916 1.00 20.98 222 LEU C C 1
ATOM 5508 O O . LEU C 1 222 ? -13.223 279.707 145.828 1.00 19.06 222 LEU C O 1
ATOM 5513 N N . PRO C 1 223 ? -12.700 281.827 146.483 1.00 21.96 223 PRO C N 1
ATOM 5514 C CA . PRO C 1 223 ? -14.050 282.099 146.987 1.00 21.13 223 PRO C CA 1
ATOM 5515 C C . PRO C 1 223 ? -15.026 282.486 145.883 1.00 23.35 223 PRO C C 1
ATOM 5516 O O . PRO C 1 223 ? -15.563 283.594 145.886 1.00 23.65 223 PRO C O 1
ATOM 5520 N N . VAL C 1 224 ? -15.240 281.565 144.947 1.00 21.52 224 VAL C N 1
ATOM 5521 C CA . VAL C 1 224 ? -16.200 281.740 143.864 1.00 20.24 224 VAL C CA 1
ATOM 5522 C C . VAL C 1 224 ? -17.189 280.571 143.923 1.00 23.69 224 VAL C C 1
ATOM 5523 O O . VAL C 1 224 ? -16.812 279.469 144.328 1.00 21.67 224 VAL C O 1
ATOM 5527 N N . PHE C 1 225 ? -18.448 280.829 143.561 1.00 22.54 225 PHE C N 1
ATOM 5528 C CA . PHE C 1 225 ? -19.512 279.825 143.609 1.00 20.29 225 PHE C CA 1
ATOM 5529 C C . PHE C 1 225 ? -19.599 279.203 145.001 1.00 23.30 225 PHE C C 1
ATOM 5530 O O . PHE C 1 225 ? -19.722 279.916 145.989 1.00 24.85 225 PHE C O 1
ATOM 5538 N N . ASP C 1 226 ? -19.533 277.872 145.081 1.00 21.08 226 ASP C N 1
ATOM 5539 C CA . ASP C 1 226 ? -19.617 277.191 146.368 1.00 18.63 226 ASP C CA 1
ATOM 5540 C C . ASP C 1 226 ? -18.201 276.791 146.790 1.00 19.51 226 ASP C C 1
ATOM 5541 O O . ASP C 1 226 ? -17.998 275.773 147.448 1.00 21.69 226 ASP C O 1
ATOM 5546 N N . GLY C 1 227 ? -17.236 277.615 146.399 1.00 19.67 227 GLY C N 1
ATOM 5547 C CA . GLY C 1 227 ? -15.834 277.382 146.712 1.00 20.80 227 GLY C CA 1
ATOM 5548 C C . GLY C 1 227 ? -15.198 276.464 145.689 1.00 21.35 227 GLY C C 1
ATOM 5549 O O . GLY C 1 227 ? -15.693 275.359 145.453 1.00 21.15 227 GLY C O 1
ATOM 5550 N N . VAL C 1 228 ? -14.108 276.912 145.071 1.00 20.46 228 VAL C N 1
ATOM 5551 C CA . VAL C 1 228 ? -13.438 276.066 144.079 1.00 16.86 228 VAL C CA 1
ATOM 5552 C C . VAL C 1 228 ? -11.951 275.972 144.393 1.00 19.92 228 VAL C C 1
ATOM 5553 O O . VAL C 1 228 ? -11.277 276.994 144.462 1.00 18.46 228 VAL C O 1
ATOM 5557 N N . THR C 1 229 ? -11.452 274.758 144.601 1.00 20.07 229 THR C N 1
ATOM 5558 C CA . THR C 1 229 ? -10.013 274.588 144.809 1.00 20.00 229 THR C CA 1
ATOM 5559 C C . THR C 1 229 ? -9.308 274.296 143.500 1.00 18.60 229 THR C C 1
ATOM 5560 O O . THR C 1 229 ? -9.634 273.338 142.820 1.00 17.41 229 THR C O 1
ATOM 5564 N N . GLN C 1 230 ? -8.346 275.140 143.149 1.00 15.51 230 GLN C N 1
ATOM 5565 C CA . GLN C 1 230 ? -7.465 274.882 142.019 1.00 19.10 230 GLN C CA 1
ATOM 5566 C C . GLN C 1 230 ? -6.187 274.234 142.537 1.00 18.64 230 GLN C C 1
ATOM 5567 O O . GLN C 1 230 ? -5.626 274.671 143.551 1.00 18.10 230 GLN C O 1
ATOM 5573 N N . ILE C 1 231 ? -5.740 273.183 141.855 1.00 16.77 231 ILE C N 1
ATOM 5574 C CA . ILE C 1 231 ? -4.521 272.460 142.236 1.00 17.11 231 ILE C CA 1
ATOM 5575 C C . ILE C 1 231 ? -3.621 272.289 141.025 1.00 18.36 231 ILE C C 1
ATOM 5576 O O . ILE C 1 231 ? -4.091 271.902 139.954 1.00 21.57 231 ILE C O 1
ATOM 5581 N N . ARG C 1 232 ? -2.330 272.576 141.175 1.00 20.96 232 ARG C N 1
ATOM 5582 C CA . ARG C 1 232 ? -1.397 272.299 140.090 1.00 20.82 232 ARG C CA 1
ATOM 5583 C C . ARG C 1 232 ? -0.124 271.669 140.646 1.00 21.05 232 ARG C C 1
ATOM 5584 O O . ARG C 1 232 ? 0.115 271.710 141.848 1.00 20.86 232 ARG C O 1
ATOM 5592 N N . TRP C 1 233 ? 0.693 271.085 139.782 1.00 19.16 233 TRP C N 1
ATOM 5593 C CA . TRP C 1 233 ? 1.993 270.601 140.239 1.00 20.54 233 TRP C CA 1
ATOM 5594 C C . TRP C 1 233 ? 2.873 271.793 140.609 1.00 26.33 233 TRP C C 1
ATOM 5595 O O . TRP C 1 233 ? 2.901 272.788 139.893 1.00 27.92 233 TRP C O 1
ATOM 5606 N N . LYS C 1 234 ? 3.588 271.684 141.722 1.00 29.19 234 LYS C N 1
ATOM 5607 C CA . LYS C 1 234 ? 4.568 272.694 142.110 1.00 32.58 234 LYS C CA 1
ATOM 5608 C C . LYS C 1 234 ? 5.764 272.642 141.159 1.00 35.24 234 LYS C C 1
ATOM 5609 O O . LYS C 1 234 ? 6.228 271.563 140.800 1.00 34.27 234 LYS C O 1
ATOM 5615 N N . ASP C 1 235 ? 6.256 273.802 140.736 1.00 38.85 235 ASP C N 1
ATOM 5616 C CA . ASP C 1 235 ? 7.340 273.835 139.756 1.00 50.54 235 ASP C CA 1
ATOM 5617 C C . ASP C 1 235 ? 8.647 273.189 140.259 1.00 61.64 235 ASP C C 1
ATOM 5618 O O . ASP C 1 235 ? 9.201 272.346 139.550 1.00 65.83 235 ASP C O 1
ATOM 5623 N N . GLY C 1 236 ? 9.165 273.548 141.440 1.00 69.66 236 GLY C N 1
ATOM 5624 C CA . GLY C 1 236 ? 8.661 274.590 142.321 1.00 75.95 236 GLY C CA 1
ATOM 5625 C C . GLY C 1 236 ? 9.784 275.421 142.914 1.00 87.98 236 GLY C C 1
ATOM 5626 O O . GLY C 1 236 ? 9.542 276.355 143.679 1.00 92.63 236 GLY C O 1
ATOM 5627 N N . LEU D 1 2 ? -32.746 280.768 141.978 1.00 60.42 2 LEU D N 1
ATOM 5628 C CA . LEU D 1 2 ? -31.581 280.804 142.849 1.00 60.79 2 LEU D CA 1
ATOM 5629 C C . LEU D 1 2 ? -30.312 280.984 142.025 1.00 58.68 2 LEU D C 1
ATOM 5630 O O . L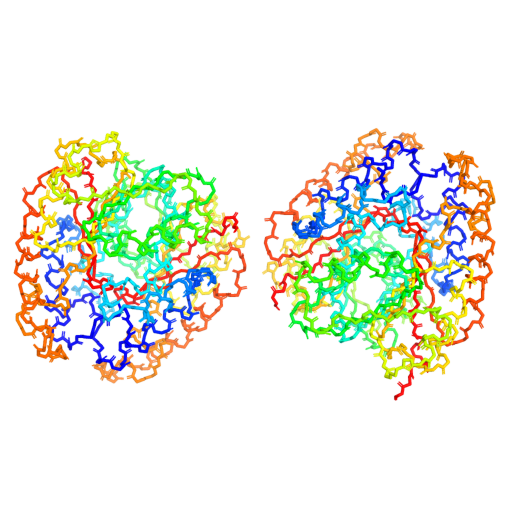EU D 1 2 ? -30.261 280.600 140.855 1.00 60.38 2 LEU D O 1
ATOM 5635 N N . GLY D 1 3 ? -29.286 281.563 142.638 1.00 53.53 3 GLY D N 1
ATOM 5636 C CA . GLY D 1 3 ? -28.098 281.936 141.902 1.00 48.68 3 GLY D CA 1
ATOM 5637 C C . GLY D 1 3 ? -26.842 281.187 142.295 1.00 45.91 3 GLY D C 1
ATOM 5638 O O . GLY D 1 3 ? -26.887 280.169 142.988 1.00 46.41 3 GLY D O 1
ATOM 5639 N N . SER D 1 4 ? -25.708 281.715 141.854 1.00 39.29 4 SER D N 1
ATOM 5640 C CA . SER D 1 4 ? -24.430 281.044 142.022 1.00 38.46 4 SER D CA 1
ATOM 5641 C C . SER D 1 4 ? -23.576 281.608 143.154 1.00 37.85 4 SER D C 1
ATOM 5642 O O . SER D 1 4 ? -22.464 281.147 143.385 1.00 40.79 4 SER D O 1
ATOM 5645 N N . ILE D 1 5 ? -24.092 282.605 143.858 1.00 31.60 5 ILE D N 1
ATOM 5646 C CA . ILE D 1 5 ? -23.324 283.287 144.895 1.00 26.16 5 ILE D CA 1
ATOM 5647 C C . ILE D 1 5 ? -23.834 282.958 146.298 1.00 28.25 5 ILE D C 1
ATOM 5648 O O . ILE D 1 5 ? -25.035 283.055 146.560 1.00 27.57 5 ILE D O 1
ATOM 5653 N N . LEU D 1 6 ? -22.933 282.556 147.195 1.00 25.08 6 LEU D N 1
ATOM 5654 C CA . LEU D 1 6 ? -23.315 282.308 148.583 1.00 22.90 6 LEU D CA 1
ATOM 5655 C C . LEU D 1 6 ? -23.467 283.629 149.339 1.00 24.46 6 LEU D C 1
ATOM 5656 O O . LEU D 1 6 ? -22.608 284.493 149.235 1.00 23.43 6 LEU D O 1
ATOM 5661 N N . PRO D 1 7 ? -24.557 283.783 150.108 1.00 23.85 7 PRO D N 1
ATOM 5662 C CA . PRO D 1 7 ? -24.738 284.983 150.937 1.00 26.40 7 PRO D CA 1
ATOM 5663 C C . PRO D 1 7 ? -24.020 284.845 152.286 1.00 31.15 7 PRO D C 1
ATOM 5664 O O . PRO D 1 7 ? -24.132 283.816 152.958 1.00 33.80 7 PRO D O 1
ATOM 5668 N N . PHE D 1 8 ? -23.262 285.870 152.654 1.00 26.33 8 PHE D N 1
ATOM 5669 C CA . PHE D 1 8 ? -22.554 285.918 153.932 1.00 29.77 8 PHE D CA 1
ATOM 5670 C C . PHE D 1 8 ? -22.802 287.303 154.549 1.00 31.38 8 PHE D C 1
ATOM 5671 O O . PHE D 1 8 ? -22.943 288.282 153.811 1.00 33.30 8 PHE D O 1
ATOM 5679 N N . ASN D 1 9 ? -22.866 287.415 155.874 1.00 29.87 9 ASN D N 1
ATOM 5680 C CA . ASN D 1 9 ? -22.835 288.757 156.458 1.00 27.83 9 ASN D CA 1
ATOM 5681 C C . ASN D 1 9 ? -21.366 289.202 156.576 1.00 30.13 9 ASN D C 1
ATOM 5682 O O . ASN D 1 9 ? -20.465 288.444 156.217 1.00 28.11 9 ASN D O 1
ATOM 5687 N N . GLU D 1 10 ? -21.116 290.425 157.047 1.00 30.63 10 GLU D N 1
ATOM 5688 C CA . GLU D 1 10 ? -19.745 290.956 157.026 1.00 31.05 10 GLU D CA 1
ATOM 5689 C C . GLU D 1 10 ? -18.719 290.069 157.753 1.00 29.16 10 GLU D C 1
ATOM 5690 O O . GLU D 1 10 ? -17.635 289.743 157.215 1.00 28.12 10 GLU D O 1
ATOM 5696 N N . GLU D 1 11 ? -19.063 289.688 158.979 1.00 33.59 11 GLU D N 1
ATOM 5697 C CA . GLU D 1 11 ? -18.156 288.915 159.821 1.00 36.84 11 GLU D CA 1
ATOM 5698 C C . GLU D 1 11 ? -17.843 287.566 159.192 1.00 30.46 11 GLU D C 1
ATOM 5699 O O . GLU D 1 11 ? -16.680 287.127 159.145 1.00 31.73 11 GLU D O 1
ATOM 5705 N N . THR D 1 12 ? -18.890 286.915 158.697 1.00 26.15 12 THR D N 1
ATOM 5706 C CA . THR D 1 12 ? -18.753 285.590 158.127 1.00 23.34 12 THR D CA 1
ATOM 5707 C C . THR D 1 12 ? -17.969 285.647 156.821 1.00 24.69 12 THR D C 1
ATOM 5708 O O . THR D 1 12 ? -17.166 284.777 156.558 1.00 26.67 12 THR D O 1
ATOM 5712 N N . ALA D 1 13 ? -18.196 286.670 156.007 1.00 26.61 13 ALA D N 1
ATOM 5713 C CA . ALA D 1 13 ? -17.406 286.844 154.791 1.00 23.80 13 ALA D CA 1
ATOM 5714 C C . ALA D 1 13 ? -15.922 287.020 155.135 1.00 26.48 13 ALA D C 1
ATOM 5715 O O . ALA D 1 13 ? -15.059 286.423 154.480 1.00 27.06 13 ALA D O 1
ATOM 5717 N N . ASP D 1 14 ? -15.623 287.808 156.171 1.00 24.01 14 ASP D N 1
ATOM 5718 C CA . ASP D 1 14 ? -14.215 287.934 156.581 1.00 24.70 14 ASP D CA 1
ATOM 5719 C C . ASP D 1 14 ? -13.624 286.587 157.060 1.00 26.14 14 ASP D C 1
ATOM 5720 O O . ASP D 1 14 ? -12.457 286.258 156.777 1.00 26.02 14 ASP D O 1
ATOM 5725 N N . ARG D 1 15 ? -14.444 285.811 157.762 1.00 26.30 15 ARG D N 1
ATOM 5726 C CA . ARG D 1 15 ? -14.058 284.488 158.258 1.00 26.84 15 ARG D CA 1
ATOM 5727 C C . ARG D 1 15 ? -13.780 283.504 157.105 1.00 22.67 15 ARG D C 1
ATOM 5728 O O . ARG D 1 15 ? -12.801 282.731 157.122 1.00 23.39 15 ARG D O 1
ATOM 5736 N N . VAL D 1 16 ? -14.630 283.543 156.086 1.00 20.42 16 VAL D N 1
ATOM 5737 C CA . VAL D 1 16 ? -14.441 282.657 154.945 1.00 23.19 16 VAL D CA 1
ATOM 5738 C C . VAL D 1 16 ? -13.188 283.103 154.178 1.00 21.72 16 VAL D C 1
ATOM 5739 O O . VAL D 1 16 ? -12.406 282.263 153.708 1.00 23.07 16 VAL D O 1
ATOM 5743 N N A SER D 1 17 ? -12.975 284.413 154.088 0.61 23.13 17 SER D N 1
ATOM 5744 N N B SER D 1 17 ? -12.979 284.416 154.073 0.39 22.93 17 SER D N 1
ATOM 5745 C CA A SER D 1 17 ? -11.786 284.932 153.416 0.61 22.60 17 SER D CA 1
ATOM 5746 C CA B SER D 1 17 ? -11.776 284.935 153.414 0.39 22.77 17 SER D CA 1
ATOM 5747 C C A SER D 1 17 ? -10.510 284.438 154.108 0.61 23.82 17 SER D C 1
ATOM 5748 C C B SER D 1 17 ? -10.514 284.421 154.109 0.39 23.76 17 SER D C 1
ATOM 5749 O O A SER D 1 17 ? -9.551 283.983 153.454 0.61 24.24 17 SER D O 1
ATOM 5750 O O B SER D 1 17 ? -9.570 283.939 153.459 0.39 24.11 17 SER D O 1
ATOM 5755 N N . ALA D 1 18 ? -10.510 284.518 155.435 1.00 24.50 18 ALA D N 1
ATOM 5756 C CA . ALA D 1 18 ? -9.381 284.037 156.232 1.00 23.72 18 ALA D CA 1
ATOM 5757 C C . ALA D 1 18 ? -9.176 282.525 156.049 1.00 22.63 18 ALA D C 1
ATOM 5758 O O . ALA D 1 18 ? -8.034 282.035 156.019 1.00 24.33 18 ALA D O 1
ATOM 5760 N N . TYR D 1 19 ? -10.274 281.785 155.918 1.00 24.31 19 TYR D N 1
ATOM 5761 C CA . TYR D 1 19 ? -10.170 280.346 155.672 1.00 20.80 19 TYR D CA 1
ATOM 5762 C C . TYR D 1 19 ? -9.491 280.063 154.336 1.00 22.35 19 TYR D C 1
ATOM 5763 O O . TYR D 1 19 ? -8.606 279.192 154.242 1.00 23.24 19 TYR D O 1
ATOM 5772 N N . CYS D 1 20 ? -9.906 280.791 153.302 1.00 19.58 20 CYS D N 1
ATOM 5773 C CA . CYS D 1 20 ? -9.259 280.653 151.998 1.00 19.63 20 CYS D CA 1
ATOM 5774 C C . CYS D 1 20 ? -7.770 280.964 152.052 1.00 21.53 20 CYS D C 1
ATOM 5775 O O . CYS D 1 20 ? -6.970 280.246 151.455 1.00 22.11 20 CYS D O 1
ATOM 5778 N N . GLU D 1 21 ? -7.375 282.009 152.749 1.00 21.25 21 GLU D N 1
ATOM 5779 C CA . GLU D 1 21 ? -5.971 282.318 152.916 1.00 23.09 21 GLU D CA 1
ATOM 5780 C C . GLU D 1 21 ? -5.239 281.212 153.608 1.00 25.15 21 GLU D C 1
ATOM 5781 O O . GLU D 1 21 ? -4.186 280.830 153.192 1.00 26.74 21 GLU D O 1
ATOM 5787 N N . LYS D 1 22 ? -5.823 280.699 154.669 1.00 26.96 22 LYS D N 1
ATOM 5788 C CA . LYS D 1 22 ? -5.190 279.649 155.459 1.00 29.15 22 LYS D CA 1
ATOM 5789 C C . LYS D 1 22 ? -4.974 278.382 154.637 1.00 23.91 22 LYS D C 1
ATOM 5790 O O . LYS D 1 22 ? -3.972 277.682 154.798 1.00 27.04 22 LYS D O 1
ATOM 5796 N N . ASN D 1 23 ? -5.915 278.101 153.750 1.00 24.42 23 ASN D N 1
ATOM 5797 C CA . ASN D 1 23 ? -5.907 276.855 153.000 1.00 24.19 23 ASN D CA 1
ATOM 5798 C C . ASN D 1 23 ? -5.512 277.051 151.541 1.00 25.37 23 ASN D C 1
ATOM 5799 O O . ASN D 1 23 ? -5.888 276.267 150.663 1.00 24.06 23 ASN D O 1
ATOM 5804 N N . SER D 1 24 ? -4.746 278.113 151.303 1.00 24.43 24 SER D N 1
ATOM 5805 C CA . SER D 1 24 ? -4.129 278.363 150.009 1.00 21.71 24 SER D CA 1
ATOM 5806 C C . SER D 1 24 ? -2.662 278.648 150.266 1.00 24.84 24 SER D C 1
ATOM 5807 O O . SER D 1 24 ? -2.289 279.144 151.347 1.00 22.52 24 SER D O 1
ATOM 5810 N N . HIS D 1 25 ? -1.813 278.353 149.295 1.00 22.31 25 HIS D N 1
ATOM 5811 C CA . HIS D 1 25 ? -0.415 278.723 149.488 1.00 28.23 25 HIS D CA 1
ATOM 5812 C C . HIS D 1 25 ? -0.265 280.239 149.515 1.00 28.98 25 HIS D C 1
ATOM 5813 O O . HIS D 1 25 ? -0.850 280.946 148.702 1.00 28.33 25 HIS D O 1
ATOM 5820 N N . GLY D 1 26 ? 0.502 280.721 150.487 1.00 30.69 26 GLY D N 1
ATOM 5821 C CA . GLY D 1 26 ? 0.665 282.148 150.702 1.00 31.85 26 GLY D CA 1
ATOM 5822 C C . GLY D 1 26 ? 1.664 282.789 149.759 1.00 29.97 26 GLY D C 1
ATOM 5823 O O . GLY D 1 26 ? 2.388 282.108 149.036 1.00 26.49 26 GLY D O 1
ATOM 5824 N N . ILE D 1 27 ? 1.681 284.114 149.742 1.00 32.13 27 ILE D N 1
ATOM 5825 C CA . ILE D 1 27 ? 2.657 284.839 148.956 1.00 31.74 27 ILE D CA 1
ATOM 5826 C C . ILE D 1 27 ? 3.996 284.800 149.706 1.00 36.50 27 ILE D C 1
ATOM 5827 O O . ILE D 1 27 ? 4.017 284.593 150.921 1.00 39.43 27 ILE D O 1
ATOM 5832 N N . PRO D 1 28 ? 5.119 284.972 148.985 1.00 38.71 28 PRO D N 1
ATOM 5833 C CA . PRO D 1 28 ? 6.459 284.967 149.599 1.00 39.35 28 PRO D CA 1
ATOM 5834 C C . PRO D 1 28 ? 6.643 286.016 150.695 1.00 37.69 28 PRO D C 1
ATOM 5835 O O . PRO D 1 28 ? 5.993 287.054 150.665 1.00 39.06 28 PRO D O 1
ATOM 5839 N N . ASP D 1 29 ? 7.539 285.745 151.638 1.00 40.82 29 ASP D N 1
ATOM 5840 C CA . ASP D 1 29 ? 7.733 286.611 152.801 1.00 43.94 29 ASP D CA 1
ATOM 5841 C C . ASP D 1 29 ? 8.068 288.053 152.412 1.00 42.07 29 ASP D C 1
ATOM 5842 O O . ASP D 1 29 ? 7.644 288.999 153.080 1.00 43.32 29 ASP D O 1
ATOM 5847 N N . ALA D 1 30 ? 8.825 288.207 151.329 1.00 42.18 30 ALA D N 1
ATOM 5848 C CA . ALA D 1 30 ? 9.226 289.524 150.845 1.00 45.06 30 ALA D CA 1
ATOM 5849 C C . ALA D 1 30 ? 8.013 290.322 150.395 1.00 39.72 30 ALA D C 1
ATOM 5850 O O . ALA D 1 30 ? 7.944 291.541 150.574 1.00 40.36 30 ALA D O 1
ATOM 5852 N N . LEU D 1 31 ? 7.046 289.616 149.818 1.00 41.00 31 LEU D N 1
ATOM 5853 C CA . LEU D 1 31 ? 5.855 290.265 149.295 1.00 37.20 31 LEU D CA 1
ATOM 5854 C C . LEU D 1 31 ? 4.900 290.625 150.423 1.00 34.81 31 LEU D C 1
ATOM 5855 O O . LEU D 1 31 ? 4.258 291.670 150.376 1.00 36.17 31 LEU D O 1
ATOM 5860 N N . VAL D 1 32 ? 4.800 289.756 151.428 1.00 35.65 32 VAL D N 1
ATOM 5861 C CA . VAL D 1 32 ? 4.085 290.084 152.662 1.00 33.73 32 VAL D CA 1
ATOM 5862 C C . VAL D 1 32 ? 4.655 291.370 153.235 1.00 38.08 32 VAL D C 1
ATOM 5863 O O . VAL D 1 32 ? 3.924 292.316 153.544 1.00 37.96 32 VAL D O 1
ATOM 5867 N N . GLU D 1 33 ? 5.982 291.376 153.367 1.00 37.12 33 GLU D N 1
ATOM 5868 C CA . GLU D 1 33 ? 6.736 292.538 153.821 1.00 44.88 33 GLU D CA 1
ATOM 5869 C C . GLU D 1 33 ? 6.344 293.799 153.054 1.00 44.63 33 GLU D C 1
ATOM 5870 O O . GLU D 1 33 ? 6.068 294.839 153.656 1.00 43.80 33 GLU D O 1
ATOM 5876 N N . HIS D 1 34 ? 6.303 293.701 151.726 1.00 44.18 34 HIS D N 1
ATOM 5877 C CA . HIS D 1 34 ? 5.955 294.861 150.906 1.00 44.49 34 HIS D CA 1
ATOM 5878 C C . HIS D 1 34 ? 4.492 295.302 151.096 1.00 37.10 34 HIS D C 1
ATOM 5879 O O . HIS D 1 34 ? 4.167 296.492 151.047 1.00 37.22 34 HIS D O 1
ATOM 5886 N N . TRP D 1 35 ? 3.617 294.328 151.302 1.00 37.27 35 TRP D N 1
ATOM 5887 C CA . TRP D 1 35 ? 2.203 294.560 151.560 1.00 34.74 35 TRP D CA 1
ATOM 5888 C C . TRP D 1 35 ? 2.010 295.376 152.845 1.00 35.44 35 TRP D C 1
ATOM 5889 O O . TRP D 1 35 ? 1.349 296.430 152.854 1.00 38.19 35 TRP D O 1
ATOM 5900 N N . GLU D 1 36 ? 2.626 294.891 153.920 1.00 37.08 36 GLU D N 1
ATOM 5901 C CA . GLU D 1 36 ? 2.621 295.587 155.199 1.00 42.32 36 GLU D CA 1
ATOM 5902 C C . GLU D 1 36 ? 3.219 296.982 155.066 1.00 45.10 36 GLU D C 1
ATOM 5903 O O . GLU D 1 36 ? 2.716 297.942 155.651 1.00 45.68 36 GLU D O 1
ATOM 5909 N N . TRP D 1 37 ? 4.308 297.077 154.308 1.00 44.58 37 TRP D N 1
ATOM 5910 C CA . TRP D 1 37 ? 4.994 298.350 154.096 1.00 48.31 37 TRP D CA 1
ATOM 5911 C C . TRP D 1 37 ? 4.046 299.372 153.469 1.00 47.21 37 TRP D C 1
ATOM 5912 O O . TRP D 1 37 ? 3.867 300.479 153.988 1.00 49.92 37 TRP D O 1
ATOM 5923 N N . THR D 1 38 ? 3.433 298.978 152.356 1.00 42.82 38 THR D N 1
ATOM 5924 C CA . THR D 1 38 ? 2.466 299.822 151.673 1.00 40.92 38 THR D CA 1
ATOM 5925 C C . THR D 1 38 ? 1.355 300.243 152.621 1.00 41.44 38 THR D C 1
ATOM 5926 O O . THR D 1 38 ? 0.986 301.413 152.664 1.00 42.24 38 THR D O 1
ATOM 5930 N N . ARG D 1 39 ? 0.821 299.299 153.390 1.00 46.06 39 ARG D N 1
ATOM 5931 C CA . ARG D 1 39 ? -0.295 299.657 154.268 1.00 52.67 39 ARG D CA 1
ATOM 5932 C C . ARG D 1 39 ? 0.104 300.618 155.388 1.00 59.78 39 ARG D C 1
ATOM 5933 O O . ARG D 1 39 ? -0.669 301.505 155.755 1.00 61.95 39 ARG D O 1
ATOM 5941 N N . THR D 1 40 ? 1.311 300.439 155.890 1.00 62.33 40 THR D N 1
ATOM 5942 C CA . THR D 1 40 ? 1.932 301.240 156.918 1.00 64.96 40 THR D CA 1
ATOM 5943 C C . THR D 1 40 ? 2.223 302.649 156.440 1.00 64.31 40 THR D C 1
ATOM 5944 O O . THR D 1 40 ? 2.209 303.561 157.217 1.00 65.30 40 THR D O 1
ATOM 5948 N N . ARG D 1 41 ? 2.534 302.806 155.169 1.00 63.08 41 ARG D N 1
ATOM 5949 C CA . ARG D 1 41 ? 3.028 304.075 154.627 1.00 64.67 41 ARG D CA 1
ATOM 5950 C C . ARG D 1 41 ? 1.973 304.919 153.896 1.00 62.56 41 ARG D C 1
ATOM 5951 O O . ARG D 1 41 ? 2.144 306.130 153.758 1.00 64.27 41 ARG D O 1
ATOM 5959 N N . PHE D 1 42 ? 0.888 304.300 153.439 1.00 60.04 42 PHE D N 1
ATOM 5960 C CA . PHE D 1 42 ? -0.116 305.031 152.660 1.00 60.69 42 PHE D CA 1
ATOM 5961 C C . PHE D 1 42 ? -1.531 304.876 153.204 1.00 61.83 42 PHE D C 1
ATOM 5962 O O . PHE D 1 42 ? -2.006 303.760 153.411 1.00 58.73 42 PHE D O 1
ATOM 5970 N N . PRO D 1 43 ? -2.218 306.010 153.408 1.00 67.10 43 PRO D N 1
ATOM 5971 C CA . PRO D 1 43 ? -3.588 306.087 153.931 1.00 65.49 43 PRO D CA 1
ATOM 5972 C C . PRO D 1 43 ? -4.625 305.485 152.985 1.00 62.65 43 PRO D C 1
ATOM 5973 O O . PRO D 1 43 ? -5.657 304.994 153.445 1.00 65.38 43 PRO D O 1
ATOM 5977 N N . ASP D 1 44 ? -4.356 305.536 151.682 1.00 57.32 44 ASP D N 1
ATOM 5978 C CA . ASP D 1 44 ? -5.278 304.993 150.689 1.00 55.53 44 ASP D CA 1
ATOM 5979 C C . ASP D 1 44 ? -4.861 303.593 150.246 1.00 52.64 44 ASP D C 1
ATOM 5980 O O . ASP D 1 44 ? -5.192 303.159 149.140 1.00 50.72 44 ASP D O 1
ATOM 5985 N N . ALA D 1 45 ? -4.161 302.878 151.124 1.00 51.38 45 ALA D N 1
ATOM 5986 C CA . ALA D 1 45 ? -3.627 301.554 150.791 1.00 47.87 45 ALA D CA 1
ATOM 5987 C C . ALA D 1 45 ? -4.701 300.497 150.499 1.00 45.66 45 ALA D C 1
ATOM 5988 O O . ALA D 1 45 ? -4.369 299.383 150.107 1.00 38.73 45 ALA D O 1
ATOM 5990 N N . ASP D 1 46 ? -5.977 300.836 150.680 1.00 51.31 46 ASP D N 1
ATOM 5991 C CA . ASP D 1 46 ? -7.055 299.900 150.353 1.00 52.31 46 ASP D CA 1
ATOM 5992 C C . ASP D 1 46 ? -7.224 299.729 148.838 1.00 47.57 46 ASP D C 1
ATOM 5993 O O . ASP D 1 46 ? -7.986 298.876 148.386 1.00 46.60 46 ASP D O 1
ATOM 5998 N N . LYS D 1 47 ? -6.512 300.543 148.060 1.00 43.49 47 LYS D N 1
ATOM 5999 C CA . LYS D 1 47 ? -6.438 300.367 146.610 1.00 41.65 47 LYS D CA 1
ATOM 6000 C C . LYS D 1 47 ? -5.667 299.093 146.253 1.00 36.36 47 LYS D C 1
ATOM 6001 O O . LYS D 1 47 ? -5.838 298.518 145.176 1.00 33.53 47 LYS D O 1
ATOM 6007 N N . MET D 1 48 ? -4.797 298.675 147.162 1.00 32.92 48 MET D N 1
ATOM 6008 C CA . MET D 1 48 ? -3.932 297.528 146.922 1.00 31.71 48 MET D CA 1
ATOM 6009 C C . MET D 1 48 ? -4.707 296.216 147.061 1.00 33.58 48 MET D C 1
ATOM 6010 O O . MET D 1 48 ? -5.578 296.085 147.920 1.00 33.55 48 MET D O 1
ATOM 6015 N N . SER D 1 49 ? -4.386 295.252 146.203 1.00 30.28 49 SER D N 1
ATOM 6016 C CA . SER D 1 49 ? -5.013 293.935 146.259 1.00 30.44 49 SER D CA 1
ATOM 6017 C C . SER D 1 49 ? -4.719 293.234 147.581 1.00 31.25 49 SER D C 1
ATOM 6018 O O . SER D 1 49 ? -3.735 293.545 148.253 1.00 30.60 49 SER D O 1
ATOM 6021 N N . SER D 1 50 ? -5.581 292.290 147.945 1.00 31.71 50 SER D N 1
ATOM 6022 C CA . SER D 1 50 ? -5.432 291.524 149.182 1.00 29.64 50 SER D CA 1
ATOM 6023 C C . SER D 1 50 ? -4.354 290.449 149.068 1.00 26.15 50 SER D C 1
ATOM 6024 O O . SER D 1 50 ? -3.859 290.162 147.978 1.00 24.54 50 SER D O 1
ATOM 6027 N N . ARG D 1 51 ? -3.994 289.834 150.189 1.00 25.85 51 ARG D N 1
ATOM 6028 C CA . ARG D 1 51 ? -3.029 288.742 150.155 1.00 28.96 51 ARG D CA 1
ATOM 6029 C C . ARG D 1 51 ? -3.557 287.542 149.347 1.00 24.21 51 ARG D C 1
ATOM 6030 O O . ARG D 1 51 ? -2.829 286.946 148.552 1.00 25.09 51 ARG D O 1
ATOM 6038 N N . LEU D 1 52 ? -4.826 287.202 149.547 1.00 25.63 52 LEU D N 1
ATOM 6039 C CA . LEU D 1 52 ? -5.427 286.105 148.790 1.00 22.61 52 LEU D CA 1
ATOM 6040 C C . LEU D 1 52 ? -5.354 286.374 147.285 1.00 23.31 52 LEU D C 1
ATOM 6041 O O . LEU D 1 52 ? -5.029 285.488 146.485 1.00 25.11 52 LEU D O 1
ATOM 6046 N N . GLN D 1 53 ? -5.664 287.609 146.902 1.00 22.66 53 GLN D N 1
ATOM 6047 C CA . GLN D 1 53 ? -5.537 288.010 145.510 1.00 24.29 53 GLN D CA 1
ATOM 6048 C C . GLN D 1 53 ? -4.107 287.887 145.012 1.00 21.89 53 GLN D C 1
ATOM 6049 O O . GLN D 1 53 ? -3.883 287.552 143.856 1.00 24.22 53 GLN D O 1
ATOM 6055 N N . GLY D 1 54 ? -3.147 288.154 145.891 1.00 22.95 54 GLY D N 1
ATOM 6056 C CA . GLY D 1 54 ? -1.738 287.931 145.590 1.00 22.63 54 GLY D CA 1
ATOM 6057 C C . GLY D 1 54 ? -1.447 286.470 145.260 1.00 25.15 54 GLY D C 1
ATOM 6058 O O . GLY D 1 54 ? -0.797 286.143 144.245 1.00 22.35 54 GLY D O 1
ATOM 6059 N N . SER D 1 55 ? -1.939 285.576 146.112 1.00 28.07 55 SER D N 1
ATOM 6060 C CA . SER D 1 55 ? -1.741 284.149 145.859 1.00 26.07 55 SER D CA 1
ATOM 6061 C C . SER D 1 55 ? -2.355 283.759 144.524 1.00 24.15 55 SER D C 1
ATOM 6062 O O . SER D 1 55 ? -1.774 282.987 143.757 1.00 24.36 55 SER D O 1
ATOM 6065 N N . TRP D 1 56 ? -3.528 284.324 144.251 1.00 21.60 56 TRP D N 1
ATOM 6066 C CA . TRP D 1 56 ? -4.230 284.079 142.997 1.00 19.51 56 TRP D CA 1
ATOM 6067 C C . TRP D 1 56 ? -3.431 284.535 141.784 1.00 23.66 56 TRP D C 1
ATOM 6068 O O . TRP D 1 56 ? -3.327 283.807 140.798 1.00 22.12 56 TRP D O 1
ATOM 6079 N N . MET D 1 57 ? -2.845 285.731 141.862 1.00 22.28 57 MET D N 1
ATOM 6080 C CA . MET D 1 57 ? -2.032 286.236 140.768 1.00 17.71 57 MET D CA 1
ATOM 6081 C C . MET D 1 57 ? -0.828 285.342 140.530 1.00 25.84 57 MET D C 1
ATOM 6082 O O . MET D 1 57 ? -0.513 284.987 139.388 1.00 23.65 57 MET D O 1
ATOM 6087 N N . ILE D 1 58 ? -0.146 284.978 141.611 1.00 25.25 58 ILE D N 1
ATOM 6088 C CA . ILE D 1 58 ? 1.048 284.166 141.457 1.00 23.20 58 ILE D CA 1
ATOM 6089 C C . ILE D 1 58 ? 0.711 282.790 140.855 1.00 25.53 58 ILE D C 1
ATOM 6090 O O . ILE D 1 58 ? 1.413 282.310 139.946 1.00 22.95 58 ILE D O 1
ATOM 6095 N N . PHE D 1 59 ? -0.364 282.177 141.354 1.00 22.13 59 PHE D N 1
ATOM 6096 C CA . PHE D 1 59 ? -0.848 280.886 140.847 1.00 22.55 59 PHE D CA 1
ATOM 6097 C C . PHE D 1 59 ? -1.161 280.980 139.370 1.00 22.12 59 PHE D C 1
ATOM 6098 O O . PHE D 1 59 ? -0.765 280.114 138.580 1.00 24.72 59 PHE D O 1
ATOM 6106 N N . THR D 1 60 ? -1.899 282.025 139.009 1.00 21.16 60 THR D N 1
ATOM 6107 C CA . THR D 1 60 ? -2.351 282.209 137.637 1.00 21.90 60 THR D CA 1
ATOM 6108 C C . THR D 1 60 ? -1.129 282.357 136.731 1.00 25.96 60 THR D C 1
ATOM 6109 O O . THR D 1 60 ? -1.059 281.742 135.678 1.00 26.81 60 THR D O 1
ATOM 6113 N N . ALA D 1 61 ? -0.160 283.166 137.155 1.00 23.29 61 ALA D N 1
ATOM 6114 C CA . ALA D 1 61 ? 1.045 283.381 136.360 1.00 20.62 61 ALA D CA 1
ATOM 6115 C C . ALA D 1 61 ? 1.866 282.095 136.196 1.00 24.99 61 ALA D C 1
ATOM 6116 O O . ALA D 1 61 ? 2.357 281.798 135.103 1.00 28.06 61 ALA D O 1
ATOM 6118 N N . ARG D 1 62 ? 2.001 281.320 137.268 1.00 22.41 62 ARG D N 1
ATOM 6119 C CA . ARG D 1 62 ? 2.730 280.053 137.176 1.00 24.01 62 ARG D CA 1
ATOM 6120 C C . ARG D 1 62 ? 2.027 279.029 136.291 1.00 29.47 62 ARG D C 1
ATOM 6121 O O . ARG D 1 62 ? 2.680 278.231 135.613 1.00 23.40 62 ARG D O 1
ATOM 6129 N N . ASP D 1 63 ? 0.695 279.047 136.319 1.00 26.04 63 ASP D N 1
ATOM 6130 C CA . ASP D 1 63 ? -0.133 278.123 135.556 1.00 26.10 63 ASP D CA 1
ATOM 6131 C C . ASP D 1 63 ? -0.095 278.465 134.060 1.00 26.43 63 ASP D C 1
ATOM 6132 O O . ASP D 1 63 ? 0.269 277.634 133.230 1.00 26.70 63 ASP D O 1
ATOM 6137 N N . ARG D 1 64 ? -0.455 279.699 133.722 1.00 24.80 64 ARG D N 1
ATOM 6138 C CA . ARG D 1 64 ? -0.599 280.116 132.323 1.00 23.90 64 ARG D CA 1
ATOM 6139 C C . ARG D 1 64 ? 0.723 280.341 131.601 1.00 27.28 64 ARG D C 1
ATOM 6140 O O . ARG D 1 64 ? 0.776 280.289 130.366 1.00 29.07 64 ARG D O 1
ATOM 6148 N N . LYS D 1 65 ? 1.778 280.606 132.372 1.00 28.40 65 LYS D N 1
ATOM 6149 C CA . LYS D 1 65 ? 3.113 280.863 131.827 1.00 28.57 65 LYS D CA 1
ATOM 6150 C C . LYS D 1 65 ? 3.106 281.896 130.700 1.00 33.84 65 LYS D C 1
ATOM 6151 O O . LYS D 1 65 ? 3.550 281.615 129.592 1.00 35.64 65 LYS D O 1
ATOM 6157 N N . PRO D 1 66 ? 2.599 283.108 130.985 1.00 33.58 66 PRO D N 1
ATOM 6158 C CA . PRO D 1 66 ? 2.557 284.147 129.949 1.00 33.37 66 PRO D CA 1
ATOM 6159 C C . PRO D 1 66 ? 3.963 284.600 129.554 1.00 36.44 66 PRO D C 1
ATOM 6160 O O . PRO D 1 66 ? 4.818 284.738 130.429 1.00 38.57 66 PRO D O 1
ATOM 6164 N N . LYS D 1 67 ? 4.203 284.794 128.260 1.00 36.82 67 LYS D N 1
ATOM 6165 C CA . LYS D 1 67 ? 5.494 285.294 127.784 1.00 39.31 67 LYS D CA 1
ATOM 6166 C C . LYS D 1 67 ? 5.699 286.744 128.195 1.00 37.14 67 LYS D C 1
ATOM 6167 O O . LYS D 1 67 ? 6.815 287.146 128.542 1.00 38.04 67 LYS D O 1
ATOM 6173 N N . ARG D 1 68 ? 4.615 287.521 128.123 1.00 35.90 68 ARG D N 1
ATOM 6174 C CA . ARG D 1 68 ? 4.594 288.925 128.547 1.00 34.89 68 ARG D CA 1
ATOM 6175 C C . ARG D 1 68 ? 3.320 289.261 129.337 1.00 33.22 68 ARG D C 1
ATOM 6176 O O . ARG D 1 68 ? 2.196 288.774 129.042 1.00 37.01 68 ARG D O 1
ATOM 6184 N N . ILE D 1 69 ? 3.513 290.118 130.337 1.00 31.71 69 ILE D N 1
ATOM 6185 C CA . ILE D 1 69 ? 2.423 290.590 131.176 1.00 31.18 69 ILE D CA 1
ATOM 6186 C C . ILE D 1 69 ? 2.319 292.107 131.112 1.00 30.39 69 ILE D C 1
ATOM 6187 O O . ILE D 1 69 ? 3.328 292.804 131.156 1.00 32.67 69 ILE D O 1
ATOM 6192 N N . LEU D 1 70 ? 1.097 292.614 130.989 1.00 27.88 70 LEU D N 1
ATOM 6193 C CA . LEU D 1 70 ? 0.864 294.049 131.043 1.00 28.79 70 LEU D CA 1
ATOM 6194 C C . LEU D 1 70 ? -0.094 294.338 132.176 1.00 30.05 70 LEU D C 1
ATOM 6195 O O . LEU D 1 70 ? -1.102 293.672 132.281 1.00 30.78 70 LEU D O 1
ATOM 6200 N N . GLU D 1 71 ? 0.208 295.302 133.037 1.00 29.12 71 GLU D N 1
ATOM 6201 C CA . GLU D 1 71 ? -0.779 295.689 134.036 1.00 30.03 71 GLU D CA 1
ATOM 6202 C C . GLU D 1 71 ? -1.003 297.204 134.033 1.00 32.65 71 GLU D C 1
ATOM 6203 O O . GLU D 1 71 ? -0.079 297.981 133.816 1.00 34.16 71 GLU D O 1
ATOM 6209 N N . ILE D 1 72 ? -2.253 297.611 134.241 1.00 28.37 72 ILE D N 1
ATOM 6210 C CA . ILE D 1 72 ? -2.606 299.013 134.224 1.00 26.03 72 ILE D CA 1
ATOM 6211 C C . ILE D 1 72 ? -3.038 299.402 135.625 1.00 28.33 72 ILE D C 1
ATOM 6212 O O . ILE D 1 72 ? -4.015 298.871 136.159 1.00 27.76 72 ILE D O 1
ATOM 6217 N N . GLY D 1 73 ? -2.288 300.320 136.227 1.00 30.07 73 GLY D N 1
ATOM 6218 C CA . GLY D 1 73 ? -2.484 300.653 137.626 1.00 29.63 73 GLY D CA 1
ATOM 6219 C C . GLY D 1 73 ? -1.486 299.889 138.472 1.00 27.92 73 GLY D C 1
ATOM 6220 O O . GLY D 1 73 ? -1.687 298.722 138.785 1.00 29.10 73 GLY D O 1
ATOM 6221 N N . CYS D 1 74 ? -0.389 300.554 138.823 1.00 33.74 74 CYS D N 1
ATOM 6222 C CA . CYS D 1 74 ? 0.702 299.918 139.542 1.00 29.80 74 CYS D CA 1
ATOM 6223 C C . CYS D 1 74 ? 0.558 300.125 141.043 1.00 31.57 74 CYS D C 1
ATOM 6224 O O . CYS D 1 74 ? 0.879 299.241 141.837 1.00 32.51 74 CYS D O 1
ATOM 6227 N N . TYR D 1 75 ? 0.071 301.307 141.408 1.00 28.93 75 TYR D N 1
ATOM 6228 C CA . TYR D 1 75 ? 0.012 301.759 142.796 1.00 32.08 75 TYR D CA 1
ATOM 6229 C C . TYR D 1 75 ? 1.397 301.656 143.451 1.00 31.58 75 TYR D C 1
ATOM 6230 O O . TYR D 1 75 ? 2.284 302.436 143.137 1.00 34.88 75 TYR D O 1
ATOM 6239 N N . SER D 1 76 ? 1.580 300.702 144.357 1.00 33.22 76 SER D N 1
ATOM 6240 C CA . SER D 1 76 ? 2.849 300.569 145.065 1.00 35.13 76 SER D CA 1
ATOM 6241 C C . SER D 1 76 ? 3.678 299.416 144.504 1.00 36.83 76 SER D C 1
ATOM 6242 O O . SER D 1 76 ? 4.757 299.124 145.011 1.00 33.66 76 SER D O 1
ATOM 6245 N N . GLY D 1 77 ? 3.157 298.755 143.473 1.00 29.18 77 GLY D N 1
ATOM 6246 C CA . GLY D 1 77 ? 3.880 297.694 142.786 1.00 28.47 77 GLY D CA 1
ATOM 6247 C C . GLY D 1 77 ? 3.592 296.277 143.264 1.00 28.95 77 GLY D C 1
ATOM 6248 O O . GLY D 1 77 ? 4.283 295.324 142.874 1.00 28.17 77 GLY D O 1
ATOM 6249 N N . TYR D 1 78 ? 2.565 296.120 144.089 1.00 27.04 78 TYR D N 1
ATOM 6250 C CA . TYR D 1 78 ? 2.283 294.822 144.705 1.00 28.38 78 TYR D CA 1
ATOM 6251 C C . TYR D 1 78 ? 1.921 293.753 143.679 1.00 27.92 78 TYR D C 1
ATOM 6252 O O . TYR D 1 78 ? 2.517 292.664 143.665 1.00 25.38 78 TYR D O 1
ATOM 6261 N N . SER D 1 79 ? 0.949 294.054 142.823 1.00 23.24 79 SER D N 1
ATOM 6262 C CA . SER D 1 79 ? 0.549 293.104 141.795 1.00 24.30 79 SER D CA 1
ATOM 6263 C C . SER D 1 79 ? 1.678 292.899 140.789 1.00 24.69 79 SER D C 1
ATOM 6264 O O . SER D 1 79 ? 1.875 291.783 140.296 1.00 28.29 79 SER D O 1
ATOM 6267 N N . ALA D 1 80 ? 2.454 293.948 140.517 1.00 25.12 80 ALA D N 1
ATOM 6268 C CA . ALA D 1 80 ? 3.594 293.809 139.611 1.00 29.39 80 ALA D CA 1
ATOM 6269 C C . ALA D 1 80 ? 4.604 292.802 140.165 1.00 29.10 80 ALA D C 1
ATOM 6270 O O . ALA D 1 80 ? 5.124 291.949 139.435 1.00 25.87 80 ALA D O 1
ATOM 6272 N N . LEU D 1 81 ? 4.866 292.902 141.464 1.00 30.90 81 LEU D N 1
ATOM 6273 C CA . LEU D 1 81 ? 5.780 291.991 142.129 1.00 29.75 81 LEU D CA 1
ATOM 6274 C C . LEU D 1 81 ? 5.196 290.579 142.209 1.00 30.78 81 LEU D C 1
ATOM 6275 O O . LEU D 1 81 ? 5.932 289.597 142.180 1.00 32.88 81 LEU D O 1
ATOM 6280 N N . ALA D 1 82 ? 3.876 290.472 142.312 1.00 28.69 82 ALA D N 1
ATOM 6281 C CA . ALA D 1 82 ? 3.239 289.153 142.266 1.00 27.27 82 ALA D CA 1
ATOM 6282 C C . ALA D 1 82 ? 3.454 288.483 140.910 1.00 26.54 82 ALA D C 1
ATOM 6283 O O . ALA D 1 82 ? 3.807 287.299 140.837 1.00 31.35 82 ALA D O 1
ATOM 6285 N N . TRP D 1 83 ? 3.237 289.237 139.833 1.00 29.33 83 TRP D N 1
ATOM 6286 C CA . TRP D 1 83 ? 3.475 288.697 138.495 1.00 26.41 83 TRP D CA 1
ATOM 6287 C C . TRP D 1 83 ? 4.937 288.283 138.379 1.00 28.49 83 TRP D C 1
ATOM 6288 O O . TRP D 1 83 ? 5.273 287.201 137.872 1.00 32.41 83 TRP D O 1
ATOM 6299 N N . TYR D 1 84 ? 5.805 289.164 138.871 1.00 31.43 84 TYR D N 1
ATOM 6300 C CA . TYR D 1 84 ? 7.236 288.881 138.920 1.00 29.09 84 TYR D CA 1
ATOM 6301 C C . TYR D 1 84 ? 7.534 287.532 139.582 1.00 32.72 84 TYR D C 1
ATOM 6302 O O . TYR D 1 84 ? 8.259 286.701 139.023 1.00 36.09 84 TYR D O 1
ATOM 6311 N N . GLU D 1 85 ? 6.981 287.316 140.772 1.00 34.71 85 GLU D N 1
ATOM 6312 C CA . GLU D 1 85 ? 7.159 286.043 141.473 1.00 35.71 85 GLU D CA 1
ATOM 6313 C C . GLU D 1 85 ? 6.681 284.863 140.645 1.00 34.50 85 GLU D C 1
ATOM 6314 O O . GLU D 1 85 ? 7.354 283.822 140.560 1.00 35.05 85 GLU D O 1
ATOM 6320 N N . GLY D 1 86 ? 5.511 285.030 140.038 1.00 30.12 86 GLY D N 1
ATOM 6321 C CA . GLY D 1 86 ? 4.908 283.964 139.264 1.00 29.91 86 GLY D CA 1
ATOM 6322 C C . GLY D 1 86 ? 5.585 283.658 137.944 1.00 34.05 86 GLY D C 1
ATOM 6323 O O . GLY D 1 86 ? 5.271 282.641 137.319 1.00 31.66 86 GLY D O 1
ATOM 6324 N N . THR D 1 87 ? 6.497 284.525 137.502 1.00 35.35 87 THR D N 1
ATOM 6325 C CA . THR D 1 87 ? 7.197 284.274 136.237 1.00 36.34 87 THR D CA 1
ATOM 6326 C C . THR D 1 87 ? 8.731 284.182 136.359 1.00 39.10 87 THR D C 1
ATOM 6327 O O . THR D 1 87 ? 9.459 284.442 135.394 1.00 39.62 87 THR D O 1
ATOM 6331 N N . ARG D 1 88 ? 9.223 283.770 137.525 1.00 39.06 88 ARG D N 1
ATOM 6332 C CA . ARG D 1 88 ? 10.675 283.649 137.729 1.00 44.84 88 ARG D CA 1
ATOM 6333 C C . ARG D 1 88 ? 11.329 282.630 136.796 1.00 49.64 88 ARG D C 1
ATOM 6334 O O . ARG D 1 88 ? 12.479 282.802 136.374 1.00 48.70 88 ARG D O 1
ATOM 6342 N N . ASP D 1 89 ? 10.599 281.566 136.481 1.00 51.36 89 ASP D N 1
ATOM 6343 C CA . ASP D 1 89 ? 11.147 280.488 135.667 1.00 60.98 89 ASP D CA 1
ATOM 6344 C C . ASP D 1 89 ? 11.345 280.912 134.214 1.00 61.13 89 ASP D C 1
ATOM 6345 O O . ASP D 1 89 ? 12.273 280.455 133.547 1.00 63.28 89 ASP D O 1
ATOM 6350 N N . THR D 1 90 ? 10.478 281.797 133.732 1.00 56.57 90 THR D N 1
ATOM 6351 C CA . THR D 1 90 ? 10.503 282.212 132.332 1.00 51.67 90 THR D CA 1
ATOM 6352 C C . THR D 1 90 ? 11.151 283.577 132.128 1.00 51.49 90 THR D C 1
ATOM 6353 O O . THR D 1 90 ? 11.476 283.952 131.003 1.00 51.49 90 THR D O 1
ATOM 6357 N N . LYS D 1 91 ? 11.328 284.338 133.182 1.00 50.24 91 LYS D N 1
ATOM 6358 C CA . LYS D 1 91 ? 11.900 285.647 133.009 1.00 47.32 91 LYS D CA 1
ATOM 6359 C C . LYS D 1 91 ? 11.049 286.525 132.107 1.00 44.51 91 LYS D C 1
ATOM 6360 O O . LYS D 1 91 ? 11.569 287.278 131.301 1.00 44.45 91 LYS D O 1
ATOM 6366 N N . ALA D 1 92 ? 9.735 286.429 132.245 1.00 45.11 92 ALA D N 1
ATOM 6367 C CA . ALA D 1 92 ? 8.841 287.205 131.392 1.00 40.12 92 ALA D CA 1
ATOM 6368 C C . ALA D 1 92 ? 8.983 288.709 131.621 1.00 41.61 92 ALA D C 1
ATOM 6369 O O . ALA D 1 92 ? 9.264 289.156 132.735 1.00 41.74 92 ALA D O 1
ATOM 6371 N N . GLU D 1 93 ? 8.796 289.485 130.556 1.00 41.70 93 GLU D N 1
ATOM 6372 C CA . GLU D 1 93 ? 8.730 290.935 130.675 1.00 41.46 93 GLU D CA 1
ATOM 6373 C C . GLU D 1 93 ? 7.409 291.328 131.316 1.00 38.74 93 GLU D C 1
ATOM 6374 O O . GLU D 1 93 ? 6.351 290.776 130.994 1.00 33.94 93 GLU D O 1
ATOM 6380 N N . ILE D 1 94 ? 7.477 292.276 132.240 1.00 35.23 94 ILE D N 1
ATOM 6381 C CA . ILE D 1 94 ? 6.291 292.787 132.897 1.00 32.92 94 ILE D CA 1
ATOM 6382 C C . ILE D 1 94 ? 6.232 294.289 132.673 1.00 37.38 94 ILE D C 1
ATOM 6383 O O . ILE D 1 94 ? 7.143 295.008 133.053 1.00 39.99 94 ILE D O 1
ATOM 6388 N N . VAL D 1 95 ? 5.185 294.749 132.010 1.00 33.36 95 VAL D N 1
ATOM 6389 C CA . VAL D 1 95 ? 5.015 296.179 131.792 1.00 34.23 95 VAL D CA 1
ATOM 6390 C C . VAL D 1 95 ? 3.911 296.686 132.702 1.00 35.01 95 VAL D C 1
ATOM 6391 O O . VAL D 1 95 ? 2.833 296.091 132.767 1.00 37.14 95 VAL D O 1
ATOM 6395 N N . THR D 1 96 ? 4.169 297.771 133.428 1.00 32.23 96 THR D N 1
ATOM 6396 C CA . THR D 1 96 ? 3.146 298.290 134.331 1.00 32.45 96 THR D CA 1
ATOM 6397 C C . THR D 1 96 ? 2.965 299.806 134.145 1.00 32.48 96 THR D C 1
ATOM 6398 O O . THR D 1 96 ? 3.938 300.549 134.061 1.00 31.71 96 THR D O 1
ATOM 6402 N N . LEU D 1 97 ? 1.716 300.250 134.039 1.00 33.88 97 LEU D N 1
ATOM 6403 C CA . LEU D 1 97 ? 1.425 301.662 133.771 1.00 34.50 97 LEU D CA 1
ATOM 6404 C C . LEU D 1 97 ? 0.980 302.405 135.031 1.00 35.66 97 LEU D C 1
ATOM 6405 O O . LEU D 1 97 ? 0.155 301.898 135.809 1.00 29.57 97 LEU D O 1
ATOM 6410 N N . GLU D 1 98 ? 1.526 303.605 135.241 1.00 36.26 98 GLU D N 1
ATOM 6411 C CA . GLU D 1 98 ? 1.138 304.394 136.414 1.00 37.36 98 GLU D CA 1
ATOM 6412 C C . GLU D 1 98 ? 1.307 305.898 136.157 1.00 39.67 98 GLU D C 1
ATOM 6413 O O . GLU D 1 98 ? 2.249 306.304 135.477 1.00 37.14 98 GLU D O 1
ATOM 6419 N N . TYR D 1 99 ? 0.370 306.674 136.668 1.00 41.59 99 TYR D N 1
ATOM 6420 C CA . TYR D 1 99 ? 0.371 308.119 136.463 1.00 41.38 99 TYR D CA 1
ATOM 6421 C C . TYR D 1 99 ? 0.636 308.977 137.679 1.00 38.85 99 TYR D C 1
ATOM 6422 O O . TYR D 1 99 ? 0.820 310.137 137.573 1.00 40.85 99 TYR D O 1
ATOM 6431 N N . SER D 1 100 ? 0.644 308.400 138.841 1.00 38.08 100 SER D N 1
ATOM 6432 C CA . SER D 1 100 ? 0.853 309.162 140.074 1.00 39.73 100 SER D CA 1
ATOM 6433 C C . SER D 1 100 ? 2.328 309.215 140.476 1.00 40.80 100 SER D C 1
ATOM 6434 O O . SER D 1 100 ? 2.934 308.174 140.733 1.00 39.66 100 SER D O 1
ATOM 6437 N N . PRO D 1 101 ? 2.907 310.428 140.547 1.00 47.02 101 PRO D N 1
ATOM 6438 C CA . PRO D 1 101 ? 4.335 310.547 140.871 1.00 44.65 101 PRO D CA 1
ATOM 6439 C C . PRO D 1 101 ? 4.705 309.875 142.195 1.00 44.55 101 PRO D C 1
ATOM 6440 O O . PRO D 1 101 ? 5.673 309.125 142.232 1.00 44.25 101 PRO D O 1
ATOM 6444 N N . LYS D 1 102 ? 3.936 310.124 143.228 1.00 47.71 102 LYS D N 1
ATOM 6445 C CA . LYS D 1 102 ? 4.176 309.560 144.532 1.00 49.89 102 LYS D CA 1
ATOM 6446 C C . LYS D 1 102 ? 4.247 308.029 144.519 1.00 45.06 102 LYS D C 1
ATOM 6447 O O . LYS D 1 102 ? 5.094 307.422 145.134 1.00 43.17 102 LYS D O 1
ATOM 6453 N N . MET D 1 103 ? 3.311 307.431 143.813 1.00 40.53 103 MET D N 1
ATOM 6454 C CA . MET D 1 103 ? 3.250 305.982 143.716 1.00 38.24 103 MET D CA 1
ATOM 6455 C C . MET D 1 103 ? 4.319 305.445 142.781 1.00 37.78 103 MET D C 1
ATOM 6456 O O . MET D 1 103 ? 4.820 304.366 142.996 1.00 36.90 103 MET D O 1
ATOM 6461 N N . ILE D 1 104 ? 4.665 306.201 141.746 1.00 40.45 104 ILE D N 1
ATOM 6462 C CA . ILE D 1 104 ? 5.782 305.839 140.885 1.00 40.88 104 ILE D CA 1
ATOM 6463 C C . ILE D 1 104 ? 7.068 305.743 141.712 1.00 41.80 104 ILE D C 1
ATOM 6464 O O . ILE D 1 104 ? 7.817 304.770 141.599 1.00 40.57 104 ILE D O 1
ATOM 6469 N N . ALA D 1 105 ? 7.296 306.734 142.569 1.00 43.16 105 ALA D N 1
ATOM 6470 C CA . ALA D 1 105 ? 8.459 306.729 143.457 1.00 48.55 105 ALA D CA 1
ATOM 6471 C C . ALA D 1 105 ? 8.437 305.530 144.414 1.00 46.79 105 ALA D C 1
ATOM 6472 O O . ALA D 1 105 ? 9.442 304.802 144.558 1.00 47.12 105 ALA D O 1
ATOM 6474 N N . ALA D 1 106 ? 7.288 305.322 145.058 1.00 43.48 106 ALA D N 1
ATOM 6475 C CA . ALA D 1 106 ? 7.134 304.172 145.956 1.00 41.36 106 ALA D CA 1
ATOM 6476 C C . ALA D 1 106 ? 7.421 302.836 145.251 1.00 42.33 106 ALA D C 1
ATOM 6477 O O . ALA D 1 106 ? 8.101 301.954 145.796 1.00 44.11 106 ALA D O 1
ATOM 6479 N N . SER D 1 107 ? 6.907 302.700 144.034 1.00 39.78 107 SER D N 1
ATOM 6480 C CA . SER D 1 107 ? 7.071 301.482 143.251 1.00 40.05 107 SER D CA 1
ATOM 6481 C C . SER D 1 107 ? 8.521 301.270 142.834 1.00 40.24 107 SER D C 1
ATOM 6482 O O . SER D 1 107 ? 9.022 300.165 142.893 1.00 36.88 107 SER D O 1
ATOM 6485 N N . ARG D 1 108 ? 9.197 302.319 142.391 1.00 39.19 108 ARG D N 1
ATOM 6486 C CA . ARG D 1 108 ? 10.592 302.147 141.988 1.00 43.41 108 ARG D CA 1
ATOM 6487 C C . ARG D 1 108 ? 11.469 301.801 143.199 1.00 43.09 108 ARG D C 1
ATOM 6488 O O . ARG D 1 108 ? 12.404 300.986 143.099 1.00 43.44 108 ARG D O 1
ATOM 6496 N N . GLU D 1 109 ? 11.153 302.391 144.350 1.00 43.47 109 GLU D N 1
ATOM 6497 C CA . GLU D 1 109 ? 11.838 301.996 145.579 1.00 49.40 109 GLU D CA 1
ATOM 6498 C C . GLU D 1 109 ? 11.608 300.509 145.891 1.00 48.92 109 GLU D C 1
ATOM 6499 O O . GLU D 1 109 ? 12.552 299.766 146.193 1.00 52.36 109 GLU D O 1
ATOM 6505 N N . ALA D 1 110 ? 10.353 300.076 145.811 1.00 45.06 110 ALA D N 1
ATOM 6506 C CA . ALA D 1 110 ? 10.013 298.672 146.060 1.00 44.74 110 ALA D CA 1
ATOM 6507 C C . ALA D 1 110 ? 10.720 297.721 145.097 1.00 46.49 110 ALA D C 1
ATOM 6508 O O . ALA D 1 110 ? 11.219 296.674 145.501 1.00 49.11 110 ALA D O 1
ATOM 6510 N N . PHE D 1 111 ? 10.744 298.085 143.820 1.00 42.71 111 PHE D N 1
ATOM 6511 C CA . PHE D 1 111 ? 11.344 297.256 142.786 1.00 41.97 111 PHE D CA 1
ATOM 6512 C C . PHE D 1 111 ? 12.836 297.146 143.020 1.00 47.39 111 PHE D C 1
ATOM 6513 O O . PHE D 1 111 ? 13.421 296.084 142.818 1.00 47.41 111 PHE D O 1
ATOM 6521 N N . LYS D 1 112 ? 13.449 298.246 143.450 1.00 45.81 112 LYS D N 1
ATOM 6522 C CA . LYS D 1 112 ? 14.881 298.214 143.735 1.00 52.25 112 LYS D CA 1
ATOM 6523 C C . LYS D 1 112 ? 15.159 297.320 144.945 1.00 53.37 112 LYS D C 1
ATOM 6524 O O . LYS D 1 112 ? 16.093 296.514 144.930 1.00 51.18 112 LYS D O 1
ATOM 6530 N N . LYS D 1 113 ? 14.330 297.451 145.979 1.00 53.46 113 LYS D N 1
ATOM 6531 C CA . LYS D 1 113 ? 14.534 296.700 147.213 1.00 58.37 113 LYS D CA 1
ATOM 6532 C C . LYS D 1 113 ? 14.339 295.194 146.999 1.00 58.49 113 LYS D C 1
ATOM 6533 O O . LYS D 1 113 ? 15.075 294.375 147.556 1.00 63.26 113 LYS D O 1
ATOM 6539 N N . TYR D 1 114 ? 13.347 294.850 146.183 1.00 50.68 114 TYR D N 1
ATOM 6540 C CA . TYR D 1 114 ? 12.983 293.463 145.884 1.00 49.06 114 TYR D CA 1
ATOM 6541 C C . TYR D 1 114 ? 14.028 292.792 145.002 1.00 47.66 114 TYR D C 1
ATOM 6542 O O . TYR D 1 114 ? 14.040 291.570 144.865 1.00 52.12 114 TYR D O 1
ATOM 6551 N N . GLY D 1 115 ? 14.886 293.599 144.390 1.00 50.81 115 GLY D N 1
ATOM 6552 C CA . GLY D 1 115 ? 15.955 293.096 143.545 1.00 52.67 115 GLY D CA 1
ATOM 6553 C C . GLY D 1 115 ? 15.431 292.594 142.214 1.00 53.76 115 GLY D C 1
ATOM 6554 O O . GLY D 1 115 ? 15.922 291.609 141.667 1.00 53.78 115 GLY D O 1
ATOM 6555 N N . VAL D 1 116 ? 14.432 293.287 141.683 1.00 54.16 116 VAL D N 1
ATOM 6556 C CA . VAL D 1 116 ? 13.790 292.868 140.445 1.00 56.10 116 VAL D CA 1
ATOM 6557 C C . VAL D 1 116 ? 14.665 293.096 139.206 1.00 65.25 116 VAL D C 1
ATOM 6558 O O . VAL D 1 116 ? 14.925 292.169 138.440 1.00 66.57 116 VAL D O 1
ATOM 6562 N N . GLY D 1 117 ? 15.117 294.326 139.002 1.00 71.48 117 GLY D N 1
ATOM 6563 C CA . GLY D 1 117 ? 15.949 294.620 137.852 1.00 76.71 117 GLY D CA 1
ATOM 6564 C C . GLY D 1 117 ? 15.203 294.839 136.547 1.00 76.76 117 GLY D C 1
ATOM 6565 O O . GLY D 1 117 ? 14.192 295.540 136.502 1.00 75.23 117 GLY D O 1
ATOM 6566 N N . ASP D 1 118 ? 15.700 294.209 135.486 1.00 77.19 118 ASP D N 1
ATOM 6567 C CA . ASP D 1 118 ? 15.382 294.607 134.114 1.00 77.86 118 ASP D CA 1
ATOM 6568 C C . ASP D 1 118 ? 13.955 294.320 133.649 1.00 67.95 118 ASP D C 1
ATOM 6569 O O . ASP D 1 118 ? 13.291 295.210 133.113 1.00 66.53 118 ASP D O 1
ATOM 6574 N N . ARG D 1 119 ? 13.483 293.091 133.841 1.00 57.48 119 ARG D N 1
ATOM 6575 C CA . ARG D 1 119 ? 12.251 292.651 133.184 1.00 50.45 119 ARG D CA 1
ATOM 6576 C C . ARG D 1 119 ? 10.962 293.283 133.715 1.00 47.03 119 ARG D C 1
ATOM 6577 O O . ARG D 1 119 ? 9.885 293.016 133.192 1.00 45.59 119 ARG D O 1
ATOM 6585 N N . VAL D 1 120 ? 11.053 294.113 134.746 1.00 42.46 120 VAL D N 1
ATOM 6586 C CA . VAL D 1 120 ? 9.888 294.896 135.134 1.00 42.08 120 VAL D CA 1
ATOM 6587 C C . VAL D 1 120 ? 10.101 296.340 134.691 1.00 40.72 120 VAL D C 1
ATOM 6588 O O . VAL D 1 120 ? 11.056 296.998 135.100 1.00 42.04 120 VAL D O 1
ATOM 6592 N N . LYS D 1 121 ? 9.217 296.811 133.822 1.00 38.65 121 LYS D N 1
ATOM 6593 C CA . LYS D 1 121 ? 9.302 298.161 133.288 1.00 42.68 121 LYS D CA 1
ATOM 6594 C C . LYS D 1 121 ? 8.078 298.946 133.713 1.00 40.84 121 LYS D C 1
ATOM 6595 O O . LYS D 1 121 ? 6.947 298.586 133.377 1.00 34.76 121 LYS D O 1
ATOM 6601 N N . LEU D 1 122 ? 8.315 300.003 134.476 1.00 39.99 122 LEU D N 1
ATOM 6602 C CA . LEU D 1 122 ? 7.258 300.911 134.888 1.00 36.51 122 LEU D CA 1
ATOM 6603 C C . LEU D 1 122 ? 7.215 302.093 133.932 1.00 39.08 122 LEU D C 1
ATOM 6604 O O . LEU D 1 122 ? 8.172 302.869 133.844 1.00 39.92 122 LEU D O 1
ATOM 6609 N N . ILE D 1 123 ? 6.110 302.219 133.206 1.00 35.98 123 ILE D N 1
ATOM 6610 C CA . ILE D 1 123 ? 5.913 303.348 132.310 1.00 38.63 123 ILE D CA 1
ATOM 6611 C C . ILE D 1 123 ? 5.031 304.419 132.961 1.00 40.43 123 ILE D C 1
ATOM 6612 O O . ILE D 1 123 ? 3.908 304.146 133.441 1.00 38.56 123 ILE D O 1
ATOM 6617 N N . GLU D 1 124 ? 5.566 305.638 132.978 1.00 43.45 124 GLU D N 1
ATOM 6618 C CA . GLU D 1 124 ? 4.965 306.748 133.706 1.00 43.88 124 GLU D CA 1
ATOM 6619 C C . GLU D 1 124 ? 4.083 307.591 132.800 1.00 44.76 124 GLU D C 1
ATOM 6620 O O . GLU D 1 124 ? 4.453 307.885 131.669 1.00 47.05 124 GLU D O 1
ATOM 6626 N N . GLY D 1 125 ? 2.908 307.968 133.295 1.00 43.83 125 GLY D N 1
ATOM 6627 C CA . GLY D 1 125 ? 2.026 308.841 132.546 1.00 45.13 125 GLY D CA 1
ATOM 6628 C C . GLY D 1 125 ? 0.613 308.309 132.495 1.00 40.10 125 GLY D C 1
ATOM 6629 O O . GLY D 1 125 ? 0.355 307.193 132.932 1.00 36.86 125 GLY D O 1
ATOM 6630 N N . PRO D 1 126 ? -0.316 309.114 131.963 1.00 44.82 126 PRO D N 1
ATOM 6631 C CA . PRO D 1 126 ? -1.714 308.695 131.833 1.00 41.81 126 PRO D CA 1
ATOM 6632 C C . PRO D 1 126 ? -1.807 307.457 130.951 1.00 39.77 126 PRO D C 1
ATOM 6633 O O . PRO D 1 126 ? -1.289 307.465 129.836 1.00 40.97 126 PRO D O 1
ATOM 6637 N N . ALA D 1 127 ? -2.443 306.404 131.451 1.00 35.81 127 ALA D N 1
ATOM 6638 C CA . ALA D 1 127 ? -2.478 305.131 130.747 1.00 37.62 127 ALA D CA 1
ATOM 6639 C C . ALA D 1 127 ? -3.200 305.249 129.415 1.00 41.26 127 ALA D C 1
ATOM 6640 O O . ALA D 1 127 ? -2.859 304.549 128.468 1.00 44.78 127 ALA D O 1
ATOM 6642 N N . GLU D 1 128 ? -4.190 306.138 129.336 1.00 42.71 128 GLU D N 1
ATOM 6643 C CA . GLU D 1 128 ? -4.961 306.280 128.105 1.00 46.10 128 GLU D CA 1
ATOM 6644 C C . GLU D 1 128 ? -4.068 306.736 126.950 1.00 52.88 128 GLU D C 1
ATOM 6645 O O . GLU D 1 128 ? -4.390 306.508 125.785 1.00 57.28 128 GLU D O 1
ATOM 6651 N N . ASN D 1 129 ? -2.945 307.370 127.279 1.00 50.39 129 ASN D N 1
ATOM 6652 C CA . ASN D 1 129 ? -1.970 307.771 126.273 1.00 49.58 129 ASN D CA 1
ATOM 6653 C C . ASN D 1 129 ? -0.851 306.743 126.108 1.00 46.45 129 ASN D C 1
ATOM 6654 O O . ASN D 1 129 ? -0.529 306.343 124.989 1.00 48.16 129 ASN D O 1
ATOM 6659 N N . THR D 1 130 ? -0.262 306.315 127.223 1.00 42.18 130 THR D N 1
ATOM 6660 C CA . THR D 1 130 ? 0.914 305.445 127.172 1.00 39.16 130 THR D CA 1
ATOM 6661 C C . THR D 1 130 ? 0.590 304.058 126.619 1.00 38.07 130 THR D C 1
ATOM 6662 O O . THR D 1 130 ? 1.406 303.468 125.905 1.00 40.25 130 THR D O 1
ATOM 6666 N N . LEU D 1 131 ? -0.598 303.549 126.941 1.00 40.82 131 LEU D N 1
ATOM 6667 C CA . LEU D 1 131 ? -1.027 302.230 126.468 1.00 39.24 131 LEU D CA 1
ATOM 6668 C C . LEU D 1 131 ? -0.952 302.144 124.948 1.00 43.66 131 LEU D C 1
ATOM 6669 O O . LEU D 1 131 ? -0.655 301.090 124.389 1.00 46.73 131 LEU D O 1
ATOM 6674 N N . LYS D 1 132 ? -1.194 303.268 124.283 1.00 44.57 132 LYS D N 1
ATOM 6675 C CA . LYS D 1 132 ? -1.192 303.298 122.827 1.00 48.42 132 LYS D CA 1
ATOM 6676 C C . LYS D 1 132 ? 0.217 303.187 122.248 1.00 49.32 132 LYS D C 1
ATOM 6677 O O . LYS D 1 132 ? 0.389 302.823 121.087 1.00 50.58 132 LYS D O 1
ATOM 6683 N N . THR D 1 133 ? 1.222 303.490 123.063 1.00 48.86 133 THR D N 1
ATOM 6684 C CA . THR D 1 133 ? 2.601 303.499 122.590 1.00 47.90 133 THR D CA 1
ATOM 6685 C C . THR D 1 133 ? 3.233 302.114 122.672 1.00 45.75 133 THR D C 1
ATOM 6686 O O . THR D 1 133 ? 4.291 301.877 122.088 1.00 48.54 133 THR D O 1
ATOM 6690 N N . LEU D 1 134 ? 2.586 301.202 123.394 1.00 46.92 134 LEU D N 1
ATOM 6691 C CA . LEU D 1 134 ? 3.141 299.864 123.601 1.00 46.54 134 LEU D CA 1
ATOM 6692 C C . LEU D 1 134 ? 3.241 299.073 122.300 1.00 50.27 134 LEU D C 1
ATOM 6693 O O . LEU D 1 134 ? 2.425 299.241 121.395 1.00 51.27 134 LEU D O 1
ATOM 6698 N N . GLU D 1 135 ? 4.243 298.205 122.214 1.00 53.58 135 GLU D N 1
ATOM 6699 C CA . GLU D 1 135 ? 4.429 297.390 121.023 1.00 56.38 135 GLU D CA 1
ATOM 6700 C C . GLU D 1 135 ? 4.304 295.904 121.339 1.00 54.77 135 GLU D C 1
ATOM 6701 O O . GLU D 1 135 ? 4.416 295.489 122.492 1.00 45.59 135 GLU D O 1
ATOM 6707 N N . GLY D 1 136 ? 4.076 295.104 120.304 1.00 54.56 136 GLY D N 1
ATOM 6708 C CA . GLY D 1 136 ? 3.970 293.668 120.467 1.00 49.55 136 GLY D CA 1
ATOM 6709 C C . GLY D 1 136 ? 2.657 293.255 121.095 1.00 46.88 136 GLY D C 1
ATOM 6710 O O . GLY D 1 136 ? 1.674 293.998 121.061 1.00 45.71 136 GLY D O 1
ATOM 6711 N N . GLU D 1 137 ? 2.639 292.059 121.675 1.00 47.49 137 GLU D N 1
ATOM 6712 C CA . GLU D 1 137 ? 1.431 291.540 122.296 1.00 45.74 137 GLU D CA 1
ATOM 6713 C C . GLU D 1 137 ? 1.731 291.024 123.698 1.00 45.91 137 GLU D C 1
ATOM 6714 O O . GLU D 1 137 ? 2.890 290.766 124.034 1.00 46.12 137 GLU D O 1
ATOM 6720 N N . PHE D 1 138 ? 0.684 290.878 124.509 1.00 41.51 138 PHE D N 1
ATOM 6721 C CA . PHE D 1 138 ? 0.816 290.375 125.871 1.00 34.59 138 PHE D CA 1
ATOM 6722 C C . PHE D 1 138 ? -0.070 289.151 126.085 1.00 37.74 138 PHE D C 1
ATOM 6723 O O . PHE D 1 138 ? -1.228 289.136 125.659 1.00 35.56 138 PHE D O 1
ATOM 6731 N N . ASP D 1 139 ? 0.467 288.131 126.748 1.00 35.63 139 ASP D N 1
ATOM 6732 C CA . ASP D 1 139 ? -0.313 286.928 127.030 1.00 35.42 139 ASP D CA 1
ATOM 6733 C C . ASP D 1 139 ? -1.234 287.143 128.203 1.00 35.21 139 ASP D C 1
ATOM 6734 O O . ASP D 1 139 ? -2.263 286.476 128.319 1.00 31.76 139 ASP D O 1
ATOM 6739 N N . LEU D 1 140 ? -0.851 288.044 129.100 1.00 29.19 140 LEU D N 1
ATOM 6740 C CA . LEU D 1 140 ? -1.741 288.311 130.224 1.00 27.12 140 LEU D CA 1
ATOM 6741 C C . LEU D 1 140 ? -1.827 289.809 130.470 1.00 28.54 140 LEU D C 1
ATOM 6742 O O . LEU D 1 140 ? -0.806 290.467 130.632 1.00 32.24 140 LEU D O 1
ATOM 6747 N N . ILE D 1 141 ? -3.045 290.346 130.473 1.00 27.10 141 ILE D N 1
ATOM 6748 C CA . ILE D 1 141 ? -3.246 291.766 130.734 1.00 26.25 141 ILE D CA 1
ATOM 6749 C C . ILE D 1 141 ? -4.162 291.998 131.927 1.00 27.38 141 ILE D C 1
ATOM 6750 O O . ILE D 1 141 ? -5.285 291.533 131.947 1.00 29.78 141 ILE D O 1
ATOM 6755 N N . PHE D 1 142 ? -3.678 292.745 132.909 1.00 26.67 142 PHE D N 1
ATOM 6756 C CA . PHE D 1 142 ? -4.391 292.988 134.159 1.00 26.23 142 PHE D CA 1
ATOM 6757 C C . PHE D 1 142 ? -4.829 294.448 134.217 1.00 24.21 142 PHE D C 1
ATOM 6758 O O . PHE D 1 142 ? -3.997 295.328 134.344 1.00 26.96 142 PHE D O 1
ATOM 6766 N N . VAL D 1 143 ? -6.131 294.691 134.112 1.00 25.05 143 VAL D N 1
ATOM 6767 C CA . VAL D 1 143 ? -6.694 296.040 134.145 1.00 25.19 143 VAL D CA 1
ATOM 6768 C C . VAL D 1 143 ? -7.161 296.381 135.561 1.00 25.17 143 VAL D C 1
ATOM 6769 O O . VAL D 1 143 ? -8.080 295.754 136.089 1.00 26.66 143 VAL D O 1
ATOM 6773 N N . ASP D 1 144 ? -6.525 297.368 136.180 1.00 26.85 144 ASP D N 1
ATOM 6774 C CA . ASP D 1 144 ? -6.773 297.637 137.594 1.00 29.68 144 ASP D CA 1
ATOM 6775 C C . ASP D 1 144 ? -6.509 299.106 137.944 1.00 27.74 144 ASP D C 1
ATOM 6776 O O . ASP D 1 144 ? -5.993 299.409 139.016 1.00 30.59 144 ASP D O 1
ATOM 6781 N N . ALA D 1 145 ? -6.871 300.014 137.039 1.00 27.88 145 ALA D N 1
ATOM 6782 C CA . ALA D 1 145 ? -6.633 301.443 137.251 1.00 25.15 145 ALA D CA 1
ATOM 6783 C C . ALA D 1 145 ? -7.962 302.172 137.485 1.00 25.13 145 ALA D C 1
ATOM 6784 O O . ALA D 1 145 ? -8.841 301.656 138.179 1.00 29.01 145 ALA D O 1
ATOM 6786 N N . ASN D 1 146 ? -8.126 303.349 136.894 1.00 26.59 146 ASN D N 1
ATOM 6787 C CA . ASN D 1 146 ? -9.398 304.072 137.015 1.00 27.79 146 ASN D CA 1
ATOM 6788 C C . ASN D 1 146 ? -10.540 303.320 136.345 1.00 28.12 146 ASN D C 1
ATOM 6789 O O . ASN D 1 146 ? -10.483 303.024 135.154 1.00 27.89 146 ASN D O 1
ATOM 6794 N N . LYS D 1 147 ? -11.587 303.031 137.114 1.00 29.77 147 LYS D N 1
ATOM 6795 C CA . LYS D 1 147 ? -12.716 302.245 136.618 1.00 30.36 147 LYS D CA 1
ATOM 6796 C C . LYS D 1 147 ? -13.355 302.882 135.386 1.00 32.59 147 LYS D C 1
ATOM 6797 O O . LYS D 1 147 ? -13.649 302.192 134.397 1.00 34.86 147 LYS D O 1
ATOM 6803 N N . ASP D 1 148 ? -13.492 304.207 135.413 1.00 32.31 148 ASP D N 1
ATOM 6804 C CA . ASP D 1 148 ? -14.144 304.906 134.316 1.00 35.55 148 ASP D CA 1
ATOM 6805 C C . ASP D 1 148 ? -13.301 304.890 133.034 1.00 36.66 148 ASP D C 1
ATOM 6806 O O . ASP D 1 148 ? -13.710 305.429 132.011 1.00 37.08 148 ASP D O 1
ATOM 6811 N N . GLY D 1 149 ? -12.148 304.227 133.080 1.00 36.11 149 GLY D N 1
ATOM 6812 C CA . GLY D 1 149 ? -11.302 304.090 131.909 1.00 35.07 149 GLY D CA 1
ATOM 6813 C C . GLY D 1 149 ? -11.255 302.670 131.364 1.00 34.41 149 GLY D C 1
ATOM 6814 O O . GLY D 1 149 ? -10.715 302.457 130.265 1.00 33.39 149 GLY D O 1
ATOM 6815 N N . TYR D 1 150 ? -11.826 301.709 132.105 1.00 33.72 150 TYR D N 1
ATOM 6816 C CA . TYR D 1 150 ? -11.715 300.298 131.709 1.00 33.05 150 TYR D CA 1
ATOM 6817 C C . TYR D 1 150 ? -12.117 300.094 130.250 1.00 34.83 150 TYR D C 1
ATOM 6818 O O . TYR D 1 150 ? -11.355 299.519 129.455 1.00 36.58 150 TYR D O 1
ATOM 6827 N N . ALA D 1 151 ? -13.287 300.623 129.896 1.00 34.26 151 ALA D N 1
ATOM 6828 C CA . ALA D 1 151 ? -13.840 300.458 128.557 1.00 35.37 151 ALA D CA 1
ATOM 6829 C C . ALA D 1 151 ? -12.889 300.996 127.504 1.00 38.35 151 ALA D C 1
ATOM 6830 O O . ALA D 1 151 ? -12.691 300.364 126.463 1.00 37.64 151 ALA D O 1
ATOM 6832 N N . GLY D 1 152 ? -12.285 302.151 127.785 1.00 32.09 152 GLY D N 1
ATOM 6833 C CA . GLY D 1 152 ? -11.320 302.718 126.865 1.00 32.97 152 GLY D CA 1
ATOM 6834 C C . GLY D 1 152 ? -10.133 301.789 126.730 1.00 38.45 152 GLY D C 1
ATOM 6835 O O . GLY D 1 152 ? -9.720 301.441 125.615 1.00 39.63 152 GLY D O 1
ATOM 6836 N N . TYR D 1 153 ? -9.612 301.347 127.870 1.00 35.02 153 TYR D N 1
ATOM 6837 C CA . TYR D 1 153 ? -8.383 300.561 127.861 1.00 34.95 153 TYR D CA 1
ATOM 6838 C C . TYR D 1 153 ? -8.582 299.313 127.013 1.00 36.56 153 TYR D C 1
ATOM 6839 O O . TYR D 1 153 ? -7.844 299.072 126.042 1.00 40.86 153 TYR D O 1
ATOM 6848 N N . VAL D 1 154 ? -9.631 298.567 127.340 1.00 34.59 154 VAL D N 1
ATOM 6849 C CA . VAL D 1 154 ? -9.950 297.361 126.597 1.00 35.93 154 VAL D CA 1
ATOM 6850 C C . VAL D 1 154 ? -10.036 297.698 125.112 1.00 38.03 154 VAL D C 1
ATOM 6851 O O . VAL D 1 154 ? -9.413 297.018 124.286 1.00 40.68 154 VAL D O 1
ATOM 6855 N N . LYS D 1 155 ? -10.726 298.790 124.779 1.00 40.55 155 LYS D N 1
ATOM 6856 C CA . LYS D 1 155 ? -10.908 299.118 123.373 1.00 41.76 155 LYS D CA 1
ATOM 6857 C C . LYS D 1 155 ? -9.539 299.214 122.709 1.00 41.76 155 LYS D C 1
ATOM 6858 O O . LYS D 1 155 ? -9.272 298.526 121.711 1.00 43.11 155 LYS D O 1
ATOM 6864 N N . THR D 1 156 ? -8.645 299.987 123.324 1.00 40.49 156 THR D N 1
ATOM 6865 C CA . THR D 1 156 ? -7.336 300.187 122.724 1.00 41.48 156 THR D CA 1
ATOM 6866 C C . THR D 1 156 ? -6.655 298.829 122.593 1.00 43.78 156 THR D C 1
ATOM 6867 O O . THR D 1 156 ? -6.156 298.477 121.509 1.00 47.44 156 THR D O 1
ATOM 6871 N N . ILE D 1 157 ? -6.724 298.036 123.664 1.00 35.34 157 ILE D N 1
ATOM 6872 C CA . ILE D 1 157 ? -6.026 296.757 123.692 1.00 37.45 157 ILE D CA 1
ATOM 6873 C C . ILE D 1 157 ? -6.470 295.910 122.515 1.00 38.69 157 ILE D C 1
ATOM 6874 O O . ILE D 1 157 ? -5.650 295.247 121.880 1.00 38.45 157 ILE D O 1
ATOM 6879 N N . LEU D 1 158 ? -7.753 295.979 122.172 1.00 40.20 158 LEU D N 1
ATOM 6880 C CA . LEU D 1 158 ? -8.228 295.058 121.154 1.00 40.83 158 LEU D CA 1
ATOM 6881 C C . LEU D 1 158 ? -7.884 295.609 119.784 1.00 44.11 158 LEU D C 1
ATOM 6882 O O . LEU D 1 158 ? -7.569 294.850 118.867 1.00 40.96 158 LEU D O 1
ATOM 6887 N N . ASP D 1 159 ? -7.894 296.936 119.667 1.00 43.38 159 ASP D N 1
ATOM 6888 C CA . ASP D 1 159 ? -7.731 297.566 118.364 1.00 46.66 159 ASP D CA 1
ATOM 6889 C C . ASP D 1 159 ? -6.288 297.503 117.900 1.00 46.68 159 ASP D C 1
ATOM 6890 O O . ASP D 1 159 ? -6.017 297.390 116.703 1.00 50.74 159 ASP D O 1
ATOM 6895 N N . GLN D 1 160 ? -5.363 297.576 118.848 1.00 43.45 160 GLN D N 1
ATOM 6896 C CA . GLN D 1 160 ? -3.945 297.590 118.509 1.00 48.60 160 GLN D CA 1
ATOM 6897 C C . GLN D 1 160 ? -3.314 296.200 118.591 1.00 47.66 160 GLN D C 1
ATOM 6898 O O . GLN D 1 160 ? -2.107 296.045 118.391 1.00 48.75 160 GLN D O 1
ATOM 6904 N N . GLY D 1 161 ? -4.129 295.193 118.886 1.00 46.01 161 GLY D N 1
ATOM 6905 C CA . GLY D 1 161 ? -3.643 293.827 118.980 1.00 45.08 161 GLY D CA 1
ATOM 6906 C C . GLY D 1 161 ? -2.647 293.633 120.107 1.00 43.83 161 GLY D C 1
ATOM 6907 O O . GLY D 1 161 ? -1.674 292.896 119.969 1.00 45.22 161 GLY D O 1
ATOM 6908 N N . LEU D 1 162 ? -2.889 294.304 121.226 1.00 43.07 162 LEU D N 1
ATOM 6909 C CA . LEU D 1 162 ? -2.037 294.172 122.402 1.00 41.71 162 LEU D CA 1
ATOM 6910 C C . LEU D 1 162 ? -2.276 292.845 123.115 1.00 39.48 162 LEU D C 1
ATOM 6911 O O . LEU D 1 162 ? -1.440 292.391 123.895 1.00 42.50 162 LEU D O 1
ATOM 6916 N N . LEU D 1 163 ? -3.417 292.226 122.834 1.00 34.92 163 LEU D N 1
ATOM 6917 C CA . LEU D 1 163 ? -3.762 290.920 123.393 1.00 33.63 163 LEU D CA 1
ATOM 6918 C C . LEU D 1 163 ? -3.387 289.797 122.434 1.00 36.49 163 LEU D C 1
ATOM 6919 O O . LEU D 1 163 ? -3.879 289.754 121.309 1.00 40.76 163 LEU D O 1
ATOM 6924 N N . SER D 1 164 ? -2.526 288.888 122.878 1.00 35.51 164 SER D N 1
ATOM 6925 C CA . SER D 1 164 ? -2.100 287.764 122.037 1.00 37.86 164 SER D CA 1
ATOM 6926 C C . SER D 1 164 ? -3.272 286.823 121.756 1.00 41.71 164 SER D C 1
ATOM 6927 O O . SER D 1 164 ? -4.293 286.882 122.436 1.00 42.07 164 SER D O 1
ATOM 6930 N N . ALA D 1 165 ? -3.109 285.950 120.764 1.00 40.48 165 ALA D N 1
ATOM 6931 C CA . ALA D 1 165 ? -4.175 285.055 120.319 1.00 42.50 165 ALA D CA 1
ATOM 6932 C C . ALA D 1 165 ? -4.763 284.202 121.442 1.00 42.28 165 ALA D C 1
ATOM 6933 O O . ALA D 1 165 ? -5.978 284.040 121.527 1.00 41.86 165 ALA D O 1
ATOM 6935 N N . ASN D 1 166 ? -3.900 283.648 122.290 1.00 39.51 166 ASN D N 1
ATOM 6936 C CA . ASN D 1 166 ? -4.353 282.787 123.372 1.00 40.12 166 ASN D CA 1
ATOM 6937 C C . ASN D 1 166 ? -4.238 283.471 124.726 1.00 34.29 166 ASN D C 1
ATOM 6938 O O . ASN D 1 166 ? -4.152 282.819 125.765 1.00 35.64 166 ASN D O 1
ATOM 6943 N N . GLY D 1 167 ? -4.235 284.796 124.704 1.00 33.59 167 GLY D N 1
ATOM 6944 C CA . GLY D 1 167 ? -4.081 285.574 125.915 1.00 31.72 167 GLY D CA 1
ATOM 6945 C C . GLY D 1 167 ? -5.400 285.862 126.603 1.00 31.73 167 GLY D C 1
ATOM 6946 O O . GLY D 1 167 ? -6.476 285.533 126.100 1.00 31.89 167 GLY D O 1
ATOM 6947 N N . ILE D 1 168 ? -5.317 286.498 127.762 1.00 30.01 168 ILE D N 1
ATOM 6948 C CA . ILE D 1 168 ? -6.507 286.841 128.515 1.00 29.53 168 ILE D CA 1
ATOM 6949 C C . ILE D 1 168 ? -6.347 288.204 129.182 1.00 25.17 168 ILE D C 1
ATOM 6950 O O . ILE D 1 168 ? -5.247 288.595 129.574 1.00 28.38 168 ILE D O 1
ATOM 6955 N N . ILE D 1 169 ? -7.455 288.929 129.275 1.00 23.75 169 ILE D N 1
ATOM 6956 C CA . ILE D 1 169 ? -7.522 290.155 130.055 1.00 24.63 169 ILE D CA 1
ATOM 6957 C C . ILE D 1 169 ? -8.299 289.842 131.324 1.00 29.46 169 ILE D C 1
ATOM 6958 O O . ILE D 1 169 ? -9.364 289.210 131.274 1.00 32.25 169 ILE D O 1
ATOM 6963 N N . LEU D 1 170 ? -7.743 290.263 132.452 1.00 22.96 170 LEU D N 1
ATOM 6964 C CA . LEU D 1 170 ? -8.370 290.165 133.753 1.00 20.34 170 LEU D CA 1
ATOM 6965 C C . LEU D 1 170 ? -8.662 291.572 134.242 1.00 23.98 170 LEU D C 1
ATOM 6966 O O . LEU D 1 170 ? -7.730 292.352 134.427 1.00 23.63 170 LEU D O 1
ATOM 6971 N N . CYS D 1 171 ? -9.942 291.899 134.430 1.00 23.07 171 CYS D N 1
ATOM 6972 C CA . CYS D 1 171 ? -10.345 293.219 134.911 1.00 22.89 171 CYS D CA 1
ATOM 6973 C C . CYS D 1 171 ? -10.829 293.122 136.353 1.00 23.96 171 CYS D C 1
ATOM 6974 O O . CYS D 1 171 ? -11.722 292.318 136.666 1.00 24.59 171 CYS D O 1
ATOM 6977 N N . ASP D 1 172 ? -10.227 293.940 137.218 1.00 23.76 172 ASP D N 1
ATOM 6978 C CA . ASP D 1 172 ? -10.430 293.862 138.667 1.00 25.73 172 ASP D CA 1
ATOM 6979 C C . ASP D 1 172 ? -11.482 294.869 139.174 1.00 26.65 172 ASP D C 1
ATOM 6980 O O . ASP D 1 172 ? -11.718 295.888 138.533 1.00 28.83 172 ASP D O 1
ATOM 6985 N N . ASN D 1 173 ? -12.117 294.559 140.310 1.00 22.70 173 ASN D N 1
ATOM 6986 C CA . ASN D 1 173 ? -13.070 295.461 140.980 1.00 26.87 173 ASN D CA 1
ATOM 6987 C C . ASN D 1 173 ? -14.297 295.823 140.156 1.00 24.20 173 ASN D C 1
ATOM 6988 O O . ASN D 1 173 ? -14.872 296.894 140.337 1.00 27.90 173 ASN D O 1
ATOM 6993 N N . VAL D 1 174 ? -14.710 294.928 139.265 1.00 22.91 174 VAL D N 1
ATOM 6994 C CA . VAL D 1 174 ? -15.786 295.235 138.336 1.00 25.72 174 VAL D CA 1
ATOM 6995 C C . VAL D 1 174 ? -17.142 295.445 139.043 1.00 21.41 174 VAL D C 1
ATOM 6996 O O . VAL D 1 174 ? -18.004 296.172 138.537 1.00 24.63 174 VAL D O 1
ATOM 7000 N N . PHE D 1 175 ? -17.323 294.846 140.223 1.00 20.29 175 PHE D N 1
ATOM 7001 C CA . PHE D 1 175 ? -18.588 294.995 140.966 1.00 21.36 175 PHE D CA 1
ATOM 7002 C C . PHE D 1 175 ? -18.770 296.361 141.663 1.00 23.33 175 PHE D C 1
ATOM 7003 O O . PHE D 1 175 ? -19.883 296.698 142.070 1.00 29.82 175 PHE D O 1
ATOM 7011 N N . ALA D 1 176 ? -17.685 297.123 141.828 1.00 23.96 176 ALA D N 1
ATOM 7012 C CA . ALA D 1 176 ? -17.716 298.347 142.642 1.00 25.92 176 ALA D CA 1
ATOM 7013 C C . ALA D 1 176 ? -18.396 298.090 143.990 1.00 25.92 176 ALA D C 1
ATOM 7014 O O . ALA D 1 176 ? -19.305 298.814 144.382 1.00 27.17 176 ALA D O 1
ATOM 7016 N N . ARG D 1 177 ? -17.974 297.016 144.655 1.00 25.38 177 ARG D N 1
ATOM 7017 C CA . ARG D 1 177 ? -18.496 296.588 145.957 1.00 27.09 177 ARG D CA 1
ATOM 7018 C C . ARG D 1 177 ? -19.956 296.147 145.900 1.00 30.63 177 ARG D C 1
ATOM 7019 O O . ARG D 1 177 ? -20.572 295.934 146.937 1.00 31.00 177 ARG D O 1
ATOM 7027 N N . GLY D 1 178 ? -20.496 296.002 144.692 1.00 28.54 178 GLY D N 1
ATOM 7028 C CA . GLY D 1 178 ? -21.893 295.655 144.512 1.00 25.20 178 GLY D CA 1
ATOM 7029 C C . GLY D 1 178 ? -22.655 296.766 143.818 1.00 28.62 178 GLY D C 1
ATOM 7030 O O . GLY D 1 178 ? -23.717 296.537 143.234 1.00 27.35 178 GLY D O 1
ATOM 7031 N N . LEU D 1 179 ? -22.109 297.983 143.861 1.00 27.58 179 LEU D N 1
ATOM 7032 C CA . LEU D 1 179 ? -22.849 299.133 143.349 1.00 27.29 179 LEU D CA 1
ATOM 7033 C C . LEU D 1 179 ? -22.905 299.146 141.826 1.00 25.26 179 LEU D C 1
ATOM 7034 O O . LEU D 1 179 ? -23.649 299.913 141.240 1.00 28.72 179 LEU D O 1
ATOM 7039 N N . THR D 1 180 ? -22.121 298.298 141.175 1.00 24.54 180 THR D N 1
ATOM 7040 C CA . THR D 1 180 ? -22.246 298.170 139.731 1.00 28.56 180 THR D CA 1
ATOM 7041 C C . THR D 1 180 ? -23.607 297.584 139.405 1.00 29.28 180 THR D C 1
ATOM 7042 O O . THR D 1 180 ? -24.265 298.001 138.447 1.00 30.40 180 THR D O 1
ATOM 7046 N N . ILE D 1 181 ? -24.042 296.641 140.234 1.00 29.32 181 ILE D N 1
ATOM 7047 C CA . ILE D 1 181 ? -25.309 295.934 140.015 1.00 30.75 181 ILE D CA 1
ATOM 7048 C C . ILE D 1 181 ? -26.514 296.821 140.360 1.00 35.50 181 ILE D C 1
ATOM 7049 O O . ILE D 1 181 ? -27.443 296.972 139.557 1.00 33.63 181 ILE D O 1
ATOM 7054 N N . GLY D 1 182 ? -26.483 297.443 141.534 1.00 36.46 182 GLY D N 1
ATOM 7055 C CA . GLY D 1 182 ? -27.543 298.358 141.930 1.00 38.51 182 GLY D CA 1
ATOM 7056 C C . GLY D 1 182 ? -27.190 299.153 143.172 1.00 37.32 182 GLY D C 1
ATOM 7057 O O . GLY D 1 182 ? -26.322 298.737 143.948 1.00 33.21 182 GLY D O 1
ATOM 7058 N N . PRO D 1 183 ? -27.880 300.289 143.381 1.00 39.54 183 PRO D N 1
ATOM 7059 C CA . PRO D 1 183 ? -27.565 301.213 144.476 1.00 38.17 183 PRO D CA 1
ATOM 7060 C C . PRO D 1 183 ? -27.781 300.585 145.847 1.00 36.44 183 PRO D C 1
ATOM 7061 O O . PRO D 1 183 ? -27.170 301.025 146.819 1.00 39.64 183 PRO D O 1
ATOM 7065 N N . ASP D 1 184 ? -28.619 299.552 145.910 1.00 40.15 184 ASP D N 1
ATOM 7066 C CA . ASP D 1 184 ? -28.975 298.920 147.174 1.00 40.43 184 ASP D CA 1
ATOM 7067 C C . ASP D 1 184 ? -28.205 297.620 147.443 1.00 38.88 184 ASP D C 1
ATOM 7068 O O . ASP D 1 184 ? -28.656 296.792 148.236 1.00 40.59 184 ASP D O 1
ATOM 7073 N N . CYS D 1 185 ? -27.055 297.436 146.797 1.00 35.91 185 CYS D N 1
ATOM 7074 C CA . CYS D 1 185 ? -26.348 296.152 146.880 1.00 36.57 185 CYS D CA 1
A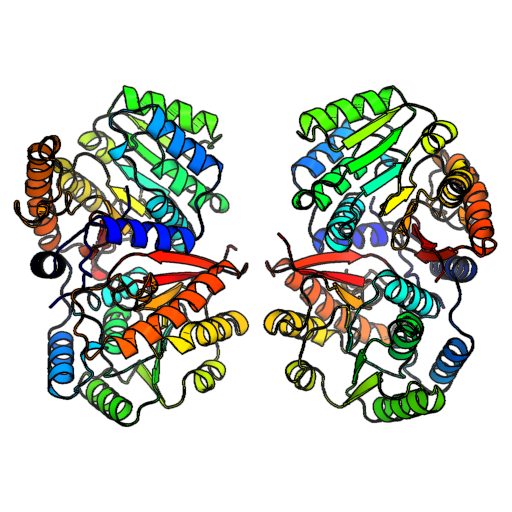TOM 7075 C C . CYS D 1 185 ? -25.148 296.164 147.832 1.00 37.40 185 CYS D C 1
ATOM 7076 O O . CYS D 1 185 ? -24.429 295.159 147.941 1.00 32.20 185 CYS D O 1
ATOM 7079 N N . ALA D 1 186 ? -24.927 297.286 148.519 1.00 33.17 186 ALA D N 1
ATOM 7080 C CA . ALA D 1 186 ? -23.831 297.363 149.483 1.00 33.52 186 ALA D CA 1
ATOM 7081 C C . ALA D 1 186 ? -24.138 298.259 150.695 1.00 35.78 186 ALA D C 1
ATOM 7082 O O . ALA D 1 186 ? -23.498 299.292 150.872 1.00 40.68 186 ALA D O 1
ATOM 7084 N N . PRO D 1 187 ? -25.088 297.838 151.553 1.00 36.81 187 PRO D N 1
ATOM 7085 C CA . PRO D 1 187 ? -25.549 298.594 152.731 1.00 38.06 187 PRO D CA 1
ATOM 7086 C C . PRO D 1 187 ? -24.449 298.854 153.759 1.00 38.61 187 PRO D C 1
ATOM 7087 O O . PRO D 1 187 ? -24.494 299.852 154.473 1.00 43.50 187 PRO D O 1
ATOM 7091 N N . TRP D 1 188 ? -23.482 297.945 153.826 1.00 38.17 188 TRP D N 1
ATOM 7092 C CA . TRP D 1 188 ? -22.383 298.006 154.791 1.00 39.24 188 TRP D CA 1
ATOM 7093 C C . TRP D 1 188 ? -21.376 299.112 154.475 1.00 41.44 188 TRP D C 1
ATOM 7094 O O . TRP D 1 188 ? -20.576 299.500 155.329 1.00 43.25 188 TRP D O 1
ATOM 7105 N N . LEU D 1 189 ? -21.411 299.598 153.240 1.00 40.16 189 LEU D N 1
ATOM 7106 C CA . LEU D 1 189 ? -20.435 300.566 152.751 1.00 42.21 189 LEU D CA 1
ATOM 7107 C C . LEU D 1 189 ? -20.469 301.880 153.543 1.00 46.85 189 LEU D C 1
ATOM 7108 O O . LEU D 1 189 ? -21.535 302.429 153.828 1.00 47.00 189 LEU D O 1
ATOM 7113 N N . ASN D 1 190 ? -19.290 302.371 153.906 1.00 52.03 190 ASN D N 1
ATOM 7114 C CA . ASN D 1 190 ? -19.158 303.631 154.629 1.00 56.87 190 ASN D CA 1
ATOM 7115 C C . ASN D 1 190 ? -19.687 304.802 153.803 1.00 55.23 190 ASN D C 1
ATOM 7116 O O . ASN D 1 190 ? -19.490 304.832 152.587 1.00 51.32 190 ASN D O 1
ATOM 7121 N N . ASP D 1 191 ? -20.317 305.769 154.442 1.00 55.31 191 ASP D N 1
ATOM 7122 C CA . ASP D 1 191 ? -20.814 306.908 153.694 1.00 59.94 191 ASP D CA 1
ATOM 7123 C C . ASP D 1 191 ? -19.702 307.670 153.010 1.00 58.89 191 ASP D C 1
ATOM 7124 O O . ASP D 1 191 ? -19.884 308.183 151.949 1.00 61.86 191 ASP D O 1
ATOM 7129 N N . HIS D 1 192 ? -18.544 307.720 153.626 1.00 54.08 192 HIS D N 1
ATOM 7130 C CA . HIS D 1 192 ? -17.414 308.457 153.069 1.00 51.58 192 HIS D CA 1
ATOM 7131 C C . HIS D 1 192 ? -16.988 307.959 151.696 1.00 45.55 192 HIS D C 1
ATOM 7132 O O . HIS D 1 192 ? -16.561 308.753 150.854 1.00 41.60 192 HIS D O 1
ATOM 7139 N N . VAL D 1 193 ? -17.110 306.653 151.467 1.00 36.58 193 VAL D N 1
ATOM 7140 C CA . VAL D 1 193 ? -16.664 306.068 150.211 1.00 35.70 193 VAL D CA 1
ATOM 7141 C C . VAL D 1 193 ? -17.806 305.730 149.256 1.00 33.55 193 VAL D C 1
ATOM 7142 O O . VAL D 1 193 ? -17.560 305.221 148.162 1.00 33.27 193 VAL D O 1
ATOM 7146 N N . ARG D 1 194 ? -19.046 306.003 149.649 1.00 36.15 194 ARG D N 1
ATOM 7147 C CA . ARG D 1 194 ? -20.169 305.623 148.792 1.00 35.00 194 ARG D CA 1
ATOM 7148 C C . ARG D 1 194 ? -20.217 306.396 147.456 1.00 33.42 194 ARG D C 1
ATOM 7149 O O . ARG D 1 194 ? -20.407 305.770 146.429 1.00 36.77 194 ARG D O 1
ATOM 7157 N N . PRO D 1 195 ? -20.040 307.742 147.452 1.00 35.51 195 PRO D N 1
ATOM 7158 C CA . PRO D 1 195 ? -20.070 308.423 146.144 1.00 35.98 195 PRO D CA 1
ATOM 7159 C C . PRO D 1 195 ? -19.039 307.876 145.146 1.00 34.01 195 PRO D C 1
ATOM 7160 O O . PRO D 1 195 ? -19.322 307.716 143.945 1.00 38.91 195 PRO D O 1
ATOM 7164 N N . TYR D 1 196 ? -17.848 307.584 145.654 1.00 33.19 196 TYR D N 1
ATOM 7165 C CA . TYR D 1 196 ? -16.786 307.022 144.821 1.00 35.75 196 TYR D CA 1
ATOM 7166 C C . TYR D 1 196 ? -17.216 305.708 144.161 1.00 34.84 196 TYR D C 1
ATOM 7167 O O . TYR D 1 196 ? -17.157 305.554 142.926 1.00 35.68 196 TYR D O 1
ATOM 7176 N N . TRP D 1 197 ? -17.656 304.758 144.979 1.00 32.75 197 TRP D N 1
ATOM 7177 C CA . TRP D 1 197 ? -18.027 303.455 144.447 1.00 30.29 197 TRP D CA 1
ATOM 7178 C C . TRP D 1 197 ? -19.312 303.519 143.625 1.00 28.37 197 TRP D C 1
ATOM 7179 O O . TRP D 1 197 ? -19.543 302.679 142.778 1.00 32.36 197 TRP D O 1
ATOM 7190 N N . ASN D 1 198 ? -20.143 304.501 143.899 1.00 29.34 198 ASN D N 1
ATOM 7191 C CA . ASN D 1 198 ? -21.278 304.781 143.071 1.00 36.04 198 ASN D CA 1
ATOM 7192 C C . ASN D 1 198 ? -20.926 305.214 141.655 1.00 36.48 198 ASN D C 1
ATOM 7193 O O . ASN D 1 198 ? -21.458 304.703 140.729 1.00 34.92 198 ASN D O 1
ATOM 7198 N N . GLY D 1 199 ? -20.051 306.198 141.528 1.00 32.89 199 GLY D N 1
ATOM 7199 C CA . GLY D 1 199 ? -19.535 306.606 140.227 1.00 31.54 199 GLY D CA 1
ATOM 7200 C C . GLY D 1 199 ? -18.882 305.443 139.491 1.00 29.49 199 GLY D C 1
ATOM 7201 O O . GLY D 1 199 ? -19.155 305.172 138.287 1.00 32.70 199 GLY D O 1
ATOM 7202 N N . CYS D 1 200 ? -18.019 304.739 140.225 1.00 27.91 200 CYS D N 1
ATOM 7203 C CA . CYS D 1 200 ? -17.380 303.547 139.679 1.00 27.44 200 CYS D CA 1
ATOM 7204 C C . CYS D 1 200 ? -18.397 302.531 139.170 1.00 31.46 200 CYS D C 1
ATOM 7205 O O . CYS D 1 200 ? -18.255 302.025 138.078 1.00 30.99 200 CYS D O 1
ATOM 7208 N N . GLY D 1 201 ? -19.420 302.243 139.965 1.00 30.83 201 GLY D N 1
ATOM 7209 C CA . GLY D 1 201 ? -20.478 301.329 139.568 1.00 25.49 201 GLY D CA 1
ATOM 7210 C C . GLY D 1 201 ? -21.186 301.749 138.290 1.00 28.73 201 GLY D C 1
ATOM 7211 O O . GLY D 1 201 ? -21.451 300.903 137.438 1.00 30.01 201 GLY D O 1
ATOM 7212 N N . GLN D 1 202 ? -21.500 303.038 138.141 1.00 28.66 202 GLN D N 1
ATOM 7213 C CA . GLN D 1 202 ? -22.145 303.489 136.899 1.00 37.86 202 GLN D CA 1
ATOM 7214 C C . GLN D 1 202 ? -21.246 303.232 135.688 1.00 37.49 202 GLN D C 1
ATOM 7215 O O . GLN D 1 202 ? -21.681 302.666 134.644 1.00 38.19 202 GLN D O 1
ATOM 7221 N N . ALA D 1 203 ? -19.984 303.640 135.832 1.00 36.53 203 ALA D N 1
ATOM 7222 C CA . ALA D 1 203 ? -19.038 303.436 134.734 1.00 38.00 203 ALA D CA 1
ATOM 7223 C C . ALA D 1 203 ? -18.832 301.938 134.410 1.00 32.64 203 ALA D C 1
ATOM 7224 O O . ALA D 1 203 ? -18.806 301.538 133.248 1.00 34.66 203 ALA D O 1
ATOM 7226 N N . LEU D 1 204 ? -18.704 301.112 135.439 1.00 26.80 204 LEU D N 1
ATOM 7227 C CA . LEU D 1 204 ? -18.434 299.685 135.264 1.00 28.76 204 LEU D CA 1
ATOM 7228 C C . LEU D 1 204 ? -19.649 298.936 134.733 1.00 30.94 204 LEU D C 1
ATOM 7229 O O . LEU D 1 204 ? -19.507 297.918 134.061 1.00 30.77 204 LEU D O 1
ATOM 7234 N N . ASP D 1 205 ? -20.843 299.436 135.031 1.00 30.74 205 ASP D N 1
ATOM 7235 C CA . ASP D 1 205 ? -22.042 298.855 134.454 1.00 28.61 205 ASP D CA 1
ATOM 7236 C C . ASP D 1 205 ? -22.045 299.162 132.961 1.00 34.81 205 ASP D C 1
ATOM 7237 O O . ASP D 1 205 ? -22.306 298.266 132.127 1.00 31.56 205 ASP D O 1
ATOM 7242 N N . LYS D 1 206 ? -21.750 300.419 132.607 1.00 34.07 206 LYS D N 1
ATOM 7243 C CA . LYS D 1 206 ? -21.669 300.718 131.169 1.00 35.63 206 LYS D CA 1
ATOM 7244 C C . LYS D 1 206 ? -20.590 299.866 130.461 1.00 33.22 206 LYS D C 1
ATOM 7245 O O . LYS D 1 206 ? -20.805 299.371 129.354 1.00 33.18 206 LYS D O 1
ATOM 7251 N N . PHE D 1 207 ? -19.445 299.687 131.115 1.00 28.33 207 PHE D N 1
ATOM 7252 C CA . PHE D 1 207 ? -18.348 298.856 130.599 1.00 34.67 207 PHE D CA 1
ATOM 7253 C C . PHE D 1 207 ? -18.789 297.403 130.370 1.00 33.33 207 PHE D C 1
ATOM 7254 O O . PHE D 1 207 ? -18.565 296.807 129.295 1.00 35.03 207 PHE D O 1
ATOM 7262 N N . SER D 1 208 ? -19.438 296.844 131.382 1.00 28.44 208 SER D N 1
ATOM 7263 C CA . SER D 1 208 ? -19.905 295.468 131.314 1.00 32.18 208 SER D CA 1
ATOM 7264 C C . SER D 1 208 ? -20.913 295.275 130.195 1.00 35.94 208 SER D C 1
ATOM 7265 O O . SER D 1 208 ? -20.823 294.305 129.439 1.00 34.30 208 SER D O 1
ATOM 7268 N N . ALA D 1 209 ? -21.869 296.192 130.083 1.00 35.82 209 ALA D N 1
ATOM 7269 C CA . ALA D 1 209 ? -22.828 296.125 128.980 1.00 40.49 209 ALA D CA 1
ATOM 7270 C C . ALA D 1 209 ? -22.101 296.212 127.637 1.00 43.23 209 ALA D C 1
ATOM 7271 O O . ALA D 1 209 ? -22.411 295.469 126.701 1.00 42.66 209 ALA D O 1
ATOM 7273 N N . GLY D 1 210 ? -21.125 297.116 127.563 1.00 40.75 210 GLY D N 1
ATOM 7274 C CA . GLY D 1 210 ? -20.355 297.337 126.354 1.00 38.67 210 GLY D CA 1
ATOM 7275 C C . GLY D 1 210 ? -19.646 296.087 125.872 1.00 38.24 210 GLY D C 1
ATOM 7276 O O . GLY D 1 210 ? -19.620 295.814 124.670 1.00 39.54 210 GLY D O 1
ATOM 7277 N N . LEU D 1 211 ? -19.079 295.321 126.802 1.00 34.32 211 LEU D N 1
ATOM 7278 C CA . LEU D 1 211 ? -18.356 294.105 126.419 1.00 34.40 211 LEU D CA 1
ATOM 7279 C C . LEU D 1 211 ? -19.248 293.076 125.705 1.00 37.81 211 LEU D C 1
ATOM 7280 O O . LEU D 1 211 ? -18.780 292.348 124.827 1.00 38.53 211 LEU D O 1
ATOM 7285 N N . MET D 1 212 ? -20.528 293.024 126.071 1.00 36.99 212 MET D N 1
ATOM 7286 C CA . MET D 1 212 ? -21.462 292.072 125.468 1.00 39.75 212 MET D CA 1
ATOM 7287 C C . MET D 1 212 ? -21.849 292.453 124.042 1.00 44.56 212 MET D C 1
ATOM 7288 O O . MET D 1 212 ? -22.507 291.683 123.343 1.00 47.55 212 MET D O 1
ATOM 7293 N N . GLU D 1 213 ? -21.443 293.644 123.615 1.00 41.90 213 GLU D N 1
ATOM 7294 C CA . GLU D 1 213 ? -21.779 294.131 122.285 1.00 45.46 213 GLU D CA 1
ATOM 7295 C C . GLU D 1 213 ? -20.605 293.999 121.310 1.00 46.73 213 GLU D C 1
ATOM 7296 O O . GLU D 1 213 ? -20.776 294.168 120.106 1.00 50.20 213 GLU D O 1
ATOM 7302 N N . ASP D 1 214 ? -19.421 293.696 121.835 1.00 43.79 214 ASP D N 1
ATOM 7303 C CA . ASP D 1 214 ? -18.231 293.477 121.010 1.00 44.86 214 ASP D CA 1
ATOM 7304 C C . ASP D 1 214 ? -18.163 292.025 120.529 1.00 45.33 214 ASP D C 1
ATOM 7305 O O . ASP D 1 214 ? -18.007 291.107 121.338 1.00 40.56 214 ASP D O 1
ATOM 7310 N N . PRO D 1 215 ? -18.267 291.817 119.204 1.00 46.41 215 PRO D N 1
ATOM 7311 C CA . PRO D 1 215 ? -18.302 290.474 118.615 1.00 46.29 215 PRO D CA 1
ATOM 7312 C C . PRO D 1 215 ? -16.921 289.829 118.487 1.00 46.33 215 PRO D C 1
ATOM 7313 O O . PRO D 1 215 ? -16.824 288.661 118.110 1.00 47.18 215 PRO D O 1
ATOM 7317 N N . ARG D 1 216 ? -15.872 290.578 118.809 1.00 44.64 216 ARG D N 1
ATOM 7318 C CA . ARG D 1 216 ? -14.510 290.068 118.699 1.00 44.54 216 ARG D CA 1
ATOM 7319 C C . ARG D 1 216 ? -14.125 289.160 119.872 1.00 42.56 216 ARG D C 1
ATOM 7320 O O . ARG D 1 216 ? -13.148 288.418 119.792 1.00 40.97 216 ARG D O 1
ATOM 7328 N N . ILE D 1 217 ? -14.896 289.213 120.956 1.00 40.82 217 ILE D N 1
ATOM 7329 C CA . ILE D 1 217 ? -14.444 288.642 122.224 1.00 37.94 217 ILE D CA 1
ATOM 7330 C C . ILE D 1 217 ? -15.437 287.718 122.934 1.00 39.57 217 ILE D C 1
ATOM 7331 O O . ILE D 1 217 ? -16.653 287.827 122.746 1.00 40.36 217 ILE D O 1
ATOM 7336 N N . ASP D 1 218 ? -14.884 286.802 123.731 1.00 36.28 218 ASP D N 1
ATOM 7337 C CA . ASP D 1 218 ? -15.618 286.006 124.714 1.00 39.50 218 ASP D CA 1
ATOM 7338 C C . ASP D 1 218 ? -15.429 286.608 126.099 1.00 34.96 218 ASP D C 1
ATOM 7339 O O . ASP D 1 218 ? -14.288 286.899 126.516 1.00 29.17 218 ASP D O 1
ATOM 7344 N N . VAL D 1 219 ? -16.536 286.768 126.821 1.00 30.84 219 VAL D N 1
ATOM 7345 C CA . VAL D 1 219 ? -16.510 287.463 128.102 1.00 29.68 219 VAL D CA 1
ATOM 7346 C C . VAL D 1 219 ? -17.113 286.629 129.232 1.00 30.10 219 VAL D C 1
ATOM 7347 O O . VAL D 1 219 ? -18.130 285.953 129.043 1.00 31.58 219 VAL D O 1
ATOM 7351 N N . LEU D 1 220 ? -16.480 286.675 130.401 1.00 24.70 220 LEU D N 1
ATOM 7352 C CA . LEU D 1 220 ? -17.030 286.011 131.583 1.00 23.77 220 LEU D CA 1
ATOM 7353 C C . LEU D 1 220 ? -16.855 286.897 132.808 1.00 26.99 220 LEU D C 1
ATOM 7354 O O . LEU D 1 220 ? -15.738 287.233 133.183 1.00 24.29 220 LEU D O 1
ATOM 7359 N N . LEU D 1 221 ? -17.962 287.288 133.423 1.00 25.67 221 LEU D N 1
ATOM 7360 C CA . LEU D 1 221 ? -17.899 288.053 134.659 1.00 23.89 221 LEU D CA 1
ATOM 7361 C C . LEU D 1 221 ? -18.031 287.092 135.845 1.00 25.71 221 LEU D C 1
ATOM 7362 O O . LEU D 1 221 ? -19.113 286.575 136.136 1.00 27.94 221 LEU D O 1
ATOM 7367 N N . LEU D 1 222 ? -16.911 286.839 136.510 1.00 23.77 222 LEU D N 1
ATOM 7368 C CA . LEU D 1 222 ? -16.855 285.867 137.592 1.00 28.33 222 LEU D CA 1
ATOM 7369 C C . LEU D 1 222 ? -17.059 286.558 138.934 1.00 27.79 222 LEU D C 1
ATOM 7370 O O . LEU D 1 222 ? -16.375 287.558 139.240 1.00 25.64 222 LEU D O 1
ATOM 7375 N N . PRO D 1 223 ? -18.000 286.032 139.739 1.00 25.32 223 PRO D N 1
ATOM 7376 C CA . PRO D 1 223 ? -18.303 286.631 141.043 1.00 24.51 223 PRO D CA 1
ATOM 7377 C C . PRO D 1 223 ? -17.296 286.233 142.125 1.00 25.29 223 PRO D C 1
ATOM 7378 O O . PRO D 1 223 ? -17.654 285.622 143.124 1.00 22.59 223 PRO D O 1
ATOM 7382 N N . VAL D 1 224 ? -16.039 286.606 141.919 1.00 22.83 224 VAL D N 1
ATOM 7383 C CA . VAL D 1 224 ? -14.994 286.336 142.896 1.00 20.26 224 VAL D CA 1
ATOM 7384 C C . VAL D 1 224 ? -14.343 287.679 143.249 1.00 23.30 224 VAL D C 1
ATOM 7385 O O . VAL D 1 224 ? -14.325 288.591 142.414 1.00 19.36 224 VAL D O 1
ATOM 7389 N N . PHE D 1 225 ? -13.831 287.794 144.474 1.00 21.26 225 PHE D N 1
ATOM 7390 C CA . PHE D 1 225 ? -13.221 289.035 144.963 1.00 18.44 225 PHE D CA 1
ATOM 7391 C C . PHE D 1 225 ? -14.217 290.196 144.765 1.00 21.32 225 PHE D C 1
ATOM 7392 O O . PHE D 1 225 ? -15.373 290.086 145.160 1.00 24.12 225 PHE D O 1
ATOM 7400 N N . ASP D 1 226 ? -13.792 291.289 144.133 1.00 22.94 226 ASP D N 1
ATOM 7401 C CA . ASP D 1 226 ? -14.698 292.429 143.900 1.00 23.28 226 ASP D CA 1
ATOM 7402 C C . ASP D 1 226 ? -15.219 292.390 142.458 1.00 24.04 226 ASP D C 1
ATOM 7403 O O . ASP D 1 226 ? -15.465 293.425 141.831 1.00 27.66 226 ASP D O 1
ATOM 7408 N N . GLY D 1 227 ? -15.369 291.175 141.934 1.00 25.09 227 GLY D N 1
ATOM 7409 C CA . GLY D 1 227 ? -15.824 290.965 140.574 1.00 22.43 227 GLY D CA 1
ATOM 7410 C C . GLY D 1 227 ? -14.650 290.947 139.621 1.00 25.47 227 GLY D C 1
ATOM 7411 O O . GLY D 1 227 ? -13.851 291.883 139.602 1.00 22.66 227 GLY D O 1
ATOM 7412 N N . VAL D 1 228 ? -14.506 289.875 138.849 1.00 22.57 228 VAL D N 1
ATOM 7413 C CA . VAL D 1 228 ? -13.398 289.842 137.892 1.00 21.74 228 VAL D CA 1
ATOM 7414 C C . VAL D 1 228 ? -13.897 289.470 136.519 1.00 26.17 228 VAL D C 1
ATOM 7415 O O . VAL D 1 228 ? -14.488 288.397 136.328 1.00 24.05 228 VAL D O 1
ATOM 7419 N N . THR D 1 229 ? -13.653 290.344 135.553 1.00 21.31 229 THR D N 1
ATOM 7420 C CA . THR D 1 229 ? -14.075 290.050 134.195 1.00 27.14 229 THR D CA 1
ATOM 7421 C C . THR D 1 229 ? -12.919 289.463 133.405 1.00 25.33 229 THR D C 1
ATOM 7422 O O . THR D 1 229 ? -11.851 290.051 133.350 1.00 26.88 229 THR D O 1
ATOM 7426 N N . GLN D 1 230 ? -13.147 288.295 132.816 1.00 25.52 230 GLN D N 1
ATOM 7427 C CA . GLN D 1 230 ? -12.180 287.629 131.959 1.00 27.65 230 GLN D CA 1
ATOM 7428 C C . GLN D 1 230 ? -12.581 287.865 130.511 1.00 26.60 230 GLN D C 1
ATOM 7429 O O . GLN D 1 230 ? -13.738 287.667 130.140 1.00 26.13 230 GLN D O 1
ATOM 7435 N N . ILE D 1 231 ? -11.625 288.306 129.700 1.00 26.48 231 ILE D N 1
ATOM 7436 C CA . ILE D 1 231 ? -11.872 288.531 128.284 1.00 26.26 231 ILE D CA 1
ATOM 7437 C C . ILE D 1 231 ? -10.852 287.798 127.434 1.00 31.48 231 ILE D C 1
ATOM 7438 O O . ILE D 1 231 ? -9.652 287.874 127.708 1.00 28.78 231 ILE D O 1
ATOM 7443 N N . ARG D 1 232 ? -11.314 287.098 126.401 1.00 26.97 232 ARG D N 1
ATOM 7444 C CA . ARG D 1 232 ? -10.385 286.490 125.443 1.00 32.76 232 ARG D CA 1
ATOM 7445 C C . ARG D 1 232 ? -10.883 286.711 124.023 1.00 37.77 232 ARG D C 1
ATOM 7446 O O . ARG D 1 232 ? -12.036 287.069 123.836 1.00 31.07 232 ARG D O 1
ATOM 7454 N N . TRP D 1 233 ? -10.019 286.509 123.027 1.00 35.94 233 TRP D N 1
ATOM 7455 C CA . TRP D 1 233 ? -10.452 286.593 121.636 1.00 38.59 233 TRP D CA 1
ATOM 7456 C C . TRP D 1 233 ? -11.415 285.452 121.346 1.00 42.97 233 TRP D C 1
ATOM 7457 O O . TRP D 1 233 ? -11.146 284.306 121.697 1.00 44.63 233 TRP D O 1
ATOM 7468 N N . LYS D 1 234 ? -12.533 285.762 120.700 1.00 43.99 234 LYS D N 1
ATOM 7469 C CA . LYS D 1 234 ? -13.499 284.737 120.325 1.00 45.93 234 LYS D CA 1
ATOM 7470 C C . LYS D 1 234 ? -12.920 283.834 119.237 1.00 50.36 234 LYS D C 1
ATOM 7471 O O . LYS D 1 234 ? -12.296 284.314 118.292 1.00 50.83 234 LYS D O 1
ATOM 7477 N N . ASP D 1 235 ? -13.113 282.527 119.375 1.00 56.92 235 ASP D N 1
ATOM 7478 C CA . ASP D 1 235 ? -12.602 281.578 118.385 1.00 64.62 235 ASP D CA 1
ATOM 7479 C C . ASP D 1 235 ? -13.326 281.717 117.047 1.00 67.12 235 ASP D C 1
ATOM 7480 O O . ASP D 1 235 ? -14.515 281.411 116.937 1.00 67.19 235 ASP D O 1
#

Secondary structure (DSSP, 8-state):
--S---B-HHHHHHHHHHHHHTSPPPPHHHHHHHHHHHHH-TTGGGSPPHHHHHHHHHHHHHH--SEEEEE--TTSHHHHHHHHHTTTTT-EEEEEE--HHHHHHHHHHHHHHT--TTEEEEES-HHHHHHH--S-EEEEEE-S-GGGHHHHHHHHHHTT-EEEEEEEEE--TTGGGTTT-TTS-TTS-GGGHHHHHHHHHHHHHHHHHHHT-TTEEEEEE-STT-EEEEEE-GGG---/--SS--B-HHHHHHHHHHHHHTSPPPPHHHHHHHHHHHHH-TTGGGSPPHHHHHHHHHHHHHH--SEEEEE--TTSHHHHHHHHHTTTTT-EEEEEE--HHHHHHHHHHHHHHT-TTTEEEEES-HHHHHHH--S-EEEEEE-S-GGGHHHHHHHHHHTT-EEEEEEEEE--TTGGGTTT-TTS-TTS-GGGHHHHHHHHHHHHHHHHHHTT-TTEEEEEE-STT-EEEEEEPP-/--S-----HHHHHHHHHHHHHTSPPPPHHHHHHHHHHHHH-TTGGGSPPHHHHHHHHHHHHHH--SEEEEE--TTSHHHHHHHHHTTTTT-EEEEEE--HHHHHHHHHHHHHHT-TTSEEEEES-HHHHHHH--S-EEEEEE-S-GGGHHHHHHHHHHTT-EEEEEEEEE--TTGGGTTT-TTS-TTS-TTTHHHHHHHHHHHHHHHHHHTT-TTEEEEEE-STT-EEEEEE---/--S-----HHHHHHHHHHHHHTSPPPPHHHHHHHHHHHHH-TTGGGSPPHHHHHHHHHHHHHH--SEEEEE--TTSHHHHHHHHHTTTTT-EEEEEE--HHHHHHHHHHHHHHT--TTEEEEES-HHHHGGG--S-EEEEEE-S-GGGHHHHHHHHHHTT-EEEEEEEEE--TTGGGTTT-TTS-TTS-GGGHHHHHHHHHHHHHHHHHHTT-TTEEEEEE-STT-EEEEEE--

Nearest PDB structures (foldseek):
  4ymh-assembly2_D  TM=1.002E+00  e=2.553E-44  Podospora anserina
  5x7f-assembly1_A-2  TM=8.278E-01  e=1.352E-13  Mycobacterium tuberculosis H37Rv
  5zw3-assembly1_A  TM=8.657E-01  e=9.753E-13  Bacillus subtilis subsp. subtilis str. 168
  8c9v-assembly1_A-2  TM=8.631E-01  e=1.293E-12  Desulfuromonas acetoxidans DSM 684
  5zw3-assembly1_B  TM=8.807E-01  e=8.819E-12  Bacillus subtilis subsp. subtilis str. 168

Foldseek 3Di:
DDDDDDDDPVRVVVVVVVLCVVADWDDPLLVVLLVVLVVPDPVSVLPDDRSVLSVLLVVCLVLVKQEEEEEACQQNSSVVSNVNSNVPNLHAYEYEEEDPVNVVNNVVSCVVVPRDPSYHYDYDDCLPVVLVDDDAIQEYEYRHQLLCVLSSVCSCVVRVNHAQNHKYKYPLLCLCVCLVPLPRHPVDDPVCSVVSNVSSVSSVVSVVVVVVDQQWDWDFDPPDNIMIMIHGDNVNHDD/DDDDDDDDPVVVVVVLVVLQVPADFDDPLLVVLLVVLVVPDPVSVLDDDRSVLSVLLVVCLVQVKQEEEEEACQLNNSVVSNQNSNVPNLHAYEYEDADPVNVVNNVVSCVVVVPVVRYHYDYDDCLPVVLVDDDAIQEYEYRHQLLCVLSNVCSCVVRVNHDQNHKYKYPLLCLCVCLVHLPGHPPDDPVCSVVSVVSSVSSVVSVVVVVVDPQWDWDWDPPDNIMIMIHGDDD/DDDDDDDDPVVVVVVVVVLCVPADWDDPLLVVLLVVLVVPDPVSVLDDDRSVLSVLLVVCLVQVKLEEEEEACQQNSSVVSNLNSNVVNLHAYEYEDEDPVSLVNNVVSCVVVVSDPSYHYHYHDCLPVVLVDDDAIQEYEYRHQLLCPLVSVVSCVVVVNHDQNHKYKYPLLCLCPCLVHLPRHPPDDPVCSVVSNVSSVSSVVSVVVVVVDPQWDWDFDPPDNIMIMIHGDPD/DDDDDDDPPVVVVVVVVVLCVPADWDDPLLVVLLVVLVVPDPVSVLPDDRSVLSVLLVVCLVQVKQEEEEEACQQNSSVVSNLNSNVPNLHAYEYEDEDPVSVVNNVVSCVVVVPPDRYHYDYHDCLPVVLVDDDAIQEYEYRHQLLCPLSSVVSCVVRVNHDQNHKYKYPLLCLCVPLVHLPGHPPDDPVCSVVSNVSSVSSVVSVVVVVVDPQWDWDWDPPDNIMIMIHGDD

Radius of gyration: 33.0 Å; Cα contacts (8 Å, |Δi|>4): 1835; chains: 4; bounding box: 92×84×66 Å

CATH classification: 3.40.50.150

B-factor: mean 33.13, std 13.91, range [11.08, 103.45]

Solvent-accessible surface area: 38979 Å² total; per-residue (Å²): 170,23,13,24,21,16,11,96,97,122,11,1,67,92,0,3,58,20,0,69,128,2,3,57,58,12,42,128,47,0,30,127,15,35,73,77,0,119,124,120,15,137,40,13,97,133,22,10,16,78,1,19,0,12,15,0,9,12,18,1,78,14,67,81,2,149,60,0,0,0,0,14,3,28,0,0,4,8,0,0,0,0,19,11,7,4,110,115,74,142,4,58,0,3,0,1,16,156,24,107,124,7,26,62,0,0,84,73,6,12,165,149,41,52,29,41,148,32,17,109,11,30,90,18,60,9,93,87,20,0,124,93,21,143,52,86,0,23,0,0,1,0,26,22,73,19,113,13,0,54,40,6,4,127,16,0,7,80,82,33,2,4,7,37,93,1,5,0,3,0,4,23,0,4,0,42,0,6,6,29,6,98,87,0,0,103,78,13,86,99,164,52,49,100,130,28,33,37,14,0,114,26,0,56,152,5,3,46,40,11,72,143,31,107,71,4,5,5,0,1,8,14,2,10,14,0,1,2,25,0,7,24,67,51,64,18,44,179,157,201,19,11,27,21,15,13,93,91,122,11,1,44,86,0,1,58,25,0,50,155,5,2,60,46,24,44,127,44,5,43,84,2,22,96,55,0,128,104,133,17,142,55,10,80,103,20,8,20,76,1,11,0,8,13,0,6,10,18,1,51,20,67,66,2,152,56,0,0,0,0,13,3,30,0,0,4,7,0,8,0,0,13,27,1,0,122,71,61,140,2,73,0,3,0,1,18,149,30,98,140,13,11,62,5,0,113,101,4,13,182,137,48,50,3,54,108,23,13,122,11,39,96,11,56,8,95,91,18,1,117,97,20,139,53,89,0,27,0,0,0,0,22,22,70,19,111,13,0,56,43,7,4,98,14,0,6,18,85,32,2,5,7,74,98,1,6,0,3,0,2,17,0,3,0,38,0,5,7,33,7,97,84,0,0,106,72,14,93,103,163,54,46,98,98,8,49,47,10,0,128,19,0,48,136,7,3,41,40,11,57,146,25,54,29,0,14,4,1,1,4,12,5,10,12,0,1,1,29,0,9,55,87,61,116,184,27,13,25,22,18,11,94,98,134,8,1,50,83,0,0,56,25,0,52,159,6,4,62,65,17,44,127,47,0,46,97,16,20,83,80,0,130,101,145,20,130,53,15,106,127,23,10,23,79,2,17,0,13,15,0,8,12,16,1,80,15,67,82,3,149,55,0,0,0,1,13,3,25,0,0,4,8,0,1,0,0,24,11,6,3,109,123,74,147,4,52,0,5,0,2,22,145,38,108,122,10,18,62,8,0,107,104,10,15,179,164,43,50,6,49,122,31,11,85,14,52,93,16,38,8,96,96,15,2,131,93,20,141,53,88,0,23,0,0,0,0,23,25,65,25,115,9,0,56,41,8,2,95,29,0,6,20,74,35,4,5,6,81,98,1,5,0,5,0,2,23,0,4,0,34,0,10,6,30,12,103,91,1,0,104,75,14,102,116,176,57,66,99,122,30,45,37,12,0,105,26,0,55,154,4,4,50,35,11,60,146,25,49,23,0,10,3,1,1,8,12,3,11,11,0,0,2,28,0,8,55,69,77,95,192,25,14,26,22,15,13,97,93,123,8,1,47,77,0,1,58,25,0,69,162,9,4,53,59,11,42,127,47,0,28,90,13,37,86,68,0,130,92,146,20,132,57,10,104,131,21,11,24,80,1,18,0,12,17,1,7,12,18,0,69,16,66,80,2,160,58,0,0,0,0,14,3,26,0,0,4,8,0,0,0,0,18,11,7,3,112,118,70,140,4,64,0,3,0,1,18,158,30,106,130,12,17,63,7,0,104,101,6,16,170,147,36,57,14,59,141,24,15,115,8,36,92,17,54,10,93,88,16,1,117,97,21,148,53,93,0,28,0,0,1,0,25,26,73,17,113,13,0,53,41,9,4,126,19,0,7,78,80,34,2,5,6,74,97,1,5,0,5,0,4,25,0,4,0,40,0,15,6,29,10,116,86,1,0,107,62,12,87,117,172,59,66,96,120,19,63,35,13,1,103,24,0,55,143,6,4,44,33,12,67,138,30,108,92,0,12,3,2,1,5,14,4,11,11,0,2,2,29,0,8,59,124,106

InterPro domains:
  IPR002935 Class I-like SAM-dependent O-methyltransferase [PF01596] (52-232)
  IPR002935 Class I-like SAM-dependent O-methyltransferase [PS51682] (7-234)
  IPR029063 S-adenosyl-L-methionine-dependent methyltransferase superfamily [G3DSA:3.40.50.150] (1-240)
  IPR029063 S-adenosyl-L-methionine-dependent methyltransferase superfamily [SSF53335] (14-234)
  IPR050362 Cation-dependent O-methyltransferase [PTHR10509] (50-232)

Organism: Podospora anserina (NCBI:txid2587412)

Sequence (943 aa):
LGSILPFNEETADRVSAYCEKNSHGIPDALVEHWEWTRTRFPDADKMSSRLQGSWMIFTARDRKPKRILEIGCYSGYSALAWYEGTRDTKAEIVTLEYSPKMIAASREAFKKYGVGDRVKLIEGPAENTLKTLEGEFDLIFVDANKDGYAGYVKTILDQGLLSANGIILCDNVFARGLTIGPDCAPWLNDHVRPYWNGCGQALDKFSAGLMEDPRIDVLLLPVFDGVTQIRWKDGAQRALGSILPFNEETADRVSAYCEKNSHGIPDALVEHWEWTRTRFPDADKMSSRLQGSSWMIFTARDRKPKRILEIGCYSGYSALAWYEGTRDTKAEIVTLEYSPKMIAASREAFKKYYGVGDRVKLIEGPAENTLKTLEGEFDLIFVDANKDGYAGYVKTILDQGLLSANGIILCDNVFARGLTIGPDCAPWLNDHVRPYWNGCGQALDKFSAGLMEDPRIDVLLLPVFDGVTQIRWKDGLGSILPFNEETADRVSAYCEKNSHHGIPDALVEHWEWTRTRFPDADKMSSRLQGSWMIFTARDRKPKRILEIGCYSGYSALAWYEGTRDTKAEIVTLEYSPKMIAASREAFKKYGVGDRVKLIEGPAENTLKTLEGEFDLIFVDANKDGYAGYVKTILDQGLLSANGIILCDNVFARGLTIGPDCAPWLNDHVRPYWNGCGQALDKFSAGLMEDPRIDVLLLPVFDGVTQIRWKDGLGSILPFNEETADRVSSAYCEKNSHGIPDALVEHWEWTRTRFPDADKMSSRLQGSWMIFTARDRKPKRILEIGCYSGYSALAWYEGTRDTKAEIVTLEYSPKMIAASREAFKKYGVGDRVKLIEGPAENTLKTLEGEFDLIFVDANKDGYAGYVKTILDQGLLSANGIILCDNVFARGLTIGPDCAPWLNDHVRPYWNGCGQALDKFSAGLMEDPRIDVLLLPVFDGVTQIRWKD